Protein 3WX7 (pdb70)

Sequence (804 aa):
TKGTIYLTFDDGPINASIDVINVLNQEEVKATFYFNAWHLDGIGDENEDRALEALKLALDSGHIVANHSYDHMVHNCVEEFGPNSAAECNATGDHQINSYQDPAYDASMFAENLSVLEKYLPNITSYPNYKANEFARLPYTNGWRVTKDFKADGLCATSDDLKPWEPGYACDTANPSNSVKAAIAVQNILANNGYQTHGWDVDWAPENWGIAMPANSLTEAEPFLGYVDSALNTCAPTTINPINSKAQEFPCGTPLHADKVIVLTHEFLFEDGKRGMGATQNLPKLTKFIQLAKQAGYVFDTMDNYTPNWQVGNNYSAGDYVLHLGTVYQAVTSHTAQQDWAPSPTSSLWTNADPATNWTQNVSYKQGDVVTYQGLRYLVNVPHVSQADWSPSSQNTLFTALTKGTIYLTFDDGPINASIDVINVLNQEEVKATFYFNAWHLDGIGDENEDRALEALKLALDSGHIVANHSYDHMVHNCVEEFGPNSAAECNATGDHQINSYQDPAYDASMFAENLSVLEKYLPNITSYPNYKANEFARLPYTNGWRVTKDFKADGLCATSDDLKPWEPGYACDTANPSNSVKAAIAVQNILANNGYQTHGWDVDWAPENWGIAMPANSLTEAEPFLGYVDSALNTCAPTTINPINSKAQEFPCGTPLHADKVIVLTHEFLFEDGKRGMGATQNLPKLTKFIQLAKQAGYVFDTMDNYTPNWQVGNNYSAGDYVLHLGTVYQAVTSHTAQQDWAPSPTSSLWTNADPATNWTQNVSYKQGDVVTYQGLRYLVNVPHVSQADWSPSSQNTLFTAL

Structure (mmCIF, N/CA/C/O backbone):
data_3WX7
#
_entry.id   3WX7
#
_cell.length_a   61.819
_cell.length_b   104.106
_cell.length_c   140.378
_cell.angle_alpha   90.000
_cell.angle_beta   90.000
_cell.angle_gamma   90.000
#
_symmetry.space_group_name_H-M   'P 21 21 21'
#
loop_
_entity.id
_entity.type
_entity.pdbx_description
1 polymer 'Chitin oligosaccharide deacetylase'
2 non-polymer 'CALCIUM ION'
3 non-polymer 'ZINC ION'
4 non-polymer 'ACETATE ION'
5 non-polymer GLYCEROL
6 water water
#
loop_
_atom_site.group_PDB
_atom_site.id
_atom_site.type_symbol
_atom_site.label_atom_id
_atom_site.label_alt_id
_atom_site.label_comp_id
_atom_site.label_asym_id
_atom_site.label_entity_id
_atom_site.label_seq_id
_atom_site.pdbx_PDB_ins_code
_atom_site.Cartn_x
_atom_site.Cartn_y
_atom_site.Cartn_z
_atom_site.occupancy
_atom_site.B_iso_or_equiv
_atom_site.auth_seq_id
_atom_site.auth_comp_id
_atom_site.auth_asym_id
_atom_site.auth_atom_id
_atom_site.pdbx_PDB_model_num
ATOM 1 N N . THR A 1 1 ? 31.482 34.660 103.678 1.00 32.28 26 THR A N 1
ATOM 2 C CA . THR A 1 1 ? 31.518 36.105 103.870 1.00 27.52 26 THR A CA 1
ATOM 3 C C . THR A 1 1 ? 30.121 36.658 104.144 1.00 21.34 26 THR A C 1
ATOM 4 O O . THR A 1 1 ? 29.110 36.051 103.779 1.00 26.81 26 THR A O 1
ATOM 8 N N . LYS A 1 2 ? 30.076 37.821 104.781 1.00 18.35 27 LYS A N 1
ATOM 9 C CA . LYS A 1 2 ? 28.820 38.448 105.171 1.00 21.64 27 LYS A CA 1
ATOM 10 C C . LYS A 1 2 ? 28.096 39.029 103.964 1.00 18.39 27 LYS A C 1
ATOM 11 O O . LYS A 1 2 ? 26.873 38.999 103.875 1.00 19.28 27 LYS A O 1
ATOM 17 N N . GLY A 1 3 ? 28.870 39.556 103.028 1.00 15.88 28 GLY A N 1
ATOM 18 C CA . GLY A 1 3 ? 28.305 40.224 101.874 1.00 14.02 28 GLY A CA 1
ATOM 19 C C . GLY A 1 3 ? 29.417 40.924 101.139 1.00 11.47 28 GLY A C 1
ATOM 20 O O . GLY A 1 3 ? 30.585 40.862 101.542 1.00 12.12 28 GLY A O 1
ATOM 21 N N . THR A 1 4 ? 29.050 41.591 100.051 1.00 10.54 29 THR A N 1
ATOM 22 C CA . THR A 1 4 ? 29.996 42.311 99.218 1.00 9.35 29 THR A CA 1
ATOM 23 C C . THR A 1 4 ? 29.620 43.767 99.167 1.00 8.41 29 THR A C 1
ATOM 24 O O . THR A 1 4 ? 28.458 44.110 98.903 1.00 10.10 29 THR A O 1
ATOM 28 N N . ILE A 1 5 ? 30.603 44.623 99.435 1.00 8.76 30 ILE A N 1
ATOM 29 C CA . ILE A 1 5 ? 30.433 46.065 99.358 1.00 7.94 30 ILE A CA 1
ATOM 30 C C . ILE A 1 5 ? 31.100 46.587 98.088 1.00 8.42 30 ILE A C 1
ATOM 31 O O . ILE A 1 5 ? 32.240 46.213 97.788 1.00 9.33 30 ILE A O 1
ATOM 36 N N . TYR A 1 6 ? 30.380 47.427 97.351 1.00 8.21 31 TYR A N 1
ATOM 37 C CA . TYR A 1 6 ? 30.930 48.091 96.176 1.00 7.83 31 TYR A CA 1
ATOM 38 C C . TYR A 1 6 ? 31.061 49.566 96.492 1.00 7.37 31 TYR A C 1
ATOM 39 O O . TYR A 1 6 ? 30.076 50.305 96.510 1.00 9.00 31 TYR A O 1
ATOM 48 N N . LEU A 1 7 ? 32.284 49.982 96.804 1.00 8.16 32 LEU A N 1
ATOM 49 C CA . LEU A 1 7 ? 32.553 51.395 97.045 1.00 9.49 32 LEU A CA 1
ATOM 50 C C . LEU A 1 7 ? 32.577 52.122 95.728 1.00 8.78 32 LEU A C 1
ATOM 51 O O . LEU A 1 7 ? 33.383 51.788 94.862 1.00 9.97 32 LEU A O 1
ATOM 56 N N . THR A 1 8 ? 31.709 53.107 95.565 1.00 8.67 33 THR A N 1
ATOM 57 C CA . THR A 1 8 ? 31.661 53.849 94.315 1.00 9.05 33 THR A CA 1
ATOM 58 C C . THR A 1 8 ? 31.757 55.334 94.613 1.00 10.13 33 THR A C 1
ATOM 59 O O . THR A 1 8 ? 31.089 55.839 95.525 1.00 11.39 33 THR A O 1
ATOM 63 N N . PHE A 1 9 ? 32.633 56.014 93.879 1.00 8.60 34 PHE A N 1
ATOM 64 C CA . PHE A 1 9 ? 32.919 57.429 94.077 1.00 9.49 34 PHE A CA 1
ATOM 65 C C . PHE A 1 9 ? 32.463 58.180 92.844 1.00 9.27 34 PHE A C 1
ATOM 66 O O . PHE A 1 9 ? 32.887 57.840 91.730 1.00 9.75 34 PHE A O 1
ATOM 74 N N . ASP A 1 10 ? 31.628 59.196 93.024 1.00 10.44 35 ASP A N 1
ATOM 75 C CA . ASP A 1 10 ? 31.122 60.001 91.925 1.00 10.56 35 ASP A CA 1
ATOM 76 C C . ASP A 1 10 ? 31.766 61.388 91.859 1.00 11.77 35 ASP A C 1
ATOM 77 O O . ASP A 1 10 ? 32.095 61.978 92.889 1.00 11.72 35 ASP A O 1
ATOM 82 N N . ASP A 1 11 ? 31.909 61.876 90.628 1.00 11.82 36 ASP A N 1
ATOM 83 C CA . ASP A 1 11 ? 32.166 63.282 90.259 1.00 11.87 36 ASP A CA 1
ATOM 84 C C . ASP A 1 11 ? 33.637 63.661 90.140 1.00 13.27 36 ASP A C 1
ATOM 85 O O . ASP A 1 11 ? 33.938 64.829 89.904 1.00 13.09 36 ASP A O 1
ATOM 90 N N . GLY A 1 12 ? 34.549 62.710 90.303 1.00 11.17 37 GLY A N 1
ATOM 91 C CA . GLY A 1 12 ? 35.944 62.970 89.961 1.00 11.30 37 GLY A CA 1
ATOM 92 C C . GLY A 1 12 ? 36.136 63.030 88.449 1.00 10.47 37 GLY A C 1
ATOM 93 O O . GLY A 1 12 ? 35.171 62.966 87.695 1.00 10.99 37 GLY A O 1
ATOM 94 N N . PRO A 1 13 ? 37.392 63.112 87.981 1.00 10.02 38 PRO A N 1
ATOM 95 C CA . PRO A 1 13 ? 38.628 63.139 88.765 1.00 11.03 38 PRO A CA 1
ATOM 96 C C . PRO A 1 13 ? 38.972 64.544 89.234 1.00 11.72 38 PRO A C 1
ATOM 97 O O . PRO A 1 13 ? 38.924 65.490 88.445 1.00 12.68 38 PRO A O 1
ATOM 101 N N . ILE A 1 14 ? 39.280 64.668 90.515 1.00 11.69 39 ILE A N 1
ATOM 102 C CA . ILE A 1 14 ? 39.711 65.941 91.094 1.00 13.61 39 ILE A CA 1
ATOM 103 C C . ILE A 1 14 ? 40.934 65.706 91.961 1.00 11.98 39 ILE A C 1
ATOM 104 O O . ILE A 1 14 ? 41.326 64.563 92.176 1.00 12.59 39 ILE A O 1
ATOM 109 N N . ASN A 1 15 ? 41.545 66.778 92.464 1.00 14.41 40 ASN A N 1
ATOM 110 C CA . ASN A 1 15 ? 42.744 66.621 93.278 1.00 15.35 40 ASN A CA 1
ATOM 111 C C . ASN A 1 15 ? 42.497 65.679 94.452 1.00 12.82 40 ASN A C 1
ATOM 112 O O . ASN A 1 15 ? 43.336 64.843 94.772 1.00 14.61 40 ASN A O 1
ATOM 117 N N . ALA A 1 16 ? 41.328 65.821 95.077 1.00 13.94 41 ALA A N 1
ATOM 118 C CA . ALA A 1 16 ? 40.954 65.010 96.231 1.00 16.08 41 ALA A CA 1
ATOM 119 C C . ALA A 1 16 ? 40.874 63.514 95.928 1.00 14.18 41 ALA A C 1
ATOM 120 O O . ALA A 1 16 ? 41.002 62.698 96.829 1.00 14.64 41 ALA A O 1
ATOM 122 N N . SER A 1 17 ? 40.681 63.154 94.663 1.00 14.82 42 SER A N 1
ATOM 123 C CA . SER A 1 17 ? 40.662 61.746 94.274 1.00 14.36 42 SER A CA 1
ATOM 124 C C . SER A 1 17 ? 41.954 61.021 94.646 1.00 12.78 42 SER A C 1
ATOM 125 O O . SER A 1 17 ? 41.940 59.840 94.956 1.00 13.08 42 SER A O 1
ATOM 128 N N . ILE A 1 18 ? 43.079 61.731 94.599 1.00 13.54 43 ILE A N 1
ATOM 129 C CA . ILE A 1 18 ? 44.384 61.121 94.819 1.00 13.46 43 ILE A CA 1
ATOM 130 C C . ILE A 1 18 ? 44.539 60.566 96.238 1.00 13.35 43 ILE A C 1
ATOM 131 O O . ILE A 1 18 ? 44.954 59.419 96.421 1.00 13.18 43 ILE A O 1
ATOM 136 N N . ASP A 1 19 ? 44.186 61.369 97.241 1.00 15.89 44 ASP A N 1
ATOM 137 C CA . ASP A 1 19 ? 44.306 60.915 98.622 1.00 18.06 44 ASP A CA 1
ATOM 138 C C . ASP A 1 19 ? 43.296 59.810 98.915 1.00 14.24 44 ASP A C 1
ATOM 139 O O . ASP A 1 19 ? 43.589 58.884 99.670 1.00 15.45 44 ASP A O 1
ATOM 144 N N . VAL A 1 20 ? 42.129 59.880 98.280 1.00 15.05 45 VAL A N 1
ATOM 145 C CA . VAL A 1 20 ? 41.158 58.796 98.402 1.00 15.65 45 VAL A CA 1
ATOM 146 C C . VAL A 1 20 ? 41.743 57.500 97.845 1.00 12.04 45 VAL A C 1
ATOM 147 O O . VAL A 1 20 ? 41.732 56.464 98.505 1.00 12.71 45 VAL A O 1
ATOM 151 N N . ILE A 1 21 ? 42.305 57.581 96.643 1.00 13.66 46 ILE A N 1
ATOM 152 C CA . ILE A 1 21 ? 42.900 56.413 96.011 1.00 11.94 46 ILE A CA 1
ATOM 153 C C . ILE A 1 21 ? 44.070 55.863 96.831 1.00 11.92 46 ILE A C 1
ATOM 154 O O . ILE A 1 21 ? 44.240 54.651 96.948 1.00 11.39 46 ILE A O 1
ATOM 159 N N . ASN A 1 22 ? 44.874 56.757 97.410 1.00 13.34 47 ASN A N 1
ATOM 160 C CA . ASN A 1 22 ? 45.978 56.312 98.255 1.00 16.55 47 ASN A CA 1
ATOM 161 C C . ASN A 1 22 ? 45.493 55.521 99.480 1.00 11.60 47 ASN A C 1
ATOM 162 O O . ASN A 1 22 ? 46.104 54.518 99.851 1.00 14.91 47 ASN A O 1
ATOM 167 N N . VAL A 1 23 ? 44.388 55.952 100.083 1.00 13.39 48 VAL A N 1
ATOM 168 C CA . VAL A 1 23 ? 43.796 55.201 101.191 1.00 17.04 48 VAL A CA 1
ATOM 169 C C . VAL A 1 23 ? 43.297 53.836 100.710 1.00 13.19 48 VAL A C 1
ATOM 170 O O . VAL A 1 23 ? 43.539 52.811 101.346 1.00 14.80 48 VAL A O 1
ATOM 174 N N . LEU A 1 24 ? 42.620 53.817 99.566 1.00 13.75 49 LEU A N 1
ATOM 175 C CA . LEU A 1 24 ? 42.134 52.545 99.033 1.00 14.13 49 LEU A CA 1
ATOM 176 C C . LEU A 1 24 ? 43.298 51.581 98.811 1.00 11.22 49 LEU A C 1
ATOM 177 O O . LEU A 1 24 ? 43.229 50.404 99.182 1.00 12.02 49 LEU A O 1
ATOM 182 N N . ASN A 1 25 ? 44.379 52.092 98.221 1.00 12.88 50 ASN A N 1
ATOM 183 C CA . ASN A 1 25 ? 45.546 51.261 97.959 1.00 13.91 50 ASN A CA 1
ATOM 184 C C . ASN A 1 25 ? 46.214 50.805 99.253 1.00 13.54 50 ASN A C 1
ATOM 185 O O . ASN A 1 25 ? 46.677 49.671 99.339 1.00 16.04 50 ASN A O 1
ATOM 190 N N . GLN A 1 26 ? 46.242 51.690 100.249 1.00 14.64 51 GLN A N 1
ATOM 191 C CA . GLN A 1 26 ? 46.787 51.352 101.574 1.00 17.77 51 GLN A CA 1
ATOM 192 C C . GLN A 1 26 ? 46.036 50.158 102.146 1.00 16.31 51 GLN A C 1
ATOM 193 O O . GLN A 1 26 ? 46.626 49.238 102.702 1.00 16.89 51 GLN A O 1
ATOM 199 N N . GLU A 1 27 ? 44.718 50.165 101.968 1.00 13.09 52 GLU A N 1
ATOM 200 C CA . GLU A 1 27 ? 43.870 49.142 102.562 1.00 13.72 52 GLU A CA 1
ATOM 201 C C . GLU A 1 27 ? 43.617 47.967 101.618 1.00 14.16 52 GLU A C 1
ATOM 202 O O . GLU A 1 27 ? 42.846 47.059 101.944 1.00 15.41 52 GLU A O 1
ATOM 208 N N . GLU A 1 28 ? 44.295 47.991 100.470 1.00 14.30 53 GLU A N 1
ATOM 209 C CA . GLU A 1 28 ? 44.233 46.915 99.478 1.00 14.96 53 GLU A CA 1
ATOM 210 C C . GLU A 1 28 ? 42.812 46.567 99.035 1.00 14.43 53 GLU A C 1
ATOM 211 O O . GLU A 1 28 ? 42.439 45.398 98.977 1.00 18.88 53 GLU A O 1
ATOM 217 N N . VAL A 1 29 ? 42.032 47.597 98.726 1.00 12.94 54 VAL A N 1
ATOM 218 C CA . VAL A 1 29 ? 40.722 47.386 98.125 1.00 11.97 54 VAL A CA 1
ATOM 219 C C . VAL A 1 29 ? 40.657 48.145 96.816 1.00 11.71 54 VAL A C 1
ATOM 220 O O . VAL A 1 29 ? 41.373 49.121 96.610 1.00 12.04 54 VAL A O 1
ATOM 224 N N . LYS A 1 30 ? 39.788 47.688 95.927 1.00 11.53 55 LYS A N 1
ATOM 225 C CA . LYS A 1 30 ? 39.532 48.391 94.678 1.00 11.60 55 LYS A CA 1
ATOM 226 C C . LYS A 1 30 ? 38.151 49.025 94.735 1.00 10.24 55 LYS A C 1
ATOM 227 O O . LYS A 1 30 ? 37.236 48.476 95.354 1.00 10.70 55 LYS A O 1
ATOM 233 N N . ALA A 1 31 ? 38.005 50.178 94.093 1.00 8.47 56 ALA A N 1
ATOM 234 C CA . ALA A 1 31 ? 36.723 50.875 94.016 1.00 8.67 56 ALA A CA 1
ATOM 235 C C . ALA A 1 31 ? 36.389 51.235 92.572 1.00 8.57 56 ALA A C 1
ATOM 236 O O . ALA A 1 31 ? 37.201 51.034 91.664 1.00 8.57 56 ALA A O 1
ATOM 238 N N . THR A 1 32 ? 35.189 51.770 92.386 1.00 7.94 57 THR A N 1
ATOM 239 C CA . THR A 1 32 ? 34.675 52.194 91.090 1.00 7.23 57 THR A CA 1
ATOM 240 C C . THR A 1 32 ? 34.464 53.694 91.104 1.00 8.21 57 THR A C 1
ATOM 241 O O . THR A 1 32 ? 33.822 54.234 92.027 1.00 8.72 57 THR A O 1
ATOM 245 N N . PHE A 1 33 ? 35.025 54.367 90.106 1.00 8.96 58 PHE A N 1
ATOM 246 C CA . PHE A 1 33 ? 34.933 55.810 89.990 1.00 8.03 58 PHE A CA 1
ATOM 247 C C . PHE A 1 33 ? 34.069 56.199 88.818 1.00 7.87 58 PHE A C 1
ATOM 248 O O . PHE A 1 33 ? 34.389 55.875 87.664 1.00 9.09 58 PHE A O 1
ATOM 256 N N . TYR A 1 34 ? 32.974 56.895 89.103 1.00 8.29 59 TYR A N 1
ATOM 257 C CA . TYR A 1 34 ? 32.090 57.385 88.063 1.00 7.54 59 TYR A CA 1
ATOM 258 C C . TYR A 1 34 ? 32.487 58.820 87.769 1.00 9.99 59 TYR A C 1
ATOM 259 O O . TYR A 1 34 ? 32.136 59.745 88.506 1.00 10.51 59 TYR A O 1
ATOM 268 N N . PHE A 1 35 ? 33.260 58.989 86.697 1.00 9.40 60 PHE A N 1
ATOM 269 C CA . PHE A 1 35 ? 33.938 60.245 86.415 1.00 8.78 60 PHE A CA 1
ATOM 270 C C . PHE A 1 35 ? 33.182 61.181 85.459 1.00 10.02 60 PHE A C 1
ATOM 271 O O . PHE A 1 35 ? 32.436 60.754 84.568 1.00 9.60 60 PHE A O 1
ATOM 279 N N . ASN A 1 36 ? 33.406 62.477 85.672 1.00 11.52 61 ASN A N 1
ATOM 280 C CA . ASN A 1 36 ? 32.984 63.544 84.765 1.00 11.73 61 ASN A CA 1
ATOM 281 C C . ASN A 1 36 ? 34.232 64.208 84.198 1.00 11.29 61 ASN A C 1
ATOM 282 O O . ASN A 1 36 ? 34.954 64.886 84.940 1.00 11.79 61 ASN A O 1
ATOM 287 N N . ALA A 1 37 ? 34.491 64.027 82.905 1.00 10.92 62 ALA A N 1
ATOM 288 C CA . ALA A 1 37 ? 35.772 64.463 82.334 1.00 11.30 62 ALA A CA 1
ATOM 289 C C . ALA A 1 37 ? 35.935 65.980 82.251 1.00 13.38 62 ALA A C 1
ATOM 290 O O . ALA A 1 37 ? 37.030 66.446 81.955 1.00 12.45 62 ALA A O 1
ATOM 292 N N . TRP A 1 38 ? 34.884 66.752 82.534 1.00 11.39 63 TRP A N 1
ATOM 293 C CA . TRP A 1 38 ? 35.020 68.211 82.428 1.00 13.07 63 TRP A CA 1
ATOM 294 C C . TRP A 1 38 ? 36.027 68.748 83.452 1.00 14.09 63 TRP A C 1
ATOM 295 O O . TRP A 1 38 ? 36.580 69.829 83.265 1.00 15.05 63 TRP A O 1
ATOM 306 N N . HIS A 1 39 ? 36.314 67.986 84.503 1.00 12.49 64 HIS A N 1
ATOM 307 C CA . HIS A 1 39 ? 37.379 68.373 85.426 1.00 13.50 64 HIS A CA 1
ATOM 308 C C . HIS A 1 39 ? 38.762 68.357 84.752 1.00 14.98 64 HIS A C 1
ATOM 309 O O . HIS A 1 39 ? 39.662 69.113 85.142 1.00 15.83 64 HIS A O 1
ATOM 316 N N . LEU A 1 40 ? 38.943 67.497 83.753 1.00 13.76 65 LEU A N 1
ATOM 317 C CA . LEU A 1 40 ? 40.203 67.477 83.002 1.00 13.77 65 LEU A CA 1
ATOM 318 C C . LEU A 1 40 ? 40.376 68.773 82.208 1.00 16.21 65 LEU A C 1
ATOM 319 O O . LEU A 1 40 ? 41.502 69.222 81.972 1.00 17.27 65 LEU A O 1
ATOM 324 N N . ASP A 1 41 ? 39.255 69.368 81.809 1.00 16.80 66 ASP A N 1
ATOM 325 C CA . ASP A 1 41 ? 39.241 70.647 81.101 1.00 15.59 66 ASP A CA 1
ATOM 326 C C . ASP A 1 41 ? 39.365 71.849 82.045 1.00 17.04 66 ASP A C 1
ATOM 327 O O . ASP A 1 41 ? 39.463 72.989 81.590 1.00 19.53 66 ASP A O 1
ATOM 332 N N . GLY A 1 42 ? 39.346 71.603 83.350 1.00 14.60 67 GLY A N 1
ATOM 333 C CA . GLY A 1 42 ? 39.524 72.665 84.323 1.00 16.74 67 GLY A CA 1
ATOM 334 C C . GLY A 1 42 ? 38.299 73.544 84.517 1.00 16.53 67 GLY A C 1
ATOM 335 O O . GLY A 1 42 ? 38.410 74.649 85.053 1.00 19.57 67 GLY A O 1
ATOM 336 N N . ILE A 1 43 ? 37.127 73.062 84.106 1.00 16.82 68 ILE A N 1
ATOM 337 C CA . ILE A 1 43 ? 35.914 73.880 84.177 1.00 18.41 68 ILE A CA 1
ATOM 338 C C . ILE A 1 43 ? 34.840 73.334 85.126 1.00 15.54 68 ILE A C 1
ATOM 339 O O . ILE A 1 43 ? 33.673 73.731 85.033 1.00 19.01 68 ILE A O 1
ATOM 344 N N . GLY A 1 44 ? 35.229 72.452 86.042 1.00 17.21 69 GLY A N 1
ATOM 345 C CA . GLY A 1 44 ? 34.257 71.804 86.913 1.00 16.94 69 GLY A CA 1
ATOM 346 C C . GLY A 1 44 ? 34.123 72.400 88.304 1.00 18.45 69 GLY A C 1
ATOM 347 O O . GLY A 1 44 ? 33.450 71.820 89.162 1.00 17.88 69 GLY A O 1
ATOM 348 N N . ASP A 1 45 ? 34.761 73.551 88.520 1.00 19.51 70 ASP A N 1
ATOM 349 C CA . ASP A 1 45 ? 34.672 74.314 89.774 1.00 18.67 70 ASP A CA 1
ATOM 350 C C . ASP A 1 45 ? 35.064 73.504 91.010 1.00 19.81 70 ASP A C 1
ATOM 351 O O . ASP A 1 45 ? 34.425 73.600 92.057 1.00 19.84 70 ASP A O 1
ATOM 356 N N . GLU A 1 46 ? 36.128 72.717 90.888 1.00 16.76 71 GLU A N 1
ATOM 357 C CA . GLU A 1 46 ? 36.748 72.069 92.036 1.00 17.53 71 GLU A CA 1
ATOM 358 C C . GLU A 1 46 ? 38.250 72.314 91.951 1.00 14.92 71 GLU A C 1
ATOM 359 O O . GLU A 1 46 ? 38.736 72.837 90.952 1.00 15.87 71 GLU A O 1
ATOM 365 N N . ASN A 1 47 ? 38.985 71.933 92.982 1.00 16.19 72 ASN A N 1
ATOM 366 C CA . ASN A 1 47 ? 40.433 71.892 92.853 1.00 16.15 72 ASN A CA 1
ATOM 367 C C . ASN A 1 47 ? 40.778 70.713 91.953 1.00 16.61 72 ASN A C 1
ATOM 368 O O . ASN A 1 47 ? 40.628 69.558 92.356 1.00 17.52 72 ASN A O 1
ATOM 373 N N . GLU A 1 48 ? 41.213 71.003 90.729 1.00 17.15 73 GLU A N 1
ATOM 374 C CA . GLU A 1 48 ? 41.332 69.957 89.719 1.00 17.45 73 GLU A CA 1
ATOM 375 C C . GLU A 1 48 ? 42.551 70.113 88.801 1.00 17.51 73 GLU A C 1
ATOM 376 O O . GLU A 1 48 ? 42.595 69.533 87.710 1.00 17.53 73 GLU A O 1
ATOM 382 N N . ASP A 1 49 ? 43.553 70.865 89.247 1.00 19.60 74 ASP A N 1
ATOM 383 C CA . ASP A 1 49 ? 44.792 71.001 88.475 1.00 20.67 74 ASP A CA 1
ATOM 384 C C . ASP A 1 49 ? 45.534 69.670 88.351 1.00 19.97 74 ASP A C 1
ATOM 385 O O . ASP A 1 49 ? 46.358 69.492 87.451 1.00 22.87 74 ASP A O 1
ATOM 390 N N . ARG A 1 50 ? 45.236 68.736 89.250 1.00 17.47 75 ARG A N 1
ATOM 391 C CA . ARG A 1 50 ? 45.869 67.423 89.234 1.00 16.67 75 ARG A CA 1
ATOM 392 C C . ARG A 1 50 ? 44.894 66.334 88.774 1.00 13.77 75 ARG A C 1
ATOM 393 O O . ARG A 1 50 ? 45.097 65.157 89.067 1.00 14.98 75 ARG A O 1
ATOM 401 N N . ALA A 1 51 ? 43.850 66.734 88.056 1.00 13.76 76 ALA A N 1
ATOM 402 C CA . ALA A 1 51 ? 42.818 65.788 87.621 1.00 13.78 76 ALA A CA 1
ATOM 403 C C . ALA A 1 51 ? 43.381 64.668 86.749 1.00 13.67 76 ALA A C 1
ATOM 404 O O . ALA A 1 51 ? 42.986 63.507 86.903 1.00 14.33 76 ALA A O 1
ATOM 406 N N . LEU A 1 52 ? 44.287 65.005 85.831 1.00 13.21 77 LEU A N 1
ATOM 407 C CA . LEU A 1 52 ? 44.858 63.990 84.945 1.00 13.85 77 LEU A CA 1
ATOM 408 C C . LEU A 1 52 ? 45.725 63.031 85.750 1.00 12.73 77 LEU A C 1
ATOM 409 O O . LEU A 1 52 ? 45.657 61.817 85.554 1.00 13.70 77 LEU A O 1
ATOM 414 N N . GLU A 1 53 ? 46.533 63.570 86.659 1.00 13.01 78 GLU A N 1
ATOM 415 C CA . GLU A 1 53 ? 47.290 62.747 87.593 1.00 14.13 78 GLU A CA 1
ATOM 416 C C . GLU A 1 53 ? 46.373 61.775 88.338 1.00 13.71 78 GLU A C 1
ATOM 417 O O . GLU A 1 53 ? 46.724 60.612 88.524 1.00 13.11 78 GLU A O 1
ATOM 423 N N . ALA A 1 54 ? 45.206 62.266 88.760 1.00 13.57 79 ALA A N 1
ATOM 424 C CA . ALA A 1 54 ? 44.243 61.451 89.495 1.00 13.67 79 ALA A CA 1
ATOM 425 C C . ALA A 1 54 ? 43.667 60.329 88.634 1.00 12.16 79 ALA A C 1
ATOM 426 O O . ALA A 1 54 ? 43.575 59.180 89.072 1.00 11.92 79 ALA A O 1
ATOM 428 N N . LEU A 1 55 ? 43.287 60.672 87.409 1.00 11.17 80 LEU A N 1
ATOM 429 C CA . LEU A 1 55 ? 42.790 59.687 86.460 1.00 13.16 80 LEU A CA 1
ATOM 430 C C . LEU A 1 55 ? 43.822 58.581 86.234 1.00 12.20 80 LEU A C 1
ATOM 431 O O . LEU A 1 55 ? 43.501 57.392 86.296 1.00 11.91 80 LEU A O 1
ATOM 436 N N . LYS A 1 56 ? 45.070 58.977 86.001 1.00 11.87 81 LYS A N 1
ATOM 437 C CA . LYS A 1 56 ? 46.130 58.010 85.791 1.00 12.82 81 LYS A CA 1
ATOM 438 C C . LYS A 1 56 ? 46.353 57.146 87.026 1.00 11.43 81 LYS A C 1
ATOM 439 O O . LYS A 1 56 ? 46.570 55.941 86.924 1.00 11.21 81 LYS A O 1
ATOM 445 N N . LEU A 1 57 ? 46.302 57.764 88.200 1.00 11.36 82 LEU A N 1
ATOM 446 C CA . LEU A 1 57 ? 46.519 57.013 89.426 1.00 12.87 82 LEU A CA 1
ATOM 447 C C . LEU A 1 57 ? 45.411 55.981 89.626 1.00 11.38 82 LEU A C 1
ATOM 448 O O . LEU A 1 57 ? 45.675 54.856 90.013 1.00 11.65 82 LEU A O 1
ATOM 453 N N . ALA A 1 58 ? 44.172 56.372 89.342 1.00 10.98 83 ALA A N 1
ATOM 454 C CA . ALA A 1 58 ? 43.046 55.441 89.438 1.00 11.75 83 ALA A CA 1
ATOM 455 C C . ALA A 1 58 ? 43.279 54.223 88.546 1.00 9.24 83 ALA A C 1
ATOM 456 O O . ALA A 1 58 ? 43.133 53.076 88.977 1.00 10.24 83 ALA A O 1
ATOM 458 N N . LEU A 1 59 ? 43.664 54.479 87.299 1.00 10.64 84 LEU A N 1
ATOM 459 C CA . LEU A 1 59 ? 43.845 53.395 86.342 1.00 12.26 84 LEU A CA 1
ATOM 460 C C . LEU A 1 59 ? 45.076 52.542 86.653 1.00 10.81 84 LEU A C 1
ATOM 461 O O . LEU A 1 59 ? 45.010 51.312 86.597 1.00 10.72 84 LEU A O 1
ATOM 466 N N . ASP A 1 60 ? 46.187 53.182 87.017 1.00 10.54 85 ASP A N 1
ATOM 467 C CA . ASP A 1 60 ? 47.410 52.446 87.326 1.00 11.42 85 ASP A CA 1
ATOM 468 C C . ASP A 1 60 ? 47.287 51.627 88.603 1.00 11.73 85 ASP A C 1
ATOM 469 O O . ASP A 1 60 ? 48.029 50.667 88.797 1.00 13.76 85 ASP A O 1
ATOM 474 N N . SER A 1 61 ? 46.338 52.006 89.461 1.00 11.14 86 SER A N 1
ATOM 475 C CA . SER A 1 61 ? 46.110 51.330 90.733 1.00 13.43 86 SER A CA 1
ATOM 476 C C . SER A 1 61 ? 45.069 50.225 90.636 1.00 12.01 86 SER A C 1
ATOM 477 O O . SER A 1 61 ? 44.802 49.553 91.620 1.00 12.74 86 SER A O 1
ATOM 480 N N . GLY A 1 62 ? 44.462 50.056 89.461 1.00 12.43 87 GLY A N 1
ATOM 481 C CA . GLY A 1 62 ? 43.508 48.976 89.262 1.00 12.04 87 GLY A CA 1
ATOM 482 C C . GLY A 1 62 ? 42.054 49.285 89.588 1.00 10.24 87 GLY A C 1
ATOM 483 O O . GLY A 1 62 ? 41.206 48.390 89.575 1.00 13.57 87 GLY A O 1
ATOM 484 N N . HIS A 1 63 ? 41.746 50.544 89.870 1.00 9.82 88 HIS A N 1
ATOM 485 C CA . HIS A 1 63 ? 40.356 50.913 90.140 1.00 9.36 88 HIS A CA 1
ATOM 486 C C . HIS A 1 63 ? 39.588 51.003 88.835 1.00 8.12 88 HIS A C 1
ATOM 487 O O . HIS A 1 63 ? 40.171 51.241 87.767 1.00 8.92 88 HIS A O 1
ATOM 494 N N . ILE A 1 64 ? 38.281 50.791 88.910 1.00 8.72 89 ILE A N 1
ATOM 495 C CA . ILE A 1 64 ? 37.453 50.835 87.708 1.00 7.56 89 ILE A CA 1
ATOM 496 C C . ILE A 1 64 ? 37.038 52.254 87.396 1.00 7.71 89 ILE A C 1
ATOM 497 O O . ILE A 1 64 ? 36.577 52.982 88.282 1.00 9.70 89 ILE A O 1
ATOM 502 N N . VAL A 1 65 ? 37.197 52.647 86.137 1.00 7.81 90 VAL A N 1
ATOM 503 C CA . VAL A 1 65 ? 36.733 53.942 85.678 1.00 8.62 90 VAL A CA 1
ATOM 504 C C . VAL A 1 65 ? 35.469 53.752 84.861 1.00 7.43 90 VAL A C 1
ATOM 505 O O . VAL A 1 65 ? 35.447 52.997 83.879 1.00 8.49 90 VAL A O 1
ATOM 509 N N . ALA A 1 66 ? 34.401 54.427 85.279 1.00 8.73 91 ALA A N 1
ATOM 510 C CA . ALA A 1 66 ? 33.086 54.293 84.657 1.00 7.45 91 ALA A CA 1
ATOM 511 C C . ALA A 1 66 ? 32.503 55.662 84.292 1.00 8.55 91 ALA A C 1
ATOM 512 O O . ALA A 1 66 ? 33.081 56.696 84.617 1.00 8.43 91 ALA A O 1
ATOM 514 N N . ASN A 1 67 ? 31.355 55.671 83.628 1.00 7.74 92 ASN A N 1
ATOM 515 C CA . ASN A 1 67 ? 30.864 56.868 82.945 1.00 8.56 92 ASN A CA 1
ATOM 516 C C . ASN A 1 67 ? 29.779 57.618 83.721 1.00 9.04 92 ASN A C 1
ATOM 517 O O . ASN A 1 67 ? 28.681 57.090 83.927 1.00 9.07 92 ASN A O 1
ATOM 522 N N . HIS A 1 68 ? 30.074 58.851 84.122 1.00 9.42 93 HIS A N 1
ATOM 523 C CA . HIS A 1 68 ? 29.080 59.661 84.839 1.00 9.72 93 HIS A CA 1
ATOM 524 C C . HIS A 1 68 ? 28.632 60.871 84.001 1.00 9.62 93 HIS A C 1
ATOM 525 O O . HIS A 1 68 ? 27.941 61.758 84.528 1.00 10.12 93 HIS A O 1
ATOM 532 N N . SER A 1 69 ? 29.042 60.890 82.717 1.00 10.21 94 SER A N 1
ATOM 533 C CA . SER A 1 69 ? 28.789 61.948 81.700 1.00 10.41 94 SER A CA 1
ATOM 534 C C . SER A 1 69 ? 29.845 63.051 81.768 1.00 8.72 94 SER A C 1
ATOM 535 O O . SER A 1 69 ? 30.472 63.269 82.795 1.00 10.95 94 SER A O 1
ATOM 538 N N . TYR A 1 70 ? 30.041 63.738 80.642 1.00 11.30 95 TYR A N 1
ATOM 539 C CA . TYR A 1 70 ? 31.078 64.759 80.556 1.00 10.38 95 TYR A CA 1
ATOM 540 C C . TYR A 1 70 ? 30.933 65.866 81.611 1.00 10.60 95 TYR A C 1
ATOM 541 O O . TYR A 1 70 ? 31.893 66.196 82.311 1.00 12.38 95 TYR A O 1
ATOM 550 N N . ASP A 1 71 ? 29.725 66.413 81.721 1.00 12.54 96 ASP A N 1
ATOM 551 C CA . ASP A 1 71 ? 29.526 67.650 82.469 1.00 12.22 96 ASP A CA 1
ATOM 552 C C . ASP A 1 71 ? 28.536 67.555 83.618 1.00 14.13 96 ASP A C 1
ATOM 553 O O . ASP A 1 71 ? 28.082 68.583 84.120 1.00 13.46 96 ASP A O 1
ATOM 558 N N . HIS A 1 72 ? 28.177 66.337 84.014 1.00 12.67 97 HIS A N 1
ATOM 559 C CA . HIS A 1 72 ? 27.232 66.142 85.121 1.00 12.35 97 HIS A CA 1
ATOM 560 C C . HIS A 1 72 ? 25.873 66.776 84.812 1.00 14.77 97 HIS A C 1
ATOM 561 O O . HIS A 1 72 ? 25.153 67.167 85.728 1.00 13.68 97 HIS A O 1
ATOM 568 N N . MET A 1 73 ? 25.543 66.879 83.526 1.00 12.96 98 MET A N 1
ATOM 569 C CA . MET A 1 73 ? 24.320 67.503 83.016 1.00 12.78 98 MET A CA 1
ATOM 570 C C . MET A 1 73 ? 24.197 68.987 83.347 1.00 14.89 98 MET A C 1
ATOM 571 O O . MET A 1 73 ? 23.101 69.541 83.264 1.00 15.52 98 MET A O 1
ATOM 576 N N . VAL A 1 74 ? 25.304 69.636 83.689 1.00 13.64 99 VAL A N 1
ATOM 577 C CA . VAL A 1 74 ? 25.215 71.025 84.147 1.00 16.11 99 VAL A CA 1
ATOM 578 C C . VAL A 1 74 ? 24.874 71.972 82.981 1.00 15.77 99 VAL A C 1
ATOM 579 O O . VAL A 1 74 ? 24.402 73.087 83.208 1.00 16.56 99 VAL A O 1
ATOM 583 N N . HIS A 1 75 ? 25.022 71.518 81.737 1.00 14.52 100 HIS A N 1
ATOM 584 C CA . HIS A 1 75 ? 24.512 72.310 80.612 1.00 16.33 100 HIS A CA 1
ATOM 585 C C . HIS A 1 75 ? 23.003 72.571 80.753 1.00 18.92 100 HIS A C 1
ATOM 586 O O . HIS A 1 75 ? 22.476 73.536 80.192 1.00 21.04 100 HIS A O 1
ATOM 593 N N . ASN A 1 76 ? 22.307 71.721 81.507 1.00 16.37 101 ASN A N 1
ATOM 594 C CA . ASN A 1 76 ? 20.875 71.909 81.746 1.00 14.43 101 ASN A CA 1
ATOM 595 C C . ASN A 1 76 ? 20.573 72.804 82.943 1.00 18.64 101 ASN A C 1
ATOM 596 O O . ASN A 1 76 ? 19.406 73.026 83.274 1.00 19.81 101 ASN A O 1
ATOM 601 N N . CYS A 1 77 ? 21.619 73.306 83.588 1.00 17.66 102 CYS A N 1
ATOM 602 C CA . CYS A 1 77 ? 21.467 74.133 84.782 1.00 18.93 102 CYS A CA 1
ATOM 603 C C . CYS A 1 77 ? 21.597 75.617 84.443 1.00 22.41 102 CYS A C 1
ATOM 604 O O . CYS A 1 77 ? 21.302 76.482 85.270 1.00 23.07 102 CYS A O 1
ATOM 607 N N . VAL A 1 78 ? 22.060 75.900 83.231 1.00 23.17 103 VAL A N 1
ATOM 608 C CA . VAL A 1 78 ? 22.350 77.272 82.818 1.00 25.32 103 VAL A CA 1
ATOM 609 C C . VAL A 1 78 ? 21.806 77.563 81.426 1.00 26.57 103 VAL A C 1
ATOM 610 O O . VAL A 1 78 ? 21.458 76.650 80.680 1.00 24.79 103 VAL A O 1
ATOM 614 N N . GLU A 1 79 ? 21.737 78.845 81.079 1.00 28.13 104 GLU A N 1
ATOM 615 C CA . GLU A 1 79 ? 21.242 79.252 79.770 1.00 30.34 104 GLU A CA 1
ATOM 616 C C . GLU A 1 79 ? 22.181 78.818 78.651 1.00 29.72 104 GLU A C 1
ATOM 617 O O . GLU A 1 79 ? 21.746 78.252 77.654 1.00 31.73 104 GLU A O 1
ATOM 623 N N . GLU A 1 80 ? 23.471 79.083 78.819 1.00 28.93 105 GLU A N 1
ATOM 624 C CA . GLU A 1 80 ? 24.455 78.731 77.799 1.00 27.53 105 GLU A CA 1
ATOM 625 C C . GLU A 1 80 ? 25.704 78.135 78.439 1.00 25.59 105 GLU A C 1
ATOM 626 O O . GLU A 1 80 ? 26.371 78.789 79.237 1.00 27.69 105 GLU A O 1
ATOM 632 N N . PHE A 1 81 ? 26.019 76.890 78.089 1.00 24.82 106 PHE A N 1
ATOM 633 C CA . PHE A 1 81 ? 27.129 76.193 78.731 1.00 25.41 106 PHE A CA 1
ATOM 634 C C . PHE A 1 81 ? 28.475 76.797 78.359 1.00 23.55 106 PHE A C 1
ATOM 635 O O . PHE A 1 81 ? 28.709 77.157 77.203 1.00 24.98 106 PHE A O 1
ATOM 643 N N . GLY A 1 82 ? 29.359 76.897 79.346 1.00 23.39 107 GLY A N 1
ATOM 644 C CA . GLY A 1 82 ? 30.707 77.386 79.128 1.00 22.23 107 GLY A CA 1
ATOM 645 C C . GLY A 1 82 ? 31.599 77.101 80.315 1.00 24.98 107 GLY A C 1
ATOM 646 O O . GLY A 1 82 ? 31.227 76.350 81.217 1.00 21.06 107 GLY A O 1
ATOM 647 N N . PRO A 1 83 ? 32.789 77.711 80.335 1.00 22.26 108 PRO A N 1
ATOM 648 C CA . PRO A 1 83 ? 33.757 77.450 81.406 1.00 23.68 108 PRO A CA 1
ATOM 649 C C . PRO A 1 83 ? 33.267 77.877 82.791 1.00 21.80 108 PRO A C 1
ATOM 650 O O . PRO A 1 83 ? 33.848 77.463 83.789 1.00 23.99 108 PRO A O 1
ATOM 654 N N . ASN A 1 84 ? 32.216 78.690 82.851 1.00 25.01 109 ASN A N 1
ATOM 655 C CA . ASN A 1 84 ? 31.739 79.212 84.128 1.00 23.51 109 ASN A CA 1
ATOM 656 C C . ASN A 1 84 ? 30.468 78.552 84.648 1.00 24.59 109 ASN A C 1
ATOM 657 O O . ASN A 1 84 ? 29.980 78.909 85.720 1.00 22.17 109 ASN A O 1
ATOM 662 N N . SER A 1 85 ? 29.938 77.591 83.898 1.00 20.80 110 SER A N 1
ATOM 663 C CA . SER A 1 85 ? 28.644 76.996 84.232 1.00 21.03 110 SER A CA 1
ATOM 664 C C . SER A 1 85 ? 28.656 76.245 85.558 1.00 20.44 110 SER A C 1
ATOM 665 O O . SER A 1 85 ? 27.687 76.304 86.315 1.00 18.39 110 SER A O 1
ATOM 668 N N . ALA A 1 86 ? 29.752 75.547 85.839 1.00 19.23 111 ALA A N 1
ATOM 669 C CA . ALA A 1 86 ? 29.870 74.811 87.092 1.00 18.59 111 ALA A CA 1
ATOM 670 C C . ALA A 1 86 ? 29.705 75.763 88.272 1.00 20.80 111 ALA A C 1
ATOM 671 O O . ALA A 1 86 ? 28.939 75.486 89.192 1.00 20.04 111 ALA A O 1
ATOM 673 N N . ALA A 1 87 ? 30.422 76.886 88.239 1.00 18.38 112 ALA A N 1
ATOM 674 C CA . ALA A 1 87 ? 30.324 77.902 89.290 1.00 19.70 112 ALA A CA 1
ATOM 675 C C . ALA A 1 87 ? 28.921 78.500 89.401 1.00 19.16 112 ALA A C 1
ATOM 676 O O . ALA A 1 87 ? 28.409 78.712 90.501 1.00 18.87 112 ALA A O 1
ATOM 678 N N . GLU A 1 88 ? 28.318 78.780 88.254 1.00 19.27 113 GLU A N 1
ATOM 679 C CA . GLU A 1 88 ? 26.982 79.354 88.202 1.00 20.42 113 GLU A CA 1
ATOM 680 C C . GLU A 1 88 ? 25.952 78.415 88.815 1.00 21.69 113 GLU A C 1
ATOM 681 O O . GLU A 1 88 ? 25.114 78.840 89.607 1.00 21.19 113 GLU A O 1
ATOM 687 N N . CYS A 1 89 ? 26.024 77.135 88.465 1.00 19.37 114 CYS A N 1
ATOM 688 C CA . CYS A 1 89 ? 25.078 76.163 88.997 1.00 18.61 114 CYS A CA 1
ATOM 689 C C . CYS A 1 89 ? 25.294 75.962 90.489 1.00 19.23 114 CYS A C 1
ATOM 690 O O . CYS A 1 89 ? 24.342 75.759 91.244 1.00 18.12 114 CYS A O 1
ATOM 693 N N . ASN A 1 90 ? 26.550 76.029 90.916 1.00 18.43 115 ASN A N 1
ATOM 694 C CA . ASN A 1 90 ? 26.864 75.936 92.335 1.00 19.42 115 ASN A CA 1
ATOM 695 C C . ASN A 1 90 ? 26.311 77.127 93.121 1.00 21.24 115 ASN A C 1
ATOM 696 O O . ASN A 1 90 ? 25.966 76.994 94.294 1.00 22.17 115 ASN A O 1
ATOM 701 N N . ALA A 1 91 ? 26.217 78.282 92.468 1.00 19.72 116 ALA A N 1
ATOM 702 C CA . ALA A 1 91 ? 25.715 79.487 93.122 1.00 21.74 116 ALA A CA 1
ATOM 703 C C . ALA A 1 91 ? 24.207 79.403 93.349 1.00 22.10 116 ALA A C 1
ATOM 704 O O . ALA A 1 91 ? 23.708 79.793 94.409 1.00 21.58 116 ALA A O 1
ATOM 706 N N . THR A 1 92 ? 23.482 78.887 92.363 1.00 18.61 117 THR A N 1
ATOM 707 C CA . THR A 1 92 ? 22.036 78.723 92.500 1.00 21.11 117 THR A CA 1
ATOM 708 C C . THR A 1 92 ? 21.649 77.437 93.225 1.00 18.99 117 THR A C 1
ATOM 709 O O . THR A 1 92 ? 20.566 77.347 93.799 1.00 20.50 117 THR A O 1
ATOM 713 N N . GLY A 1 93 ? 22.533 76.442 93.187 1.00 17.55 118 GLY A N 1
ATOM 714 C CA . GLY A 1 93 ? 22.234 75.126 93.724 1.00 16.84 118 GLY A CA 1
ATOM 715 C C . GLY A 1 93 ? 21.136 74.402 92.962 1.00 17.58 118 GLY A C 1
ATOM 716 O O . GLY A 1 93 ? 20.448 73.548 93.521 1.00 17.49 118 GLY A O 1
ATOM 717 N N . ASP A 1 94 ? 20.982 74.723 91.680 1.00 16.24 119 ASP A N 1
ATOM 718 C CA . ASP A 1 94 ? 19.857 74.214 90.899 1.00 17.34 119 ASP A CA 1
ATOM 719 C C . ASP A 1 94 ? 20.164 72.952 90.094 1.00 17.40 119 ASP A C 1
ATOM 720 O O . ASP A 1 94 ? 19.484 72.664 89.108 1.00 19.18 119 ASP A O 1
ATOM 725 N N . HIS A 1 95 ? 21.165 72.200 90.541 1.00 16.15 120 HIS A N 1
ATOM 726 C CA . HIS A 1 95 ? 21.553 70.958 89.883 1.00 17.26 120 HIS A CA 1
ATOM 727 C C . HIS A 1 95 ? 20.393 70.008 89.625 1.00 16.53 120 HIS A C 1
ATOM 728 O O . HIS A 1 95 ? 20.318 69.409 88.553 1.00 17.10 120 HIS A O 1
ATOM 735 N N . GLN A 1 96 ? 19.493 69.873 90.597 1.00 16.83 121 GLN A N 1
ATOM 736 C CA . GLN A 1 96 ? 18.404 68.904 90.505 1.00 16.72 121 GLN A CA 1
ATOM 737 C C . GLN A 1 96 ? 17.146 69.463 89.845 1.00 17.50 121 GLN A C 1
ATOM 738 O O . GLN A 1 96 ? 16.109 68.801 89.813 1.00 17.26 121 GLN A O 1
ATOM 744 N N . ILE A 1 97 ? 17.241 70.673 89.307 1.00 14.83 122 ILE A N 1
ATOM 745 C CA . ILE A 1 97 ? 16.102 71.295 88.646 1.00 18.00 122 ILE A CA 1
ATOM 746 C C . ILE A 1 97 ? 16.325 71.344 87.136 1.00 17.52 122 ILE A C 1
ATOM 747 O O . ILE A 1 97 ? 17.340 71.867 86.681 1.00 17.96 122 ILE A O 1
ATOM 752 N N . ASN A 1 98 ? 15.379 70.799 86.372 1.00 19.02 123 ASN A N 1
ATOM 753 C CA . ASN A 1 98 ? 15.492 70.718 84.912 1.00 16.96 123 ASN A CA 1
ATOM 754 C C . ASN A 1 98 ? 16.762 70.000 84.478 1.00 17.02 123 ASN A C 1
ATOM 755 O O . ASN A 1 98 ? 17.339 70.319 83.439 1.00 17.12 123 ASN A O 1
ATOM 760 N N . SER A 1 99 ? 17.178 69.028 85.285 1.00 14.94 124 SER A N 1
ATOM 761 C CA . SER A 1 99 ? 18.460 68.342 85.120 1.00 14.76 124 SER A CA 1
ATOM 762 C C . SER A 1 99 ? 18.578 67.598 83.808 1.00 13.50 124 SER A C 1
ATOM 763 O O . SER A 1 99 ? 19.676 67.479 83.253 1.00 14.99 124 SER A O 1
ATOM 766 N N . TYR A 1 100 ? 17.452 67.064 83.351 1.00 13.63 125 TYR A N 1
ATOM 767 C CA . TYR A 1 100 ? 17.365 66.376 82.070 1.00 13.95 125 TYR A CA 1
ATOM 768 C C . TYR A 1 100 ? 16.300 67.048 81.228 1.00 14.99 125 TYR A C 1
ATOM 769 O O . TYR A 1 100 ? 15.196 67.311 81.711 1.00 16.26 125 TYR A O 1
ATOM 778 N N . GLN A 1 101 ? 16.639 67.345 79.979 1.00 15.29 126 GLN A N 1
ATOM 779 C CA . GLN A 1 101 ? 15.717 68.047 79.090 1.00 17.29 126 GLN A CA 1
ATOM 780 C C . GLN A 1 101 ? 15.600 67.340 77.740 1.00 15.20 126 GLN A C 1
ATOM 781 O O . GLN A 1 101 ? 14.612 66.656 77.491 1.00 17.50 126 GLN A O 1
ATOM 787 N N . ASP A 1 102 ? 16.606 67.485 76.878 1.00 16.19 127 ASP A N 1
ATOM 788 C CA . ASP A 1 102 ? 16.637 66.760 75.611 1.00 16.95 127 ASP A CA 1
ATOM 789 C C . ASP A 1 102 ? 17.414 65.451 75.793 1.00 13.77 127 ASP A C 1
ATOM 790 O O . ASP A 1 102 ? 18.632 65.473 75.965 1.00 15.23 127 ASP A O 1
ATOM 795 N N . PRO A 1 103 ? 16.705 64.313 75.755 1.00 14.96 128 PRO A N 1
ATOM 796 C CA . PRO A 1 103 ? 17.369 63.038 76.069 1.00 15.56 128 PRO A CA 1
ATOM 797 C C . PRO A 1 103 ? 18.495 62.684 75.096 1.00 16.53 128 PRO A C 1
ATOM 798 O O . PRO A 1 103 ? 19.476 62.077 75.513 1.00 14.38 128 PRO A O 1
ATOM 802 N N . ALA A 1 104 ? 18.381 63.064 73.828 1.00 16.01 129 ALA A N 1
ATOM 803 C CA . ALA A 1 104 ? 19.460 62.785 72.889 1.00 16.09 129 ALA A CA 1
ATOM 804 C C . ALA A 1 104 ? 20.720 63.530 73.290 1.00 16.39 129 ALA A C 1
ATOM 805 O O . ALA A 1 104 ? 21.795 62.940 73.425 1.00 16.27 129 ALA A O 1
ATOM 807 N N . TYR A 1 105 ? 20.592 64.838 73.481 1.00 16.17 130 TYR A N 1
ATOM 808 C CA . TYR A 1 105 ? 21.737 65.653 73.828 1.00 16.88 130 TYR A CA 1
ATOM 809 C C . TYR A 1 105 ? 22.315 65.229 75.177 1.00 15.48 130 TYR A C 1
ATOM 810 O O . TYR A 1 105 ? 23.537 65.190 75.368 1.00 16.71 130 TYR A O 1
ATOM 819 N N . ASP A 1 106 ? 21.437 64.889 76.113 1.00 15.53 131 ASP A N 1
ATOM 820 C CA . ASP A 1 106 ? 21.882 64.481 77.433 1.00 14.81 131 ASP A CA 1
ATOM 821 C C . ASP A 1 106 ? 22.618 63.147 77.357 1.00 13.49 131 ASP A C 1
ATOM 822 O O . ASP A 1 106 ? 23.693 62.999 77.942 1.00 12.43 131 ASP A O 1
ATOM 827 N N . ALA A 1 107 ? 22.072 62.197 76.600 1.00 13.13 132 ALA A N 1
ATOM 828 C CA . ALA A 1 107 ? 22.746 60.914 76.423 1.00 13.05 132 ALA A CA 1
ATOM 829 C C . ALA A 1 107 ? 24.097 61.087 75.720 1.00 12.94 132 ALA A C 1
ATOM 830 O O . ALA A 1 107 ? 25.045 60.356 76.018 1.00 12.59 132 ALA A O 1
ATOM 832 N N . SER A 1 108 ? 24.205 62.057 74.806 1.00 13.76 133 SER A N 1
ATOM 833 C CA . SER A 1 108 ? 25.469 62.281 74.102 1.00 15.20 133 SER A CA 1
ATOM 834 C C . SER A 1 108 ? 26.588 62.726 75.049 1.00 13.64 133 SER A C 1
ATOM 835 O O . SER A 1 108 ? 27.765 62.638 74.699 1.00 12.50 133 SER A O 1
ATOM 838 N N . MET A 1 109 ? 26.247 63.209 76.242 1.00 11.84 134 MET A N 1
ATOM 839 C CA . MET A 1 109 ? 27.284 63.591 77.199 1.00 12.96 134 MET A CA 1
ATOM 840 C C . MET A 1 109 ? 28.060 62.385 77.713 1.00 9.42 134 MET A C 1
ATOM 841 O O . MET A 1 109 ? 29.184 62.533 78.185 1.00 10.95 134 MET A O 1
ATOM 846 N N . PHE A 1 110 ? 27.479 61.196 77.606 1.00 11.10 135 PHE A N 1
ATOM 847 C CA . PHE A 1 110 ? 28.208 59.994 77.986 1.00 10.63 135 PHE A CA 1
ATOM 848 C C . PHE A 1 110 ? 29.242 59.644 76.903 1.00 9.64 135 PHE A C 1
ATOM 849 O O . PHE A 1 110 ? 30.371 59.272 77.218 1.00 11.57 135 PHE A O 1
ATOM 857 N N . ALA A 1 111 ? 28.885 59.845 75.638 1.00 13.34 136 ALA A N 1
ATOM 858 C CA . ALA A 1 111 ? 29.835 59.667 74.535 1.00 12.93 136 ALA A CA 1
ATOM 859 C C . ALA A 1 111 ? 30.942 60.719 74.576 1.00 11.78 136 ALA A C 1
ATOM 860 O O . ALA A 1 111 ? 32.124 60.408 74.372 1.00 11.00 136 ALA A O 1
ATOM 862 N N . GLU A 1 112 ? 30.554 61.966 74.828 1.00 11.62 137 GLU A N 1
ATOM 863 C CA . GLU A 1 112 ? 31.519 63.049 74.963 1.00 12.55 137 GLU A CA 1
ATOM 864 C C . GLU A 1 112 ? 32.534 62.735 76.051 1.00 12.17 137 GLU A C 1
ATOM 865 O O . GLU A 1 112 ? 33.720 63.013 75.909 1.00 11.82 137 GLU A O 1
ATOM 871 N N . ASN A 1 113 ? 32.055 62.140 77.140 1.00 10.62 138 ASN A N 1
ATOM 872 C CA . ASN A 1 113 ? 32.922 61.768 78.242 1.00 10.32 138 ASN A CA 1
ATOM 873 C C . ASN A 1 113 ? 34.055 60.857 77.748 1.00 9.14 138 ASN A C 1
ATOM 874 O O . ASN A 1 113 ? 35.221 61.059 78.099 1.00 9.78 138 ASN A O 1
ATOM 879 N N . LEU A 1 114 ? 33.697 59.857 76.946 1.00 10.22 139 LEU A N 1
ATOM 880 C CA . LEU A 1 114 ? 34.686 58.932 76.396 1.00 10.51 139 LEU A CA 1
ATOM 881 C C . LEU A 1 114 ? 35.716 59.654 75.516 1.00 10.20 139 LEU A C 1
ATOM 882 O O . LEU A 1 114 ? 36.927 59.417 75.609 1.00 10.12 139 LEU A O 1
ATOM 887 N N . SER A 1 115 ? 35.232 60.561 74.679 1.00 10.08 140 SER A N 1
ATOM 888 C CA . SER A 1 115 ? 36.136 61.309 73.807 1.00 11.12 140 SER A CA 1
ATOM 889 C C . SER A 1 115 ? 37.124 62.154 74.612 1.00 11.73 140 SER A C 1
ATOM 890 O O . SER A 1 115 ? 38.307 62.184 74.304 1.00 12.05 140 SER A O 1
ATOM 893 N N . VAL A 1 116 ? 36.657 62.827 75.660 1.00 10.34 141 VAL A N 1
ATOM 894 C CA . VAL A 1 116 ? 37.544 63.690 76.413 1.00 11.73 141 VAL A CA 1
ATOM 895 C C . VAL A 1 116 ? 38.530 62.868 77.246 1.00 11.62 141 VAL A C 1
ATOM 896 O O . VAL A 1 116 ? 39.721 63.209 77.309 1.00 11.80 141 VAL A O 1
ATOM 900 N N . LEU A 1 117 ? 38.063 61.772 77.845 1.00 10.89 142 LEU A N 1
ATOM 901 C CA . LEU A 1 117 ? 38.963 60.907 78.604 1.00 10.65 142 LEU A CA 1
ATOM 902 C C . LEU A 1 117 ? 40.094 60.394 77.706 1.00 10.82 142 LEU A C 1
ATOM 903 O O . LEU A 1 117 ? 41.263 60.383 78.105 1.00 11.01 142 LEU A O 1
ATOM 908 N N . GLU A 1 118 ? 39.745 60.001 76.483 1.00 11.33 143 GLU A N 1
ATOM 909 C CA . GLU A 1 118 ? 40.740 59.454 75.562 1.00 11.32 143 GLU A CA 1
ATOM 910 C C . GLU A 1 118 ? 41.641 60.544 74.974 1.00 11.72 143 GLU A C 1
ATOM 911 O O . GLU A 1 118 ? 42.796 60.279 74.629 1.00 15.84 143 GLU A O 1
ATOM 917 N N . LYS A 1 119 ? 41.130 61.764 74.872 1.00 11.81 144 LYS A N 1
ATOM 918 C CA . LYS A 1 119 ? 41.957 62.904 74.485 1.00 12.91 144 LYS A CA 1
ATOM 919 C C . LYS A 1 119 ? 43.096 63.125 75.475 1.00 14.46 144 LYS A C 1
ATOM 920 O O . LYS A 1 119 ? 44.266 63.252 75.094 1.00 14.32 144 LYS A O 1
ATOM 926 N N . TYR A 1 120 ? 42.758 63.154 76.756 1.00 10.38 145 TYR A N 1
ATOM 927 C CA . TYR A 1 120 ? 43.767 63.422 77.772 1.00 13.48 145 TYR A CA 1
ATOM 928 C C . TYR A 1 120 ? 44.659 62.231 78.073 1.00 12.40 145 TYR A C 1
ATOM 929 O O . TYR A 1 120 ? 45.811 62.409 78.465 1.00 13.69 145 TYR A O 1
ATOM 938 N N . LEU A 1 121 ? 44.144 61.021 77.878 1.00 11.13 146 LEU A N 1
ATOM 939 C CA . LEU A 1 121 ? 44.915 59.809 78.122 1.00 13.38 146 LEU A CA 1
ATOM 940 C C . LEU A 1 121 ? 44.784 58.884 76.910 1.00 12.78 146 LEU A C 1
ATOM 941 O O . LEU A 1 121 ? 43.917 58.015 76.880 1.00 12.47 146 LEU A O 1
ATOM 946 N N . PRO A 1 122 ? 45.625 59.096 75.884 1.00 12.83 147 PRO A N 1
ATOM 947 C CA . PRO A 1 122 ? 45.434 58.405 74.603 1.00 12.17 147 PRO A CA 1
ATOM 948 C C . PRO A 1 122 ? 45.470 56.877 74.661 1.00 12.65 147 PRO A C 1
ATOM 949 O O . PRO A 1 122 ? 44.872 56.239 73.789 1.00 13.41 147 PRO A O 1
ATOM 953 N N . ASN A 1 123 ? 46.135 56.294 75.650 1.00 11.84 148 ASN A N 1
ATOM 954 C CA . ASN A 1 123 ? 46.155 54.839 75.742 1.00 12.11 148 ASN A CA 1
ATOM 955 C C . ASN A 1 123 ? 45.193 54.301 76.792 1.00 11.43 148 ASN A C 1
ATOM 956 O O . ASN A 1 123 ? 45.350 53.182 77.277 1.00 10.99 148 ASN A O 1
ATOM 961 N N . ILE A 1 124 ? 44.184 55.091 77.135 1.00 9.63 149 ILE A N 1
ATOM 962 C CA . ILE A 1 124 ? 43.251 54.671 78.179 1.00 10.11 149 ILE A CA 1
ATOM 963 C C . ILE A 1 124 ? 42.531 53.347 77.839 1.00 9.53 149 ILE A C 1
ATOM 964 O O . ILE A 1 124 ? 42.260 52.555 78.745 1.00 9.17 149 ILE A O 1
ATOM 969 N N . THR A 1 125 ? 42.263 53.082 76.558 1.00 8.49 150 THR A N 1
ATOM 970 C CA . THR A 1 125 ? 41.583 51.840 76.190 1.00 8.68 150 THR A CA 1
ATOM 971 C C . THR A 1 125 ? 42.444 50.589 76.389 1.00 9.03 150 THR A C 1
ATOM 972 O O . THR A 1 125 ? 41.938 49.465 76.336 1.00 9.23 150 THR A O 1
ATOM 976 N N . SER A 1 126 ? 43.734 50.781 76.653 1.00 8.17 151 SER A N 1
ATOM 977 C CA . SER A 1 126 ? 44.614 49.647 76.930 1.00 8.04 151 SER A CA 1
ATOM 978 C C . SER A 1 126 ? 44.533 49.174 78.386 1.00 7.99 151 SER A C 1
ATOM 979 O O . SER A 1 126 ? 45.183 48.205 78.746 1.00 8.01 151 SER A O 1
ATOM 982 N N . TYR A 1 127 ? 43.745 49.851 79.223 1.00 7.89 152 TYR A N 1
ATOM 983 C CA . TYR A 1 127 ? 43.525 49.389 80.591 1.00 9.07 152 TYR A CA 1
ATOM 984 C C . TYR A 1 127 ? 42.265 48.546 80.669 1.00 8.34 152 TYR A C 1
ATOM 985 O O . TYR A 1 127 ? 41.193 49.022 80.299 1.00 9.03 152 TYR A O 1
ATOM 994 N N . PRO A 1 128 ? 42.367 47.308 81.170 1.00 9.34 153 PRO A N 1
ATOM 995 C CA . PRO A 1 128 ? 41.161 46.476 81.285 1.00 10.58 153 PRO A CA 1
ATOM 996 C C . PRO A 1 128 ? 40.147 47.099 82.235 1.00 10.21 153 PRO A C 1
ATOM 997 O O . PRO A 1 128 ? 38.944 46.882 82.079 1.00 11.30 153 PRO A O 1
ATOM 1001 N N . ASN A 1 129 ? 40.637 47.897 83.179 1.00 8.21 154 ASN A N 1
ATOM 1002 C CA . ASN A 1 129 ? 39.773 48.521 84.176 1.00 10.34 154 ASN A CA 1
ATOM 1003 C C . ASN A 1 129 ? 39.140 49.832 83.703 1.00 9.00 154 ASN A C 1
ATOM 1004 O O . ASN A 1 129 ? 38.386 50.476 84.457 1.00 8.80 154 ASN A O 1
ATOM 1009 N N . TYR A 1 130 ? 39.423 50.223 82.460 1.00 7.80 155 TYR A N 1
ATOM 1010 C CA . TYR A 1 130 ? 38.670 51.303 81.825 1.00 8.09 155 TYR A CA 1
ATOM 1011 C C . TYR A 1 130 ? 37.376 50.736 81.284 1.00 9.72 155 TYR A C 1
ATOM 1012 O O . TYR A 1 130 ? 37.373 50.017 80.277 1.00 10.82 155 TYR A O 1
ATOM 1021 N N . LYS A 1 131 ? 36.272 51.066 81.942 1.00 8.18 156 LYS A N 1
ATOM 1022 C CA . LYS A 1 131 ? 34.993 50.442 81.641 1.00 8.83 156 LYS A CA 1
ATOM 1023 C C . LYS A 1 131 ? 33.919 51.453 81.293 1.00 7.34 156 LYS A C 1
ATOM 1024 O O . LYS A 1 131 ? 32.726 51.130 81.348 1.00 8.48 156 LYS A O 1
ATOM 1030 N N . ALA A 1 132 ? 34.324 52.670 80.958 1.00 8.48 157 ALA A N 1
ATOM 1031 C CA . ALA A 1 132 ? 33.374 53.770 80.828 1.00 9.15 157 ALA A CA 1
ATOM 1032 C C . ALA A 1 132 ? 32.477 53.660 79.605 1.00 8.55 157 ALA A C 1
ATOM 1033 O O . ALA A 1 132 ? 31.479 54.365 79.511 1.00 7.93 157 ALA A O 1
ATOM 1035 N N . ASN A 1 133 ? 32.793 52.755 78.683 1.00 8.36 158 ASN A N 1
ATOM 1036 C CA . ASN A 1 133 ? 31.903 52.522 77.548 1.00 8.99 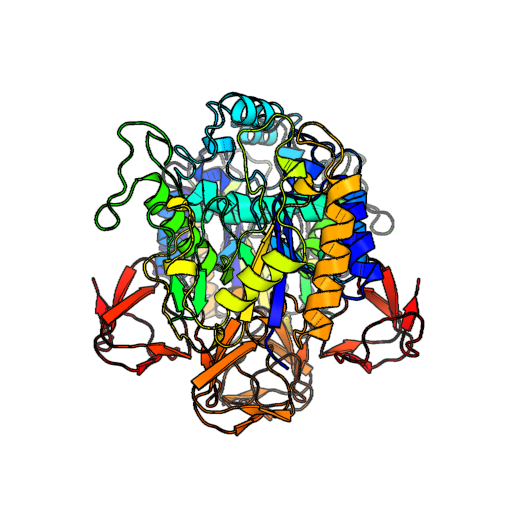158 ASN A CA 1
ATOM 1037 C C . ASN A 1 133 ? 30.846 51.445 77.825 1.00 10.01 158 ASN A C 1
ATOM 1038 O O . ASN A 1 133 ? 29.983 51.171 76.974 1.00 11.96 158 ASN A O 1
ATOM 1043 N N . GLU A 1 134 ? 30.916 50.834 79.007 1.00 8.21 159 GLU A N 1
ATOM 1044 C CA . GLU A 1 134 ? 30.029 49.711 79.352 1.00 9.51 159 GLU A CA 1
ATOM 1045 C C . GLU A 1 134 ? 29.177 49.957 80.608 1.00 7.56 159 GLU A C 1
ATOM 1046 O O . GLU A 1 134 ? 28.102 49.365 80.745 1.00 7.63 159 GLU A O 1
ATOM 1052 N N . PHE A 1 135 ? 29.669 50.807 81.512 1.00 7.41 160 PHE A N 1
ATOM 1053 C CA . PHE A 1 135 ? 29.026 51.097 82.798 1.00 6.37 160 PHE A CA 1
ATOM 1054 C C . PHE A 1 135 ? 28.809 52.580 82.969 1.00 7.21 160 PHE A C 1
ATOM 1055 O O . PHE A 1 135 ? 29.744 53.371 82.810 1.00 8.53 160 PHE A O 1
ATOM 1063 N N . ALA A 1 136 ? 27.591 52.955 83.347 1.00 7.21 161 ALA A N 1
ATOM 1064 C CA . ALA A 1 136 ? 27.252 54.350 83.593 1.00 7.49 161 ALA A CA 1
ATOM 1065 C C . ALA A 1 136 ? 26.440 54.503 84.872 1.00 8.14 161 ALA A C 1
ATOM 1066 O O . ALA A 1 136 ? 25.879 53.535 85.409 1.00 8.39 161 ALA A O 1
ATOM 1068 N N . ARG A 1 137 ? 26.384 55.740 85.340 1.00 7.71 162 ARG A N 1
ATOM 1069 C CA . ARG A 1 137 ? 25.464 56.137 86.396 1.00 8.39 162 ARG A CA 1
ATOM 1070 C C . ARG A 1 137 ? 24.994 57.541 86.041 1.00 7.45 162 ARG A C 1
ATOM 1071 O O . ARG A 1 137 ? 25.818 58.401 85.721 1.00 9.28 162 ARG A O 1
ATOM 1079 N N . LEU A 1 138 ? 23.685 57.763 86.054 1.00 9.21 163 LEU A N 1
ATOM 1080 C CA . LEU A 1 138 ? 23.154 59.090 85.743 1.00 8.50 163 LEU A CA 1
ATOM 1081 C C . LEU A 1 138 ? 23.326 60.069 86.894 1.00 10.11 163 LEU A C 1
ATOM 1082 O O . LEU A 1 138 ? 23.001 59.749 88.036 1.00 10.30 163 LEU A O 1
ATOM 1087 N N . PRO A 1 139 ? 23.816 61.280 86.597 1.00 10.08 164 PRO A N 1
ATOM 1088 C CA . PRO A 1 139 ? 23.761 62.360 87.591 1.00 11.31 164 PRO A CA 1
ATOM 1089 C C . PRO A 1 139 ? 22.388 62.456 88.278 1.00 11.10 164 PRO A C 1
ATOM 1090 O O . PRO A 1 139 ? 21.353 62.364 87.618 1.00 10.27 164 PRO A O 1
ATOM 1094 N N . TYR A 1 140 ? 22.434 62.573 89.609 1.00 11.98 165 TYR A N 1
ATOM 1095 C CA . TYR A 1 140 ? 21.279 62.822 90.495 1.00 11.36 165 TYR A CA 1
ATOM 1096 C C . TYR A 1 140 ? 20.303 61.660 90.686 1.00 12.90 165 TYR A C 1
ATOM 1097 O O . TYR A 1 140 ? 19.359 61.763 91.466 1.00 13.30 165 TYR A O 1
ATOM 1106 N N . THR A 1 141 ? 20.525 60.553 89.998 1.00 10.97 166 THR A N 1
ATOM 1107 C CA . THR A 1 141 ? 19.443 59.617 89.756 1.00 10.66 166 THR A CA 1
ATOM 1108 C C . THR A 1 141 ? 19.775 58.185 90.137 1.00 10.35 166 THR A C 1
ATOM 1109 O O . THR A 1 141 ? 20.715 57.595 89.596 1.00 10.51 166 THR A O 1
ATOM 1113 N N . ASN A 1 142 ? 19.008 57.619 91.065 1.00 9.94 167 ASN A N 1
ATOM 1114 C CA . ASN A 1 142 ? 19.198 56.227 91.465 1.00 9.37 167 ASN A CA 1
ATOM 1115 C C . ASN A 1 142 ? 18.505 55.312 90.452 1.00 10.65 167 ASN A C 1
ATOM 1116 O O . ASN A 1 142 ? 17.535 54.621 90.753 1.00 11.13 167 ASN A O 1
ATOM 1121 N N . GLY A 1 143 ? 19.025 55.320 89.227 1.00 10.43 168 GLY A N 1
ATOM 1122 C CA . GLY A 1 143 ? 18.460 54.567 88.122 1.00 10.00 168 GLY A CA 1
ATOM 1123 C C . GLY A 1 143 ? 19.305 53.357 87.780 1.00 8.02 168 GLY A C 1
ATOM 1124 O O . GLY A 1 143 ? 20.520 53.383 87.916 1.00 10.74 168 GLY A O 1
ATOM 1125 N N . TRP A 1 144 ? 18.632 52.302 87.327 1.00 8.13 169 TRP A N 1
ATOM 1126 C CA . TRP A 1 144 ? 19.234 50.985 87.138 1.00 7.83 169 TRP A CA 1
ATOM 1127 C C . TRP A 1 144 ? 18.805 50.397 85.799 1.00 8.56 169 TRP A C 1
ATOM 1128 O O . TRP A 1 144 ? 17.622 50.366 85.462 1.00 9.18 169 TRP A O 1
ATOM 1139 N N . ARG A 1 145 ? 19.778 49.911 85.041 1.00 7.92 170 ARG A N 1
ATOM 1140 C CA . ARG A 1 145 ? 19.526 49.110 83.847 1.00 8.22 170 ARG A CA 1
ATOM 1141 C C . ARG A 1 145 ? 20.541 47.990 83.921 1.00 6.48 170 ARG A C 1
ATOM 1142 O O . ARG A 1 145 ? 21.677 48.173 83.480 1.00 7.80 170 ARG A O 1
ATOM 1150 N N . VAL A 1 146 ? 20.158 46.853 84.501 1.00 6.92 171 VAL A N 1
ATOM 1151 C CA . VAL A 1 146 ? 21.117 45.785 84.768 1.00 7.18 171 VAL A CA 1
ATOM 1152 C C . VAL A 1 146 ? 20.824 44.559 83.914 1.00 6.95 171 VAL A C 1
ATOM 1153 O O . VAL A 1 146 ? 21.707 44.064 83.220 1.00 7.12 171 VAL A O 1
ATOM 1157 N N . THR A 1 147 ? 19.589 44.074 83.955 1.00 6.46 172 THR A N 1
ATOM 1158 C CA . THR A 1 147 ? 19.175 42.983 83.076 1.00 7.03 172 THR A CA 1
ATOM 1159 C C . THR A 1 147 ? 17.804 43.299 82.529 1.00 7.06 172 THR A C 1
ATOM 1160 O O . THR A 1 147 ? 17.148 44.248 82.969 1.00 7.78 172 THR A O 1
ATOM 1164 N N . LYS A 1 148 ? 17.366 42.468 81.593 1.00 8.15 173 LYS A N 1
ATOM 1165 C CA . LYS A 1 148 ? 16.007 42.515 81.069 1.00 7.76 173 LYS A CA 1
ATOM 1166 C C . LYS A 1 148 ? 14.944 42.589 82.181 1.00 8.67 173 LYS A C 1
ATOM 1167 O O . LYS A 1 148 ? 13.888 43.186 81.990 1.00 10.16 173 LYS A O 1
ATOM 1173 N N . ASP A 1 149 ? 15.224 41.977 83.327 1.00 8.22 174 ASP A N 1
ATOM 1174 C CA . ASP A 1 149 ? 14.267 41.955 84.435 1.00 8.10 174 ASP A CA 1
ATOM 1175 C C . ASP A 1 149 ? 14.770 42.655 85.679 1.00 9.72 174 ASP A C 1
ATOM 1176 O O . ASP A 1 149 ? 14.246 42.457 86.779 1.00 11.71 174 ASP A O 1
ATOM 1181 N N . PHE A 1 150 ? 15.760 43.515 85.518 1.00 8.29 175 PHE A N 1
ATOM 1182 C CA . PHE A 1 150 ? 16.318 44.261 86.646 1.00 8.00 175 PHE A CA 1
ATOM 1183 C C . PHE A 1 150 ? 16.592 45.667 86.148 1.00 7.83 175 PHE A C 1
ATOM 1184 O O . PHE A 1 150 ? 17.680 45.980 85.640 1.00 8.06 175 PHE A O 1
ATOM 1192 N N . LYS A 1 151 ? 15.557 46.497 86.287 1.00 10.04 176 LYS A N 1
ATOM 1193 C CA . LYS A 1 151 ? 15.540 47.881 85.836 1.00 10.92 176 LYS A CA 1
ATOM 1194 C C . LYS A 1 151 ? 14.767 48.677 86.869 1.00 10.74 176 LYS A C 1
ATOM 1195 O O . LYS A 1 151 ? 13.839 48.147 87.485 1.00 12.62 176 LYS A O 1
ATOM 1201 N N . ALA A 1 152 ? 15.146 49.932 87.071 1.00 9.50 177 ALA A N 1
ATOM 1202 C CA . ALA A 1 152 ? 14.411 50.807 87.982 1.00 11.76 177 ALA A CA 1
ATOM 1203 C C . ALA A 1 152 ? 14.708 52.252 87.673 1.00 11.44 177 ALA A C 1
ATOM 1204 O O . ALA A 1 152 ? 15.766 52.578 87.140 1.00 10.89 177 ALA A O 1
ATOM 1206 N N . ASP A 1 153 ? 13.763 53.122 88.003 1.00 12.28 178 ASP A N 1
ATOM 1207 C CA . ASP A 1 153 ? 13.891 54.544 87.723 1.00 11.32 178 ASP A CA 1
ATOM 1208 C C . ASP A 1 153 ? 13.818 55.354 89.010 1.00 11.31 178 ASP A C 1
ATOM 1209 O O . ASP A 1 153 ? 13.131 54.982 89.962 1.00 12.84 178 ASP A O 1
ATOM 1214 N N . GLY A 1 154 ? 14.500 56.481 89.030 1.00 11.09 179 GLY A N 1
ATOM 1215 C CA . GLY A 1 154 ? 14.352 57.400 90.144 1.00 12.83 179 GLY A CA 1
ATOM 1216 C C . GLY A 1 154 ? 13.205 58.330 89.816 1.00 11.51 179 GLY A C 1
ATOM 1217 O O . GLY A 1 154 ? 13.380 59.292 89.067 1.00 13.68 179 GLY A O 1
ATOM 1218 N N . LEU A 1 155 ? 12.027 58.051 90.375 1.00 13.56 180 LEU A N 1
ATOM 1219 C CA . LEU A 1 155 ? 10.813 58.730 89.928 1.00 14.16 180 LEU A CA 1
ATOM 1220 C C . LEU A 1 155 ? 10.633 60.129 90.523 1.00 14.55 180 LEU A C 1
ATOM 1221 O O . LEU A 1 155 ? 9.791 60.898 90.034 1.00 14.97 180 LEU A O 1
ATOM 1226 N N . CYS A 1 156 ? 11.447 60.464 91.523 1.00 11.92 181 CYS A N 1
ATOM 1227 C CA . CYS A 1 156 ? 11.475 61.808 92.127 1.00 15.60 181 CYS A CA 1
ATOM 1228 C C . CYS A 1 156 ? 12.879 62.397 92.131 1.00 13.87 181 CYS A C 1
ATOM 1229 O O . CYS A 1 156 ? 13.180 63.306 92.899 1.00 15.09 181 CYS A O 1
ATOM 1232 N N . ALA A 1 157 ? 13.749 61.876 91.273 1.00 12.54 182 ALA A N 1
ATOM 1233 C CA . ALA A 1 157 ? 15.161 62.233 91.344 1.00 12.91 182 ALA A CA 1
ATOM 1234 C C . ALA A 1 157 ? 15.425 63.705 91.035 1.00 10.80 182 ALA A C 1
ATOM 1235 O O . ALA A 1 157 ? 16.240 64.351 91.688 1.00 13.96 182 ALA A O 1
ATOM 1237 N N . THR A 1 158 ? 14.739 64.212 90.021 1.00 12.87 183 THR A N 1
ATOM 1238 C CA . THR A 1 158 ? 14.940 65.583 89.584 1.00 12.82 183 THR A CA 1
ATOM 1239 C C . THR A 1 158 ? 13.577 66.237 89.342 1.00 12.93 183 THR A C 1
ATOM 1240 O O . THR A 1 158 ? 12.563 65.558 89.149 1.00 14.59 183 THR A O 1
ATOM 1244 N N . SER A 1 159 ? 13.566 67.563 89.358 1.00 16.08 184 SER A N 1
ATOM 1245 C CA . SER A 1 159 ? 12.320 68.311 89.422 1.00 17.36 184 SER A CA 1
ATOM 1246 C C . SER A 1 159 ? 12.207 69.356 88.327 1.00 20.00 184 SER A C 1
ATOM 1247 O O . SER A 1 159 ? 13.213 69.810 87.778 1.00 19.19 184 SER A O 1
ATOM 1250 N N . ASP A 1 160 ? 10.969 69.736 88.021 1.00 21.06 185 ASP A N 1
ATOM 1251 C CA . ASP A 1 160 ? 10.696 70.781 87.037 1.00 20.17 185 ASP A CA 1
ATOM 1252 C C . ASP A 1 160 ? 10.622 72.164 87.683 1.00 23.70 185 ASP A C 1
ATOM 1253 O O . ASP A 1 160 ? 10.519 73.174 86.985 1.00 24.18 185 ASP A O 1
ATOM 1258 N N . ASP A 1 161 ? 10.667 72.213 89.010 1.00 22.63 186 ASP A N 1
ATOM 1259 C CA . ASP A 1 161 ? 10.404 73.468 89.710 1.00 23.67 186 ASP A CA 1
ATOM 1260 C C . ASP A 1 161 ? 11.084 73.574 91.072 1.00 22.34 186 ASP A C 1
ATOM 1261 O O . ASP A 1 161 ? 12.031 74.341 91.250 1.00 22.84 186 ASP A O 1
ATOM 1266 N N . LEU A 1 162 ? 10.595 72.797 92.029 1.00 20.56 187 LEU A N 1
ATOM 1267 C CA . LEU A 1 162 ? 11.009 72.931 93.416 1.00 23.27 187 LEU A CA 1
ATOM 1268 C C . LEU A 1 162 ? 11.947 71.815 93.860 1.00 23.56 187 LEU A C 1
ATOM 1269 O O . LEU A 1 162 ? 11.891 70.706 93.334 1.00 22.10 187 LEU A O 1
ATOM 1274 N N . LYS A 1 163 ? 12.812 72.122 94.821 1.00 22.09 188 LYS A N 1
ATOM 1275 C CA . LYS A 1 163 ? 13.692 71.124 95.425 1.00 21.42 188 LYS A CA 1
ATOM 1276 C C . LYS A 1 163 ? 12.932 70.400 96.538 1.00 25.41 188 LYS A C 1
ATOM 1277 O O . LYS A 1 163 ? 11.991 70.956 97.103 1.00 24.57 188 LYS A O 1
ATOM 1283 N N . PRO A 1 164 ? 13.316 69.147 96.843 1.00 24.13 189 PRO A N 1
ATOM 1284 C CA . PRO A 1 164 ? 12.589 68.342 97.835 1.00 26.00 189 PRO A CA 1
ATOM 1285 C C . PRO A 1 164 ? 12.390 69.013 99.194 1.00 28.78 189 PRO A C 1
ATOM 1286 O O . PRO A 1 164 ? 11.424 68.693 99.884 1.00 29.56 189 PRO A O 1
ATOM 1290 N N . TRP A 1 165 ? 13.276 69.928 99.569 1.00 26.49 190 TRP A N 1
ATOM 1291 C CA . TRP A 1 165 ? 13.192 70.557 100.885 1.00 29.97 190 TRP A CA 1
ATOM 1292 C C . TRP A 1 165 ? 12.446 71.890 100.864 1.00 31.90 190 TRP A C 1
ATOM 1293 O O . TRP A 1 165 ? 12.208 72.488 101.913 1.00 36.71 190 TRP A O 1
ATOM 1304 N N . GLU A 1 166 ? 12.069 72.349 99.677 1.00 29.03 191 GLU A N 1
ATOM 1305 C CA . GLU A 1 166 ? 11.393 73.636 99.541 1.00 31.91 191 GLU A CA 1
ATOM 1306 C C . GLU A 1 166 ? 9.884 73.530 99.763 1.00 31.81 191 GLU A C 1
ATOM 1307 O O . GLU A 1 166 ? 9.277 72.500 99.472 1.00 32.67 191 GLU A O 1
ATOM 1313 N N . PRO A 1 167 ? 9.271 74.601 100.293 1.00 33.45 192 PRO A N 1
ATOM 1314 C CA . PRO A 1 167 ? 7.817 74.631 100.483 1.00 30.40 192 PRO A CA 1
ATOM 1315 C C . PRO A 1 167 ? 7.053 74.452 99.175 1.00 29.80 192 PRO A C 1
ATOM 1316 O O . PRO A 1 167 ? 7.402 75.061 98.161 1.00 32.58 192 PRO A O 1
ATOM 1320 N N . GLY A 1 168 ? 6.025 73.613 99.199 1.00 27.84 193 GLY A N 1
ATOM 1321 C CA . GLY A 1 168 ? 5.211 73.385 98.024 1.00 27.20 193 GLY A CA 1
ATOM 1322 C C . GLY A 1 168 ? 5.706 72.233 97.172 1.00 29.18 193 GLY A C 1
ATOM 1323 O O . GLY A 1 168 ? 5.061 71.869 96.188 1.00 27.23 193 GLY A O 1
ATOM 1324 N N . TYR A 1 169 ? 6.850 71.660 97.541 1.00 28.82 194 TYR A N 1
ATOM 1325 C CA . TYR A 1 169 ? 7.387 70.524 96.799 1.00 26.82 194 TYR A CA 1
ATOM 1326 C C . TYR A 1 169 ? 6.436 69.344 96.887 1.00 27.89 194 TYR A C 1
ATOM 1327 O O . TYR A 1 169 ? 5.937 69.013 97.964 1.00 30.08 194 TYR A O 1
ATOM 1336 N N . ALA A 1 170 ? 6.184 68.720 95.744 1.00 26.72 195 ALA A N 1
ATOM 1337 C CA . ALA A 1 170 ? 5.404 67.494 95.691 1.00 27.04 195 ALA A CA 1
ATOM 1338 C C . ALA A 1 170 ? 5.961 66.587 94.607 1.00 30.09 195 ALA A C 1
ATOM 1339 O O . ALA A 1 170 ? 6.372 67.060 93.548 1.00 30.58 195 ALA A O 1
ATOM 1341 N N . CYS A 1 171 ? 5.994 65.288 94.877 1.00 25.68 196 CYS A N 1
ATOM 1342 C CA . CYS A 1 171 ? 6.345 64.332 93.840 1.00 27.07 196 CYS A CA 1
ATOM 1343 C C . CYS A 1 171 ? 5.206 63.353 93.608 1.00 25.03 196 CYS A C 1
ATOM 1344 O O . CYS A 1 171 ? 4.723 62.711 94.538 1.00 27.46 196 CYS A O 1
ATOM 1347 N N . ASP A 1 172 ? 4.791 63.250 92.354 1.00 24.11 197 ASP A N 1
ATOM 1348 C CA . ASP A 1 172 ? 3.789 62.281 91.943 1.00 27.42 197 ASP A CA 1
ATOM 1349 C C . ASP A 1 172 ? 4.460 61.180 91.131 1.00 21.34 197 ASP A C 1
ATOM 1350 O O . ASP A 1 172 ? 4.761 61.368 89.956 1.00 26.08 197 ASP A O 1
ATOM 1355 N N . THR A 1 173 ? 4.696 60.032 91.757 1.00 25.78 198 THR A N 1
ATOM 1356 C CA . THR A 1 173 ? 5.401 58.948 91.081 1.00 26.32 198 THR A CA 1
ATOM 1357 C C . THR A 1 173 ? 4.587 58.355 89.932 1.00 26.75 198 THR A C 1
ATOM 1358 O O . THR A 1 173 ? 5.140 57.714 89.044 1.00 24.96 198 THR A O 1
ATOM 1362 N N . ALA A 1 174 ? 3.275 58.570 89.950 1.00 28.15 199 ALA A N 1
ATOM 1363 C CA . ALA A 1 174 ? 2.419 58.088 88.875 1.00 27.79 199 ALA A CA 1
ATOM 1364 C C . ALA A 1 174 ? 2.458 59.053 87.692 1.00 27.98 199 ALA A C 1
ATOM 1365 O O . ALA A 1 174 ? 2.261 58.653 86.542 1.00 33.87 199 ALA A O 1
ATOM 1367 N N . ASN A 1 175 ? 2.722 60.322 87.991 1.00 27.08 200 ASN A N 1
ATOM 1368 C CA . ASN A 1 175 ? 2.845 61.369 86.979 1.00 29.16 200 ASN A CA 1
ATOM 1369 C C . ASN A 1 175 ? 4.119 62.181 87.186 1.00 25.77 200 ASN A C 1
ATOM 1370 O O . ASN A 1 175 ? 4.059 63.330 87.613 1.00 24.55 200 ASN A O 1
ATOM 1375 N N . PRO A 1 176 ? 5.280 61.585 86.883 1.00 25.46 201 PRO A N 1
ATOM 1376 C CA . PRO A 1 176 ? 6.555 62.207 87.263 1.00 22.94 201 PRO A CA 1
ATOM 1377 C C . PRO A 1 176 ? 6.916 63.463 86.468 1.00 19.35 201 PRO A C 1
ATOM 1378 O O . PRO A 1 176 ? 6.315 63.750 85.433 1.00 20.21 201 PRO A O 1
ATOM 1382 N N . SER A 1 177 ? 7.896 64.206 86.974 1.00 17.91 202 SER A N 1
ATOM 1383 C CA . SER A 1 177 ? 8.358 65.438 86.333 1.00 18.55 202 SER A CA 1
ATOM 1384 C C . SER A 1 177 ? 8.897 65.208 84.923 1.00 19.10 202 SER A 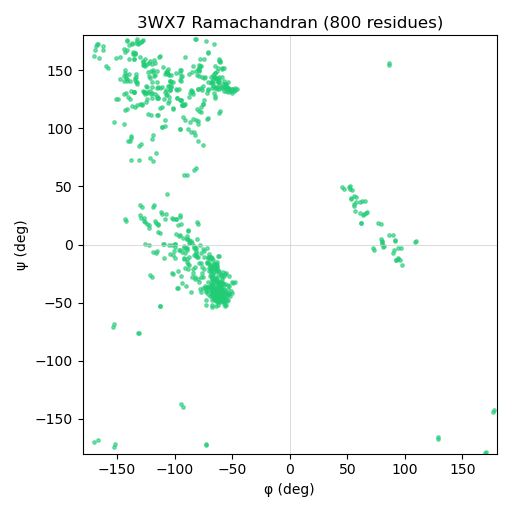C 1
ATOM 1385 O O . SER A 1 177 ? 9.307 64.093 84.577 1.00 18.18 202 SER A O 1
ATOM 1388 N N . ASN A 1 178 ? 8.921 66.262 84.111 1.00 16.40 203 ASN A N 1
ATOM 1389 C CA . ASN A 1 178 ? 9.492 66.139 82.775 1.00 17.79 203 ASN A CA 1
ATOM 1390 C C . ASN A 1 178 ? 10.963 65.764 82.838 1.00 15.65 203 ASN A C 1
ATOM 1391 O O . ASN A 1 178 ? 11.447 65.015 81.982 1.00 15.34 203 ASN A O 1
ATOM 1396 N N . SER A 1 179 ? 11.665 66.293 83.836 1.00 14.53 204 SER A N 1
ATOM 1397 C CA . SER A 1 179 ? 13.078 65.972 84.029 1.00 13.99 204 SER A CA 1
ATOM 1398 C C . SER A 1 179 ? 13.246 64.472 84.305 1.00 14.75 204 SER A C 1
ATOM 1399 O O . SER A 1 179 ? 14.091 63.820 83.696 1.00 14.16 204 SER A O 1
ATOM 1402 N N . VAL A 1 180 ? 12.427 63.916 85.191 1.00 13.45 205 VAL A N 1
ATOM 1403 C CA . VAL A 1 180 ? 12.479 62.484 85.464 1.00 14.49 205 VAL A CA 1
ATOM 1404 C C . VAL A 1 180 ? 12.199 61.647 84.208 1.00 15.51 205 VAL A C 1
ATOM 1405 O O . VAL A 1 180 ? 12.877 60.644 83.963 1.00 14.48 205 VAL A O 1
ATOM 1409 N N . LYS A 1 181 ? 11.240 62.058 83.385 1.00 13.84 206 LYS A N 1
ATOM 1410 C CA . LYS A 1 181 ? 10.936 61.303 82.182 1.00 13.45 206 LYS A CA 1
ATOM 1411 C C . LYS A 1 181 ? 12.070 61.383 81.162 1.00 13.99 206 LYS A C 1
ATOM 1412 O O . LYS A 1 181 ? 12.342 60.411 80.453 1.00 14.09 206 LYS A O 1
ATOM 1418 N N . ALA A 1 182 ? 12.730 62.533 81.084 1.00 14.23 207 ALA A N 1
ATOM 1419 C CA . ALA A 1 182 ? 13.870 62.681 80.186 1.00 15.61 207 ALA A CA 1
ATOM 1420 C C . ALA A 1 182 ? 15.034 61.795 80.642 1.00 12.76 207 ALA A C 1
ATOM 1421 O O . ALA A 1 182 ? 15.724 61.202 79.810 1.00 13.25 207 ALA A O 1
ATOM 1423 N N . ALA A 1 183 ? 15.239 61.697 81.951 1.00 12.81 208 ALA A N 1
ATOM 1424 C CA . ALA A 1 183 ? 16.269 60.804 82.493 1.00 12.11 208 ALA A CA 1
ATOM 1425 C C . ALA A 1 183 ? 15.962 59.336 82.158 1.00 12.09 208 ALA A C 1
ATOM 1426 O O . ALA A 1 183 ? 16.865 58.570 81.808 1.00 10.22 208 ALA A O 1
ATOM 1428 N N . ILE A 1 184 ? 14.700 58.936 82.253 1.00 10.83 209 ILE A N 1
ATOM 1429 C CA . ILE A 1 184 ? 14.308 57.583 81.880 1.00 11.77 209 ILE A CA 1
ATOM 1430 C C . ILE A 1 184 ? 14.641 57.323 80.408 1.00 12.59 209 ILE A C 1
ATOM 1431 O O . ILE A 1 184 ? 15.204 56.281 80.068 1.00 12.19 209 ILE A O 1
ATOM 1436 N N . ALA A 1 185 ? 14.331 58.287 79.547 1.00 11.85 210 ALA A N 1
ATOM 1437 C CA . ALA A 1 185 ? 14.674 58.177 78.135 1.00 11.23 210 ALA A CA 1
ATOM 1438 C C . ALA A 1 185 ? 16.189 58.058 77.941 1.00 11.51 210 ALA A C 1
ATOM 1439 O O . ALA A 1 185 ? 16.635 57.275 77.107 1.00 11.91 210 ALA A O 1
ATOM 1441 N N . VAL A 1 186 ? 16.974 58.804 78.718 1.00 9.95 211 VAL A N 1
ATOM 1442 C CA . VAL A 1 186 ? 18.435 58.688 78.626 1.00 11.45 211 VAL A CA 1
ATOM 1443 C C . VAL A 1 186 ? 18.891 57.277 79.009 1.00 10.54 211 VAL A C 1
ATOM 1444 O O . VAL A 1 186 ? 19.693 56.669 78.304 1.00 9.22 211 VAL A O 1
ATOM 1448 N N . GLN A 1 187 ? 18.361 56.751 80.111 1.00 10.74 212 GLN A N 1
ATOM 1449 C CA . GLN A 1 187 ? 18.652 55.375 80.524 1.00 9.70 212 GLN A CA 1
ATOM 1450 C C . GLN A 1 187 ? 18.375 54.381 79.403 1.00 10.41 212 GLN A C 1
ATOM 1451 O O . GLN A 1 187 ? 19.159 53.463 79.174 1.00 9.45 212 GLN A O 1
ATOM 1457 N N . ASN A 1 188 ? 17.261 54.569 78.703 1.00 9.03 213 ASN A N 1
ATOM 1458 C CA . ASN A 1 188 ? 16.884 53.633 77.658 1.00 10.29 213 ASN A CA 1
ATOM 1459 C C . ASN A 1 188 ? 17.789 53.744 76.434 1.00 9.47 213 ASN A C 1
ATOM 1460 O O . ASN A 1 188 ? 18.126 52.732 75.814 1.00 10.75 213 ASN A O 1
ATOM 1465 N N . ILE A 1 189 ? 18.211 54.960 76.103 1.00 10.04 214 ILE A N 1
ATOM 1466 C CA . ILE A 1 189 ? 19.191 55.161 75.042 1.00 10.65 214 ILE A CA 1
ATOM 1467 C C . ILE A 1 189 ? 20.506 54.466 75.377 1.00 9.64 214 ILE A C 1
ATOM 1468 O O . ILE A 1 189 ? 21.072 53.734 74.551 1.00 9.91 214 ILE A O 1
ATOM 1473 N N . LEU A 1 190 ? 20.996 54.692 76.590 1.00 9.25 215 LEU A N 1
ATOM 1474 C CA . LEU A 1 190 ? 22.250 54.079 76.991 1.00 8.20 215 LEU A CA 1
ATOM 1475 C C . LEU A 1 190 ? 22.132 52.550 76.974 1.00 8.95 215 LEU A C 1
ATOM 1476 O O . LEU A 1 190 ? 23.044 51.873 76.497 1.00 8.26 215 LEU A O 1
ATOM 1481 N N . ALA A 1 191 ? 21.010 52.009 77.456 1.00 7.93 216 ALA A N 1
ATOM 1482 C CA . ALA A 1 191 ? 20.842 50.557 77.474 1.00 7.66 216 ALA A CA 1
ATOM 1483 C C . ALA A 1 191 ? 20.856 49.980 76.065 1.00 8.45 216 ALA A C 1
ATOM 1484 O O . ALA A 1 191 ? 21.471 48.942 75.818 1.00 9.11 216 ALA A O 1
ATOM 1486 N N . ASN A 1 192 ? 20.194 50.660 75.133 1.00 7.92 217 ASN A N 1
ATOM 1487 C CA . ASN A 1 192 ? 20.175 50.171 73.769 1.00 9.13 217 ASN A CA 1
ATOM 1488 C C . ASN A 1 192 ? 21.557 50.275 73.107 1.00 11.09 217 ASN A C 1
ATOM 1489 O O . ASN A 1 192 ? 21.829 49.591 72.113 1.00 12.45 217 ASN A O 1
ATOM 1494 N N . ASN A 1 193 ? 22.425 51.126 73.651 1.00 9.20 218 ASN A N 1
ATOM 1495 C CA . ASN A 1 193 ? 23.796 51.244 73.159 1.00 10.16 218 ASN A CA 1
ATOM 1496 C C . ASN A 1 193 ? 24.776 50.421 73.999 1.00 9.96 218 ASN A C 1
ATOM 1497 O O . ASN A 1 193 ? 25.992 50.628 73.928 1.00 12.05 218 ASN A O 1
ATOM 1502 N N . GLY A 1 194 ? 24.252 49.480 74.780 1.00 8.43 219 GLY A N 1
ATOM 1503 C CA . GLY A 1 194 ? 25.071 48.483 75.449 1.00 8.09 219 GLY A CA 1
ATOM 1504 C C . GLY A 1 194 ? 25.450 48.783 76.891 1.00 7.85 219 GLY A C 1
ATOM 1505 O O . GLY A 1 194 ? 26.102 47.978 77.528 1.00 8.05 219 GLY A O 1
ATOM 1506 N N . TYR A 1 195 ? 25.068 49.943 77.413 1.00 6.62 220 TYR A N 1
ATOM 1507 C CA . TYR A 1 195 ? 25.405 50.268 78.798 1.00 7.13 220 TYR A CA 1
ATOM 1508 C C . TYR A 1 195 ? 24.579 49.512 79.807 1.00 7.63 220 TYR A C 1
ATOM 1509 O O . TYR A 1 195 ? 23.380 49.300 79.605 1.00 8.03 220 TYR A O 1
ATOM 1518 N N . GLN A 1 196 ? 25.216 49.136 80.906 1.00 6.50 221 GLN A N 1
ATOM 1519 C CA . GLN A 1 196 ? 24.500 48.920 82.151 1.00 8.15 221 GLN A CA 1
ATOM 1520 C C . GLN A 1 196 ? 24.584 50.209 82.945 1.00 7.01 221 GLN A C 1
ATOM 1521 O O . GLN A 1 196 ? 25.596 50.911 82.891 1.00 8.16 221 GLN A O 1
ATOM 1527 N N . THR A 1 197 ? 23.508 50.527 83.661 1.00 6.92 222 THR A N 1
ATOM 1528 C CA . THR A 1 197 ? 23.542 51.608 84.639 1.00 8.70 222 THR A CA 1
ATOM 1529 C C . THR A 1 197 ? 23.184 51.065 86.010 1.00 7.28 222 THR A C 1
ATOM 1530 O O . THR A 1 197 ? 22.347 50.161 86.143 1.00 7.31 222 THR A O 1
ATOM 1534 N N . HIS A 1 198 ? 23.848 51.607 87.024 1.00 7.08 223 HIS A N 1
ATOM 1535 C CA . HIS A 1 198 ? 23.615 51.168 88.393 1.00 7.51 223 HIS A CA 1
ATOM 1536 C C . HIS A 1 198 ? 23.448 52.364 89.298 1.00 7.24 223 HIS A C 1
ATOM 1537 O O . HIS A 1 198 ? 24.170 53.358 89.166 1.00 8.32 223 HIS A O 1
ATOM 1544 N N . GLY A 1 199 ? 22.504 52.251 90.228 1.00 8.01 224 GLY A N 1
ATOM 1545 C CA . GLY A 1 199 ? 22.348 53.251 91.266 1.00 8.24 224 GLY A CA 1
ATOM 1546 C C . GLY A 1 199 ? 23.107 52.857 92.518 1.00 8.19 224 GLY A C 1
ATOM 1547 O O . GLY A 1 199 ? 24.250 52.380 92.450 1.00 8.07 224 GLY A O 1
ATOM 1548 N N . TRP A 1 200 ? 22.477 53.052 93.680 1.00 7.91 225 TRP A N 1
ATOM 1549 C CA . TRP A 1 200 ? 23.165 52.787 94.949 1.00 7.74 225 TRP A CA 1
ATOM 1550 C C . TRP A 1 200 ? 22.176 52.384 96.041 1.00 8.02 225 TRP A C 1
ATOM 1551 O O . TRP A 1 200 ? 20.981 52.629 95.930 1.00 8.49 225 TRP A O 1
ATOM 1562 N N . ASP A 1 201 ? 22.708 51.743 97.077 1.00 9.31 226 ASP A N 1
ATOM 1563 C CA . ASP A 1 201 ? 21.928 51.316 98.244 1.00 8.63 226 ASP A CA 1
ATOM 1564 C C . ASP A 1 201 ? 22.021 52.293 99.406 1.00 10.67 226 ASP A C 1
ATOM 1565 O O . ASP A 1 201 ? 21.040 52.493 100.127 1.00 12.35 226 ASP A O 1
ATOM 1570 N N . VAL A 1 202 ? 23.198 52.876 99.600 1.00 10.28 227 VAL A N 1
ATOM 1571 C CA . VAL A 1 202 ? 23.448 53.810 100.693 1.00 11.25 227 VAL A CA 1
ATOM 1572 C C . VAL A 1 202 ? 24.383 54.889 100.180 1.00 11.82 227 VAL A C 1
ATOM 1573 O O . VAL A 1 202 ? 25.213 54.639 99.307 1.00 11.95 227 VAL A O 1
ATOM 1577 N N . ASP A 1 203 ? 24.257 56.084 100.737 1.00 11.74 228 ASP A N 1
ATOM 1578 C CA . ASP A 1 203 ? 24.987 57.259 100.280 1.00 10.92 228 ASP A CA 1
ATOM 1579 C C . ASP A 1 203 ? 25.769 57.816 101.473 1.00 13.49 228 ASP A C 1
ATOM 1580 O O . ASP A 1 203 ? 25.160 58.275 102.452 1.00 14.91 228 ASP A O 1
ATOM 1585 N N . TRP A 1 204 ? 27.095 57.729 101.434 1.00 11.81 229 TRP A N 1
ATOM 1586 C CA . TRP A 1 204 ? 27.939 58.220 102.528 1.00 13.09 229 TRP A CA 1
ATOM 1587 C C . TRP A 1 204 ? 28.067 59.728 102.387 1.00 16.06 229 TRP A C 1
ATOM 1588 O O . TRP A 1 204 ? 28.809 60.226 101.535 1.00 13.65 229 TRP A O 1
ATOM 1599 N N . ALA A 1 205 ? 27.335 60.456 103.227 1.00 17.57 230 ALA A N 1
ATOM 1600 C CA . ALA A 1 205 ? 27.197 61.893 103.067 1.00 16.74 230 ALA A CA 1
ATOM 1601 C C . ALA A 1 205 ? 27.262 62.584 104.433 1.00 21.14 230 ALA A C 1
ATOM 1602 O O . ALA A 1 205 ? 27.295 61.909 105.470 1.00 19.47 230 ALA A O 1
ATOM 1604 N N . PRO A 1 206 ? 27.328 63.928 104.436 1.00 20.43 231 PRO A N 1
ATOM 1605 C CA . PRO A 1 206 ? 27.235 64.635 105.716 1.00 19.75 231 PRO A CA 1
ATOM 1606 C C . PRO A 1 206 ? 25.949 64.294 106.453 1.00 24.40 231 PRO A C 1
ATOM 1607 O O . PRO A 1 206 ? 24.904 64.156 105.827 1.00 21.28 231 PRO A O 1
ATOM 1611 N N . GLU A 1 207 ? 26.039 64.151 107.770 1.00 20.79 232 GLU A N 1
ATOM 1612 C CA . GLU A 1 207 ? 24.855 63.937 108.595 1.00 28.63 232 GLU A CA 1
ATOM 1613 C C . GLU A 1 207 ? 24.075 65.238 108.737 1.00 30.03 232 GLU A C 1
ATOM 1614 O O . GLU A 1 207 ? 22.882 65.231 109.037 1.00 30.07 232 GLU A O 1
ATOM 1620 N N . ASN A 1 208 ? 24.762 66.353 108.505 1.00 29.50 233 ASN A N 1
ATOM 1621 C CA . ASN A 1 208 ? 24.162 67.677 108.621 1.00 33.47 233 ASN A CA 1
ATOM 1622 C C . ASN A 1 208 ? 24.714 68.633 107.563 1.00 35.44 233 ASN A C 1
ATOM 1623 O O . ASN A 1 208 ? 25.837 69.125 107.685 1.00 37.29 233 ASN A O 1
ATOM 1628 N N . TRP A 1 209 ? 23.925 68.896 106.526 1.00 35.52 234 TRP A N 1
ATOM 1629 C CA . TRP A 1 209 ? 24.342 69.807 105.461 1.00 38.20 234 TRP A CA 1
ATOM 1630 C C . TRP A 1 209 ? 24.143 71.268 105.856 1.00 39.60 234 TRP A C 1
ATOM 1631 O O . TRP A 1 209 ? 24.368 72.171 105.052 1.00 39.43 234 TRP A O 1
ATOM 1642 N N . GLY A 1 210 ? 23.723 71.494 107.097 1.00 40.14 235 GLY A N 1
ATOM 1643 C CA . GLY A 1 210 ? 23.358 72.824 107.544 1.00 40.85 235 GLY A CA 1
ATOM 1644 C C . GLY A 1 210 ? 24.443 73.574 108.288 1.00 40.39 235 GLY A C 1
ATOM 1645 O O . GLY A 1 210 ? 24.412 74.802 108.355 1.00 45.70 235 GLY A O 1
ATOM 1646 N N . ILE A 1 211 ? 25.401 72.847 108.854 1.00 39.59 236 ILE A N 1
ATOM 1647 C CA . ILE A 1 211 ? 26.479 73.479 109.607 1.00 40.88 236 ILE A CA 1
ATOM 1648 C C . ILE A 1 211 ? 27.465 74.190 108.683 1.00 38.45 236 ILE A C 1
ATOM 1649 O O . ILE A 1 211 ? 27.352 74.115 107.459 1.00 40.38 236 ILE A O 1
ATOM 1654 N N . ALA A 1 212 ? 28.429 74.883 109.282 1.00 41.43 237 ALA A N 1
ATOM 1655 C CA . ALA A 1 212 ? 29.382 75.695 108.531 1.00 42.05 237 ALA A CA 1
ATOM 1656 C C . ALA A 1 212 ? 30.281 74.840 107.643 1.00 39.01 237 ALA A C 1
ATOM 1657 O O . ALA A 1 212 ? 30.488 75.151 106.469 1.00 40.55 237 ALA A O 1
ATOM 1659 N N . MET A 1 213 ? 30.814 73.766 108.217 1.00 37.44 238 MET A N 1
ATOM 1660 C CA . MET A 1 213 ? 31.692 72.850 107.497 1.00 36.48 238 MET A CA 1
ATOM 1661 C C . MET A 1 213 ? 31.045 71.465 107.412 1.00 26.83 238 MET A C 1
ATOM 1662 O O . MET A 1 213 ? 31.399 70.564 108.174 1.00 29.45 238 MET A O 1
ATOM 1667 N N . PRO A 1 214 ? 30.093 71.300 106.480 1.00 30.46 239 PRO A N 1
ATOM 1668 C CA . PRO A 1 214 ? 29.258 70.097 106.354 1.00 31.30 239 PRO A CA 1
ATOM 1669 C C . PRO A 1 214 ? 30.048 68.791 106.255 1.00 28.02 239 PRO A C 1
ATOM 1670 O O . PRO A 1 214 ? 29.625 67.785 106.827 1.00 23.39 239 PRO A O 1
ATOM 1674 N N . ALA A 1 215 ? 31.175 68.812 105.549 1.00 23.29 240 ALA A N 1
ATOM 1675 C CA . ALA A 1 215 ? 31.960 67.602 105.321 1.00 24.32 240 ALA A CA 1
ATOM 1676 C C . ALA A 1 215 ? 32.418 66.967 106.624 1.00 23.62 240 ALA A C 1
ATOM 1677 O O . ALA A 1 215 ? 32.540 65.741 106.721 1.00 21.51 240 ALA A O 1
ATOM 1679 N N . ASN A 1 216 ? 32.673 67.806 107.628 1.00 23.05 241 ASN A N 1
ATOM 1680 C CA . ASN A 1 216 ? 33.090 67.330 108.942 1.00 24.32 241 ASN A CA 1
ATOM 1681 C C . ASN A 1 216 ? 32.078 66.362 109.553 1.00 20.02 241 ASN A C 1
ATOM 1682 O O . ASN A 1 216 ? 32.440 65.500 110.354 1.00 22.81 241 ASN A O 1
ATOM 1687 N N . SER A 1 217 ? 30.815 66.502 109.163 1.00 22.24 242 SER A N 1
ATOM 1688 C CA . SER A 1 217 ? 29.750 65.681 109.731 1.00 23.39 242 SER A CA 1
ATOM 1689 C C . SER A 1 217 ? 29.527 64.366 108.986 1.00 18.42 242 SER A C 1
ATOM 1690 O O . SER A 1 217 ? 28.520 63.699 109.209 1.00 20.70 242 SER A O 1
ATOM 1693 N N . LEU A 1 218 ? 30.449 64.001 108.096 1.00 20.26 243 LEU A N 1
ATOM 1694 C CA . LEU A 1 218 ? 30.375 62.700 107.436 1.00 19.98 243 LEU A CA 1
ATOM 1695 C C . LEU A 1 218 ? 30.282 61.595 108.489 1.00 18.71 243 LEU A C 1
ATOM 1696 O O . LEU A 1 218 ? 31.021 61.610 109.475 1.00 18.07 243 LEU A O 1
ATOM 1701 N N . THR A 1 219 ? 29.376 60.643 108.274 1.00 17.50 244 THR A N 1
ATOM 1702 C CA . THR A 1 219 ? 29.164 59.538 109.214 1.00 15.42 244 THR A CA 1
ATOM 1703 C C . THR A 1 219 ? 30.455 58.824 109.611 1.00 16.95 244 THR A C 1
ATOM 1704 O O . THR A 1 219 ? 31.260 58.462 108.755 1.00 16.11 244 THR A O 1
ATOM 1708 N N . GLU A 1 220 ? 30.665 58.637 110.914 1.00 14.39 245 GLU A N 1
ATOM 1709 C CA . GLU A 1 220 ? 31.818 57.890 111.402 1.00 18.07 245 GLU A CA 1
ATOM 1710 C C . GLU A 1 220 ? 31.795 56.457 110.870 1.00 12.76 245 GLU A C 1
ATOM 1711 O O . GLU A 1 220 ? 30.727 55.935 110.511 1.00 15.22 245 GLU A O 1
ATOM 1717 N N . ALA A 1 221 ? 32.960 55.824 110.828 1.00 19.22 246 ALA A N 1
ATOM 1718 C CA . ALA A 1 221 ? 33.102 54.494 110.249 1.00 18.26 246 ALA A CA 1
ATOM 1719 C C . ALA A 1 221 ? 32.183 53.473 110.906 1.00 19.25 246 ALA A C 1
ATOM 1720 O O . ALA A 1 221 ? 31.551 52.660 110.229 1.00 18.42 246 ALA A O 1
ATOM 1722 N N . GLU A 1 222 ? 32.092 53.523 112.228 1.00 17.91 247 GLU A N 1
ATOM 1723 C CA . GLU A 1 222 ? 31.337 52.521 112.957 1.00 18.87 247 GLU A CA 1
ATOM 1724 C C . GLU A 1 222 ? 29.825 52.627 112.653 1.00 14.93 247 GLU A C 1
ATOM 1725 O O . GLU A 1 222 ? 29.207 51.627 112.241 1.00 16.34 247 GLU A O 1
ATOM 1731 N N . PRO A 1 223 ? 29.215 53.824 112.794 1.00 15.49 248 PRO A N 1
ATOM 1732 C CA . PRO A 1 223 ? 27.792 53.876 112.443 1.00 18.02 248 PRO A CA 1
ATOM 1733 C C . PRO A 1 223 ? 27.519 53.719 110.945 1.00 15.87 248 PRO A C 1
ATOM 1734 O O . PRO A 1 223 ? 26.434 53.249 110.593 1.00 15.45 248 PRO A O 1
ATOM 1738 N N . PHE A 1 224 ? 28.465 54.093 110.084 1.00 15.33 249 PHE A N 1
ATOM 1739 C CA . PHE A 1 224 ? 28.211 53.925 108.655 1.00 14.67 249 PHE A CA 1
ATOM 1740 C C . PHE A 1 224 ? 28.190 52.447 108.293 1.00 14.25 249 PHE A C 1
ATOM 1741 O O . PHE A 1 224 ? 27.388 52.022 107.453 1.00 14.07 249 PHE A O 1
ATOM 1749 N N . LEU A 1 225 ? 29.043 51.656 108.927 1.00 14.60 250 LEU A N 1
ATOM 1750 C CA . LEU A 1 225 ? 28.974 50.218 108.745 1.00 16.11 250 LEU A CA 1
ATOM 1751 C C . LEU A 1 225 ? 27.599 49.703 109.191 1.00 15.33 250 LEU A C 1
ATOM 1752 O O . LEU A 1 225 ? 27.053 48.777 108.595 1.00 14.98 250 LEU A O 1
ATOM 1757 N N . GLY A 1 226 ? 27.027 50.313 110.229 1.00 15.45 251 GLY A N 1
ATOM 1758 C CA . GLY A 1 226 ? 25.670 49.990 110.628 1.00 14.74 251 GLY A CA 1
ATOM 1759 C C . GLY A 1 226 ? 24.658 50.258 109.523 1.00 13.93 251 GLY A C 1
ATOM 1760 O O . GLY A 1 226 ? 23.726 49.481 109.323 1.00 13.91 251 GLY A O 1
ATOM 1761 N N . TYR A 1 227 ? 24.832 51.363 108.804 1.00 14.93 252 TYR A N 1
ATOM 1762 C CA . TYR A 1 227 ? 23.958 51.686 107.681 1.00 13.96 252 TYR A CA 1
ATOM 1763 C C . TYR A 1 227 ? 24.068 50.628 106.596 1.00 13.12 252 TYR A C 1
ATOM 1764 O O . TYR A 1 227 ? 23.076 50.250 105.972 1.00 12.34 252 TYR A O 1
ATOM 1773 N N . VAL A 1 228 ? 25.293 50.182 106.362 1.00 11.83 253 VAL A N 1
ATOM 1774 C CA . VAL A 1 228 ? 25.548 49.139 105.378 1.00 12.63 253 VAL A CA 1
ATOM 1775 C C . VAL A 1 228 ? 24.884 47.842 105.831 1.00 12.98 253 VAL A C 1
ATOM 1776 O O . VAL A 1 228 ? 24.166 47.214 105.050 1.00 12.06 253 VAL A O 1
ATOM 1780 N N . ASP A 1 229 ? 25.077 47.468 107.100 1.00 13.38 254 ASP A N 1
ATOM 1781 C CA . ASP A 1 229 ? 24.404 46.301 107.667 1.00 15.61 254 ASP A CA 1
ATOM 1782 C C . ASP A 1 229 ? 22.897 46.356 107.437 1.00 14.02 254 ASP A C 1
ATOM 1783 O O . ASP A 1 229 ? 22.275 45.353 107.076 1.00 15.17 254 ASP A O 1
ATOM 1788 N N . SER A 1 230 ? 22.311 47.528 107.665 1.00 13.05 255 SER A N 1
ATOM 1789 C CA . SER A 1 230 ? 20.863 47.701 107.550 1.00 15.66 255 SER A CA 1
ATOM 1790 C C . SER A 1 230 ? 20.369 47.580 106.114 1.00 14.60 255 SER A C 1
ATOM 1791 O O . SER A 1 230 ? 19.197 47.291 105.883 1.00 15.71 255 SER A O 1
ATOM 1794 N N . ALA A 1 231 ? 21.268 47.800 105.158 1.00 13.41 256 ALA A N 1
ATOM 1795 C CA . ALA A 1 231 ? 20.913 47.810 103.745 1.00 12.86 256 ALA A CA 1
ATOM 1796 C C . ALA A 1 231 ? 21.048 46.434 103.110 1.00 11.65 256 ALA A C 1
ATOM 1797 O O . ALA A 1 231 ? 20.474 46.180 102.053 1.00 12.91 256 ALA A O 1
ATOM 1799 N N . LEU A 1 232 ? 21.818 45.555 103.736 1.00 12.36 257 LEU A N 1
ATOM 1800 C CA . LEU A 1 232 ? 22.048 44.219 103.192 1.00 14.42 257 LEU A CA 1
ATOM 1801 C C . LEU A 1 232 ? 20.725 43.450 103.099 1.00 13.95 257 LEU A C 1
ATOM 1802 O O . LEU A 1 232 ? 20.093 43.163 104.122 1.00 14.34 257 LEU A O 1
ATOM 1807 N N . ASN A 1 233 ? 20.290 43.175 101.872 1.00 14.45 2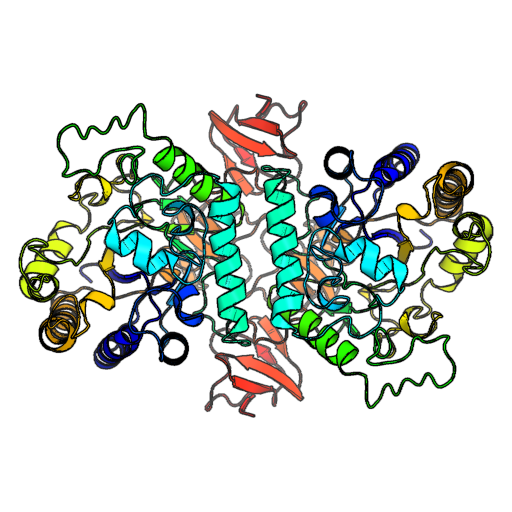58 ASN A N 1
ATOM 1808 C CA . ASN A 1 233 ? 19.065 42.429 101.573 1.00 14.24 258 ASN A CA 1
ATOM 1809 C C . ASN A 1 233 ? 17.764 43.053 102.082 1.00 17.65 258 ASN A C 1
ATOM 1810 O O . ASN A 1 233 ? 16.846 42.322 102.468 1.00 19.74 258 ASN A O 1
ATOM 1815 N N . THR A 1 234 ? 17.641 44.382 102.049 1.00 13.16 259 THR A N 1
ATOM 1816 C CA . THR A 1 234 ? 16.419 45.037 102.548 1.00 14.83 259 THR A CA 1
ATOM 1817 C C . THR A 1 234 ? 15.810 46.032 101.563 1.00 17.84 259 THR A C 1
ATOM 1818 O O . THR A 1 234 ? 15.061 46.931 101.958 1.00 17.72 259 THR A O 1
ATOM 1822 N N . CYS A 1 235 ? 16.131 45.849 100.284 1.00 13.85 260 CYS A N 1
ATOM 1823 C CA . CYS A 1 235 ? 15.595 46.653 99.190 1.00 13.68 260 CYS A CA 1
ATOM 1824 C C . CYS A 1 235 ? 15.787 48.140 99.451 1.00 13.22 260 CYS A C 1
ATOM 1825 O O . CYS A 1 235 ? 14.874 48.945 99.267 1.00 12.34 260 CYS A O 1
ATOM 1828 N N . ALA A 1 236 ? 17.007 48.489 99.850 1.00 12.48 261 ALA A N 1
ATOM 1829 C CA . ALA A 1 236 ? 17.348 49.854 100.226 1.00 12.25 261 ALA A CA 1
ATOM 1830 C C . ALA A 1 236 ? 16.987 50.932 99.196 1.00 11.90 261 ALA A C 1
ATOM 1831 O O . ALA A 1 236 ? 16.608 52.028 99.592 1.00 10.99 261 ALA A O 1
ATOM 1833 N N . PRO A 1 237 ? 17.101 50.652 97.877 1.00 10.72 262 PRO A N 1
ATOM 1834 C CA . PRO A 1 237 ? 16.755 51.762 96.980 1.00 10.78 262 PRO A CA 1
ATOM 1835 C C . PRO A 1 237 ? 15.285 52.202 97.082 1.00 10.39 262 PRO A C 1
ATOM 1836 O O . PRO A 1 237 ? 14.981 53.326 96.685 1.00 11.06 262 PRO A O 1
ATOM 1840 N N . THR A 1 238 ? 14.396 51.366 97.619 1.00 10.75 263 THR A N 1
ATOM 1841 C CA . THR A 1 238 ? 13.001 51.804 97.780 1.00 10.88 263 THR A CA 1
ATOM 1842 C C . THR A 1 238 ? 12.774 52.537 99.105 1.00 11.17 263 THR A C 1
ATOM 1843 O O . THR A 1 238 ? 11.779 53.253 99.247 1.00 14.34 263 THR A O 1
ATOM 1847 N N . THR A 1 239 ? 13.684 52.381 100.056 1.00 11.16 264 THR A N 1
ATOM 1848 C CA . THR A 1 239 ? 13.447 52.910 101.401 1.00 14.12 264 THR A CA 1
ATOM 1849 C C . THR A 1 239 ? 14.415 54.017 101.795 1.00 14.26 264 THR A C 1
ATOM 1850 O O . THR A 1 239 ? 14.276 54.616 102.859 1.00 15.52 264 THR A O 1
ATOM 1854 N N . ILE A 1 240 ? 15.402 54.288 100.947 1.00 14.57 265 ILE A N 1
ATOM 1855 C CA . ILE A 1 240 ? 16.409 55.311 101.210 1.00 12.58 265 ILE A CA 1
ATOM 1856 C C . ILE A 1 240 ? 15.802 56.721 101.306 1.00 11.45 265 ILE A C 1
ATOM 1857 O O . ILE A 1 240 ? 14.846 57.043 100.598 1.00 15.40 265 ILE A O 1
ATOM 1862 N N . ASN A 1 241 ? 16.352 57.531 102.216 1.00 12.81 266 ASN A N 1
ATOM 1863 C CA . ASN A 1 241 ? 16.100 58.971 102.277 1.00 14.04 266 ASN A CA 1
ATOM 1864 C C . ASN A 1 241 ? 17.314 59.691 101.689 1.00 13.78 266 ASN A C 1
ATOM 1865 O O . ASN A 1 241 ? 18.443 59.257 101.900 1.00 14.61 266 ASN A O 1
ATOM 1870 N N . PRO A 1 242 ? 17.105 60.825 101.012 1.00 12.37 267 PRO A N 1
ATOM 1871 C CA . PRO A 1 242 ? 15.853 61.541 100.758 1.00 13.17 267 PRO A CA 1
ATOM 1872 C C . PRO A 1 242 ? 15.072 60.984 99.582 1.00 13.93 267 PRO A C 1
ATOM 1873 O O . PRO A 1 242 ? 15.521 60.062 98.873 1.00 13.50 267 PRO A O 1
ATOM 1877 N N . ILE A 1 243 ? 13.899 61.562 99.359 1.00 13.06 268 ILE A N 1
ATOM 1878 C CA . ILE A 1 243 ? 12.960 61.059 98.374 1.00 12.62 268 ILE A CA 1
ATOM 1879 C C . ILE A 1 243 ? 13.553 61.034 96.949 1.00 12.31 268 ILE A C 1
ATOM 1880 O O . ILE A 1 243 ? 13.244 60.140 96.164 1.00 11.68 268 ILE A O 1
ATOM 1885 N N . ASN A 1 244 ? 14.418 61.996 96.640 1.00 13.13 269 ASN A N 1
ATOM 1886 C CA . ASN A 1 244 ? 15.012 62.081 95.308 1.00 13.31 269 ASN A CA 1
ATOM 1887 C C . ASN A 1 244 ? 16.105 61.038 95.085 1.00 13.25 269 ASN A C 1
ATOM 1888 O O . ASN A 1 244 ? 16.643 60.925 93.981 1.00 12.91 269 ASN A O 1
ATOM 1893 N N . SER A 1 245 ? 16.425 60.274 96.118 1.00 11.71 270 SER A N 1
ATOM 1894 C CA . SER A 1 245 ? 17.398 59.185 95.990 1.00 12.37 270 SER A CA 1
ATOM 1895 C C . SER A 1 245 ? 16.729 57.823 95.842 1.00 12.59 270 SER A C 1
ATOM 1896 O O . SER A 1 245 ? 17.414 56.807 95.727 1.00 11.22 270 SER A O 1
ATOM 1899 N N . LYS A 1 246 ? 15.400 57.792 95.830 1.00 11.08 271 LYS A N 1
ATOM 1900 C CA . LYS A 1 246 ? 14.672 56.533 95.716 1.00 11.79 271 LYS A CA 1
ATOM 1901 C C . LYS A 1 246 ? 14.609 55.995 94.290 1.00 10.67 271 LYS A C 1
ATOM 1902 O O . LYS A 1 246 ? 14.583 56.750 93.318 1.00 11.21 271 LYS A O 1
ATOM 1908 N N . ALA A 1 247 ? 14.572 54.670 94.195 1.00 10.73 272 ALA A N 1
ATOM 1909 C CA . ALA A 1 247 ? 14.164 53.978 92.986 1.00 11.12 272 ALA A CA 1
ATOM 1910 C C . ALA A 1 247 ? 12.949 53.163 93.355 1.00 12.20 272 ALA A C 1
ATOM 1911 O O . ALA A 1 247 ? 13.059 52.044 93.850 1.00 11.98 272 ALA A O 1
ATOM 1913 N N . GLN A 1 248 ? 11.780 53.745 93.124 1.00 12.29 273 GLN A N 1
ATOM 1914 C CA . GLN A 1 248 ? 10.565 53.253 93.757 1.00 13.35 273 GLN A CA 1
ATOM 1915 C C . GLN A 1 248 ? 10.159 51.867 93.271 1.00 13.58 273 GLN A C 1
ATOM 1916 O O . GLN A 1 248 ? 9.632 51.064 94.053 1.00 15.11 273 GLN A O 1
ATOM 1922 N N . GLU A 1 249 ? 10.413 51.575 92.000 1.00 14.07 274 GLU A N 1
ATOM 1923 C CA . GLU A 1 249 ? 10.046 50.275 91.443 1.00 12.47 274 GLU A CA 1
ATOM 1924 C C . GLU A 1 249 ? 11.220 49.303 91.388 1.00 13.14 274 GLU A C 1
ATOM 1925 O O . GLU A 1 249 ? 11.211 48.363 90.606 1.00 14.69 274 GLU A O 1
ATOM 1931 N N . PHE A 1 250 ? 12.238 49.533 92.203 1.00 12.07 275 PHE A N 1
ATOM 1932 C CA . PHE A 1 250 ? 13.355 48.595 92.299 1.00 12.22 275 PHE A CA 1
ATOM 1933 C C . PHE A 1 250 ? 12.823 47.193 92.578 1.00 13.77 275 PHE A C 1
ATOM 1934 O O . PHE A 1 250 ? 11.953 47.022 93.434 1.00 13.56 275 PHE A O 1
ATOM 1942 N N . PRO A 1 251 ? 13.323 46.176 91.854 1.00 12.32 276 PRO A N 1
ATOM 1943 C CA . PRO A 1 251 ? 12.799 44.818 92.049 1.00 12.53 276 PRO A CA 1
ATOM 1944 C C . PRO A 1 251 ? 13.383 44.146 93.282 1.00 15.62 276 PRO A C 1
ATOM 1945 O O . PRO A 1 251 ? 14.398 43.461 93.196 1.00 13.51 276 PRO A O 1
ATOM 1949 N N . CYS A 1 252 ? 12.731 44.337 94.428 1.00 13.35 277 CYS A N 1
ATOM 1950 C CA . CYS A 1 252 ? 13.227 43.789 95.684 1.00 12.90 277 CYS A CA 1
ATOM 1951 C C . CYS A 1 252 ? 13.470 42.298 95.569 1.00 13.22 277 CYS A C 1
ATOM 1952 O O . CYS A 1 252 ? 12.635 41.579 95.021 1.00 14.80 277 CYS A O 1
ATOM 1955 N N . GLY A 1 253 ? 14.615 41.852 96.076 1.00 13.50 278 GLY A N 1
ATOM 1956 C CA . GLY A 1 253 ? 14.964 40.443 96.059 1.00 15.43 278 GLY A CA 1
ATOM 1957 C C . GLY A 1 253 ? 15.489 39.927 94.724 1.00 14.62 278 GLY A C 1
ATOM 1958 O O . GLY A 1 253 ? 15.705 38.727 94.575 1.00 18.41 278 GLY A O 1
ATOM 1959 N N . THR A 1 254 ? 15.675 40.813 93.744 1.00 12.59 279 THR A N 1
ATOM 1960 C CA . THR A 1 254 ? 16.217 40.392 92.443 1.00 11.87 279 THR A CA 1
ATOM 1961 C C . THR A 1 254 ? 17.568 39.706 92.676 1.00 12.70 279 THR A C 1
ATOM 1962 O O . THR A 1 254 ? 18.354 40.144 93.522 1.00 11.39 279 THR A O 1
ATOM 1966 N N . PRO A 1 255 ? 17.830 38.595 91.961 1.00 12.25 280 PRO A N 1
ATOM 1967 C CA . PRO A 1 255 ? 18.940 37.730 92.392 1.00 12.37 280 PRO A CA 1
ATOM 1968 C C . PRO A 1 255 ? 20.320 38.396 92.389 1.00 9.64 280 PRO A C 1
ATOM 1969 O O . PRO A 1 255 ? 21.136 38.120 93.272 1.00 10.09 280 PRO A O 1
ATOM 1973 N N . LEU A 1 256 ? 20.588 39.265 91.424 1.00 9.49 281 LEU A N 1
ATOM 1974 C CA . LEU A 1 256 ? 21.907 39.885 91.330 1.00 9.21 281 LEU A CA 1
ATOM 1975 C C . LEU A 1 256 ? 22.174 40.894 92.451 1.00 9.56 281 LEU A C 1
ATOM 1976 O O . LEU A 1 256 ? 23.304 41.305 92.662 1.00 10.65 281 LEU A O 1
ATOM 1981 N N . HIS A 1 257 ? 21.125 41.322 93.142 1.00 8.77 282 HIS A N 1
ATOM 1982 C CA . HIS A 1 257 ? 21.269 42.300 94.212 1.00 9.28 282 HIS A CA 1
ATOM 1983 C C . HIS A 1 257 ? 21.467 41.634 95.569 1.00 10.51 282 HIS A C 1
ATOM 1984 O O . HIS A 1 257 ? 21.851 42.302 96.516 1.00 10.24 282 HIS A O 1
ATOM 1991 N N . ALA A 1 258 ? 21.237 40.324 95.656 1.00 9.37 283 ALA A N 1
ATOM 1992 C CA . ALA A 1 258 ? 21.322 39.636 96.939 1.00 10.40 283 ALA A CA 1
ATOM 1993 C C . ALA A 1 258 ? 22.734 39.741 97.523 1.00 10.30 283 ALA A C 1
ATOM 1994 O O . ALA A 1 258 ? 23.725 39.591 96.801 1.00 11.60 283 ALA A O 1
ATOM 1996 N N . ASP A 1 259 ? 22.817 40.000 98.829 1.00 10.05 284 ASP A N 1
ATOM 1997 C CA . ASP A 1 259 ? 24.083 39.946 99.579 1.00 10.44 284 ASP A CA 1
ATOM 1998 C C . ASP A 1 259 ? 25.091 40.993 99.125 1.00 8.81 284 ASP A C 1
ATOM 1999 O O . ASP A 1 259 ? 26.310 40.839 99.313 1.00 10.33 284 ASP A O 1
ATOM 2004 N N . LYS A 1 260 ? 24.574 42.084 98.579 1.00 8.74 285 LYS A N 1
ATOM 2005 C CA . LYS A 1 260 ? 25.405 43.166 98.063 1.00 8.89 285 LYS A CA 1
ATOM 2006 C C . LYS A 1 260 ? 24.920 44.539 98.492 1.00 8.00 285 LYS A C 1
ATOM 2007 O O . LYS A 1 260 ? 23.712 44.791 98.526 1.00 9.07 285 LYS A O 1
ATOM 2013 N N . VAL A 1 261 ? 25.861 45.433 98.792 1.00 8.51 286 VAL A N 1
ATOM 2014 C CA . VAL A 1 261 ? 25.532 46.820 99.083 1.00 8.25 286 VAL A CA 1
ATOM 2015 C C . VAL A 1 261 ? 26.421 47.741 98.261 1.00 8.14 286 VAL A C 1
ATOM 2016 O O . VAL A 1 261 ? 27.647 47.682 98.357 1.00 8.67 286 VAL A O 1
ATOM 2020 N N . ILE A 1 262 ? 25.795 48.579 97.448 1.00 8.55 287 ILE A N 1
ATOM 2021 C CA . ILE A 1 262 ? 26.521 49.600 96.705 1.00 8.91 287 ILE A CA 1
ATOM 2022 C C . ILE A 1 262 ? 26.511 50.886 97.516 1.00 8.06 287 ILE A C 1
ATOM 2023 O O . ILE A 1 262 ? 25.452 51.426 97.833 1.00 8.90 287 ILE A O 1
ATOM 2028 N N . VAL A 1 263 ? 27.707 51.358 97.853 1.00 8.08 288 VAL A N 1
ATOM 2029 C CA . VAL A 1 263 ? 27.892 52.622 98.553 1.00 10.44 288 VAL A CA 1
ATOM 2030 C C . VAL A 1 263 ? 28.226 53.703 97.550 1.00 8.89 288 VAL A C 1
ATOM 2031 O O . VAL A 1 263 ? 29.150 53.529 96.740 1.00 9.52 288 VAL A O 1
ATOM 2035 N N . LEU A 1 264 ? 27.462 54.791 97.571 1.00 10.30 289 LEU A N 1
ATOM 2036 C CA . LEU A 1 264 ? 27.775 56.010 96.838 1.00 9.67 289 LEU A CA 1
ATOM 2037 C C . LEU A 1 264 ? 28.447 56.998 97.770 1.00 11.35 289 LEU A C 1
ATOM 2038 O O . LEU A 1 264 ? 27.980 57.200 98.898 1.00 12.41 289 LEU A O 1
ATOM 2043 N N . THR A 1 265 ? 29.544 57.604 97.332 1.00 10.14 290 THR A N 1
ATOM 2044 C CA . THR A 1 265 ? 30.040 58.808 97.984 1.00 12.77 290 THR A CA 1
ATOM 2045 C C . THR A 1 265 ? 30.802 59.641 96.945 1.00 11.51 290 THR A C 1
ATOM 2046 O O . THR A 1 265 ? 30.741 59.358 95.744 1.00 10.91 290 THR A O 1
ATOM 2050 N N . HIS A 1 266 ? 31.471 60.695 97.394 1.00 12.21 291 HIS A N 1
ATOM 2051 C CA . HIS A 1 266 ? 32.124 61.649 96.502 1.00 11.28 291 HIS A CA 1
ATOM 2052 C C . HIS A 1 266 ? 33.482 62.002 97.073 1.00 12.72 291 HIS A C 1
ATOM 2053 O O . HIS A 1 266 ? 33.579 62.334 98.255 1.00 14.61 291 HIS A O 1
ATOM 2060 N N . GLU A 1 267 ? 34.540 61.969 96.266 1.00 13.03 292 GLU A N 1
ATOM 2061 C CA . GLU A 1 267 ? 35.839 62.297 96.823 1.00 12.67 292 GLU A CA 1
ATOM 2062 C C . GLU A 1 267 ? 35.929 63.751 97.287 1.00 14.75 292 GLU A C 1
ATOM 2063 O O . GLU A 1 267 ? 36.777 64.061 98.121 1.00 14.85 292 GLU A O 1
ATOM 2069 N N . PHE A 1 268 ? 35.061 64.636 96.805 1.00 15.03 293 PHE A N 1
ATOM 2070 C CA . PHE A 1 268 ? 35.138 66.015 97.298 1.00 16.60 293 PHE A CA 1
ATOM 2071 C C . PHE A 1 268 ? 34.761 66.111 98.789 1.00 17.99 293 PHE A C 1
ATOM 2072 O O . PHE A 1 268 ? 35.033 67.126 99.428 1.00 17.69 293 PHE A O 1
ATOM 2080 N N . LEU A 1 269 ? 34.175 65.056 99.351 1.00 14.79 294 LEU A N 1
ATOM 2081 C CA . LEU A 1 269 ? 33.863 65.038 100.782 1.00 15.03 294 LEU A CA 1
ATOM 2082 C C . LEU A 1 269 ? 35.080 64.661 101.615 1.00 18.78 294 LEU A C 1
ATOM 2083 O O . LEU A 1 269 ? 35.020 64.665 102.849 1.00 17.68 294 LEU A O 1
ATOM 2088 N N . PHE A 1 270 ? 36.186 64.351 100.944 1.00 16.52 295 PHE A N 1
ATOM 2089 C CA . PHE A 1 270 ? 37.413 63.921 101.605 1.00 16.60 295 PHE A CA 1
ATOM 2090 C C . PHE A 1 270 ? 38.537 64.918 101.323 1.00 14.64 295 PHE A C 1
ATOM 2091 O O . PHE A 1 270 ? 39.697 64.552 101.215 1.00 17.31 295 PHE A O 1
ATOM 2099 N N . GLU A 1 271 ? 38.150 66.185 101.219 1.00 18.49 296 GLU A N 1
ATOM 2100 C CA . GLU A 1 271 ? 39.074 67.273 100.912 1.00 17.70 296 GLU A CA 1
ATOM 2101 C C . GLU A 1 271 ? 39.024 68.369 101.975 1.00 20.15 296 GLU A C 1
ATOM 2102 O O . GLU A 1 271 ? 37.946 68.766 102.405 1.00 20.92 296 GLU A O 1
ATOM 2108 N N . ASP A 1 272 ? 40.189 68.853 102.392 1.00 20.97 297 ASP A N 1
ATOM 2109 C CA . ASP A 1 272 ? 40.243 70.060 103.210 1.00 23.93 297 ASP A CA 1
ATOM 2110 C C . ASP A 1 272 ? 40.029 71.244 102.293 1.00 22.77 297 ASP A C 1
ATOM 2111 O O . ASP A 1 272 ? 40.845 71.508 101.410 1.00 24.50 297 ASP A O 1
ATOM 2116 N N . GLY A 1 273 ? 38.923 71.947 102.477 1.00 23.44 298 GLY A N 1
ATOM 2117 C CA . GLY A 1 273 ? 38.607 73.060 101.606 1.00 25.40 298 GLY A CA 1
ATOM 2118 C C . GLY A 1 273 ? 37.275 73.700 101.917 1.00 25.92 298 GLY A C 1
ATOM 2119 O O . GLY A 1 273 ? 36.888 73.802 103.082 1.00 27.06 298 GLY A O 1
ATOM 2120 N N . LYS A 1 274 ? 36.567 74.108 100.867 1.00 23.43 299 LYS A N 1
ATOM 2121 C CA . LYS A 1 274 ? 35.348 74.906 100.998 1.00 28.99 299 LYS A CA 1
ATOM 2122 C C . LYS A 1 274 ? 34.191 74.179 101.675 1.00 29.60 299 LYS A C 1
ATOM 2123 O O . LYS A 1 274 ? 33.234 74.816 102.115 1.00 30.96 299 LYS A O 1
ATOM 2129 N N . ARG A 1 275 ? 34.270 72.854 101.754 1.00 24.12 300 ARG A N 1
ATOM 2130 C CA . ARG A 1 275 ? 33.203 72.083 102.384 1.00 23.51 300 ARG A CA 1
ATOM 2131 C C . ARG A 1 275 ? 33.564 71.671 103.809 1.00 24.34 300 ARG A C 1
ATOM 2132 O O . ARG A 1 275 ? 32.737 71.101 104.526 1.00 23.88 300 ARG A O 1
ATOM 2140 N N . GLY A 1 276 ? 34.795 71.957 104.220 1.00 24.65 301 GLY A N 1
ATOM 2141 C CA . GLY A 1 276 ? 35.256 71.589 105.546 1.00 24.23 301 GLY A CA 1
ATOM 2142 C C . GLY A 1 276 ? 36.578 70.848 105.535 1.00 23.53 301 GLY A C 1
ATOM 2143 O O . GLY A 1 276 ? 37.267 70.807 104.515 1.00 22.63 301 GLY A O 1
ATOM 2144 N N . MET A 1 277 ? 36.931 70.259 106.673 1.00 21.56 302 MET A N 1
ATOM 2145 C CA . MET A 1 277 ? 38.190 69.536 106.819 1.00 24.64 302 MET A CA 1
ATOM 2146 C C . MET A 1 277 ? 38.039 68.065 106.447 1.00 23.06 302 MET A C 1
ATOM 2147 O O . MET A 1 277 ? 38.307 67.173 107.255 1.00 20.54 302 MET A O 1
ATOM 2152 N N . GLY A 1 278 ? 37.644 67.826 105.200 1.00 20.98 303 GLY A N 1
ATOM 2153 C CA . GLY A 1 278 ? 37.351 66.488 104.709 1.00 19.23 303 GLY A CA 1
ATOM 2154 C C . GLY A 1 278 ? 38.525 65.533 104.668 1.00 18.84 303 GLY A C 1
ATOM 2155 O O . GLY A 1 278 ? 38.372 64.347 104.927 1.00 18.74 303 GLY A O 1
ATOM 2156 N N . ALA A 1 279 ? 39.709 66.032 104.343 1.00 16.39 304 ALA A N 1
ATOM 2157 C CA . ALA A 1 279 ? 40.869 65.162 104.275 1.00 20.03 304 ALA A CA 1
ATOM 2158 C C . ALA A 1 279 ? 41.319 64.756 105.673 1.00 21.00 304 ALA A C 1
ATOM 2159 O O . ALA A 1 279 ? 41.570 63.579 105.945 1.00 20.08 304 ALA A O 1
ATOM 2161 N N . THR A 1 280 ? 41.434 65.738 106.560 1.00 22.55 305 THR A N 1
ATOM 2162 C CA . THR A 1 280 ? 41.943 65.479 107.900 1.00 22.53 305 THR A CA 1
ATOM 2163 C C . THR A 1 280 ? 40.976 64.638 108.727 1.00 21.05 305 THR A C 1
ATOM 2164 O O . THR A 1 280 ? 41.385 63.729 109.454 1.00 19.15 305 THR A O 1
ATOM 2168 N N . GLN A 1 281 ? 39.690 64.927 108.594 1.00 19.53 306 GLN A N 1
ATOM 2169 C CA . GLN A 1 281 ? 38.678 64.229 109.378 1.00 22.65 306 GLN A CA 1
ATOM 2170 C C . GLN A 1 281 ? 38.118 62.961 108.719 1.00 21.17 306 GLN A C 1
ATOM 2171 O O . GLN A 1 281 ? 37.834 61.982 109.414 1.00 19.53 306 GLN A O 1
ATOM 2177 N N . ASN A 1 282 ? 37.968 62.953 107.395 1.00 18.89 307 ASN A N 1
ATOM 2178 C CA . ASN A 1 282 ? 37.215 61.861 106.772 1.00 18.03 307 ASN A CA 1
ATOM 2179 C C . ASN A 1 282 ? 38.042 60.755 106.120 1.00 16.57 307 ASN A C 1
ATOM 2180 O O . ASN A 1 282 ? 37.574 59.624 106.031 1.00 16.24 307 ASN A O 1
ATOM 2185 N N . LEU A 1 283 ? 39.271 61.036 105.697 1.00 16.11 308 LEU A N 1
ATOM 2186 C CA . LEU A 1 283 ? 40.122 59.943 105.229 1.00 18.57 308 LEU A CA 1
ATOM 2187 C C . LEU A 1 283 ? 40.327 58.874 106.325 1.00 16.96 308 LEU A C 1
ATOM 2188 O O . LEU A 1 283 ? 40.304 57.682 106.027 1.00 16.70 308 LEU A O 1
ATOM 2193 N N . PRO A 1 284 ? 40.520 59.285 107.601 1.00 17.77 309 PRO A N 1
ATOM 2194 C CA . PRO A 1 284 ? 40.580 58.254 108.647 1.00 17.87 309 PRO A CA 1
ATOM 2195 C C . PRO A 1 284 ? 39.297 57.427 108.786 1.00 14.32 309 PRO A C 1
ATOM 2196 O O . PRO A 1 284 ? 39.366 56.239 109.103 1.00 16.95 309 PRO A O 1
ATOM 2200 N N . LYS A 1 285 ? 38.155 58.055 108.561 1.00 15.14 310 LYS A N 1
ATOM 2201 C CA . LYS A 1 285 ? 36.882 57.334 108.546 1.00 16.50 310 LYS A CA 1
ATOM 2202 C C . LYS A 1 285 ? 36.832 56.303 107.415 1.00 14.96 310 LYS A C 1
ATOM 2203 O O . LYS A 1 285 ? 36.380 55.178 107.613 1.00 15.50 310 LYS A O 1
ATOM 2209 N N . LEU A 1 286 ? 37.320 56.685 106.242 1.00 15.01 311 LEU A N 1
ATOM 2210 C CA . LEU A 1 286 ? 37.373 55.767 105.118 1.00 15.58 311 LEU A CA 1
ATOM 2211 C C . LEU A 1 286 ? 38.266 54.583 105.452 1.00 14.71 311 LEU A C 1
ATOM 2212 O O . LEU A 1 286 ? 37.872 53.435 105.280 1.00 14.82 311 LEU A O 1
ATOM 2217 N N . THR A 1 287 ? 39.462 54.860 105.974 1.00 12.99 312 THR A N 1
ATOM 2218 C CA . THR A 1 287 ? 40.362 53.798 106.395 1.00 14.23 312 THR A CA 1
ATOM 2219 C C . THR A 1 287 ? 39.710 52.837 107.403 1.00 14.19 312 THR A C 1
ATOM 2220 O O . THR A 1 287 ? 39.750 51.622 107.233 1.00 14.18 312 THR A O 1
ATOM 2224 N N . LYS A 1 288 ? 39.145 53.385 108.472 1.00 18.49 313 LYS A N 1
ATOM 2225 C CA . LYS A 1 288 ? 38.617 52.536 109.535 1.00 16.12 313 LYS A CA 1
ATOM 2226 C C . LYS A 1 288 ? 37.355 51.801 109.086 1.00 15.77 313 LYS A C 1
ATOM 2227 O O . LYS A 1 288 ? 37.137 50.653 109.482 1.00 15.70 313 LYS A O 1
ATOM 2233 N N . PHE A 1 289 ? 36.561 52.429 108.222 1.00 16.36 314 PHE A N 1
ATOM 2234 C CA . PHE A 1 289 ? 35.382 51.751 107.678 1.00 15.85 314 PHE A CA 1
ATOM 2235 C C . PHE A 1 289 ? 35.784 50.508 106.887 1.00 14.20 314 PHE A C 1
ATOM 2236 O O . PHE A 1 289 ? 35.200 49.445 107.060 1.00 14.51 314 PHE A O 1
ATOM 2244 N N . ILE A 1 290 ? 36.790 50.636 106.029 1.00 13.69 315 ILE A N 1
ATOM 2245 C CA . ILE A 1 290 ? 37.236 49.498 105.236 1.00 16.78 315 ILE A CA 1
ATOM 2246 C C . ILE A 1 290 ? 37.715 48.358 106.144 1.00 13.71 315 ILE A C 1
ATOM 2247 O O . ILE A 1 290 ? 37.376 47.187 105.937 1.00 13.31 315 ILE A O 1
ATOM 2252 N N . GLN A 1 291 ? 38.514 48.709 107.153 1.00 15.01 316 GLN A N 1
ATOM 2253 C CA . GLN A 1 291 ? 39.049 47.727 108.097 1.00 14.76 316 GLN A CA 1
ATOM 2254 C C . GLN A 1 291 ? 37.950 47.040 108.917 1.00 12.20 316 GLN A C 1
ATOM 2255 O O . GLN A 1 291 ? 37.931 45.811 109.038 1.00 16.47 316 GLN A O 1
ATOM 2261 N N . LEU A 1 292 ? 37.036 47.836 109.449 1.00 14.03 317 LEU A N 1
ATOM 2262 C CA . LEU A 1 292 ? 35.908 47.300 110.209 1.00 14.54 317 LEU A CA 1
ATOM 2263 C C . LEU A 1 292 ? 35.030 46.395 109.350 1.00 16.31 317 LEU A C 1
ATOM 2264 O O . LEU A 1 292 ? 34.608 45.323 109.787 1.00 17.00 317 LEU A O 1
ATOM 2269 N N . ALA A 1 293 ? 34.764 46.825 108.118 1.00 14.37 318 ALA A N 1
ATOM 2270 C CA . ALA A 1 293 ? 33.931 46.033 107.223 1.00 13.56 318 ALA A CA 1
ATOM 2271 C C . ALA A 1 293 ? 34.571 44.682 106.931 1.00 14.15 318 ALA A C 1
ATOM 2272 O O . ALA A 1 293 ? 33.897 43.654 106.992 1.00 13.47 318 ALA A O 1
ATOM 2274 N N . LYS A 1 294 ? 35.872 44.663 106.636 1.00 13.52 319 LYS A N 1
ATOM 2275 C CA . LYS A 1 294 ? 36.550 43.402 106.372 1.00 16.08 319 LYS A CA 1
ATOM 2276 C C . LYS A 1 294 ? 36.499 42.489 107.594 1.00 16.09 319 LYS A C 1
ATOM 2277 O O . LYS A 1 294 ? 36.269 41.282 107.483 1.00 17.59 319 LYS A O 1
ATOM 2283 N N . GLN A 1 295 ? 36.734 43.077 108.757 1.00 20.62 320 GLN A N 1
ATOM 2284 C CA . GLN A 1 295 ? 36.734 42.312 109.996 1.00 19.31 320 GLN A CA 1
ATOM 2285 C C . GLN A 1 295 ? 35.345 41.803 110.358 1.00 19.18 320 GLN A C 1
ATOM 2286 O O . GLN A 1 295 ? 35.211 40.788 111.039 1.00 21.36 320 GLN A O 1
ATOM 2292 N N . ALA A 1 296 ? 34.314 42.492 109.880 1.00 16.76 321 ALA A N 1
ATOM 2293 C CA . ALA A 1 296 ? 32.937 42.050 110.079 1.00 17.28 321 ALA A CA 1
ATOM 2294 C C . ALA A 1 296 ? 32.546 40.973 109.067 1.00 17.90 321 ALA A C 1
ATOM 2295 O O . ALA A 1 296 ? 31.491 40.353 109.189 1.00 19.75 321 ALA A O 1
ATOM 2297 N N . GLY A 1 297 ? 33.399 40.744 108.074 1.00 16.65 322 GLY A N 1
ATOM 2298 C CA . GLY A 1 297 ? 33.178 39.652 107.147 1.00 16.68 322 GLY A CA 1
ATOM 2299 C C . GLY A 1 297 ? 32.795 40.066 105.741 1.00 15.98 322 GLY A C 1
ATOM 2300 O O . GLY A 1 297 ? 32.537 39.210 104.900 1.00 18.18 322 GLY A O 1
ATOM 2301 N N . TYR A 1 298 ? 32.754 41.369 105.487 1.00 13.04 323 TYR A N 1
ATOM 2302 C CA . TYR A 1 298 ? 32.482 41.851 104.137 1.00 11.69 323 TYR A CA 1
ATOM 2303 C C . TYR A 1 298 ? 33.726 41.748 103.272 1.00 15.08 323 TYR A C 1
ATOM 2304 O O . TYR A 1 298 ? 34.860 41.790 103.762 1.00 15.73 323 TYR A O 1
ATOM 2313 N N . VAL A 1 299 ? 33.512 41.634 101.970 1.00 11.60 324 VAL A N 1
ATOM 2314 C CA . VAL A 1 299 ? 34.599 41.837 101.029 1.00 12.60 324 VAL A CA 1
ATOM 2315 C C . VAL A 1 299 ? 34.228 42.997 100.116 1.00 10.93 324 VAL A C 1
ATOM 2316 O O . VAL A 1 299 ? 33.050 43.317 99.944 1.00 12.57 324 VAL A O 1
ATOM 2320 N N . PHE A 1 300 ? 35.244 43.641 99.563 1.00 11.25 325 PHE A N 1
ATOM 2321 C CA . PHE A 1 300 ? 35.065 44.768 98.659 1.00 9.88 325 PHE A CA 1
ATOM 2322 C C . PHE A 1 300 ? 35.279 44.347 97.215 1.00 10.76 325 PHE A C 1
ATOM 2323 O O . PHE A 1 300 ? 36.229 43.631 96.900 1.00 11.53 325 PHE A O 1
ATOM 2331 N N . ASP A 1 301 ? 34.391 44.793 96.336 1.00 9.22 326 ASP A N 1
ATOM 2332 C CA . ASP A 1 301 ? 34.548 44.480 94.920 1.00 9.60 326 ASP A CA 1
ATOM 2333 C C . ASP A 1 301 ? 34.161 45.689 94.078 1.00 7.91 326 ASP A C 1
ATOM 2334 O O . ASP A 1 301 ? 33.693 46.703 94.585 1.00 8.33 326 ASP A O 1
ATOM 2339 N N . THR A 1 302 ? 34.353 45.556 92.769 1.00 8.21 327 THR A N 1
ATOM 2340 C CA . THR A 1 302 ? 34.125 46.649 91.829 1.00 7.95 327 THR A CA 1
ATOM 2341 C C . THR A 1 302 ? 32.951 46.349 90.899 1.00 7.19 327 THR A C 1
ATOM 2342 O O . THR A 1 302 ? 32.530 45.191 90.742 1.00 7.13 327 THR A O 1
ATOM 2346 N N . MET A 1 303 ? 32.425 47.404 90.297 1.00 6.83 328 MET A N 1
ATOM 2347 C CA . MET A 1 303 ? 31.149 47.289 89.600 1.00 6.88 328 MET A CA 1
ATOM 2348 C C . MET A 1 303 ? 31.244 46.446 88.333 1.00 7.90 328 MET A C 1
ATOM 2349 O O . MET A 1 303 ? 30.222 45.950 87.859 1.00 8.12 328 MET A O 1
ATOM 2354 N N . ASP A 1 304 ? 32.451 46.240 87.809 1.00 8.21 329 ASP A N 1
ATOM 2355 C CA . ASP A 1 304 ? 32.604 45.354 86.660 1.00 9.18 329 ASP A CA 1
ATOM 2356 C C . ASP A 1 304 ? 32.258 43.915 87.024 1.00 8.37 329 ASP A C 1
ATOM 2357 O O . ASP A 1 304 ? 32.021 43.100 86.127 1.00 9.85 329 ASP A O 1
ATOM 2362 N N . ASN A 1 305 ? 32.218 43.605 88.324 1.00 7.75 330 ASN A N 1
ATOM 2363 C CA . ASN A 1 305 ? 31.914 42.259 88.788 1.00 9.08 330 ASN A CA 1
ATOM 2364 C C . ASN A 1 305 ? 30.541 42.125 89.450 1.00 8.06 330 ASN A C 1
ATOM 2365 O O . ASN A 1 305 ? 30.176 41.030 89.886 1.00 9.50 330 ASN A O 1
ATOM 2370 N N . TYR A 1 306 ? 29.790 43.222 89.527 1.00 7.06 331 TYR A N 1
ATOM 2371 C CA . TYR A 1 306 ? 28.453 43.195 90.137 1.00 7.16 331 TYR A CA 1
ATOM 2372 C C . TYR A 1 306 ? 27.578 42.114 89.496 1.00 9.05 331 TYR A C 1
ATOM 2373 O O . TYR A 1 306 ? 26.913 41.341 90.179 1.00 8.53 331 TYR A O 1
ATOM 2382 N N . THR A 1 307 ? 27.568 42.092 88.175 1.00 7.95 332 THR A N 1
ATOM 2383 C CA . THR A 1 307 ? 27.150 40.910 87.437 1.00 6.95 332 THR A CA 1
ATOM 2384 C C . THR A 1 307 ? 28.426 40.112 87.167 1.00 7.90 332 THR A C 1
ATOM 2385 O O . THR A 1 307 ? 29.334 40.646 86.543 1.00 9.20 332 THR A O 1
ATOM 2389 N N . PRO A 1 308 ? 28.506 38.861 87.645 1.00 8.37 333 PRO A N 1
ATOM 2390 C CA . PRO A 1 308 ? 29.785 38.135 87.542 1.00 9.74 333 PRO A CA 1
ATOM 2391 C C . PRO A 1 308 ? 30.143 37.812 86.101 1.00 9.16 333 PRO A C 1
ATOM 2392 O O . PRO A 1 308 ? 29.273 37.470 85.280 1.00 8.72 333 PRO A O 1
ATOM 2396 N N . ASN A 1 309 ? 31.420 37.948 85.770 1.00 9.54 334 ASN A N 1
ATOM 2397 C CA . ASN A 1 309 ? 31.861 37.603 84.435 1.00 10.50 334 ASN A CA 1
ATOM 2398 C C . ASN A 1 309 ? 31.823 36.091 84.247 1.00 9.38 334 ASN A C 1
ATOM 2399 O O . ASN A 1 309 ? 32.169 35.337 85.147 1.00 10.60 334 ASN A O 1
ATOM 2404 N N . TRP A 1 310 ? 31.382 35.658 83.069 1.00 8.53 335 TRP A N 1
ATOM 2405 C CA . TRP A 1 310 ? 31.386 34.243 82.725 1.00 7.59 335 TRP A CA 1
ATOM 2406 C C . TRP A 1 310 ? 32.788 33.667 82.887 1.00 8.49 335 TRP A C 1
ATOM 2407 O O . TRP A 1 310 ? 33.767 34.263 82.447 1.00 9.34 335 TRP A O 1
ATOM 2418 N N . GLN A 1 311 ? 32.867 32.500 83.513 1.00 9.27 336 GLN A N 1
ATOM 2419 C CA . GLN A 1 311 ? 34.161 31.905 83.814 1.00 12.56 336 GLN A CA 1
ATOM 2420 C C . GLN A 1 311 ? 34.160 30.413 83.557 1.00 9.99 336 GLN A C 1
ATOM 2421 O O . GLN A 1 311 ? 33.299 29.678 84.065 1.00 11.08 336 GLN A O 1
ATOM 2427 N N . VAL A 1 312 ? 35.117 29.984 82.743 1.00 10.98 337 VAL A N 1
ATOM 2428 C CA . VAL A 1 312 ? 35.330 28.573 82.456 1.00 10.58 337 VAL A CA 1
ATOM 2429 C C . VAL A 1 312 ? 35.520 27.793 83.753 1.00 11.27 337 VAL A C 1
ATOM 2430 O O . VAL A 1 312 ? 36.250 28.232 84.646 1.00 13.07 337 VAL A O 1
ATOM 2434 N N . GLY A 1 313 ? 34.812 26.676 83.873 1.00 11.85 338 GLY A N 1
ATOM 2435 C CA . GLY A 1 313 ? 34.927 25.832 85.046 1.00 14.52 338 GLY A CA 1
ATOM 2436 C C . GLY A 1 313 ? 33.933 26.133 86.142 1.00 17.00 338 GLY A C 1
ATOM 2437 O O . GLY A 1 313 ? 33.773 25.343 87.075 1.00 17.09 338 GLY A O 1
ATOM 2438 N N . ASN A 1 314 ? 33.264 27.278 86.056 1.00 12.63 339 ASN A N 1
ATOM 2439 C CA . ASN A 1 314 ? 32.244 27.592 87.049 1.00 14.73 339 ASN A CA 1
ATOM 2440 C C . ASN A 1 314 ? 30.982 26.763 86.851 1.00 14.44 339 ASN A C 1
ATOM 2441 O O . ASN A 1 314 ? 30.589 26.453 85.726 1.00 14.40 339 ASN A O 1
ATOM 2446 N N . ASN A 1 315 ? 30.351 26.397 87.957 1.00 15.77 340 ASN A N 1
ATOM 2447 C CA . ASN A 1 315 ? 29.050 25.759 87.924 1.00 14.39 340 ASN A CA 1
ATOM 2448 C C . ASN A 1 315 ? 27.966 26.824 87.915 1.00 17.37 340 ASN A C 1
ATOM 2449 O O . ASN A 1 315 ? 27.965 27.729 88.755 1.00 20.31 340 ASN A O 1
ATOM 2454 N N . TYR A 1 316 ? 27.064 26.728 86.950 1.00 12.06 341 TYR A N 1
ATOM 2455 C CA . TYR A 1 316 ? 25.951 27.659 86.835 1.00 13.70 341 TYR A CA 1
ATOM 2456 C C . TYR A 1 316 ? 24.644 26.929 87.040 1.00 12.49 341 TYR A C 1
ATOM 2457 O O . TYR A 1 316 ? 24.464 25.802 86.572 1.00 13.49 341 TYR A O 1
ATOM 2466 N N . SER A 1 317 ? 23.740 27.579 87.758 1.00 11.20 342 SER A N 1
ATOM 2467 C CA . SER A 1 317 ? 22.380 27.092 87.910 1.00 12.60 342 SER A CA 1
ATOM 2468 C C . SER A 1 317 ? 21.505 27.770 86.880 1.00 10.68 342 SER A C 1
ATOM 2469 O O . SER A 1 317 ? 21.742 28.930 86.538 1.00 10.76 342 SER A O 1
ATOM 2472 N N . ALA A 1 318 ? 20.484 27.071 86.393 1.00 10.74 343 ALA A N 1
ATOM 2473 C CA . ALA A 1 318 ? 19.517 27.688 85.501 1.00 10.40 343 ALA A CA 1
ATOM 2474 C C . ALA A 1 318 ? 19.026 28.995 86.118 1.00 10.44 343 ALA A C 1
ATOM 2475 O O . ALA A 1 318 ? 18.718 29.052 87.316 1.00 11.24 343 ALA A O 1
ATOM 2477 N N . GLY A 1 319 ? 18.987 30.050 85.319 1.00 8.98 344 GLY A N 1
ATOM 2478 C CA . GLY A 1 319 ? 18.544 31.338 85.804 1.00 9.07 344 GLY A CA 1
ATOM 2479 C C . GLY A 1 319 ? 19.662 32.265 86.234 1.00 8.77 344 GLY A C 1
ATOM 2480 O O . GLY A 1 319 ? 19.424 33.463 86.398 1.00 9.71 344 GLY A O 1
ATOM 2481 N N . ASP A 1 320 ? 20.882 31.737 86.382 1.00 8.27 345 ASP A N 1
ATOM 2482 C CA . ASP A 1 320 ? 22.022 32.568 86.778 1.00 9.98 345 ASP A CA 1
ATOM 2483 C C . ASP A 1 320 ? 22.354 33.585 85.694 1.00 7.83 345 ASP A C 1
ATOM 2484 O O . ASP A 1 320 ? 22.266 33.279 84.499 1.00 8.65 345 ASP A O 1
ATOM 2489 N N . TYR A 1 321 ? 22.771 34.774 86.108 1.00 6.95 346 TYR A N 1
ATOM 2490 C CA . TYR A 1 321 ? 23.209 35.804 85.170 1.00 7.40 346 TYR A CA 1
ATOM 2491 C C . TYR A 1 321 ? 24.720 35.943 85.147 1.00 7.73 346 TYR A C 1
ATOM 2492 O O . TYR A 1 321 ? 25.387 35.885 86.196 1.00 8.82 346 TYR A O 1
ATOM 2501 N N . VAL A 1 322 ? 25.257 36.147 83.950 1.00 6.90 347 VAL A N 1
ATOM 2502 C CA . VAL A 1 322 ? 26.669 36.474 83.780 1.00 7.96 347 VAL A CA 1
ATOM 2503 C C . VAL A 1 322 ? 26.849 37.621 82.793 1.00 6.42 347 VAL A C 1
ATOM 2504 O O . VAL A 1 322 ? 25.933 37.952 82.016 1.00 7.61 347 VAL A O 1
ATOM 2508 N N . LEU A 1 323 ? 28.040 38.220 82.812 1.00 7.47 348 LEU A N 1
ATOM 2509 C CA . LEU A 1 323 ? 28.485 39.108 81.747 1.00 7.61 348 LEU A CA 1
ATOM 2510 C C . LEU A 1 323 ? 29.440 38.384 80.823 1.00 7.30 348 LEU A C 1
ATOM 2511 O O . LEU A 1 323 ? 30.291 37.620 81.288 1.00 8.43 348 LEU A O 1
ATOM 2516 N N . HIS A 1 324 ? 29.314 38.620 79.528 1.00 7.19 349 HIS A N 1
ATOM 2517 C CA . HIS A 1 324 ? 30.277 38.096 78.576 1.00 7.70 349 HIS A CA 1
ATOM 2518 C C . HIS A 1 324 ? 30.485 39.174 77.534 1.00 8.45 349 HIS A C 1
ATOM 2519 O O . HIS A 1 324 ? 29.536 39.563 76.853 1.00 7.29 349 HIS A O 1
ATOM 2526 N N . LEU A 1 325 ? 31.704 39.691 77.436 1.00 8.41 350 LEU A N 1
ATOM 2527 C CA . LEU A 1 325 ? 31.999 40.791 76.525 1.00 8.81 350 LEU A CA 1
ATOM 2528 C C . LEU A 1 325 ? 30.949 41.909 76.587 1.00 7.58 350 LEU A C 1
ATOM 2529 O O . LEU A 1 325 ? 30.443 42.356 75.562 1.00 8.71 350 LEU A O 1
ATOM 2534 N N . GLY A 1 326 ? 30.635 42.351 77.796 1.00 8.42 351 GLY A N 1
ATOM 2535 C CA . GLY A 1 326 ? 29.760 43.495 77.984 1.00 9.79 351 GLY A CA 1
ATOM 2536 C C . GLY A 1 326 ? 28.274 43.214 77.872 1.00 7.49 351 GLY A C 1
ATOM 2537 O O . GLY A 1 326 ? 27.468 44.115 78.057 1.00 9.13 351 GLY A O 1
ATOM 2538 N N . THR A 1 327 ? 27.915 41.977 77.574 1.00 7.54 352 THR A N 1
ATOM 2539 C CA . THR A 1 327 ? 26.522 41.611 77.380 1.00 6.94 352 THR A CA 1
ATOM 2540 C C . THR A 1 327 ? 26.072 40.681 78.492 1.00 6.09 352 THR A C 1
ATOM 2541 O O . THR A 1 327 ? 26.801 39.748 78.850 1.00 7.15 352 THR A O 1
ATOM 2545 N N . VAL A 1 328 ? 24.887 40.931 79.052 1.00 6.85 353 VAL A N 1
ATOM 2546 C CA . VAL A 1 328 ? 24.303 40.062 80.067 1.00 6.89 353 VAL A CA 1
ATOM 2547 C C . VAL A 1 328 ? 23.665 38.844 79.433 1.00 6.28 353 VAL A C 1
ATOM 2548 O O . VAL A 1 328 ? 22.924 38.976 78.454 1.00 6.93 353 VAL A O 1
ATOM 2552 N N . TYR A 1 329 ? 23.938 37.679 80.007 1.00 6.19 354 TYR A N 1
ATOM 2553 C CA . TYR A 1 329 ? 23.282 36.449 79.604 1.00 6.66 354 TYR A CA 1
ATOM 2554 C C . TYR A 1 329 ? 22.681 35.736 80.816 1.00 6.57 354 TYR A C 1
ATOM 2555 O O . TYR A 1 329 ? 23.163 35.892 81.947 1.00 7.60 354 TYR A O 1
ATOM 2564 N N . GLN A 1 330 ? 21.643 34.936 80.574 1.00 7.76 355 GLN A N 1
ATOM 2565 C CA . GLN A 1 330 ? 21.010 34.136 81.609 1.00 6.93 355 GLN A CA 1
ATOM 2566 C C . GLN A 1 330 ? 21.100 32.650 81.264 1.00 6.82 355 GLN A C 1
ATOM 2567 O O . GLN A 1 330 ? 20.840 32.250 80.115 1.00 7.27 355 GLN A O 1
ATOM 2573 N N . ALA A 1 331 ? 21.456 31.829 82.250 1.00 7.37 356 ALA A N 1
ATOM 2574 C CA . ALA A 1 331 ? 21.664 30.408 81.991 1.00 7.65 356 ALA A CA 1
ATOM 2575 C C . ALA A 1 331 ? 20.345 29.695 81.730 1.00 7.64 356 ALA A C 1
ATOM 2576 O O . ALA A 1 331 ? 19.396 29.817 82.512 1.00 8.90 356 ALA A O 1
ATOM 2578 N N . VAL A 1 332 ? 20.297 28.930 80.648 1.00 9.34 357 VAL A N 1
ATOM 2579 C CA . VAL A 1 332 ? 19.098 28.192 80.271 1.00 10.31 357 VAL A CA 1
ATOM 2580 C C . VAL A 1 332 ? 18.945 26.936 81.117 1.00 11.91 357 VAL A C 1
ATOM 2581 O O . VAL A 1 332 ? 17.834 26.565 81.511 1.00 11.51 357 VAL A O 1
ATOM 2585 N N . THR A 1 333 ? 20.061 26.286 81.408 1.00 11.31 358 THR A N 1
ATOM 2586 C CA . THR A 1 333 ? 20.060 25.063 82.205 1.00 13.51 358 THR A CA 1
ATOM 2587 C C . THR A 1 333 ? 21.237 25.079 83.162 1.00 13.76 358 THR A C 1
ATOM 2588 O O . THR A 1 333 ? 22.199 25.822 82.961 1.00 14.37 358 THR A O 1
ATOM 2592 N N . SER A 1 334 ? 21.159 24.275 84.217 1.00 13.43 359 SER A N 1
ATOM 2593 C CA . SER A 1 334 ? 22.292 24.109 85.107 1.00 13.85 359 SER A CA 1
ATOM 2594 C C . SER A 1 334 ? 23.377 23.304 84.403 1.00 13.66 359 SER A C 1
ATOM 2595 O O . SER A 1 334 ? 23.093 22.281 83.776 1.00 15.46 359 SER A O 1
ATOM 2598 N N . HIS A 1 335 ? 24.615 23.779 84.494 1.00 12.76 360 HIS A N 1
ATOM 2599 C CA . HIS A 1 335 ? 25.712 23.165 83.759 1.00 12.51 360 HIS A CA 1
ATOM 2600 C C . HIS A 1 335 ? 27.028 23.704 84.264 1.00 12.54 360 HIS A C 1
ATOM 2601 O O . HIS A 1 335 ? 27.062 24.667 85.018 1.00 12.86 360 HIS A O 1
ATOM 2608 N N . THR A 1 336 ? 28.120 23.099 83.810 1.00 13.25 361 THR A N 1
ATOM 2609 C CA . THR A 1 336 ? 29.452 23.588 84.126 1.00 12.88 361 THR A CA 1
ATOM 2610 C C . THR A 1 336 ? 30.045 24.222 82.865 1.00 12.18 361 THR A C 1
ATOM 2611 O O . THR A 1 336 ? 30.038 23.611 81.800 1.00 13.96 361 THR A O 1
ATOM 2615 N N . ALA A 1 337 ? 30.541 25.448 82.985 1.00 10.81 362 ALA A N 1
ATOM 2616 C CA . ALA A 1 337 ? 31.063 26.171 81.821 1.00 11.00 362 ALA A CA 1
ATOM 2617 C C . ALA A 1 337 ? 32.317 25.531 81.246 1.00 10.92 362 ALA A C 1
ATOM 2618 O O . ALA A 1 337 ? 33.223 25.142 81.991 1.00 12.11 362 ALA A O 1
ATOM 2620 N N . GLN A 1 338 ? 32.353 25.437 79.919 1.00 9.29 363 GLN A N 1
ATOM 2621 C CA . GLN A 1 338 ? 33.498 24.899 79.184 1.00 11.34 363 GLN A CA 1
ATOM 2622 C C . GLN A 1 338 ? 33.981 25.940 78.191 1.00 9.97 363 GLN A C 1
ATOM 2623 O O . GLN A 1 338 ? 33.171 26.712 77.658 1.00 9.98 363 GLN A O 1
ATOM 2629 N N . GLN A 1 339 ? 35.284 25.958 77.917 1.00 9.27 364 GLN A N 1
ATOM 2630 C CA . GLN A 1 339 ? 35.873 27.054 77.148 1.00 8.38 364 GLN A CA 1
ATOM 2631 C C . GLN A 1 339 ? 35.268 27.227 75.748 1.00 9.15 364 GLN A C 1
ATOM 2632 O O . GLN A 1 339 ? 35.161 28.356 75.268 1.00 9.04 364 GLN A O 1
ATOM 2638 N N . ASP A 1 340 ? 34.860 26.133 75.103 1.00 8.62 365 ASP A N 1
ATOM 2639 C CA . ASP A 1 340 ? 34.416 26.238 73.714 1.00 9.16 365 ASP A CA 1
ATOM 2640 C C . ASP A 1 340 ? 32.927 26.503 73.572 1.00 10.39 365 ASP A C 1
ATOM 2641 O O . ASP A 1 340 ? 32.462 26.690 72.454 1.00 9.98 365 ASP A O 1
ATOM 2646 N N . TRP A 1 341 ? 32.205 26.550 74.688 1.00 8.88 366 TRP A N 1
ATOM 2647 C CA . TRP A 1 341 ? 30.764 26.793 74.685 1.00 8.55 366 TRP A CA 1
ATOM 2648 C C . TRP A 1 341 ? 30.441 28.033 75.517 1.00 8.03 366 TRP A C 1
ATOM 2649 O O . TRP A 1 341 ? 29.922 27.943 76.620 1.00 9.39 366 TRP A O 1
ATOM 2660 N N . ALA A 1 342 ? 30.733 29.200 74.963 1.00 9.02 367 ALA A N 1
ATOM 2661 C CA . ALA A 1 342 ? 30.530 30.459 75.662 1.00 7.54 367 ALA A CA 1
ATOM 2662 C C . ALA A 1 342 ? 29.140 31.035 75.372 1.00 7.30 367 ALA A C 1
ATOM 2663 O O . ALA A 1 342 ? 28.504 30.682 74.381 1.00 7.85 367 ALA A O 1
ATOM 2665 N N . PRO A 1 343 ? 28.674 31.960 76.215 1.00 6.56 368 PRO A N 1
ATOM 2666 C CA . PRO A 1 343 ? 27.423 32.652 75.878 1.00 5.96 368 PRO A CA 1
ATOM 2667 C C . PRO A 1 343 ? 27.555 33.369 74.547 1.00 7.01 368 PRO A C 1
ATOM 2668 O O . PRO A 1 343 ? 28.624 33.884 74.257 1.00 6.82 368 PRO A O 1
ATOM 2672 N N . SER A 1 344 ? 26.493 33.412 73.751 1.00 6.52 369 SER A N 1
ATOM 2673 C CA . SER A 1 344 ? 26.571 34.014 72.427 1.00 6.37 369 SER A CA 1
ATOM 2674 C C . SER A 1 344 ? 25.175 34.198 71.879 1.00 6.68 369 SER A C 1
ATOM 2675 O O . SER A 1 344 ? 24.206 33.715 72.474 1.00 7.50 369 SER A O 1
ATOM 2678 N N . PRO A 1 345 ? 25.058 34.881 70.738 1.00 6.28 370 PRO A N 1
ATOM 2679 C CA . PRO A 1 345 ? 23.766 34.975 70.046 1.00 7.49 370 PRO A CA 1
ATOM 2680 C C . PRO A 1 345 ? 23.181 33.643 69.574 1.00 8.17 370 PRO A C 1
ATOM 2681 O O . PRO A 1 345 ? 22.022 33.665 69.134 1.00 7.91 370 PRO A O 1
ATOM 2685 N N . THR A 1 346 ? 23.926 32.537 69.620 1.00 6.61 371 THR A N 1
ATOM 2686 C CA . THR A 1 346 ? 23.374 31.249 69.209 1.00 7.60 371 THR A CA 1
ATOM 2687 C C . THR A 1 346 ? 23.510 30.148 70.264 1.00 6.99 371 THR A C 1
ATOM 2688 O O . THR A 1 346 ? 23.097 29.015 70.020 1.00 10.37 371 THR A O 1
ATOM 2692 N N . SER A 1 347 ? 24.092 30.460 71.419 1.00 7.54 372 SER A N 1
ATOM 2693 C CA . SER A 1 347 ? 24.319 29.446 72.445 1.00 7.90 372 SER A CA 1
ATOM 2694 C C . SER A 1 347 ? 23.019 28.823 72.943 1.00 8.71 372 SER A C 1
ATOM 2695 O O . SER A 1 347 ? 22.060 29.539 73.250 1.00 9.71 372 SER A O 1
ATOM 2698 N N . SER A 1 348 ? 22.993 27.499 73.046 1.00 9.27 373 SER A N 1
ATOM 2699 C CA . SER A 1 348 ? 21.841 26.809 73.632 1.00 9.40 373 SER A CA 1
ATOM 2700 C C . SER A 1 348 ? 21.821 26.913 75.161 1.00 9.55 373 SER A C 1
ATOM 2701 O O . SER A 1 348 ? 20.782 26.699 75.778 1.00 10.56 373 SER A O 1
ATOM 2704 N N . LEU A 1 349 ? 22.958 27.225 75.775 1.00 8.98 374 LEU A N 1
ATOM 2705 C CA . LEU A 1 349 ? 23.073 27.261 77.227 1.00 9.67 374 LEU A CA 1
ATOM 2706 C C . LEU A 1 349 ? 22.749 28.615 77.859 1.00 7.98 374 LEU A C 1
ATOM 2707 O O . LEU A 1 349 ? 22.606 28.699 79.084 1.00 8.48 374 LEU A O 1
ATOM 2712 N N . TRP A 1 350 ? 22.649 29.656 77.030 1.00 7.09 375 TRP A N 1
ATOM 2713 C CA . TRP A 1 350 ? 22.487 31.035 77.486 1.00 7.63 375 TRP A CA 1
ATOM 2714 C C . TRP A 1 350 ? 21.545 31.780 76.574 1.00 7.98 375 TRP A C 1
ATOM 2715 O O . TRP A 1 350 ? 21.564 31.579 75.354 1.00 9.11 375 TRP A O 1
ATOM 2726 N N . THR A 1 351 ? 20.735 32.653 77.156 1.00 7.51 376 THR A N 1
ATOM 2727 C CA . THR A 1 351 ? 20.012 33.648 76.362 1.00 6.93 376 THR A CA 1
ATOM 2728 C C . THR A 1 351 ? 20.497 35.039 76.744 1.00 7.08 376 THR A C 1
ATOM 2729 O O . THR A 1 351 ? 20.930 35.267 77.874 1.00 7.40 376 THR A O 1
ATOM 2733 N N . ASN A 1 352 ? 20.462 35.958 75.791 1.00 6.89 377 ASN A N 1
ATOM 2734 C CA . ASN A 1 352 ? 20.766 37.353 76.049 1.00 7.30 377 ASN A CA 1
ATOM 2735 C C . ASN A 1 352 ? 19.726 37.964 76.989 1.00 6.32 377 ASN A C 1
ATOM 2736 O O . ASN A 1 352 ? 18.513 37.848 76.736 1.00 7.49 377 ASN A O 1
ATOM 2741 N N . ALA A 1 353 ? 20.193 38.599 78.063 1.00 6.63 378 ALA A N 1
ATOM 2742 C CA . ALA A 1 353 ? 19.300 39.271 79.000 1.00 6.82 378 ALA A CA 1
ATOM 2743 C C . ALA A 1 353 ? 19.762 40.694 79.275 1.00 6.41 378 ALA A C 1
ATOM 2744 O O . ALA A 1 353 ? 19.584 41.206 80.386 1.00 7.48 378 ALA A O 1
ATOM 2746 N N . ASP A 1 354 ? 20.333 41.343 78.262 1.00 6.04 379 ASP A N 1
ATOM 2747 C CA . ASP A 1 354 ? 20.653 42.766 78.357 1.00 7.40 379 ASP A CA 1
ATOM 2748 C C . ASP A 1 354 ? 19.384 43.562 78.639 1.00 7.71 379 ASP A C 1
ATOM 2749 O O . ASP A 1 354 ? 18.288 43.165 78.227 1.00 7.29 379 ASP A O 1
ATOM 2754 N N . PRO A 1 355 ? 19.520 44.708 79.308 1.00 6.77 380 PRO A N 1
ATOM 2755 C CA . PRO A 1 355 ? 18.364 45.560 79.619 1.00 7.81 380 PRO A CA 1
ATOM 2756 C C . PRO A 1 355 ? 17.912 46.432 78.441 1.00 10.39 380 PRO A C 1
ATOM 2757 O O . PRO A 1 355 ? 17.176 47.396 78.647 1.00 15.17 380 PRO A O 1
ATOM 2761 N N . ALA A 1 356 ? 18.333 46.098 77.231 1.00 11.85 381 ALA A N 1
ATOM 2762 C CA . ALA A 1 356 ? 17.927 46.831 76.030 1.00 10.15 381 ALA A CA 1
ATOM 2763 C C . ALA A 1 356 ? 16.486 46.522 75.642 1.00 9.91 381 ALA A C 1
ATOM 2764 O O . ALA A 1 356 ? 15.930 45.500 76.043 1.00 12.42 381 ALA A O 1
ATOM 2766 N N . THR A 1 357 ? 15.891 47.409 74.852 1.00 9.37 382 THR A N 1
ATOM 2767 C CA . THR A 1 357 ? 14.516 47.226 74.399 1.00 9.53 382 THR A CA 1
ATOM 2768 C C . THR A 1 357 ? 14.410 47.118 72.871 1.00 10.31 382 THR A C 1
ATOM 2769 O O . THR A 1 357 ? 13.322 46.841 72.353 1.00 9.90 382 THR A O 1
ATOM 2773 N N . ASN A 1 358 ? 15.509 47.327 72.142 1.00 7.37 383 ASN A N 1
ATOM 2774 C CA . ASN A 1 358 ? 15.549 46.947 70.733 1.00 7.96 383 ASN A CA 1
ATOM 2775 C C . ASN A 1 358 ? 15.456 45.438 70.592 1.00 8.40 383 ASN A C 1
ATOM 2776 O O . ASN A 1 358 ? 16.012 44.703 71.422 1.00 8.44 383 ASN A O 1
ATOM 2781 N N . TRP A 1 359 ? 14.773 44.956 69.553 1.00 7.53 384 TRP A N 1
ATOM 2782 C CA . TRP A 1 359 ? 14.731 43.517 69.316 1.00 7.89 384 TRP A CA 1
ATOM 2783 C C . TRP A 1 359 ? 16.148 42.998 69.166 1.00 8.93 384 TRP A C 1
ATOM 2784 O O . TRP A 1 359 ? 16.977 43.596 68.493 1.00 8.95 384 TRP A O 1
ATOM 2795 N N . THR A 1 360 ? 16.403 41.882 69.826 1.00 9.32 385 THR A N 1
ATOM 2796 C CA . THR A 1 360 ? 17.725 41.292 69.883 1.00 11.98 385 THR A CA 1
ATOM 2797 C C . THR A 1 360 ? 17.591 39.789 69.743 1.00 10.81 385 THR A C 1
ATOM 2798 O O . THR A 1 360 ? 16.658 39.194 70.267 1.00 9.18 385 THR A O 1
ATOM 2802 N N . GLN A 1 361 ? 18.513 39.190 69.005 1.00 11.31 386 GLN A N 1
ATOM 2803 C CA . GLN A 1 361 ? 18.590 37.754 68.836 1.00 10.95 386 GLN A CA 1
ATOM 2804 C C . GLN A 1 361 ? 18.900 36.991 70.141 1.00 8.14 386 GLN A C 1
ATOM 2805 O O . GLN A 1 361 ? 19.683 37.458 70.966 1.00 9.79 386 GLN A O 1
ATOM 2811 N N . ASN A 1 362 ? 18.289 35.815 70.306 1.00 8.48 387 ASN A N 1
ATOM 2812 C CA . ASN A 1 362 ? 18.539 34.894 71.435 1.00 7.40 387 ASN A CA 1
ATOM 2813 C C . ASN A 1 362 ? 18.122 35.461 72.784 1.00 7.74 387 ASN A C 1
ATOM 2814 O O . ASN A 1 362 ? 18.775 35.213 73.791 1.00 7.76 387 ASN A O 1
ATOM 2819 N N . VAL A 1 363 ? 17.017 36.197 72.806 1.00 6.77 388 VAL A N 1
ATOM 2820 C CA . VAL A 1 363 ? 16.426 36.714 74.027 1.00 7.63 388 VAL A CA 1
ATOM 2821 C C . VAL A 1 363 ? 15.186 35.891 74.348 1.00 7.38 388 VAL A C 1
ATOM 2822 O O . VAL A 1 363 ? 14.406 35.572 73.442 1.00 7.95 388 VAL A O 1
ATOM 2826 N N . SER A 1 364 ? 15.013 35.517 75.607 1.00 7.86 389 SER A N 1
ATOM 2827 C CA . SER A 1 364 ? 13.776 34.863 76.025 1.00 8.15 389 SER A CA 1
ATOM 2828 C C . SER A 1 364 ? 12.702 35.923 76.281 1.00 7.51 389 SER A C 1
ATOM 2829 O O . SER A 1 364 ? 12.633 36.524 77.350 1.00 8.75 389 SER A O 1
ATOM 2832 N N . TYR A 1 365 ? 11.891 36.177 75.262 1.00 8.45 390 TYR A N 1
ATOM 2833 C CA . TYR A 1 365 ? 10.843 37.195 75.353 1.00 7.39 390 TYR A CA 1
ATOM 2834 C C . TYR A 1 365 ? 9.594 36.672 76.054 1.00 8.24 390 TYR A C 1
ATOM 2835 O O . TYR A 1 365 ? 9.285 35.488 75.968 1.00 9.67 390 TYR A O 1
ATOM 2844 N N . LYS A 1 366 ? 8.894 37.571 76.730 1.00 8.69 391 LYS A N 1
ATOM 2845 C CA . LYS A 1 366 ? 7.650 37.256 77.422 1.00 9.94 391 LYS A CA 1
ATOM 2846 C C . LYS A 1 366 ? 6.494 37.904 76.697 1.00 10.15 391 LYS A C 1
ATOM 2847 O O . LYS A 1 366 ? 6.645 38.950 76.089 1.00 9.73 391 LYS A O 1
ATOM 2853 N N . GLN A 1 367 ? 5.320 37.295 76.829 1.00 11.91 392 GLN A N 1
ATOM 2854 C CA . GLN A 1 367 ? 4.086 37.909 76.378 1.00 13.17 392 GLN A CA 1
ATOM 2855 C C . GLN A 1 367 ? 3.976 39.322 76.938 1.00 9.98 392 GLN A C 1
ATOM 2856 O O . GLN A 1 367 ? 4.198 39.543 78.133 1.00 11.36 392 GLN A O 1
ATOM 2862 N N . GLY A 1 368 ? 3.656 40.288 76.080 1.00 10.35 393 GLY A N 1
ATOM 2863 C CA . GLY A 1 368 ? 3.532 41.662 76.512 1.00 10.38 393 GLY A CA 1
ATOM 2864 C C . GLY A 1 368 ? 4.784 42.513 76.388 1.00 10.52 393 GLY A C 1
ATOM 2865 O O . GLY A 1 368 ? 4.726 43.733 76.526 1.00 12.76 393 GLY A O 1
ATOM 2866 N N . ASP A 1 369 ? 5.933 41.873 76.163 1.00 10.61 394 ASP A N 1
ATOM 2867 C CA . ASP A 1 369 ? 7.172 42.623 75.957 1.00 10.69 394 ASP A CA 1
ATOM 2868 C C . ASP A 1 369 ? 7.038 43.506 74.722 1.00 10.12 394 ASP A C 1
ATOM 2869 O O . ASP A 1 369 ? 6.464 43.082 73.726 1.00 11.06 394 ASP A O 1
ATOM 2874 N N . VAL A 1 370 ? 7.548 44.727 74.792 1.00 10.75 395 VAL A N 1
ATOM 2875 C CA . VAL A 1 370 ? 7.579 45.604 73.622 1.00 10.72 395 VAL A CA 1
ATOM 2876 C C . VAL A 1 370 ? 9.011 45.696 73.101 1.00 9.58 395 VAL A C 1
ATOM 2877 O O . VAL A 1 370 ? 9.947 45.946 73.875 1.00 11.93 395 VAL A O 1
ATOM 2881 N N . VAL A 1 371 ? 9.176 45.477 71.801 1.00 8.68 396 VAL A N 1
ATOM 2882 C CA . VAL A 1 371 ? 10.483 45.636 71.162 1.00 9.06 396 VAL A CA 1
ATOM 2883 C C . VAL A 1 371 ? 10.408 46.658 70.046 1.00 8.90 396 VAL A C 1
ATOM 2884 O O . VAL A 1 371 ? 9.345 46.901 69.470 1.00 10.06 396 VAL A O 1
ATOM 2888 N N . THR A 1 372 ? 11.557 47.222 69.705 1.00 8.65 397 THR A N 1
ATOM 2889 C CA . THR A 1 372 ? 11.653 48.109 68.554 1.00 8.52 397 THR A CA 1
ATOM 2890 C C . THR A 1 372 ? 12.567 47.469 67.515 1.00 9.38 397 THR A C 1
ATOM 2891 O O . THR A 1 372 ? 13.640 46.944 67.850 1.00 8.61 397 THR A O 1
ATOM 2895 N N . TYR A 1 373 ? 12.142 47.502 66.258 1.00 9.76 398 TYR A N 1
ATOM 2896 C CA . TYR A 1 373 ? 12.897 46.874 65.185 1.00 9.23 398 TYR A CA 1
ATOM 2897 C C . TYR A 1 373 ? 12.660 47.648 63.901 1.00 10.25 398 TYR A C 1
ATOM 2898 O O . TYR A 1 373 ? 11.508 47.834 63.510 1.00 10.69 398 TYR A O 1
ATOM 2907 N N . GLN A 1 374 ? 13.738 48.098 63.257 1.00 11.29 399 GLN A N 1
ATOM 2908 C CA . GLN A 1 374 ? 13.652 48.898 62.023 1.00 10.01 399 GLN A CA 1
ATOM 2909 C C . GLN A 1 374 ? 12.729 50.104 62.231 1.00 11.21 399 GLN A C 1
ATOM 2910 O O . GLN A 1 374 ? 11.933 50.448 61.343 1.00 12.89 399 GLN A O 1
ATOM 2916 N N . GLY A 1 375 ? 12.816 50.721 63.404 1.00 11.05 400 GLY A N 1
ATOM 2917 C CA . GLY A 1 375 ? 12.066 51.927 63.703 1.00 13.29 400 GLY A CA 1
ATOM 2918 C C . GLY A 1 375 ? 10.612 51.720 64.093 1.00 15.24 400 GLY A C 1
ATOM 2919 O O . GLY A 1 375 ? 9.903 52.697 64.320 1.00 18.82 400 GLY A O 1
ATOM 2920 N N . LEU A 1 376 ? 10.172 50.466 64.171 1.00 12.40 401 LEU A N 1
ATOM 2921 C CA . LEU A 1 376 ? 8.770 50.159 64.470 1.00 12.56 401 LEU A CA 1
ATOM 2922 C C . LEU A 1 376 ? 8.646 49.393 65.780 1.00 13.91 401 LEU A C 1
ATOM 292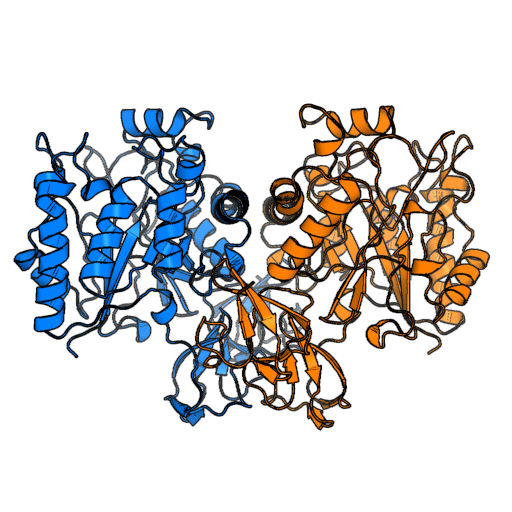3 O O . LEU A 1 376 ? 9.519 48.591 66.128 1.00 12.26 401 LEU A O 1
ATOM 2928 N N . ARG A 1 377 ? 7.567 49.638 66.515 1.00 12.67 402 ARG A N 1
ATOM 2929 C CA . ARG A 1 377 ? 7.345 48.939 67.771 1.00 13.25 402 ARG A CA 1
ATOM 2930 C C . ARG A 1 377 ? 6.450 47.732 67.575 1.00 12.02 402 ARG A C 1
ATOM 2931 O O . ARG A 1 377 ? 5.501 47.763 66.785 1.00 12.50 402 ARG A O 1
ATOM 2939 N N . TYR A 1 378 ? 6.773 46.660 68.287 1.00 10.39 403 TYR A N 1
ATOM 2940 C CA . TYR A 1 378 ? 6.028 45.416 68.233 1.00 9.92 403 TYR A CA 1
ATOM 2941 C C . TYR A 1 378 ? 5.782 44.910 69.642 1.00 10.62 403 TYR A C 1
ATOM 2942 O O . TYR A 1 378 ? 6.624 45.071 70.525 1.00 11.39 403 TYR A O 1
ATOM 2951 N N . LEU A 1 379 ? 4.641 44.265 69.851 1.00 10.62 404 LEU A N 1
ATOM 2952 C CA . LEU A 1 379 ? 4.338 43.633 71.113 1.00 10.76 404 LEU A CA 1
ATOM 2953 C C . LEU A 1 379 ? 4.419 42.117 70.961 1.00 9.99 404 LEU A C 1
ATOM 2954 O O . LEU A 1 379 ? 3.894 41.543 70.017 1.00 11.44 404 LEU A O 1
ATOM 2959 N N . VAL A 1 380 ? 5.089 41.451 71.894 1.00 9.18 405 VAL A N 1
ATOM 2960 C CA . VAL A 1 380 ? 5.209 40.002 71.846 1.00 9.25 405 VAL A CA 1
ATOM 2961 C C . VAL A 1 380 ? 3.897 39.296 72.239 1.00 9.68 405 VAL A C 1
ATOM 2962 O O . VAL A 1 380 ? 3.367 39.520 73.331 1.00 10.09 405 VAL A O 1
ATOM 2966 N N . ASN A 1 381 ? 3.387 38.434 71.361 1.00 8.87 406 ASN A N 1
ATOM 2967 C CA . ASN A 1 381 ? 2.122 37.744 71.646 1.00 10.37 406 ASN A CA 1
ATOM 2968 C C . ASN A 1 381 ? 2.289 36.527 72.535 1.00 14.48 406 ASN A C 1
ATOM 2969 O O . ASN A 1 381 ? 1.378 36.166 73.289 1.00 15.15 406 ASN A O 1
ATOM 2974 N N . VAL A 1 382 ? 3.446 35.884 72.441 1.00 13.47 407 VAL A N 1
ATOM 2975 C CA . VAL A 1 382 ? 3.660 34.630 73.149 1.00 13.49 407 VAL A CA 1
ATOM 2976 C C . VAL A 1 382 ? 5.124 34.533 73.540 1.00 12.98 407 VAL A C 1
ATOM 2977 O O . VAL A 1 382 ? 5.997 34.972 72.776 1.00 12.52 407 VAL A O 1
ATOM 2981 N N . PRO A 1 383 ? 5.405 33.985 74.731 1.00 11.63 408 PRO A N 1
ATOM 2982 C CA . PRO A 1 383 ? 6.817 33.785 75.079 1.00 11.29 408 PRO A CA 1
ATOM 2983 C C . PRO A 1 383 ? 7.571 32.915 74.068 1.00 12.34 408 PRO A C 1
ATOM 2984 O O . PRO A 1 383 ? 7.064 31.895 73.583 1.00 12.29 408 PRO A O 1
ATOM 2988 N N . HIS A 1 384 ? 8.799 33.321 73.753 1.00 9.31 409 HIS A N 1
ATOM 2989 C CA . HIS A 1 384 ? 9.626 32.571 72.819 1.00 8.90 409 HIS A CA 1
ATOM 2990 C C . HIS A 1 384 ? 11.057 33.063 72.948 1.00 9.20 409 HIS A C 1
ATOM 2991 O O . HIS A 1 384 ? 11.285 34.160 73.447 1.00 9.45 409 HIS A O 1
ATOM 2998 N N . VAL A 1 385 ? 12.004 32.256 72.488 1.00 9.75 410 VAL A N 1
ATOM 2999 C CA . VAL A 1 385 ? 13.391 32.703 72.351 1.00 9.28 410 VAL A CA 1
ATOM 3000 C C . VAL A 1 385 ? 13.591 33.222 70.931 1.00 8.32 410 VAL A C 1
ATOM 3001 O O . VAL A 1 385 ? 13.358 32.500 69.960 1.00 10.73 410 VAL A O 1
ATOM 3005 N N . SER A 1 386 ? 13.967 34.486 70.801 1.00 8.69 411 SER A N 1
ATOM 3006 C CA . SER A 1 386 ? 14.144 35.065 69.477 1.00 8.77 411 SER A CA 1
ATOM 3007 C C . SER A 1 386 ? 15.296 34.389 68.723 1.00 10.17 411 SER A C 1
ATOM 3008 O O . SER A 1 386 ? 16.266 33.906 69.326 1.00 11.14 411 SER A O 1
ATOM 3011 N N . GLN A 1 387 ? 15.155 34.304 67.408 1.00 10.24 412 GLN A N 1
ATOM 3012 C CA . GLN A 1 387 ? 16.223 33.817 66.559 1.00 12.25 412 GLN A CA 1
ATOM 3013 C C . GLN A 1 387 ? 16.180 34.630 65.286 1.00 10.80 412 GLN A C 1
ATOM 3014 O O . GLN A 1 387 ? 15.204 35.339 65.038 1.00 11.22 412 GLN A O 1
ATOM 3020 N N . ALA A 1 388 ? 17.251 34.541 64.501 1.00 12.69 413 ALA A N 1
ATOM 3021 C CA . ALA A 1 388 ? 17.444 35.413 63.354 1.00 15.35 413 ALA A CA 1
ATOM 3022 C C . ALA A 1 388 ? 16.258 35.411 62.398 1.00 14.50 413 ALA A C 1
ATOM 3023 O O . ALA A 1 388 ? 15.841 36.471 61.922 1.00 17.31 413 ALA A O 1
ATOM 3025 N N . ASP A 1 389 ? 15.682 34.241 62.143 1.00 13.93 414 ASP A N 1
ATOM 3026 C CA . ASP A 1 389 ? 14.606 34.177 61.161 1.00 15.77 414 ASP A CA 1
ATOM 3027 C C . ASP A 1 389 ? 13.225 34.450 61.768 1.00 14.51 414 ASP A C 1
ATOM 3028 O O . ASP A 1 389 ? 12.208 34.385 61.067 1.00 17.42 414 ASP A O 1
ATOM 3033 N N . TRP A 1 390 ? 13.193 34.779 63.059 1.00 13.59 415 TRP A N 1
ATOM 3034 C CA . TRP A 1 390 ? 11.955 35.165 63.731 1.00 12.53 415 TRP A CA 1
ATOM 3035 C C . TRP A 1 390 ? 11.965 36.643 64.113 1.00 10.75 415 TRP A C 1
ATOM 3036 O O . TRP A 1 390 ? 11.300 37.045 65.061 1.00 10.69 415 TRP A O 1
ATOM 3047 N N . SER A 1 391 ? 12.720 37.452 63.374 1.00 12.09 416 SER A N 1
ATOM 3048 C CA . SER A 1 391 ? 12.727 38.895 63.599 1.00 12.08 416 SER A CA 1
ATOM 3049 C C . SER A 1 391 ? 11.329 39.446 63.341 1.00 12.21 416 SER A C 1
ATOM 3050 O O . SER A 1 391 ? 10.571 38.865 62.551 1.00 14.12 416 SER A O 1
ATOM 3053 N N . PRO A 1 392 ? 10.960 40.557 64.004 1.00 10.23 417 PRO A N 1
ATOM 3054 C CA . PRO A 1 392 ? 9.621 41.128 63.819 1.00 13.47 417 PRO A CA 1
ATOM 3055 C C . PRO A 1 392 ? 9.359 41.563 62.384 1.00 12.60 417 PRO A C 1
ATOM 3056 O O . PRO A 1 392 ? 10.255 42.043 61.700 1.00 14.16 417 PRO A O 1
ATOM 3060 N N . SER A 1 393 ? 8.121 41.384 61.956 1.00 13.38 418 SER A N 1
ATOM 3061 C CA . SER A 1 393 ? 7.663 41.849 60.658 1.00 18.04 418 SER A CA 1
ATOM 3062 C C . SER A 1 393 ? 6.160 41.843 60.756 1.00 16.67 418 SER A C 1
ATOM 3063 O O . SER A 1 393 ? 5.604 41.320 61.715 1.00 16.07 418 SER A O 1
ATOM 3066 N N . SER A 1 394 ? 5.491 42.402 59.759 1.00 20.67 419 SER A N 1
ATOM 3067 C CA . SER A 1 394 ? 4.034 42.409 59.766 1.00 19.81 419 SER A CA 1
ATOM 3068 C C . SER A 1 394 ? 3.444 41.020 59.514 1.00 21.16 419 SER A C 1
ATOM 3069 O O . SER A 1 394 ? 2.244 40.813 59.698 1.00 24.66 419 SER A O 1
ATOM 3072 N N . GLN A 1 395 ? 4.285 40.073 59.106 1.00 16.84 420 GLN A N 1
ATOM 3073 C CA . GLN A 1 395 ? 3.839 38.709 58.813 1.00 21.26 420 GLN A CA 1
ATOM 3074 C C . GLN A 1 395 ? 4.219 37.722 59.912 1.00 21.59 420 GLN A C 1
ATOM 3075 O O . GLN A 1 395 ? 3.807 36.561 59.890 1.00 22.83 420 GLN A O 1
ATOM 3081 N N . ASN A 1 396 ? 5.017 38.188 60.867 1.00 15.63 421 ASN A N 1
ATOM 3082 C CA . ASN A 1 396 ? 5.458 37.349 61.973 1.00 14.95 421 ASN A CA 1
ATOM 3083 C C . ASN A 1 396 ? 4.439 37.378 63.108 1.00 14.68 421 ASN A C 1
ATOM 3084 O O . ASN A 1 396 ? 4.361 38.352 63.840 1.00 16.27 421 ASN A O 1
ATOM 3089 N N . THR A 1 397 ? 3.681 36.300 63.270 1.00 15.00 422 THR A N 1
ATOM 3090 C CA . THR A 1 397 ? 2.596 36.312 64.252 1.00 13.92 422 THR A CA 1
ATOM 3091 C C . THR A 1 397 ? 3.061 36.131 65.699 1.00 13.35 422 THR A C 1
ATOM 3092 O O . THR A 1 397 ? 2.246 36.169 66.618 1.00 14.52 422 THR A O 1
ATOM 3096 N N . LEU A 1 398 ? 4.366 35.968 65.914 1.00 14.24 423 LEU A N 1
ATOM 3097 C CA . LEU A 1 398 ? 4.904 36.034 67.278 1.00 11.23 423 LEU A CA 1
ATOM 3098 C C . LEU A 1 398 ? 4.711 37.422 67.877 1.00 10.82 423 LEU A C 1
ATOM 3099 O O . LEU A 1 398 ? 4.746 37.596 69.092 1.00 10.87 423 LEU A O 1
ATOM 3104 N N . PHE A 1 399 ? 4.516 38.406 67.002 1.00 10.38 424 PHE A N 1
ATOM 3105 C CA . PHE A 1 399 ? 4.390 39.808 67.357 1.00 10.78 424 PHE A CA 1
ATOM 3106 C C . PHE A 1 399 ? 3.123 40.407 66.789 1.00 11.36 424 PHE A C 1
ATOM 3107 O O . PHE A 1 399 ? 2.615 39.940 65.767 1.00 13.30 424 PHE A O 1
ATOM 3115 N N . THR A 1 400 ? 2.660 41.465 67.434 1.00 11.85 425 THR A N 1
ATOM 3116 C CA . THR A 1 400 ? 1.699 42.381 66.837 1.00 12.62 425 THR A CA 1
ATOM 3117 C C . THR A 1 400 ? 2.354 43.751 66.675 1.00 11.41 425 THR A C 1
ATOM 3118 O O . THR A 1 400 ? 2.865 44.323 67.639 1.00 12.24 425 THR A O 1
ATOM 3122 N N . ALA A 1 401 ? 2.329 44.288 65.457 1.00 11.71 426 ALA A N 1
ATOM 3123 C CA . ALA A 1 401 ? 2.818 45.644 65.253 1.00 13.04 426 ALA A CA 1
ATOM 3124 C C . ALA A 1 401 ? 1.942 46.668 65.975 1.00 14.39 426 ALA A C 1
ATOM 3125 O O . ALA A 1 401 ? 0.709 46.657 65.845 1.00 16.32 426 ALA A O 1
ATOM 3127 N N . LEU A 1 402 ? 2.562 47.556 66.734 1.00 14.55 427 LEU A N 1
ATOM 3128 C CA . LEU A 1 402 ? 1.832 48.593 67.442 1.00 16.23 427 LEU A CA 1
ATOM 3129 C C . LEU A 1 402 ? 1.602 49.815 66.566 1.00 18.15 427 LEU A C 1
ATOM 3130 O O . LEU A 1 402 ? 2.179 49.953 65.487 1.00 19.28 427 LEU A O 1
ATOM 3136 N N . THR B 1 1 ? 30.176 32.457 40.407 1.00 31.58 26 THR B N 1
ATOM 3137 C CA . THR B 1 1 ? 30.118 33.872 40.055 1.00 24.10 26 THR B CA 1
ATOM 3138 C C . THR B 1 1 ? 31.513 34.431 39.775 1.00 20.49 26 THR B C 1
ATOM 3139 O O . THR B 1 1 ? 32.516 33.895 40.243 1.00 22.40 26 THR B O 1
ATOM 3143 N N . LYS B 1 2 ? 31.564 35.517 39.014 1.00 16.90 27 LYS B N 1
ATOM 3144 C CA . LYS B 1 2 ? 32.829 36.111 38.588 1.00 20.42 27 LYS B CA 1
ATOM 3145 C C . LYS B 1 2 ? 33.542 36.797 39.750 1.00 17.94 27 LYS B C 1
ATOM 3146 O O . LYS B 1 2 ? 34.772 36.773 39.856 1.00 20.72 27 LYS B O 1
ATOM 3152 N N . GLY B 1 3 ? 32.754 37.412 40.620 1.00 15.83 28 GLY B N 1
ATOM 3153 C CA . GLY B 1 3 ? 33.297 38.119 41.759 1.00 14.30 28 GLY B CA 1
ATOM 3154 C C . GLY B 1 3 ? 32.191 38.902 42.416 1.00 11.87 28 GLY B C 1
ATOM 3155 O O . GLY B 1 3 ? 31.034 38.852 41.981 1.00 12.45 28 GLY B O 1
ATOM 3156 N N . THR B 1 4 ? 32.549 39.634 43.465 1.00 10.44 29 THR B N 1
ATOM 3157 C CA . THR B 1 4 ? 31.600 40.424 44.228 1.00 11.71 29 THR B CA 1
ATOM 3158 C C . THR B 1 4 ? 31.991 41.880 44.181 1.00 10.00 29 THR B C 1
ATOM 3159 O O . THR B 1 4 ? 33.142 42.224 44.439 1.00 10.90 29 THR B O 1
ATOM 3163 N N . ILE B 1 5 ? 31.028 42.727 43.853 1.00 9.26 30 ILE B N 1
ATOM 3164 C CA . ILE B 1 5 ? 31.202 44.165 43.851 1.00 8.87 30 ILE B CA 1
ATOM 3165 C C . ILE B 1 5 ? 30.524 44.766 45.065 1.00 9.42 30 ILE B C 1
ATOM 3166 O O . ILE B 1 5 ? 29.377 44.437 45.356 1.00 9.68 30 ILE B O 1
ATOM 3171 N N . TYR B 1 6 ? 31.229 45.659 45.754 1.00 8.69 31 TYR B N 1
ATOM 3172 C CA . TYR B 1 6 ? 30.672 46.395 46.886 1.00 8.62 31 TYR B CA 1
ATOM 3173 C C . TYR B 1 6 ? 30.529 47.835 46.453 1.00 9.56 31 TYR B C 1
ATOM 3174 O O . TYR B 1 6 ? 31.513 48.560 46.370 1.00 9.50 31 TYR B O 1
ATOM 3183 N N . LEU B 1 7 ? 29.306 48.233 46.109 1.00 9.21 32 LEU B N 1
ATOM 3184 C CA . LEU B 1 7 ? 29.055 49.635 45.765 1.00 10.40 32 LEU B CA 1
ATOM 3185 C C . LEU B 1 7 ? 29.033 50.437 47.033 1.00 8.51 32 LEU B C 1
ATOM 3186 O O . LEU B 1 7 ? 28.216 50.165 47.918 1.00 10.11 32 LEU B O 1
ATOM 3191 N N . THR B 1 8 ? 29.915 51.421 47.141 1.00 8.71 33 THR B N 1
ATOM 3192 C CA . THR B 1 8 ? 29.968 52.245 48.337 1.00 8.52 33 THR B CA 1
ATOM 3193 C C . THR B 1 8 ? 29.868 53.712 47.933 1.00 9.49 33 THR B C 1
ATOM 3194 O O . THR B 1 8 ? 30.561 54.166 47.009 1.00 11.31 33 THR B O 1
ATOM 3198 N N . PHE B 1 9 ? 28.980 54.435 48.608 1.00 9.76 34 PHE B N 1
ATOM 3199 C CA . PHE B 1 9 ? 28.690 55.831 48.317 1.00 8.77 34 PHE B CA 1
ATOM 3200 C C . PHE B 1 9 ? 29.122 56.672 49.496 1.00 9.46 34 PHE B C 1
ATOM 3201 O O . PHE B 1 9 ? 28.684 56.423 50.625 1.00 9.61 34 PHE B O 1
ATOM 3209 N N . ASP B 1 10 ? 29.952 57.674 49.255 1.00 10.04 35 ASP B N 1
ATOM 3210 C CA . ASP B 1 10 ? 30.454 58.535 50.309 1.00 8.49 35 ASP B CA 1
ATOM 3211 C C . ASP B 1 10 ? 29.820 59.918 50.274 1.00 10.36 35 ASP B C 1
ATOM 3212 O O . ASP B 1 10 ? 29.484 60.425 49.200 1.00 11.32 35 ASP B O 1
ATOM 3217 N N . ASP B 1 11 ? 29.667 60.497 51.467 1.00 10.35 36 ASP B N 1
ATOM 3218 C CA . ASP B 1 11 ? 29.424 61.934 51.753 1.00 10.24 36 ASP B CA 1
ATOM 3219 C C . ASP B 1 11 ? 27.958 62.329 51.838 1.00 11.64 36 ASP B C 1
ATOM 3220 O O . ASP B 1 11 ? 27.653 63.510 51.992 1.00 12.31 36 ASP B O 1
ATOM 3225 N N . GLY B 1 12 ? 27.050 61.368 51.738 1.00 10.85 37 GLY B N 1
ATOM 3226 C CA . GLY B 1 12 ? 25.652 61.660 52.024 1.00 11.59 37 GLY B CA 1
ATOM 3227 C C . GLY B 1 12 ? 25.447 61.833 53.523 1.00 10.93 37 GLY B C 1
ATOM 3228 O O . GLY B 1 12 ? 26.407 61.844 54.289 1.00 10.43 37 GLY B O 1
ATOM 3229 N N . PRO B 1 13 ? 24.192 61.940 53.969 1.00 10.42 38 PRO B N 1
ATOM 3230 C CA . PRO B 1 13 ? 22.955 61.910 53.187 1.00 11.01 38 PRO B CA 1
ATOM 3231 C C . PRO B 1 13 ? 22.629 63.278 52.611 1.00 9.06 38 PRO B C 1
ATOM 3232 O O . PRO B 1 13 ? 22.663 64.269 53.339 1.00 11.13 38 PRO B O 1
ATOM 3236 N N . ILE B 1 14 ? 22.353 63.326 51.313 1.00 10.97 39 ILE B N 1
ATOM 3237 C CA . ILE B 1 14 ? 21.910 64.565 50.687 1.00 12.52 39 ILE B CA 1
ATOM 3238 C C . ILE B 1 14 ? 20.696 64.255 49.832 1.00 12.89 39 ILE B C 1
ATOM 3239 O O . ILE B 1 14 ? 20.290 63.100 49.718 1.00 12.25 39 ILE B O 1
ATOM 3244 N N . ASN B 1 15 ? 20.104 65.285 49.232 1.00 12.96 40 ASN B N 1
ATOM 3245 C CA . ASN B 1 15 ? 18.919 65.068 48.421 1.00 13.03 40 ASN B CA 1
ATOM 3246 C C . ASN B 1 15 ? 19.160 64.051 47.315 1.00 12.24 40 ASN B C 1
ATOM 3247 O O . ASN B 1 15 ? 18.321 63.186 47.065 1.00 13.89 40 ASN B O 1
ATOM 3252 N N . ALA B 1 16 ? 20.331 64.134 46.687 1.00 12.33 41 ALA B N 1
ATOM 3253 C CA . ALA B 1 16 ? 20.697 63.262 45.581 1.00 13.38 41 ALA B CA 1
ATOM 3254 C C . ALA B 1 16 ? 20.769 61.789 45.986 1.00 11.99 41 ALA B C 1
ATOM 3255 O O . ALA B 1 16 ? 20.648 60.901 45.154 1.00 13.69 41 ALA B O 1
ATOM 3257 N N . SER B 1 17 ? 20.970 61.535 47.278 1.00 12.23 42 SER B N 1
ATOM 3258 C CA . SER B 1 17 ? 20.977 60.162 47.786 1.00 13.68 42 SER B CA 1
ATOM 3259 C C . SER B 1 17 ? 19.683 59.414 47.472 1.00 11.55 42 SER B C 1
ATOM 3260 O O . SER B 1 17 ? 19.706 58.210 47.212 1.00 11.67 42 SER B O 1
ATOM 3263 N N . ILE B 1 18 ? 18.562 60.135 47.482 1.00 12.94 43 ILE B N 1
ATOM 3264 C CA . ILE B 1 18 ? 17.265 59.516 47.261 1.00 11.46 43 ILE B CA 1
ATOM 3265 C C . ILE B 1 18 ? 17.155 58.899 45.868 1.00 13.49 43 ILE B C 1
ATOM 3266 O O . ILE B 1 18 ? 16.738 57.747 45.730 1.00 13.34 43 ILE B O 1
ATOM 3271 N N . ASP B 1 19 ? 17.552 59.647 44.841 1.00 15.25 44 ASP B N 1
ATOM 3272 C CA . ASP B 1 19 ? 17.465 59.118 43.481 1.00 15.73 44 ASP B CA 1
ATOM 3273 C C . ASP B 1 19 ? 18.440 57.963 43.263 1.00 13.55 44 ASP B C 1
ATOM 3274 O O . ASP B 1 19 ? 18.139 57.025 42.527 1.00 14.29 44 ASP B O 1
ATOM 3279 N N . VAL B 1 20 ? 19.606 58.024 43.898 1.00 12.56 45 VAL B N 1
ATOM 3280 C CA . VAL B 1 20 ? 20.540 56.905 43.852 1.00 11.97 45 VAL B CA 1
ATOM 3281 C C . VAL B 1 20 ? 19.935 55.657 44.513 1.00 10.92 45 VAL B C 1
ATOM 3282 O O . VAL B 1 20 ? 19.936 54.570 43.926 1.00 10.53 45 VAL B O 1
ATOM 3286 N N . ILE B 1 21 ? 19.381 55.828 45.714 1.00 11.18 46 ILE B N 1
ATOM 3287 C CA . ILE B 1 21 ? 18.751 54.707 46.412 1.00 11.28 46 ILE B CA 1
ATOM 3288 C C . ILE B 1 21 ? 17.597 54.122 45.589 1.00 11.51 46 ILE B C 1
ATOM 3289 O O . ILE B 1 21 ? 17.428 52.901 45.512 1.00 11.80 46 ILE B O 1
ATOM 3294 N N . ASN B 1 22 ? 16.822 54.987 44.934 1.00 11.88 47 ASN B N 1
ATOM 3295 C CA . ASN B 1 22 ? 15.731 54.487 44.106 1.00 12.16 47 ASN B CA 1
ATOM 3296 C C . ASN B 1 22 ? 16.234 53.631 42.947 1.00 13.92 47 ASN B C 1
ATOM 3297 O O . ASN B 1 22 ? 15.644 52.595 42.636 1.00 13.52 47 ASN B O 1
ATOM 3302 N N . VAL B 1 23 ? 17.344 54.028 42.330 1.00 12.73 48 VAL B N 1
ATOM 3303 C CA . VAL B 1 23 ? 17.954 53.199 41.297 1.00 13.78 48 VAL B CA 1
ATOM 3304 C C . VAL B 1 23 ? 18.427 51.845 41.853 1.00 13.64 48 VAL B C 1
ATOM 3305 O O . VAL B 1 23 ? 18.167 50.790 41.265 1.00 13.36 48 VAL B O 1
ATOM 3309 N N . LEU B 1 24 ? 19.108 51.864 42.995 1.00 12.85 49 LEU B N 1
ATOM 3310 C CA . LEU B 1 24 ? 19.569 50.622 43.624 1.00 13.59 49 LEU B CA 1
ATOM 3311 C C . LEU B 1 24 ? 18.398 49.695 43.909 1.00 10.75 49 LEU B C 1
ATOM 3312 O O . LEU B 1 24 ? 18.467 48.488 43.630 1.00 11.04 49 LEU B O 1
ATOM 3317 N N . ASN B 1 25 ? 17.320 50.254 44.455 1.00 11.06 50 ASN B N 1
ATOM 3318 C CA . ASN B 1 25 ? 16.132 49.452 44.735 1.00 12.48 50 ASN B CA 1
ATOM 3319 C C . ASN B 1 25 ? 15.500 48.885 43.468 1.00 13.91 50 ASN B C 1
ATOM 3320 O O . ASN B 1 25 ? 15.093 47.719 43.446 1.00 14.42 50 ASN B O 1
ATOM 3325 N N . GLN B 1 26 ? 15.452 49.692 42.411 1.00 11.95 51 GLN B N 1
ATOM 3326 C CA . GLN B 1 26 ? 14.892 49.256 41.139 1.00 15.11 51 GLN B CA 1
ATOM 3327 C C . GLN B 1 26 ? 15.655 48.066 40.583 1.00 14.55 51 GLN B C 1
ATOM 3328 O O . GLN B 1 26 ? 15.067 47.149 40.006 1.00 15.53 51 GLN B O 1
ATOM 3334 N N . GLU B 1 27 ? 16.970 48.060 40.781 1.00 11.91 52 GLU B N 1
ATOM 3335 C CA . GLU B 1 27 ? 17.783 46.969 40.271 1.00 12.87 52 GLU B CA 1
ATOM 3336 C C . GLU B 1 27 ? 18.029 45.876 41.319 1.00 14.44 52 GLU B C 1
ATOM 3337 O O . GLU B 1 27 ? 18.817 44.954 41.085 1.00 16.37 52 GLU B O 1
ATOM 3343 N N . GLU B 1 28 ? 17.343 45.993 42.455 1.00 14.85 53 GLU B N 1
ATOM 3344 C CA . GLU B 1 28 ? 17.391 45.015 43.550 1.00 16.03 53 GLU B CA 1
ATOM 3345 C C . GLU B 1 28 ? 18.818 44.693 44.006 1.00 17.84 53 GLU B C 1
ATOM 3346 O O . GLU B 1 28 ? 19.211 43.528 44.115 1.00 19.95 53 GLU B O 1
ATOM 3352 N N . VAL B 1 29 ? 19.592 45.740 44.265 1.00 12.97 54 VAL B N 1
ATOM 3353 C CA . VAL B 1 29 ? 20.898 45.563 44.885 1.00 12.72 54 VAL B CA 1
ATOM 3354 C C . VAL B 1 29 ? 20.966 46.426 46.131 1.00 12.19 54 VAL B C 1
ATOM 3355 O O . VAL B 1 29 ? 20.266 47.434 46.247 1.00 12.06 54 VAL B O 1
ATOM 3359 N N . LYS B 1 30 ? 21.801 46.012 47.080 1.00 10.89 55 LYS B N 1
ATOM 3360 C CA . LYS B 1 30 ? 22.056 46.790 48.272 1.00 10.50 55 LYS B CA 1
ATOM 3361 C C . LYS B 1 30 ? 23.442 47.402 48.202 1.00 9.60 55 LYS B C 1
ATOM 3362 O O . LYS B 1 30 ? 24.347 46.823 47.609 1.00 10.85 55 LYS B O 1
ATOM 3368 N N . ALA B 1 31 ? 23.594 48.570 48.810 1.00 8.70 56 ALA B N 1
ATOM 3369 C CA . ALA B 1 31 ? 24.875 49.273 48.811 1.00 9.30 56 ALA B CA 1
ATOM 3370 C C . ALA B 1 31 ? 25.201 49.749 50.213 1.00 8.95 56 ALA B C 1
ATOM 3371 O O . ALA B 1 31 ? 24.384 49.598 51.135 1.00 8.86 56 ALA B O 1
ATOM 3373 N N . THR B 1 32 ? 26.393 50.324 50.363 1.00 9.56 57 THR B N 1
ATOM 3374 C CA . THR B 1 32 ? 26.887 50.829 51.636 1.00 7.87 57 THR B CA 1
ATOM 3375 C C . THR B 1 32 ? 27.094 52.316 51.524 1.00 8.05 57 THR B C 1
ATOM 3376 O O . THR B 1 32 ? 27.732 52.780 50.572 1.00 9.07 57 THR B O 1
ATOM 3380 N N . PHE B 1 33 ? 26.553 53.062 52.478 1.00 8.25 58 PHE B N 1
ATOM 3381 C CA . PHE B 1 33 ? 26.628 54.515 52.485 1.00 8.42 58 PHE B CA 1
ATOM 3382 C C . PHE B 1 33 ? 27.493 54.962 53.647 1.00 8.91 58 PHE B C 1
ATOM 3383 O O . PHE B 1 33 ? 27.166 54.690 54.806 1.00 9.37 58 PHE B O 1
ATOM 3391 N N . TYR B 1 34 ? 28.602 55.623 53.341 1.00 9.00 59 TYR B N 1
ATOM 3392 C CA . TYR B 1 34 ? 29.475 56.189 54.354 1.00 8.01 59 TYR B CA 1
ATOM 3393 C C . TYR B 1 34 ? 29.079 57.642 54.534 1.00 9.58 59 TYR B C 1
ATOM 3394 O O . TYR B 1 34 ? 29.441 58.512 53.723 1.00 10.77 59 TYR B O 1
ATOM 3403 N N . PHE B 1 35 ? 28.294 57.888 55.581 1.00 8.73 60 PHE B N 1
ATOM 3404 C CA . PHE B 1 35 ? 27.612 59.165 55.757 1.00 8.86 60 PHE B CA 1
ATOM 3405 C C . PHE B 1 35 ? 28.375 60.155 56.626 1.00 9.27 60 PHE B C 1
ATOM 3406 O O . PHE B 1 35 ? 29.115 59.768 57.546 1.00 9.05 60 PHE B O 1
ATOM 3414 N N . ASN B 1 36 ? 28.161 61.441 56.341 1.00 9.27 61 ASN B N 1
ATOM 3415 C CA . ASN B 1 36 ? 28.589 62.559 57.184 1.00 9.95 61 ASN B CA 1
ATOM 3416 C C . ASN B 1 36 ? 27.334 63.265 57.698 1.00 10.92 61 ASN B C 1
ATOM 3417 O O . ASN B 1 36 ? 26.619 63.896 56.910 1.00 11.04 61 ASN B O 1
ATOM 3422 N N . ALA B 1 37 ? 27.056 63.177 58.998 1.00 9.90 62 ALA B N 1
ATOM 3423 C CA . ALA B 1 37 ? 25.790 63.694 59.522 1.00 10.57 62 ALA B CA 1
ATOM 3424 C C . ALA B 1 37 ? 25.646 65.213 59.510 1.00 11.80 62 ALA B C 1
ATOM 3425 O O . ALA B 1 37 ? 24.549 65.711 59.764 1.00 13.19 62 ALA B O 1
ATOM 3427 N N . TRP B 1 38 ? 26.695 65.964 59.279 1.00 10.64 63 TRP B N 1
ATOM 3428 C CA . TRP B 1 38 ? 26.553 67.430 59.156 1.00 10.24 63 TRP B CA 1
ATOM 3429 C C . TRP B 1 38 ? 25.549 67.873 58.117 1.00 14.23 63 TRP B C 1
ATOM 3430 O O . TRP B 1 38 ? 25.005 68.929 58.238 1.00 13.94 63 TRP B O 1
ATOM 3441 N N . HIS B 1 39 ? 25.286 67.033 57.136 1.00 10.42 64 HIS B N 1
ATOM 3442 C CA . HIS B 1 39 ? 24.230 67.352 56.171 1.00 11.71 64 HIS B CA 1
ATOM 3443 C C . HIS B 1 39 ? 22.845 67.387 56.819 1.00 13.54 64 HIS B C 1
ATOM 3444 O O . HIS B 1 39 ? 21.958 68.122 56.363 1.00 14.99 64 HIS B O 1
ATOM 3451 N N . LEU B 1 40 ? 22.651 66.613 57.888 1.00 13.25 65 LEU B N 1
ATOM 3452 C CA . LEU B 1 40 ? 21.387 66.651 58.625 1.00 13.64 65 LEU B CA 1
ATOM 3453 C C . LEU B 1 40 ? 21.201 67.989 59.327 1.00 15.75 65 LEU B C 1
ATOM 3454 O O . LEU B 1 40 ? 20.066 68.435 59.528 1.00 15.81 65 LEU B O 1
ATOM 3459 N N . ASP B 1 41 ? 22.316 68.614 59.709 1.00 13.78 66 ASP B N 1
ATOM 3460 C CA . ASP B 1 41 ? 22.311 69.929 60.342 1.00 15.50 66 ASP B CA 1
ATOM 3461 C C . ASP B 1 41 ? 22.199 71.062 59.325 1.00 16.28 66 ASP B C 1
ATOM 3462 O O . ASP B 1 41 ? 22.074 72.224 59.708 1.00 17.37 66 ASP B O 1
ATOM 3467 N N . GLY B 1 42 ? 22.278 70.732 58.041 1.00 15.78 67 GLY B N 1
ATOM 3468 C CA . GLY B 1 42 ? 22.098 71.725 56.991 1.00 18.18 67 GLY B CA 1
ATOM 3469 C C . GLY B 1 42 ? 23.312 72.602 56.729 1.00 15.82 67 GLY B C 1
ATOM 3470 O O . GLY B 1 42 ? 23.196 73.652 56.088 1.00 18.26 67 GLY B O 1
ATOM 3471 N N . ILE B 1 43 ? 24.485 72.170 57.185 1.00 15.37 68 ILE B N 1
ATOM 3472 C CA . ILE B 1 43 ? 25.686 72.985 57.031 1.00 15.35 68 ILE B CA 1
ATOM 3473 C C . ILE B 1 43 ? 26.735 72.362 56.101 1.00 16.31 68 ILE B C 1
ATOM 3474 O O . ILE B 1 43 ? 27.886 72.772 56.119 1.00 16.88 68 ILE B O 1
ATOM 3479 N N . GLY B 1 44 ? 26.348 71.390 55.280 1.00 15.67 69 GLY B N 1
ATOM 3480 C CA . GLY B 1 44 ? 27.318 70.684 54.455 1.00 17.03 69 GLY B CA 1
ATOM 3481 C C . GLY B 1 44 ? 27.489 71.180 53.033 1.00 15.07 69 GLY B C 1
ATOM 3482 O O . GLY B 1 44 ? 28.176 70.542 52.234 1.00 16.51 69 GLY B O 1
ATOM 3483 N N . ASP B 1 45 ? 26.843 72.301 52.720 1.00 16.09 70 ASP B N 1
ATOM 3484 C CA . ASP B 1 45 ? 26.946 72.971 51.415 1.00 18.52 70 ASP B CA 1
ATOM 3485 C C . ASP B 1 45 ? 26.547 72.075 50.235 1.00 16.48 70 ASP B C 1
ATOM 3486 O O . ASP B 1 45 ? 27.188 72.081 49.177 1.00 17.88 70 ASP B O 1
ATOM 3491 N N . GLU B 1 46 ? 25.488 71.299 50.421 1.00 14.92 71 GLU B N 1
ATOM 3492 C CA . GLU B 1 46 ? 24.863 70.588 49.311 1.00 16.18 71 GLU B CA 1
ATOM 3493 C C . GLU B 1 46 ? 23.378 70.851 49.385 1.00 16.84 71 GLU B C 1
ATOM 3494 O O . GLU B 1 46 ? 22.900 71.456 50.342 1.00 15.56 71 GLU B O 1
ATOM 3500 N N . ASN B 1 47 ? 22.644 70.404 48.378 1.00 14.72 72 ASN B N 1
ATOM 3501 C CA . ASN B 1 47 ? 21.196 70.365 48.499 1.00 14.49 72 ASN B CA 1
ATOM 3502 C C . ASN B 1 47 ? 20.850 69.257 49.469 1.00 14.13 72 ASN B C 1
ATOM 3503 O O . ASN B 1 47 ? 21.019 68.080 49.148 1.00 14.65 72 ASN B O 1
ATOM 3508 N N . GLU B 1 48 ? 20.392 69.625 50.657 1.00 15.32 73 GLU B N 1
ATOM 3509 C CA . GLU B 1 48 ? 20.283 68.641 51.721 1.00 16.02 73 GLU B CA 1
ATOM 3510 C C . GLU B 1 48 ? 19.061 68.842 52.611 1.00 16.63 73 GLU B C 1
ATOM 3511 O O . GLU B 1 48 ? 19.018 68.341 53.735 1.00 16.21 73 GLU B O 1
ATOM 3517 N N . ASP B 1 49 ? 18.049 69.538 52.100 1.00 17.96 74 ASP B N 1
ATOM 3518 C CA . ASP B 1 49 ? 16.834 69.745 52.883 1.00 18.48 74 ASP B CA 1
ATOM 3519 C C . ASP B 1 49 ? 16.065 68.436 53.066 1.00 20.26 74 ASP B C 1
ATOM 3520 O O . ASP B 1 49 ? 15.238 68.322 53.972 1.00 24.13 74 ASP B O 1
ATOM 3525 N N . ARG B 1 50 ? 16.352 67.444 52.228 1.00 15.18 75 ARG B N 1
ATOM 3526 C CA . ARG B 1 50 ? 15.726 66.131 52.365 1.00 16.06 75 ARG B CA 1
ATOM 3527 C C . ARG B 1 50 ? 16.719 65.092 52.899 1.00 16.25 75 ARG B C 1
ATOM 3528 O O . ARG B 1 50 ? 16.553 63.899 52.642 1.00 15.24 75 ARG B O 1
ATOM 3536 N N . ALA B 1 51 ? 17.733 65.548 53.638 1.00 15.75 76 ALA B N 1
ATOM 3537 C CA . ALA B 1 51 ? 18.772 64.654 54.163 1.00 15.33 76 ALA B CA 1
ATOM 3538 C C . ALA B 1 51 ? 18.198 63.586 55.096 1.00 15.16 76 ALA B C 1
ATOM 3539 O O . ALA B 1 51 ? 18.554 62.414 55.003 1.00 12.52 76 ALA B O 1
ATOM 3541 N N . LEU B 1 52 ? 17.309 63.984 55.998 1.00 13.59 77 LEU B N 1
ATOM 3542 C CA . LEU B 1 52 ? 16.715 63.033 56.931 1.00 14.60 77 LEU B CA 1
ATOM 3543 C C . LEU B 1 52 ? 15.861 62.011 56.182 1.00 14.24 77 LEU B C 1
ATOM 3544 O O . LEU B 1 52 ? 15.914 60.811 56.469 1.00 14.37 77 LEU B O 1
ATOM 3549 N N . GLU B 1 53 ? 15.079 62.482 55.214 1.00 13.94 78 GLU B N 1
ATOM 3550 C CA . GLU B 1 53 ? 14.315 61.586 54.357 1.00 14.98 78 GLU B CA 1
ATOM 3551 C C . GLU B 1 53 ? 15.226 60.559 53.662 1.00 12.52 78 GLU B C 1
ATOM 3552 O O . GLU B 1 53 ? 14.883 59.373 53.565 1.00 13.40 78 GLU B O 1
ATOM 3558 N N . ALA B 1 54 ? 16.377 61.021 53.185 1.00 12.80 79 ALA B N 1
ATOM 3559 C CA . ALA B 1 54 ? 17.349 60.148 52.528 1.00 12.38 79 ALA B CA 1
ATOM 3560 C C . ALA B 1 54 ? 17.921 59.100 53.488 1.00 10.82 79 ALA B C 1
ATOM 3561 O O . ALA B 1 54 ? 18.005 57.925 53.132 1.00 12.01 79 ALA B O 1
ATOM 3563 N N . LEU B 1 55 ? 18.323 59.527 54.683 1.00 11.51 80 LEU B N 1
ATOM 3564 C CA . LEU B 1 55 ? 18.790 58.596 55.711 1.00 10.74 80 LEU B CA 1
ATOM 3565 C C . LEU B 1 55 ? 17.733 57.530 56.015 1.00 11.17 80 LEU B C 1
ATOM 3566 O O . LEU B 1 55 ? 18.036 56.333 56.032 1.00 11.49 80 LEU B O 1
ATOM 3571 N N . LYS B 1 56 ? 16.485 57.951 56.214 1.00 11.12 81 LYS B N 1
ATOM 3572 C CA . LYS B 1 56 ? 15.414 56.998 56.482 1.00 11.61 81 LYS B CA 1
ATOM 3573 C C . LYS B 1 56 ? 15.213 56.044 55.316 1.00 11.40 81 LYS B C 1
ATOM 3574 O O . LYS B 1 56 ? 14.987 54.846 55.515 1.00 12.33 81 LYS B O 1
ATOM 3580 N N . LEU B 1 57 ? 15.296 56.573 54.096 1.00 11.02 82 LEU B N 1
ATOM 3581 C CA . LEU B 1 57 ? 15.073 55.746 52.927 1.00 11.63 82 LEU B CA 1
ATOM 3582 C C . LEU B 1 57 ? 16.183 54.703 52.783 1.00 10.74 82 LEU B C 1
ATOM 3583 O O . LEU B 1 57 ? 15.912 53.552 52.464 1.00 11.71 82 LEU B O 1
ATOM 3588 N N . ALA B 1 58 ? 17.422 55.104 53.059 1.00 11.32 83 ALA B N 1
ATOM 3589 C CA . ALA B 1 58 ? 18.537 54.170 53.016 1.00 10.80 83 ALA B CA 1
ATOM 3590 C C . ALA B 1 58 ? 18.295 53.015 53.995 1.00 9.69 83 ALA B C 1
ATOM 3591 O O . ALA B 1 58 ? 18.423 51.837 53.640 1.00 9.82 83 ALA B O 1
ATOM 3593 N N . LEU B 1 59 ? 17.915 53.358 55.217 1.00 10.73 84 LEU B N 1
ATOM 3594 C CA . LEU B 1 59 ? 17.697 52.340 56.241 1.00 10.65 84 LEU B CA 1
ATOM 3595 C C . LEU B 1 59 ? 16.474 51.468 55.969 1.00 12.04 84 LEU B C 1
ATOM 3596 O O . LEU B 1 59 ? 16.540 50.249 56.102 1.00 10.29 84 LEU B O 1
ATOM 3601 N N . ASP B 1 60 ? 15.366 52.092 55.580 1.00 10.80 85 ASP B N 1
ATOM 3602 C CA . ASP B 1 60 ? 14.144 51.351 55.287 1.00 11.89 85 ASP B CA 1
ATOM 3603 C C . ASP B 1 60 ? 14.270 50.441 54.072 1.00 12.24 85 ASP B C 1
ATOM 3604 O O . ASP B 1 60 ? 13.531 49.468 53.951 1.00 15.84 85 ASP B O 1
ATOM 3609 N N . SER B 1 61 ? 15.219 50.752 53.184 1.00 10.93 86 SER B N 1
ATOM 3610 C CA . SER B 1 61 ? 15.464 49.989 51.959 1.00 13.84 86 SER B CA 1
ATOM 3611 C C . SER B 1 61 ? 16.500 48.882 52.125 1.00 10.69 86 SER B C 1
ATOM 3612 O O . SER B 1 61 ? 16.796 48.165 51.165 1.00 13.14 86 SER B O 1
ATOM 3615 N N . GLY B 1 62 ? 17.066 48.755 53.326 1.00 10.02 87 GLY B N 1
ATOM 3616 C CA . GLY B 1 62 ? 18.043 47.705 53.592 1.00 11.76 87 GLY B CA 1
ATOM 3617 C C . GLY B 1 62 ? 19.501 47.995 53.260 1.00 12.56 87 GLY B C 1
ATOM 3618 O O . GLY B 1 62 ? 20.342 47.088 53.331 1.00 14.12 87 GLY B O 1
ATOM 3619 N N . HIS B 1 63 ? 19.820 49.237 52.915 1.00 10.56 88 HIS B N 1
ATOM 3620 C CA . HIS B 1 63 ? 21.210 49.591 52.652 1.00 10.38 88 HIS B CA 1
ATOM 3621 C C . HIS B 1 63 ? 21.963 49.773 53.952 1.00 9.69 88 HIS B C 1
ATOM 3622 O O . HIS B 1 63 ? 21.375 50.063 54.998 1.00 9.67 88 HIS B O 1
ATOM 3629 N N . ILE B 1 64 ? 23.269 49.560 53.896 1.00 9.83 89 ILE B N 1
ATOM 3630 C CA . ILE B 1 64 ? 24.089 49.674 55.092 1.00 9.51 89 ILE B CA 1
ATOM 3631 C C . ILE B 1 64 ? 24.504 51.112 55.308 1.00 8.70 89 ILE B C 1
ATOM 3632 O O . ILE B 1 64 ? 24.961 51.779 54.368 1.00 9.84 89 ILE B O 1
ATOM 3637 N N . VAL B 1 65 ? 24.350 51.593 56.536 1.00 8.84 90 VAL B N 1
ATOM 3638 C CA . VAL B 1 65 ? 24.809 52.917 56.910 1.00 8.91 90 VAL B CA 1
ATOM 3639 C C . VAL B 1 65 ? 26.068 52.793 57.757 1.00 10.29 90 VAL B C 1
ATOM 3640 O O . VAL B 1 65 ? 26.084 52.124 58.806 1.00 9.77 90 VAL B O 1
ATOM 3644 N N . ALA B 1 66 ? 27.140 53.422 57.280 1.00 9.19 91 ALA B N 1
ATOM 3645 C CA . ALA B 1 66 ? 28.443 53.333 57.933 1.00 8.27 91 ALA B CA 1
ATOM 3646 C C . ALA B 1 66 ? 29.010 54.725 58.200 1.00 7.77 91 ALA B C 1
ATOM 3647 O O . ALA B 1 66 ? 28.417 55.735 57.811 1.00 9.49 91 ALA B O 1
ATOM 3649 N N . ASN B 1 67 ? 30.160 54.781 58.864 1.00 7.77 92 ASN B N 1
ATOM 3650 C CA . ASN B 1 67 ? 30.661 56.023 59.440 1.00 9.62 92 ASN B CA 1
ATOM 3651 C C . ASN B 1 67 ? 31.756 56.716 58.628 1.00 9.20 92 ASN B C 1
ATOM 3652 O O . ASN B 1 67 ? 32.845 56.169 58.470 1.00 10.25 92 ASN B O 1
ATOM 3657 N N . HIS B 1 68 ? 31.492 57.933 58.150 1.00 8.51 93 HIS B N 1
ATOM 3658 C CA . HIS B 1 68 ? 32.497 58.691 57.406 1.00 10.27 93 HIS B CA 1
ATOM 3659 C C . HIS B 1 68 ? 32.930 59.950 58.150 1.00 9.32 93 HIS B C 1
ATOM 3660 O O . HIS B 1 68 ? 33.616 60.791 57.579 1.00 9.87 93 HIS B O 1
ATOM 3667 N N . SER B 1 69 ? 32.515 60.045 59.418 1.00 10.04 94 SER B N 1
ATOM 3668 C CA . SER B 1 69 ? 32.759 61.159 60.364 1.00 9.91 94 SER B CA 1
ATOM 3669 C C . SER B 1 69 ? 31.714 62.264 60.221 1.00 9.09 94 SER B C 1
ATOM 3670 O O . SER B 1 69 ? 31.083 62.413 59.177 1.00 9.78 94 SER B O 1
ATOM 3673 N N . TYR B 1 70 ? 31.527 63.031 61.288 1.00 10.86 95 TYR B N 1
ATOM 3674 C CA . TYR B 1 70 ? 30.493 64.064 61.321 1.00 10.80 95 TYR B CA 1
ATOM 3675 C C . TYR B 1 70 ? 30.640 65.111 60.213 1.00 11.15 95 TYR B C 1
ATOM 3676 O O . TYR B 1 70 ? 29.679 65.406 59.500 1.00 11.39 95 TYR B O 1
ATOM 3685 N N . ASP B 1 71 ? 31.847 65.651 60.054 1.00 12.07 96 ASP B N 1
ATOM 3686 C CA . ASP B 1 71 ? 32.053 66.826 59.209 1.00 14.08 96 ASP B CA 1
ATOM 3687 C C . ASP B 1 71 ? 33.047 66.632 58.073 1.00 13.04 96 ASP B C 1
ATOM 3688 O O . ASP B 1 71 ? 33.537 67.614 57.511 1.00 13.11 96 ASP B O 1
ATOM 3693 N N . HIS B 1 72 ? 33.363 65.385 57.738 1.00 11.80 97 HIS B N 1
ATOM 3694 C CA . HIS B 1 72 ? 34.345 65.113 56.687 1.00 10.81 97 HIS B CA 1
ATOM 3695 C C . HIS B 1 72 ? 35.701 65.782 56.968 1.00 13.16 97 HIS B C 1
ATOM 3696 O O . HIS B 1 72 ? 36.440 66.116 56.036 1.00 11.86 97 HIS B O 1
ATOM 3703 N N . MET B 1 73 ? 36.021 65.960 58.251 1.00 11.83 98 MET B N 1
ATOM 3704 C CA . MET B 1 73 ? 37.253 66.612 58.717 1.00 12.49 98 MET B CA 1
ATOM 3705 C C . MET B 1 73 ? 37.379 68.075 58.272 1.00 13.25 98 MET B C 1
ATOM 3706 O O . MET B 1 73 ? 38.475 68.640 58.319 1.00 15.07 98 MET B O 1
ATOM 3711 N N . VAL B 1 74 ? 36.275 68.704 57.883 1.00 13.33 99 VAL B N 1
ATOM 3712 C CA . VAL B 1 74 ? 36.369 70.066 57.343 1.00 14.94 99 VAL B CA 1
ATOM 3713 C C . VAL B 1 74 ? 36.686 71.092 58.446 1.00 14.65 99 VAL B C 1
ATOM 3714 O O . VAL B 1 74 ? 37.152 72.195 58.147 1.00 15.09 99 VAL B O 1
ATOM 3718 N N . HIS B 1 75 ? 36.532 70.724 59.721 1.00 14.26 100 HIS B N 1
ATOM 3719 C CA . HIS B 1 75 ? 37.075 71.575 60.797 1.00 16.12 100 HIS B CA 1
ATOM 3720 C C . HIS B 1 75 ? 38.578 71.822 60.623 1.00 17.97 100 HIS B C 1
ATOM 3721 O O . HIS B 1 75 ? 39.097 72.848 61.077 1.00 17.17 100 HIS B O 1
ATOM 3728 N N . ASN B 1 76 ? 39.273 70.912 59.940 1.00 14.48 101 ASN B N 1
ATOM 3729 C CA . ASN B 1 76 ? 40.703 71.079 59.694 1.00 15.34 101 ASN B CA 1
ATOM 3730 C C . ASN B 1 76 ? 41.005 71.892 58.430 1.00 15.48 101 ASN B C 1
ATOM 3731 O O . ASN B 1 76 ? 42.171 72.079 58.078 1.00 18.22 101 ASN B O 1
ATOM 3736 N N . CYS B 1 77 ? 39.964 72.367 57.754 1.00 15.91 102 CYS B N 1
ATOM 3737 C CA . CYS B 1 77 ? 40.126 73.121 56.515 1.00 16.15 102 CYS B CA 1
ATOM 3738 C C . CYS B 1 77 ? 39.974 74.622 56.771 1.00 17.65 102 CYS B C 1
ATOM 3739 O O . CYS B 1 77 ? 40.236 75.441 55.889 1.00 18.32 102 CYS B O 1
ATOM 3742 N N . VAL B 1 78 ? 39.544 74.969 57.981 1.00 16.38 103 VAL B N 1
ATOM 3743 C CA . VAL B 1 78 ? 39.249 76.356 58.352 1.00 19.00 103 VAL B CA 1
ATOM 3744 C C . VAL B 1 78 ? 39.811 76.674 59.742 1.00 21.91 103 VAL B C 1
ATOM 3745 O O . VAL B 1 78 ? 40.171 75.769 60.483 1.00 22.03 103 VAL B O 1
ATOM 3749 N N . GLU B 1 79 ? 39.885 77.951 60.107 1.00 25.62 104 GLU B N 1
ATOM 3750 C CA . GLU B 1 79 ? 40.425 78.297 61.426 1.00 27.94 104 GLU B CA 1
ATOM 3751 C C . GLU B 1 79 ? 39.415 78.035 62.540 1.00 28.82 104 GLU B C 1
ATOM 3752 O O . GLU B 1 79 ? 39.776 77.545 63.614 1.00 28.34 104 GLU B O 1
ATOM 3758 N N . GLU B 1 80 ? 38.152 78.365 62.291 1.00 26.12 105 GLU B N 1
ATOM 3759 C CA . GLU B 1 80 ? 37.104 78.095 63.269 1.00 26.82 105 GLU B CA 1
ATOM 3760 C C . GLU B 1 80 ? 35.875 77.486 62.602 1.00 26.74 105 GLU B C 1
ATOM 3761 O O . GLU B 1 80 ? 35.239 78.114 61.751 1.00 24.41 105 GLU B O 1
ATOM 3767 N N . PHE B 1 81 ? 35.541 76.263 63.004 1.00 24.16 106 PHE B N 1
ATOM 3768 C CA . PHE B 1 81 ? 34.437 75.535 62.391 1.00 23.00 106 PHE B CA 1
ATOM 3769 C C . PHE B 1 81 ? 33.087 76.166 62.721 1.00 22.66 106 PHE B C 1
ATOM 3770 O O . PHE B 1 81 ? 32.844 76.593 63.850 1.00 22.87 106 PHE B O 1
ATOM 3778 N N . GLY B 1 82 ? 32.210 76.209 61.724 1.00 19.52 107 GLY B N 1
ATOM 3779 C CA . GLY B 1 82 ? 30.868 76.732 61.891 1.00 19.04 107 GLY B CA 1
ATOM 3780 C C . GLY B 1 82 ? 30.022 76.425 60.671 1.00 19.59 107 GLY B C 1
ATOM 3781 O O . GLY B 1 82 ? 30.445 75.662 59.798 1.00 19.01 107 GLY B O 1
ATOM 3782 N N . PRO B 1 83 ? 28.828 77.026 60.586 1.00 17.92 108 PRO B N 1
ATOM 3783 C CA . PRO B 1 83 ? 27.873 76.713 59.513 1.00 23.31 108 PRO B CA 1
ATOM 3784 C C . PRO B 1 83 ? 28.367 77.046 58.105 1.00 19.81 108 PRO B C 1
ATOM 3785 O O . PRO B 1 83 ? 27.806 76.524 57.145 1.00 21.31 108 PRO B O 1
ATOM 3789 N N . ASN B 1 84 ? 29.393 77.887 57.986 1.00 19.69 109 ASN B N 1
ATOM 3790 C CA . ASN B 1 84 ? 29.906 78.291 56.679 1.00 22.02 109 ASN B CA 1
ATOM 3791 C C . ASN B 1 84 ? 31.189 77.586 56.247 1.00 19.41 109 ASN B C 1
ATOM 3792 O O . ASN B 1 84 ? 31.695 77.843 55.155 1.00 20.54 109 ASN B O 1
ATOM 3797 N N . SER B 1 85 ? 31.710 76.700 57.092 1.00 18.40 110 SER B N 1
ATOM 3798 C CA . SER B 1 85 ? 32.993 76.052 56.813 1.00 18.21 110 SER B CA 1
ATOM 3799 C C . SER B 1 85 ? 32.961 75.201 55.541 1.00 15.41 110 SER B C 1
ATOM 3800 O O . SER B 1 85 ? 33.928 75.170 54.783 1.00 16.17 110 SER B O 1
ATOM 3803 N N . ALA B 1 86 ? 31.845 74.520 55.304 1.00 17.04 111 ALA B N 1
ATOM 3804 C CA . ALA B 1 86 ? 31.693 73.714 54.096 1.00 16.08 111 ALA B CA 1
ATOM 3805 C C . ALA B 1 86 ? 31.911 74.549 52.844 1.00 17.70 111 ALA B C 1
ATOM 3806 O O . ALA B 1 86 ? 32.697 74.188 51.966 1.00 15.59 111 ALA B O 1
ATOM 3808 N N . ALA B 1 87 ? 31.188 75.660 52.765 1.00 17.88 112 ALA B N 1
ATOM 3809 C CA . ALA B 1 87 ? 31.282 76.549 51.615 1.00 17.95 112 ALA B CA 1
ATOM 3810 C C . ALA B 1 87 ? 32.676 77.166 51.497 1.00 18.60 112 ALA B C 1
ATOM 3811 O O . ALA B 1 87 ? 33.203 77.311 50.394 1.00 21.56 112 ALA B O 1
ATOM 3813 N N . GLU B 1 88 ? 33.273 77.523 52.632 1.00 18.02 113 GLU B N 1
ATOM 3814 C CA . GLU B 1 88 ? 34.620 78.090 52.634 1.00 17.57 113 GLU B CA 1
ATOM 3815 C C . GLU B 1 88 ? 35.643 77.099 52.085 1.00 19.43 113 GLU B C 1
ATOM 3816 O O . GLU B 1 88 ? 36.480 77.453 51.254 1.00 19.13 113 GLU B O 1
ATOM 3822 N N . CYS B 1 89 ? 35.565 75.850 52.538 1.00 18.25 114 CYS B N 1
ATOM 3823 C CA . CYS B 1 89 ? 36.499 74.828 52.072 1.00 16.12 114 CYS B CA 1
ATOM 3824 C C . CYS B 1 89 ? 36.268 74.522 50.594 1.00 16.96 114 CYS B C 1
ATOM 3825 O O . CYS B 1 89 ? 37.214 74.257 49.844 1.00 17.54 114 CYS B O 1
ATOM 3828 N N . ASN B 1 90 ? 35.012 74.569 50.166 1.00 17.77 115 ASN B N 1
ATOM 3829 C CA . ASN B 1 90 ? 34.711 74.350 48.761 1.00 17.29 115 ASN B CA 1
ATOM 3830 C C . ASN B 1 90 ? 35.250 75.476 47.888 1.00 20.60 115 ASN B C 1
ATOM 3831 O O . ASN B 1 90 ? 35.625 75.246 46.743 1.00 19.46 115 ASN B O 1
ATOM 3836 N N . ALA B 1 91 ? 35.310 76.682 48.441 1.00 20.01 116 ALA B N 1
ATOM 3837 C CA . ALA B 1 91 ? 35.840 77.829 47.708 1.00 22.62 116 ALA B CA 1
ATOM 3838 C C . ALA B 1 91 ? 37.335 77.678 47.434 1.00 21.30 116 ALA B C 1
ATOM 3839 O O . ALA B 1 91 ? 37.803 77.985 46.338 1.00 22.54 116 ALA B O 1
ATOM 3841 N N . THR B 1 92 ? 38.083 77.211 48.429 1.00 20.26 117 THR B N 1
ATOM 3842 C CA . THR B 1 92 ? 39.523 77.014 48.274 1.00 23.54 117 THR B CA 1
ATOM 3843 C C . THR B 1 92 ? 39.864 75.658 47.656 1.00 22.32 117 THR B C 1
ATOM 3844 O O . THR B 1 92 ? 40.901 75.503 47.009 1.00 21.68 117 THR B O 1
ATOM 3848 N N . GLY B 1 93 ? 38.992 74.676 47.866 1.00 19.86 118 GLY B N 1
ATOM 3849 C CA . GLY B 1 93 ? 39.260 73.316 47.435 1.00 18.84 118 GLY B CA 1
ATOM 3850 C C . GLY B 1 93 ? 40.413 72.698 48.207 1.00 17.01 118 GLY B C 1
ATOM 3851 O O . GLY B 1 93 ? 41.106 71.825 47.689 1.00 18.26 118 GLY B O 1
ATOM 3852 N N . ASP B 1 94 ? 40.623 73.149 49.440 1.00 17.22 119 ASP B N 1
ATOM 3853 C CA . ASP B 1 94 ? 41.773 72.717 50.232 1.00 18.46 119 ASP B CA 1
ATOM 3854 C C . ASP B 1 94 ? 41.456 71.558 51.173 1.00 16.13 119 ASP B C 1
ATOM 3855 O O . ASP B 1 94 ? 42.131 71.376 52.175 1.00 15.67 119 ASP B O 1
ATOM 3860 N N . HIS B 1 95 ? 40.448 70.768 50.826 1.00 15.88 120 HIS B N 1
ATOM 3861 C CA . HIS B 1 95 ? 40.060 69.616 51.648 1.00 15.17 120 HIS B CA 1
ATOM 3862 C C . HIS B 1 95 ? 41.236 68.706 52.006 1.00 15.42 120 HIS B C 1
ATOM 3863 O O . HIS B 1 95 ? 41.346 68.248 53.150 1.00 15.74 120 HIS B O 1
ATOM 3870 N N . GLN B 1 96 ? 42.133 68.479 51.047 1.00 15.47 121 GLN B N 1
ATOM 3871 C CA . GLN B 1 96 ? 43.202 67.501 51.221 1.00 14.67 121 GLN B CA 1
ATOM 3872 C C . GLN B 1 96 ? 44.462 68.089 51.837 1.00 13.35 121 GLN B C 1
ATOM 3873 O O . GLN B 1 96 ? 45.465 67.400 51.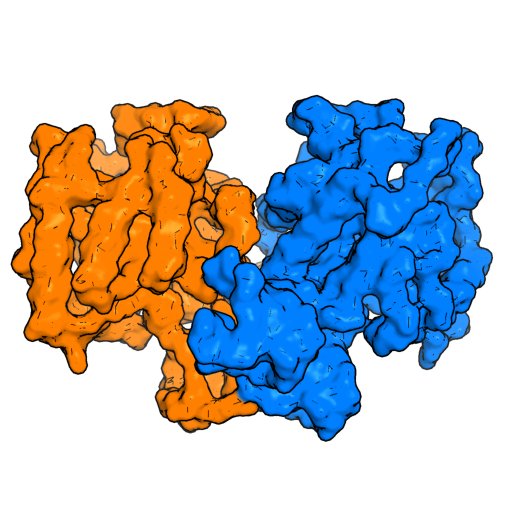956 1.00 14.69 121 GLN B O 1
ATOM 3879 N N . ILE B 1 97 ? 44.408 69.356 52.232 1.00 13.94 122 ILE B N 1
ATOM 3880 C CA . ILE B 1 97 ? 45.550 70.004 52.871 1.00 13.32 122 ILE B CA 1
ATOM 3881 C C . ILE B 1 97 ? 45.301 70.152 54.369 1.00 15.96 122 ILE B C 1
ATOM 3882 O O . ILE B 1 97 ? 44.288 70.722 54.777 1.00 15.41 122 ILE B O 1
ATOM 3887 N N . ASN B 1 98 ? 46.242 69.664 55.173 1.00 14.60 123 ASN B N 1
ATOM 3888 C CA . ASN B 1 98 ? 46.122 69.670 56.633 1.00 16.00 123 ASN B CA 1
ATOM 3889 C C . ASN B 1 98 ? 44.847 68.979 57.115 1.00 14.78 123 ASN B C 1
ATOM 3890 O O . ASN B 1 98 ? 44.266 69.378 58.120 1.00 14.67 123 ASN B O 1
ATOM 3895 N N . SER B 1 99 ? 44.435 67.933 56.406 1.00 15.06 124 SER B N 1
ATOM 3896 C CA . SER B 1 99 ? 43.149 67.275 56.643 1.00 12.50 124 SER B CA 1
ATOM 3897 C C . SER B 1 99 ? 43.020 66.627 58.005 1.00 12.68 124 SER B C 1
ATOM 3898 O O . SER B 1 99 ? 41.910 66.521 58.537 1.00 12.93 124 SER B O 1
ATOM 3901 N N . TYR B 1 100 ? 44.148 66.158 58.529 1.00 12.49 125 TYR B N 1
ATOM 3902 C CA . TYR B 1 100 ? 44.216 65.516 59.835 1.00 11.89 125 TYR B CA 1
ATOM 3903 C C . TYR B 1 100 ? 45.281 66.243 60.616 1.00 12.59 125 TYR B C 1
ATOM 3904 O O . TYR B 1 100 ? 46.369 66.499 60.091 1.00 12.71 125 TYR B O 1
ATOM 3913 N N . GLN B 1 101 ? 44.956 66.619 61.849 1.00 13.79 126 GLN B N 1
ATOM 3914 C CA . GLN B 1 101 ? 45.880 67.395 62.670 1.00 15.28 126 GLN B CA 1
ATOM 3915 C C . GLN B 1 101 ? 46.000 66.785 64.069 1.00 12.74 126 GLN B C 1
ATOM 3916 O O . GLN B 1 101 ? 46.978 66.105 64.367 1.00 15.10 126 GLN B O 1
ATOM 3922 N N . ASP B 1 102 ? 44.992 67.002 64.907 1.00 13.75 127 ASP B N 1
ATOM 3923 C CA . ASP B 1 102 ? 44.932 66.387 66.238 1.00 14.90 127 ASP B CA 1
ATOM 3924 C C . ASP B 1 102 ? 44.173 65.064 66.127 1.00 12.84 127 ASP B C 1
ATOM 3925 O O . ASP B 1 102 ? 42.961 65.077 65.950 1.00 13.28 127 ASP B O 1
ATOM 3930 N N . PRO B 1 103 ? 44.878 63.928 66.227 1.00 12.69 128 PRO B N 1
ATOM 3931 C CA . PRO B 1 103 ? 44.183 62.658 65.961 1.00 13.27 128 PRO B CA 1
ATOM 3932 C C . PRO B 1 103 ? 43.047 62.364 66.945 1.00 14.45 128 PRO B C 1
ATOM 3933 O O . PRO B 1 103 ? 42.060 61.754 66.556 1.00 13.15 128 PRO B O 1
ATOM 3937 N N . ALA B 1 104 ? 43.167 62.806 68.192 1.00 14.68 129 ALA B N 1
ATOM 3938 C CA . ALA B 1 104 ? 42.082 62.602 69.156 1.00 14.70 129 ALA B CA 1
ATOM 3939 C C . ALA B 1 104 ? 40.813 63.316 68.721 1.00 15.75 129 ALA B C 1
ATOM 3940 O O . ALA B 1 104 ? 39.725 62.717 68.651 1.00 15.40 129 ALA B O 1
ATOM 3942 N N . TYR B 1 105 ? 40.942 64.604 68.426 1.00 14.12 130 TYR B N 1
ATOM 3943 C CA . TYR B 1 105 ? 39.794 65.393 68.022 1.00 14.57 130 TYR B CA 1
ATOM 3944 C C . TYR B 1 105 ? 39.215 64.869 66.718 1.00 14.71 130 TYR B C 1
ATOM 3945 O O . TYR B 1 105 ? 37.991 64.799 66.539 1.00 15.68 130 TYR B O 1
ATOM 3954 N N . ASP B 1 106 ? 40.095 64.502 65.796 1.00 13.67 131 ASP B N 1
ATOM 3955 C CA . ASP B 1 106 ? 39.640 64.010 64.507 1.00 12.50 131 ASP B CA 1
ATOM 3956 C C . ASP B 1 106 ? 38.914 62.679 64.685 1.00 11.22 131 ASP B C 1
ATOM 3957 O O . ASP B 1 106 ? 37.839 62.481 64.114 1.00 11.32 131 ASP B O 1
ATOM 3962 N N . ALA B 1 107 ? 39.467 61.781 65.493 1.00 11.11 132 ALA B N 1
ATOM 3963 C CA . ALA B 1 107 ? 38.777 60.514 65.752 1.00 10.93 132 ALA B CA 1
ATOM 3964 C C . ALA B 1 107 ? 37.416 60.742 66.427 1.00 11.69 132 ALA B C 1
ATOM 3965 O O . ALA B 1 107 ? 36.459 59.999 66.167 1.00 12.28 132 ALA B O 1
ATOM 3967 N N . SER B 1 108 ? 37.311 61.784 67.253 1.00 11.24 133 SER B N 1
ATOM 3968 C CA . SER B 1 108 ? 36.067 62.078 67.954 1.00 11.75 133 SER B CA 1
ATOM 3969 C C . SER B 1 108 ? 34.948 62.442 66.982 1.00 11.63 133 SER B C 1
ATOM 3970 O O . SER B 1 108 ? 33.772 62.366 67.332 1.00 11.88 133 SER B O 1
ATOM 3973 N N . MET B 1 109 ? 35.289 62.794 65.744 1.00 10.69 134 MET B N 1
ATOM 3974 C CA . MET B 1 109 ? 34.258 63.110 64.765 1.00 11.83 134 MET B CA 1
ATOM 3975 C C . MET B 1 109 ? 33.464 61.879 64.331 1.00 10.27 134 MET B C 1
ATOM 3976 O O . MET B 1 109 ? 32.334 62.002 63.852 1.00 11.21 134 MET B O 1
ATOM 3981 N N . PHE B 1 110 ? 34.049 60.697 64.486 1.00 10.12 135 PHE B N 1
ATOM 3982 C CA . PHE B 1 110 ? 33.322 59.465 64.214 1.00 10.37 135 PHE B CA 1
ATOM 3983 C C . PHE B 1 110 ? 32.298 59.204 65.328 1.00 9.99 135 PHE B C 1
ATOM 3984 O O . PHE B 1 110 ? 31.174 58.779 65.057 1.00 10.09 135 PHE B O 1
ATOM 3992 N N . ALA B 1 111 ? 32.667 59.512 66.567 1.00 11.62 136 ALA B N 1
ATOM 3993 C CA . ALA B 1 111 ? 31.724 59.430 67.688 1.00 10.17 136 ALA B CA 1
ATOM 3994 C C . ALA B 1 111 ? 30.609 60.474 67.561 1.00 10.65 136 ALA B C 1
ATOM 3995 O O . ALA B 1 111 ? 29.428 60.176 67.777 1.00 11.53 136 ALA B O 1
ATOM 3997 N N . GLU B 1 112 ? 30.983 61.697 67.204 1.00 10.67 137 GLU B N 1
ATOM 3998 C CA . GLU B 1 112 ? 30.011 62.766 67.018 1.00 10.88 137 GLU B CA 1
ATOM 3999 C C . GLU B 1 112 ? 29.007 62.390 65.946 1.00 10.87 137 GLU B C 1
ATOM 4000 O O . GLU B 1 112 ? 27.825 62.712 66.052 1.00 11.43 137 GLU B O 1
ATOM 4006 N N . ASN B 1 113 ? 29.488 61.708 64.910 1.00 9.61 138 ASN B N 1
ATOM 4007 C CA . ASN B 1 113 ? 28.624 61.266 63.831 1.00 10.23 138 ASN B CA 1
ATOM 4008 C C . ASN B 1 113 ? 27.502 60.387 64.388 1.00 11.22 138 ASN B C 1
ATOM 4009 O O . ASN B 1 113 ? 26.341 60.572 64.041 1.00 10.75 138 ASN B O 1
ATOM 4014 N N . LEU B 1 114 ? 27.853 59.436 65.255 1.00 10.07 139 LEU B N 1
ATOM 4015 C CA . LEU B 1 114 ? 26.854 58.558 65.858 1.00 11.11 139 LEU B CA 1
ATOM 4016 C C . LEU B 1 114 ? 25.839 59.361 66.650 1.00 10.46 139 LEU B C 1
ATOM 4017 O O . LEU B 1 114 ? 24.633 59.110 66.562 1.00 11.30 139 LEU B O 1
ATOM 4022 N N . SER B 1 115 ? 26.321 60.328 67.426 1.00 10.32 140 SER B N 1
ATOM 4023 C CA . SER B 1 115 ? 25.431 61.122 68.259 1.00 12.13 140 SER B CA 1
ATOM 4024 C C . SER B 1 115 ? 24.435 61.891 67.397 1.00 11.46 140 SER B C 1
ATOM 4025 O O . SER B 1 115 ? 23.243 61.958 67.723 1.00 11.61 140 SER B O 1
ATOM 4028 N N . VAL B 1 116 ? 24.903 62.470 66.299 1.00 10.29 141 VAL B N 1
ATOM 4029 C CA . VAL B 1 116 ? 24.021 63.293 65.488 1.00 11.72 141 VAL B CA 1
ATOM 4030 C C . VAL B 1 116 ? 23.029 62.414 64.722 1.00 11.22 141 VAL B C 1
ATOM 4031 O O . VAL B 1 116 ? 21.855 62.768 64.618 1.00 12.02 141 VAL B O 1
ATOM 4035 N N . LEU B 1 117 ? 23.469 61.264 64.212 1.00 10.85 142 LEU B N 1
ATOM 4036 C CA . LEU B 1 117 ? 22.544 60.359 63.530 1.00 9.92 142 LEU B CA 1
ATOM 4037 C C . LEU B 1 117 ? 21.419 59.928 64.473 1.00 10.27 142 LEU B C 1
ATOM 4038 O O . LEU B 1 117 ? 20.251 59.878 64.081 1.00 11.56 142 LEU B O 1
ATOM 4043 N N . GLU B 1 118 ? 21.780 59.641 65.717 1.00 10.52 143 GLU B N 1
ATOM 4044 C CA . GLU B 1 118 ? 20.821 59.152 66.689 1.00 13.19 143 GLU B CA 1
ATOM 4045 C C . GLU B 1 118 ? 19.929 60.276 67.214 1.00 14.18 143 GLU B C 1
ATOM 4046 O O . GLU B 1 118 ? 18.802 60.021 67.640 1.00 16.83 143 GLU B O 1
ATOM 4052 N N . LYS B 1 119 ? 20.411 61.515 67.159 1.00 11.08 144 LYS B N 1
ATOM 4053 C CA . LYS B 1 119 ? 19.589 62.679 67.499 1.00 14.35 144 LYS B CA 1
ATOM 4054 C C . LYS B 1 119 ? 18.460 62.862 66.495 1.00 13.16 144 LYS B C 1
ATOM 4055 O O . LYS B 1 119 ? 17.308 63.088 66.862 1.00 14.67 144 LYS B O 1
ATOM 4061 N N . TYR B 1 120 ? 18.791 62.750 65.215 1.00 11.30 145 TYR B N 1
ATOM 4062 C CA . TYR B 1 120 ? 17.800 62.966 64.159 1.00 13.05 145 TYR B CA 1
ATOM 4063 C C . TYR B 1 120 ? 16.897 61.757 63.933 1.00 14.16 145 TYR B C 1
ATOM 4064 O O . TYR B 1 120 ? 15.737 61.903 63.525 1.00 14.07 145 TYR B O 1
ATOM 4073 N N . LEU B 1 121 ? 17.418 60.562 64.194 1.00 11.96 146 LEU B N 1
ATOM 4074 C CA . LEU B 1 121 ? 16.636 59.339 64.065 1.00 13.24 146 LEU B CA 1
ATOM 4075 C C . LEU B 1 121 ? 16.770 58.520 65.350 1.00 13.62 146 LEU B C 1
ATOM 4076 O O . LEU B 1 121 ? 17.630 57.651 65.449 1.00 12.29 146 LEU B O 1
ATOM 4081 N N . PRO B 1 122 ? 15.924 58.807 66.353 1.00 13.26 147 PRO B N 1
ATOM 4082 C CA . PRO B 1 122 ? 16.110 58.221 67.689 1.00 13.46 147 PRO B CA 1
ATOM 4083 C C . PRO B 1 122 ? 16.079 56.696 67.745 1.00 13.89 147 PRO B C 1
ATOM 4084 O O . PRO B 1 122 ? 16.675 56.134 68.661 1.00 14.93 147 PRO B O 1
ATOM 4088 N N . ASN B 1 123 ? 15.408 56.039 66.808 1.00 13.00 148 ASN B N 1
ATOM 4089 C CA . ASN B 1 123 ? 15.386 54.578 66.812 1.00 12.88 148 ASN B CA 1
ATOM 4090 C C . ASN B 1 123 ? 16.338 53.949 65.782 1.00 12.20 148 ASN B C 1
ATOM 4091 O O . ASN B 1 123 ? 16.174 52.803 65.372 1.00 10.67 148 ASN B O 1
ATOM 4096 N N . ILE B 1 124 ? 17.350 54.701 65.373 1.00 11.75 149 ILE B N 1
ATOM 4097 C CA . ILE B 1 124 ? 18.271 54.201 64.361 1.00 10.88 149 ILE B CA 1
ATOM 4098 C C . ILE B 1 124 ? 19.002 52.919 64.797 1.00 9.83 149 ILE B C 1
ATOM 4099 O O . ILE B 1 124 ? 19.246 52.047 63.959 1.00 9.75 149 ILE B O 1
ATOM 4104 N N . THR B 1 125 ? 19.286 52.771 66.090 1.00 10.38 150 THR B N 1
ATOM 4105 C CA . THR B 1 125 ? 19.954 51.559 66.566 1.00 9.42 150 THR B CA 1
ATOM 4106 C C . THR B 1 125 ? 19.080 50.307 66.471 1.00 9.95 150 THR B C 1
ATOM 4107 O O . THR B 1 125 ? 19.590 49.197 66.613 1.00 9.88 150 THR B O 1
ATOM 4111 N N . SER B 1 126 ? 17.786 50.483 66.201 1.00 8.22 151 SER B N 1
ATOM 4112 C CA . SER B 1 126 ? 16.908 49.330 66.008 1.00 9.13 151 SER B CA 1
ATOM 4113 C C . SER B 1 126 ? 16.955 48.745 64.594 1.00 8.39 151 SER B C 1
ATOM 4114 O O . SER B 1 126 ? 16.291 47.757 64.303 1.00 8.77 151 SER B O 1
ATOM 4117 N N . TYR B 1 127 ? 17.759 49.355 63.714 1.00 8.58 152 TYR B N 1
ATOM 4118 C CA . TYR B 1 127 ? 17.978 48.826 62.362 1.00 9.23 152 TYR B CA 1
ATOM 4119 C C . TYR B 1 127 ? 19.231 47.959 62.349 1.00 9.61 152 TYR B C 1
ATOM 4120 O O . TYR B 1 127 ? 20.315 48.437 62.690 1.00 10.62 152 TYR B O 1
ATOM 4129 N N . PRO B 1 128 ? 19.106 46.701 61.918 1.00 9.67 153 PRO B N 1
ATOM 4130 C CA . PRO B 1 128 ? 20.317 45.872 61.879 1.00 11.36 153 PRO B CA 1
ATOM 4131 C C . PRO B 1 128 ? 21.324 46.381 60.852 1.00 11.52 153 PRO B C 1
ATOM 4132 O O . PRO B 1 128 ? 22.530 46.139 61.012 1.00 12.27 153 PRO B O 1
ATOM 4136 N N . ASN B 1 129 ? 20.848 47.112 59.847 1.00 9.30 154 ASN B N 1
ATOM 4137 C CA . ASN B 1 129 ? 21.731 47.632 58.801 1.00 10.67 154 ASN B CA 1
ATOM 4138 C C . ASN B 1 129 ? 22.359 48.964 59.188 1.00 8.42 154 ASN B C 1
ATOM 4139 O O . ASN B 1 129 ? 23.104 49.563 58.386 1.00 9.50 154 ASN B O 1
ATOM 4144 N N . TYR B 1 130 ? 22.098 49.437 60.407 1.00 9.12 155 TYR B N 1
ATOM 4145 C CA . TYR B 1 130 ? 22.832 50.573 60.943 1.00 9.75 155 TYR B CA 1
ATOM 4146 C C . TYR B 1 130 ? 24.131 50.057 61.540 1.00 10.03 155 TYR B C 1
ATOM 4147 O O . TYR B 1 130 ? 24.127 49.420 62.598 1.00 10.55 155 TYR B O 1
ATOM 4156 N N . LYS B 1 131 ? 25.244 50.335 60.866 1.00 9.21 156 LYS B N 1
ATOM 4157 C CA . LYS B 1 131 ? 26.519 49.719 61.222 1.00 9.53 156 LYS B CA 1
ATOM 4158 C C . LYS B 1 131 ? 27.609 50.750 61.479 1.00 9.03 156 LYS B C 1
ATOM 4159 O O . LYS B 1 131 ? 28.807 50.429 61.460 1.00 9.47 156 LYS B O 1
ATOM 4165 N N . ALA B 1 132 ? 27.216 51.986 61.751 1.00 8.58 157 ALA B N 1
ATOM 4166 C CA . ALA B 1 132 ? 28.177 53.079 61.776 1.00 8.83 157 ALA B CA 1
ATOM 4167 C C . ALA B 1 132 ? 29.064 53.070 63.024 1.00 8.83 157 ALA B C 1
ATOM 4168 O O . ALA B 1 132 ? 30.044 53.804 63.089 1.00 9.56 157 ALA B O 1
ATOM 4170 N N . ASN B 1 133 ? 28.735 52.237 64.012 1.00 9.08 158 ASN B N 1
ATOM 4171 C CA . ASN B 1 133 ? 29.622 52.085 65.163 1.00 10.29 158 ASN B CA 1
ATOM 4172 C C . ASN B 1 133 ? 30.678 50.985 64.975 1.00 10.70 158 ASN B C 1
ATOM 4173 O O . ASN B 1 133 ? 31.552 50.808 65.835 1.00 12.03 158 ASN B O 1
ATOM 4178 N N . GLU B 1 134 ? 30.597 50.256 63.863 1.00 8.89 159 GLU B N 1
ATOM 4179 C CA . GLU B 1 134 ? 31.472 49.117 63.592 1.00 10.32 159 GLU B CA 1
ATOM 4180 C C . GLU B 1 134 ? 32.318 49.298 62.325 1.00 9.52 159 GLU B C 1
ATOM 4181 O O . GLU B 1 134 ? 33.412 48.729 62.228 1.00 9.60 159 GLU B O 1
ATOM 4187 N N . PHE B 1 135 ? 31.810 50.083 61.367 1.00 8.89 160 PHE B N 1
ATOM 4188 C CA . PHE B 1 135 ? 32.456 50.278 60.058 1.00 8.33 160 PHE B CA 1
ATOM 4189 C C . PHE B 1 135 ? 32.706 51.743 59.775 1.00 10.10 160 PHE B C 1
ATOM 4190 O O . PHE B 1 135 ? 31.799 52.560 59.908 1.00 9.54 160 PHE B O 1
ATOM 4198 N N . ALA B 1 136 ? 33.936 52.071 59.383 1.00 9.37 161 ALA B N 1
ATOM 4199 C CA . ALA B 1 136 ? 34.283 53.449 59.060 1.00 9.67 161 ALA B CA 1
ATOM 4200 C C . ALA B 1 136 ? 35.111 53.523 57.784 1.00 8.51 161 ALA B C 1
ATOM 4201 O O . ALA B 1 136 ? 35.648 52.518 57.304 1.00 8.86 161 ALA B O 1
ATOM 4203 N N . ARG B 1 137 ? 35.199 54.728 57.233 1.00 8.97 162 ARG B N 1
ATOM 4204 C CA . ARG B 1 137 ? 36.124 55.040 56.147 1.00 9.34 162 ARG B CA 1
ATOM 4205 C C . ARG B 1 137 ? 36.596 56.456 56.401 1.00 8.58 162 ARG B C 1
ATOM 4206 O O . ARG B 1 137 ? 35.781 57.346 56.633 1.00 8.66 162 ARG B O 1
ATOM 4214 N N . LEU B 1 138 ? 37.905 56.679 56.382 1.00 8.87 163 LEU B N 1
ATOM 4215 C CA . LEU B 1 138 ? 38.412 58.029 56.620 1.00 9.06 163 LEU B CA 1
ATOM 4216 C C . LEU B 1 138 ? 38.249 58.913 55.395 1.00 9.60 163 LEU B C 1
ATOM 4217 O O . LEU B 1 138 ? 38.575 58.501 54.282 1.00 10.60 163 LEU B O 1
ATOM 4222 N N . PRO B 1 139 ? 37.764 60.145 55.595 1.00 9.09 164 PRO B N 1
ATOM 4223 C CA . PRO B 1 139 ? 37.816 61.149 54.524 1.00 9.43 164 PRO B CA 1
ATOM 4224 C C . PRO B 1 139 ? 39.198 61.211 53.871 1.00 10.72 164 PRO B C 1
ATOM 4225 O O . PRO B 1 139 ? 40.230 61.179 54.557 1.00 9.54 164 PRO B O 1
ATOM 4229 N N . TYR B 1 140 ? 39.177 61.253 52.540 1.00 10.50 165 TYR B N 1
ATOM 4230 C CA . TYR B 1 140 ? 40.347 61.440 51.653 1.00 11.29 165 TYR B CA 1
ATOM 4231 C C . TYR B 1 140 ? 41.285 60.258 51.530 1.00 11.77 165 TYR B C 1
ATOM 4232 O O . TYR B 1 140 ? 42.228 60.313 50.749 1.00 11.42 165 TYR B O 1
ATOM 4241 N N . THR B 1 141 ? 41.044 59.193 52.285 1.00 10.03 166 THR B N 1
ATOM 4242 C CA . THR B 1 141 ? 42.121 58.267 52.603 1.00 8.83 166 THR B CA 1
ATOM 4243 C C . THR B 1 141 ? 41.780 56.815 52.309 1.00 10.65 166 THR B C 1
ATOM 4244 O O . THR B 1 141 ? 40.822 56.267 52.846 1.00 10.37 166 THR B O 1
ATOM 4248 N N . ASN B 1 142 ? 42.573 56.188 51.445 1.00 8.93 167 ASN B N 1
ATOM 4249 C CA . ASN B 1 142 ? 42.401 54.779 51.127 1.00 7.68 167 ASN B CA 1
ATOM 4250 C C . ASN B 1 142 ? 43.097 53.924 52.186 1.00 9.80 167 ASN B C 1
ATOM 4251 O O . ASN B 1 142 ? 44.065 53.209 51.913 1.00 10.96 167 ASN B O 1
ATOM 4256 N N . GLY B 1 143 ? 42.585 54.033 53.412 1.00 8.57 168 GLY B N 1
ATOM 4257 C CA . GLY B 1 143 ? 43.136 53.366 54.587 1.00 10.54 168 GLY B CA 1
ATOM 4258 C C . GLY B 1 143 ? 42.305 52.169 55.023 1.00 8.45 168 GLY B C 1
ATOM 4259 O O . GLY B 1 143 ? 41.080 52.166 54.882 1.00 10.41 168 GLY B O 1
ATOM 4260 N N . TRP B 1 144 ? 42.983 51.149 55.540 1.00 8.43 169 TRP B N 1
ATOM 4261 C CA . TRP B 1 144 ? 42.374 49.854 55.811 1.00 8.03 169 TRP B CA 1
ATOM 4262 C C . TRP B 1 144 ? 42.791 49.348 57.170 1.00 7.60 169 TRP B C 1
ATOM 4263 O O . TRP B 1 144 ? 43.974 49.336 57.504 1.00 8.32 169 TRP B O 1
ATOM 4274 N N . ARG B 1 145 ? 41.803 48.911 57.944 1.00 8.14 170 ARG B N 1
ATOM 4275 C CA . ARG B 1 145 ? 42.031 48.208 59.194 1.00 6.97 170 ARG B CA 1
ATOM 4276 C C . ARG B 1 145 ? 41.028 47.082 59.207 1.00 7.83 170 ARG B C 1
ATOM 4277 O O . ARG B 1 145 ? 39.882 47.277 59.614 1.00 7.88 170 ARG B O 1
ATOM 4285 N N . VAL B 1 146 ? 41.426 45.922 58.701 1.00 6.78 171 VAL B N 1
ATOM 4286 C CA . VAL B 1 146 ? 40.465 44.842 58.509 1.00 6.17 171 VAL B CA 1
ATOM 4287 C C . VAL B 1 146 ? 40.755 43.675 59.444 1.00 7.22 171 VAL B C 1
ATOM 4288 O O . VAL B 1 146 ? 39.864 43.242 60.182 1.00 7.47 171 VAL B O 1
ATOM 4292 N N . THR B 1 147 ? 41.983 43.177 59.430 1.00 7.14 172 THR B N 1
ATOM 4293 C CA . THR B 1 147 ? 42.383 42.152 60.380 1.00 7.12 172 THR B CA 1
ATOM 4294 C C . THR B 1 147 ? 43.757 42.492 60.903 1.00 7.52 172 THR B C 1
ATOM 4295 O O . THR B 1 147 ? 44.412 43.422 60.406 1.00 7.11 172 THR B O 1
ATOM 4299 N N . LYS B 1 148 ? 44.204 41.722 61.893 1.00 7.39 173 LYS B N 1
ATOM 4300 C CA . LYS B 1 148 ? 45.553 41.830 62.437 1.00 7.68 173 LYS B CA 1
ATOM 4301 C C . LYS B 1 148 ? 46.619 41.840 61.338 1.00 8.95 173 LYS B C 1
ATOM 4302 O O . LYS B 1 148 ? 47.656 42.505 61.481 1.00 10.78 173 LYS B O 1
ATOM 4308 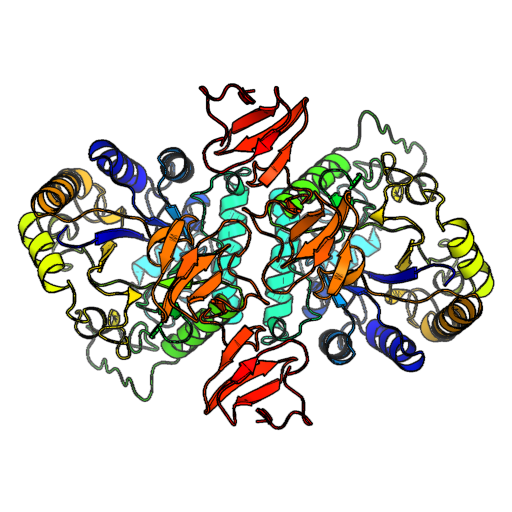N N . ASP B 1 149 ? 46.353 41.114 60.253 1.00 8.16 174 ASP B N 1
ATOM 4309 C CA . ASP B 1 149 ? 47.293 40.995 59.137 1.00 9.85 174 ASP B CA 1
ATOM 4310 C C . ASP B 1 149 ? 46.798 41.611 57.840 1.00 10.78 174 ASP B C 1
ATOM 4311 O O . ASP B 1 149 ? 47.344 41.329 56.774 1.00 12.09 174 ASP B O 1
ATOM 4316 N N . PHE B 1 150 ? 45.791 42.464 57.919 1.00 8.38 175 PHE B N 1
ATOM 4317 C CA . PHE B 1 150 ? 45.255 43.139 56.735 1.00 7.69 175 PHE B CA 1
ATOM 4318 C C . PHE B 1 150 ? 44.982 44.587 57.142 1.00 7.34 175 PHE B C 1
ATOM 4319 O O . PHE B 1 150 ? 43.901 44.945 57.626 1.00 7.66 175 PHE B O 1
ATOM 4327 N N . LYS B 1 151 ? 46.022 45.399 56.972 1.00 8.48 176 LYS B N 1
ATOM 4328 C CA . LYS B 1 151 ? 46.036 46.810 57.323 1.00 10.16 176 LYS B CA 1
ATOM 4329 C C . LYS B 1 151 ? 46.830 47.532 56.261 1.00 10.00 176 LYS B C 1
ATOM 4330 O O . LYS B 1 151 ? 47.806 46.986 55.749 1.00 13.91 176 LYS B O 1
ATOM 4336 N N . ALA B 1 152 ? 46.437 48.757 55.946 1.00 9.09 177 ALA B N 1
ATOM 4337 C CA . ALA B 1 152 ? 47.201 49.553 54.990 1.00 10.35 177 ALA B CA 1
ATOM 4338 C C . ALA B 1 152 ? 46.899 51.020 55.194 1.00 10.25 177 ALA B C 1
ATOM 4339 O O . ALA B 1 152 ? 45.811 51.386 55.626 1.00 10.03 177 ALA B O 1
ATOM 4341 N N . ASP B 1 153 ? 47.861 51.865 54.853 1.00 11.59 178 ASP B N 1
ATOM 4342 C CA . ASP B 1 153 ? 47.734 53.305 55.015 1.00 11.68 178 ASP B CA 1
ATOM 4343 C C . ASP B 1 153 ? 47.820 54.045 53.678 1.00 10.91 178 ASP B C 1
ATOM 4344 O O . ASP B 1 153 ? 48.518 53.604 52.747 1.00 10.92 178 ASP B O 1
ATOM 4349 N N . GLY B 1 154 ? 47.111 55.162 53.577 1.00 10.17 179 GLY B N 1
ATOM 4350 C CA . GLY B 1 154 ? 47.239 56.020 52.400 1.00 11.09 179 GLY B CA 1
ATOM 4351 C C . GLY B 1 154 ? 48.415 56.954 52.656 1.00 10.10 179 GLY B C 1
ATOM 4352 O O . GLY B 1 154 ? 48.243 57.990 53.318 1.00 10.97 179 GLY B O 1
ATOM 4353 N N . LEU B 1 155 ? 49.600 56.607 52.150 1.00 10.16 180 LEU B N 1
ATOM 4354 C CA . LEU B 1 155 ? 50.810 57.311 52.570 1.00 10.60 180 LEU B CA 1
ATOM 4355 C C . LEU B 1 155 ? 51.005 58.660 51.879 1.00 13.14 180 LEU B C 1
ATOM 4356 O O . LEU B 1 155 ? 51.871 59.428 52.297 1.00 12.46 180 LEU B O 1
ATOM 4361 N N . CYS B 1 156 ? 50.207 58.941 50.850 1.00 10.62 181 CYS B N 1
ATOM 4362 C CA . CYS B 1 156 ? 50.204 60.253 50.202 1.00 11.53 181 CYS B CA 1
ATOM 4363 C C . CYS B 1 156 ? 48.798 60.844 50.144 1.00 12.11 181 CYS B C 1
ATOM 4364 O O . CYS B 1 156 ? 48.511 61.691 49.305 1.00 12.93 181 CYS B O 1
ATOM 4367 N N . ALA B 1 157 ? 47.909 60.405 51.036 1.00 10.20 182 ALA B N 1
ATOM 4368 C CA . ALA B 1 157 ? 46.506 60.736 50.882 1.00 9.73 182 ALA B CA 1
ATOM 4369 C C . ALA B 1 157 ? 46.247 62.223 51.081 1.00 10.69 182 ALA B C 1
ATOM 4370 O O . ALA B 1 157 ? 45.419 62.818 50.392 1.00 11.33 182 ALA B O 1
ATOM 4372 N N . THR B 1 158 ? 46.925 62.805 52.065 1.00 10.99 183 THR B N 1
ATOM 4373 C CA . THR B 1 158 ? 46.700 64.198 52.403 1.00 10.09 183 THR B CA 1
ATOM 4374 C C . THR B 1 158 ? 48.047 64.878 52.608 1.00 10.98 183 THR B C 1
ATOM 4375 O O . THR B 1 158 ? 49.066 64.230 52.833 1.00 11.90 183 THR B O 1
ATOM 4379 N N . SER B 1 159 ? 48.039 66.197 52.511 1.00 12.40 184 SER B N 1
ATOM 4380 C CA . SER B 1 159 ? 49.274 66.944 52.373 1.00 14.76 184 SER B CA 1
ATOM 4381 C C . SER B 1 159 ? 49.397 68.045 53.406 1.00 15.01 184 SER B C 1
ATOM 4382 O O . SER B 1 159 ? 48.399 68.501 53.953 1.00 15.80 184 SER B O 1
ATOM 4385 N N . ASP B 1 160 ? 50.629 68.476 53.662 1.00 15.18 185 ASP B N 1
ATOM 4386 C CA . ASP B 1 160 ? 50.881 69.608 54.548 1.00 17.32 185 ASP B CA 1
ATOM 4387 C C . ASP B 1 160 ? 50.984 70.927 53.781 1.00 19.73 185 ASP B C 1
ATOM 4388 O O . ASP B 1 160 ? 51.095 71.996 54.394 1.00 19.63 185 ASP B O 1
ATOM 4393 N N . ASP B 1 161 ? 50.964 70.861 52.450 1.00 16.83 186 ASP B N 1
ATOM 4394 C CA . ASP B 1 161 ? 51.220 72.063 51.651 1.00 20.44 186 ASP B CA 1
ATOM 4395 C C . ASP B 1 161 ? 50.564 72.074 50.273 1.00 18.84 186 ASP B C 1
ATOM 4396 O O . ASP B 1 161 ? 49.648 72.856 50.024 1.00 21.53 186 ASP B O 1
ATOM 4401 N N . LEU B 1 162 ? 51.034 71.205 49.384 1.00 19.64 187 LEU B N 1
ATOM 4402 C CA . LEU B 1 162 ? 50.607 71.214 47.989 1.00 19.49 187 LEU B CA 1
ATOM 4403 C C . LEU B 1 162 ? 49.665 70.064 47.641 1.00 19.88 187 LEU B C 1
ATOM 4404 O O . LEU B 1 162 ? 49.753 68.980 48.220 1.00 18.27 187 LEU B O 1
ATOM 4409 N N . LYS B 1 163 ? 48.766 70.310 46.695 1.00 21.69 188 LYS B N 1
ATOM 4410 C CA . LYS B 1 163 ? 47.933 69.258 46.130 1.00 21.59 188 LYS B CA 1
ATOM 4411 C C . LYS B 1 163 ? 48.729 68.473 45.100 1.00 22.86 188 LYS B C 1
ATOM 4412 O O . LYS B 1 163 ? 49.652 69.014 44.488 1.00 21.54 188 LYS B O 1
ATOM 4418 N N . PRO B 1 164 ? 48.394 67.185 44.917 1.00 21.93 189 PRO B N 1
ATOM 4419 C CA . PRO B 1 164 ? 49.134 66.307 44.001 1.00 20.66 189 PRO B CA 1
ATOM 4420 C C . PRO B 1 164 ? 49.343 66.873 42.596 1.00 22.54 189 PRO B C 1
ATOM 4421 O O . PRO B 1 164 ? 50.378 66.589 41.989 1.00 24.21 189 PRO B O 1
ATOM 4425 N N . TRP B 1 165 ? 48.396 67.664 42.103 1.00 21.42 190 TRP B N 1
ATOM 4426 C CA . TRP B 1 165 ? 48.476 68.182 40.738 1.00 26.65 190 TRP B CA 1
ATOM 4427 C C . TRP B 1 165 ? 49.251 69.496 40.627 1.00 29.61 190 TRP B C 1
ATOM 4428 O O . TRP B 1 165 ? 49.580 69.937 39.524 1.00 28.33 190 TRP B O 1
ATOM 4439 N N . GLU B 1 166 ? 49.554 70.112 41.765 1.00 25.60 191 GLU B N 1
ATOM 4440 C CA . GLU B 1 166 ? 50.245 71.401 41.769 1.00 25.50 191 GLU B CA 1
ATOM 4441 C C . GLU B 1 166 ? 51.754 71.263 41.571 1.00 26.82 191 GLU B C 1
ATOM 4442 O O . GLU B 1 166 ? 52.366 70.292 42.022 1.00 25.41 191 GLU B O 1
ATOM 4448 N N . PRO B 1 167 ? 52.363 72.247 40.887 1.00 25.07 192 PRO B N 1
ATOM 4449 C CA . PRO B 1 167 ? 53.813 72.252 40.669 1.00 26.42 192 PRO B CA 1
ATOM 4450 C C . PRO B 1 167 ? 54.591 72.180 41.974 1.00 23.57 192 PRO B C 1
ATOM 4451 O O . PRO B 1 167 ? 54.250 72.868 42.940 1.00 27.19 192 PRO B O 1
ATOM 4455 N N . GLY B 1 168 ? 55.617 71.340 42.001 1.00 20.31 193 GLY B N 1
ATOM 4456 C CA . GLY B 1 168 ? 56.460 71.192 43.166 1.00 22.96 193 GLY B CA 1
ATOM 4457 C C . GLY B 1 168 ? 55.977 70.127 44.131 1.00 22.01 193 GLY B C 1
ATOM 4458 O O . GLY B 1 168 ? 56.673 69.819 45.094 1.00 24.67 193 GLY B O 1
ATOM 4459 N N . TYR B 1 169 ? 54.797 69.568 43.882 1.00 20.47 194 TYR B N 1
ATOM 4460 C CA . TYR B 1 169 ? 54.267 68.537 44.776 1.00 20.61 194 TYR B CA 1
ATOM 4461 C C . TYR B 1 169 ? 55.215 67.356 44.853 1.00 21.85 194 TYR B C 1
ATOM 4462 O O . TYR B 1 169 ? 55.715 66.874 43.833 1.00 20.08 194 TYR B O 1
ATOM 4471 N N . ALA B 1 170 ? 55.450 66.882 46.068 1.00 19.28 195 ALA B N 1
ATOM 4472 C CA . ALA B 1 170 ? 56.237 65.681 46.274 1.00 18.40 195 ALA B CA 1
ATOM 4473 C C . ALA B 1 170 ? 55.642 64.863 47.408 1.00 19.98 195 ALA B C 1
ATOM 4474 O O . ALA B 1 170 ? 55.174 65.414 48.407 1.00 23.37 195 ALA B O 1
ATOM 4476 N N . CYS B 1 171 ? 55.637 63.546 47.238 1.00 16.17 196 CYS B N 1
ATOM 4477 C CA . CYS B 1 171 ? 55.310 62.647 48.336 1.00 17.48 196 CYS B CA 1
ATOM 4478 C C . CYS B 1 171 ? 56.434 61.648 48.549 1.00 17.32 196 CYS B C 1
ATOM 4479 O O . CYS B 1 171 ? 56.838 60.951 47.616 1.00 19.60 196 CYS B O 1
ATOM 4482 N N . ASP B 1 172 ? 56.934 61.589 49.777 1.00 17.43 197 ASP B N 1
ATOM 4483 C CA . ASP B 1 172 ? 57.929 60.610 50.173 1.00 19.60 197 ASP B CA 1
ATOM 4484 C C . ASP B 1 172 ? 57.244 59.598 51.078 1.00 18.06 197 ASP B C 1
ATOM 4485 O O . ASP B 1 172 ? 56.930 59.909 52.222 1.00 19.01 197 ASP B O 1
ATOM 4490 N N . THR B 1 173 ? 57.006 58.393 50.570 1.00 16.06 198 THR B N 1
ATOM 4491 C CA . THR B 1 173 ? 56.287 57.392 51.359 1.00 16.76 198 THR B CA 1
ATOM 4492 C C . THR B 1 173 ? 57.094 56.914 52.565 1.00 19.28 198 THR B C 1
ATOM 4493 O O . THR B 1 173 ? 56.526 56.373 53.512 1.00 19.79 198 THR B O 1
ATOM 4497 N N . ALA B 1 174 ? 58.409 57.114 52.526 1.00 20.18 199 ALA B N 1
ATOM 4498 C CA . ALA B 1 174 ? 59.275 56.755 53.648 1.00 21.46 199 ALA B CA 1
ATOM 4499 C C . ALA B 1 174 ? 59.278 57.841 54.720 1.00 22.02 199 ALA B C 1
ATOM 4500 O O . ALA B 1 174 ? 59.656 57.592 55.866 1.00 25.98 199 ALA B O 1
ATOM 4502 N N . ASN B 1 175 ? 58.868 59.047 54.341 1.00 20.17 200 ASN B N 1
ATOM 4503 C CA . ASN B 1 175 ? 58.744 60.159 55.277 1.00 19.78 200 ASN B CA 1
ATOM 4504 C C . ASN B 1 175 ? 57.467 60.941 55.020 1.00 21.11 200 ASN B C 1
ATOM 4505 O O . ASN B 1 175 ? 57.502 62.051 54.497 1.00 21.09 200 ASN B O 1
ATOM 4510 N N . PRO B 1 176 ? 56.322 60.356 55.387 1.00 17.00 201 PRO B N 1
ATOM 4511 C CA . PRO B 1 176 ? 55.044 60.956 54.997 1.00 16.49 201 PRO B CA 1
ATOM 4512 C C . PRO B 1 176 ? 54.713 62.260 55.721 1.00 14.34 201 PRO B C 1
ATOM 4513 O O . PRO B 1 176 ? 55.321 62.599 56.751 1.00 15.75 201 PRO B O 1
ATOM 4517 N N . SER B 1 177 ? 53.736 62.973 55.174 1.00 13.30 202 SER B N 1
ATOM 4518 C CA . SER B 1 177 ? 53.272 64.242 55.715 1.00 13.79 202 SER B CA 1
ATOM 4519 C C . SER B 1 177 ? 52.717 64.113 57.131 1.00 13.85 202 SER B C 1
ATOM 4520 O O . SER B 1 177 ? 52.317 63.025 57.564 1.00 13.88 202 SER B O 1
ATOM 4523 N N . ASN B 1 178 ? 52.670 65.237 57.834 1.00 12.16 203 ASN B N 1
ATOM 4524 C CA . ASN B 1 178 ? 52.079 65.268 59.159 1.00 13.58 203 ASN B CA 1
ATOM 4525 C C . ASN B 1 178 ? 50.614 64.869 59.084 1.00 14.10 203 ASN B C 1
ATOM 4526 O O . ASN B 1 178 ? 50.118 64.167 59.963 1.00 13.89 203 ASN B O 1
ATOM 4531 N N . SER B 1 179 ? 49.922 65.297 58.032 1.00 11.14 204 SER B N 1
ATOM 4532 C CA . SER B 1 179 ? 48.504 64.975 57.895 1.00 13.28 204 SER B CA 1
ATOM 4533 C C . SER B 1 179 ? 48.313 63.468 57.706 1.00 13.22 204 SER B C 1
ATOM 4534 O O . SER B 1 179 ? 47.439 62.877 58.335 1.00 12.35 204 SER B O 1
ATOM 4537 N N . VAL B 1 180 ? 49.147 62.839 56.884 1.00 10.61 205 VAL B N 1
ATOM 4538 C CA . VAL B 1 180 ? 49.088 61.392 56.704 1.00 10.71 205 VAL B CA 1
ATOM 4539 C C . VAL B 1 180 ? 49.368 60.656 58.023 1.00 12.47 205 VAL B C 1
ATOM 4540 O O . VAL B 1 180 ? 48.692 59.674 58.350 1.00 11.29 205 VAL B O 1
ATOM 4544 N N . LYS B 1 181 ? 50.342 61.127 58.795 1.00 11.58 206 LYS B N 1
ATOM 4545 C CA . LYS B 1 181 ? 50.659 60.469 60.055 1.00 13.08 206 LYS B CA 1
ATOM 4546 C C . LYS B 1 181 ? 49.520 60.605 61.064 1.00 12.42 206 LYS B C 1
ATOM 4547 O O . LYS B 1 181 ? 49.234 59.663 61.813 1.00 12.67 206 LYS B O 1
ATOM 4553 N N . ALA B 1 182 ? 48.866 61.760 61.083 1.00 10.50 207 ALA B N 1
ATOM 4554 C CA . ALA B 1 182 ? 47.706 61.956 61.954 1.00 11.03 207 ALA B CA 1
ATOM 4555 C C . ALA B 1 182 ? 46.558 61.041 61.554 1.00 11.92 207 ALA B C 1
ATOM 4556 O O . ALA B 1 182 ? 45.878 60.497 62.426 1.00 12.62 207 ALA B O 1
ATOM 4558 N N . ALA B 1 183 ? 46.340 60.862 60.252 1.00 10.41 208 ALA B N 1
ATOM 4559 C CA . ALA B 1 183 ? 45.300 59.945 59.779 1.00 10.21 208 ALA B CA 1
ATOM 4560 C C . ALA B 1 183 ? 45.598 58.513 60.218 1.00 11.13 208 ALA B C 1
ATOM 4561 O O . ALA B 1 183 ? 44.695 57.783 60.618 1.00 10.26 208 ALA B O 1
ATOM 4563 N N . ILE B 1 184 ? 46.861 58.103 60.142 1.00 9.12 209 ILE B N 1
ATOM 4564 C CA . ILE B 1 184 ? 47.252 56.773 60.588 1.00 11.02 209 ILE B CA 1
ATOM 4565 C C . ILE B 1 184 ? 46.911 56.612 62.067 1.00 10.38 209 ILE B C 1
ATOM 4566 O O . ILE B 1 184 ? 46.356 55.582 62.474 1.00 10.74 209 ILE B O 1
ATOM 4571 N N . ALA B 1 185 ? 47.211 57.639 62.858 1.00 9.99 210 ALA B N 1
ATOM 4572 C CA . ALA B 1 185 ? 46.862 57.616 64.279 1.00 10.15 210 ALA B CA 1
ATOM 4573 C C . ALA B 1 185 ? 45.349 57.509 64.491 1.00 11.32 210 ALA B C 1
ATOM 4574 O O . ALA B 1 185 ? 44.882 56.788 65.388 1.00 10.45 210 ALA B O 1
ATOM 4576 N N . VAL B 1 186 ? 44.572 58.232 63.692 1.00 9.32 211 VAL B N 1
ATOM 4577 C CA . VAL B 1 186 ? 43.113 58.112 63.750 1.00 9.78 211 VAL B CA 1
ATOM 4578 C C . VAL B 1 186 ? 42.667 56.676 63.454 1.00 9.37 211 VAL B C 1
ATOM 4579 O O . VAL B 1 186 ? 41.835 56.117 64.180 1.00 9.15 211 VAL B O 1
ATOM 4583 N N . GLN B 1 187 ? 43.224 56.069 62.413 1.00 9.50 212 GLN B N 1
ATOM 4584 C CA . GLN B 1 187 ? 42.899 54.684 62.104 1.00 9.08 212 GLN B CA 1
ATOM 4585 C C . GLN B 1 187 ? 43.176 53.756 63.274 1.00 9.58 212 GLN B C 1
ATOM 4586 O O . GLN B 1 187 ? 42.378 52.861 63.556 1.00 8.23 212 GLN B O 1
ATOM 4592 N N . ASN B 1 188 ? 44.296 53.968 63.960 1.00 9.03 213 ASN B N 1
ATOM 4593 C CA . ASN B 1 188 ? 44.673 53.108 65.069 1.00 9.91 213 ASN B CA 1
ATOM 4594 C C . ASN B 1 188 ? 43.747 53.315 66.273 1.00 9.27 213 ASN B C 1
ATOM 4595 O O . ASN B 1 188 ? 43.402 52.352 66.964 1.00 10.19 213 ASN B O 1
ATOM 4600 N N . ILE B 1 189 ? 43.320 54.552 66.500 1.00 8.84 214 ILE B N 1
ATOM 4601 C CA . ILE B 1 189 ? 42.339 54.838 67.550 1.00 9.27 214 ILE B CA 1
ATOM 4602 C C . ILE B 1 189 ? 41.037 54.122 67.258 1.00 10.41 214 ILE B C 1
ATOM 4603 O O . ILE B 1 189 ? 40.471 53.444 68.124 1.00 9.71 214 ILE B O 1
ATOM 4608 N N . LEU B 1 190 ? 40.550 54.261 66.036 1.00 7.94 215 LEU B N 1
ATOM 4609 C CA . LEU B 1 190 ? 39.289 53.627 65.698 1.00 8.13 215 LEU B CA 1
ATOM 4610 C C . LEU B 1 190 ? 39.402 52.110 65.821 1.00 9.13 215 LEU B C 1
ATOM 4611 O O . LEU B 1 190 ? 38.478 51.478 66.332 1.00 8.79 215 LEU B O 1
ATOM 4616 N N . ALA B 1 191 ? 40.518 51.523 65.380 1.00 7.79 216 ALA B N 1
ATOM 4617 C CA . ALA B 1 191 ? 40.679 50.072 65.450 1.00 8.25 216 ALA B CA 1
ATOM 4618 C C . ALA B 1 191 ? 40.677 49.590 66.910 1.00 8.81 216 ALA B C 1
ATOM 4619 O O . ALA B 1 191 ? 40.066 48.564 67.232 1.00 8.91 216 ALA B O 1
ATOM 4621 N N . ASN B 1 192 ? 41.337 50.332 67.797 1.00 7.36 217 ASN B N 1
ATOM 4622 C CA . ASN B 1 192 ? 41.354 49.936 69.207 1.00 8.02 217 ASN B CA 1
ATOM 4623 C C . ASN B 1 192 ? 39.977 50.091 69.845 1.00 11.20 217 ASN B C 1
ATOM 4624 O O . ASN B 1 192 ? 39.674 49.431 70.846 1.00 12.16 217 ASN B O 1
ATOM 4629 N N . ASN B 1 193 ? 39.135 50.940 69.262 1.00 8.47 218 ASN B N 1
ATOM 4630 C CA . ASN B 1 193 ? 37.751 51.097 69.716 1.00 10.20 218 ASN B CA 1
ATOM 4631 C C . ASN B 1 193 ? 36.774 50.225 68.931 1.00 9.19 218 ASN B C 1
ATOM 4632 O O . ASN B 1 193 ? 35.568 50.474 68.954 1.00 12.86 218 ASN B O 1
ATOM 4637 N N . GLY B 1 194 ? 37.280 49.209 68.240 1.00 8.52 219 GLY B N 1
ATOM 4638 C CA . GLY B 1 194 ? 36.450 48.200 67.608 1.00 9.19 219 GLY B CA 1
ATOM 4639 C C . GLY B 1 194 ? 36.072 48.389 66.146 1.00 8.29 219 GLY B C 1
ATOM 4640 O O . GLY B 1 194 ? 35.420 47.539 65.569 1.00 8.93 219 GLY B O 1
ATOM 4641 N N . TYR B 1 195 ? 36.458 49.496 65.527 1.00 8.01 220 TYR B N 1
ATOM 4642 C CA . TYR B 1 195 ? 36.109 49.691 64.126 1.00 9.30 220 TYR B CA 1
ATOM 4643 C C . TYR B 1 195 ? 36.956 48.868 63.181 1.00 8.40 220 TYR B C 1
ATOM 4644 O O . TYR B 1 195 ? 38.146 48.687 63.410 1.00 8.57 220 TYR B O 1
ATOM 4653 N N . GLN B 1 196 ? 36.331 48.400 62.111 1.00 7.40 221 GLN B N 1
ATOM 4654 C CA . GLN B 1 196 ? 37.055 48.113 60.886 1.00 7.78 221 GLN B CA 1
ATOM 4655 C C . GLN B 1 196 ? 36.974 49.349 60.013 1.00 9.01 221 GLN B C 1
ATOM 4656 O O . GLN B 1 196 ? 35.968 50.062 60.031 1.00 9.21 221 GLN B O 1
ATOM 4662 N N . THR B 1 197 ? 38.041 49.617 59.270 1.00 8.05 222 THR B N 1
ATOM 4663 C CA . THR B 1 197 ? 37.992 50.640 58.225 1.00 7.68 222 THR B CA 1
ATOM 4664 C C . THR B 1 197 ? 38.361 50.003 56.903 1.00 6.61 222 THR B C 1
ATOM 4665 O O . THR B 1 197 ? 39.211 49.105 56.853 1.00 8.13 222 THR B O 1
ATOM 4669 N N . HIS B 1 198 ? 37.727 50.471 55.830 1.00 7.46 223 HIS B N 1
ATOM 4670 C CA . HIS B 1 198 ? 37.958 49.943 54.490 1.00 8.89 223 HIS B CA 1
ATOM 4671 C C . HIS B 1 198 ? 38.130 51.069 53.519 1.00 8.82 223 HIS B C 1
ATOM 4672 O O . HIS B 1 198 ? 37.391 52.059 53.575 1.00 8.76 223 HIS B O 1
ATOM 4679 N N . GLY B 1 199 ? 39.081 50.895 52.606 1.00 8.17 224 GLY B N 1
ATOM 4680 C CA . GLY B 1 199 ? 39.276 51.821 51.502 1.00 8.10 224 GLY B CA 1
ATOM 4681 C C . GLY B 1 199 ? 38.510 51.372 50.274 1.00 8.70 224 GLY B C 1
ATOM 4682 O O . GLY B 1 199 ? 37.374 50.890 50.353 1.00 8.22 224 GLY B O 1
ATOM 4683 N N . TRP B 1 200 ? 39.130 51.526 49.110 1.00 8.63 225 TRP B N 1
ATOM 4684 C CA . TRP B 1 200 ? 38.463 51.173 47.857 1.00 8.21 225 TRP B CA 1
ATOM 4685 C C . TRP B 1 200 ? 39.446 50.669 46.808 1.00 7.92 225 TRP B C 1
ATOM 4686 O O . TRP B 1 200 ? 40.659 50.874 46.913 1.00 8.87 225 TRP B O 1
ATOM 4697 N N . ASP B 1 201 ? 38.904 49.976 45.817 1.00 8.43 226 ASP B N 1
ATOM 4698 C CA . ASP B 1 201 ? 39.684 49.465 44.698 1.00 9.12 226 ASP B CA 1
ATOM 4699 C C . ASP B 1 201 ? 39.595 50.375 43.476 1.00 10.39 226 ASP B C 1
ATOM 4700 O O . ASP B 1 201 ? 40.579 50.531 42.756 1.00 11.69 226 ASP B O 1
ATOM 4705 N N . VAL B 1 202 ? 38.419 50.946 43.237 1.00 9.91 227 VAL B N 1
ATOM 4706 C CA . VAL B 1 202 ? 38.139 51.767 42.053 1.00 10.48 227 VAL B CA 1
ATOM 4707 C C . VAL B 1 202 ? 37.218 52.894 42.472 1.00 11.99 227 VAL B C 1
ATOM 4708 O O . VAL B 1 202 ? 36.348 52.718 43.339 1.00 11.80 227 VAL B O 1
ATOM 4712 N N . ASP B 1 203 ? 37.407 54.053 41.868 1.00 12.46 228 ASP B N 1
ATOM 4713 C CA . ASP B 1 203 ? 36.677 55.253 42.215 1.00 10.90 228 ASP B CA 1
ATOM 4714 C C . ASP B 1 203 ? 35.920 55.732 40.990 1.00 12.32 228 ASP B C 1
ATOM 4715 O O . ASP B 1 203 ? 36.540 56.156 40.024 1.00 14.55 228 ASP B O 1
ATOM 4720 N N . TRP B 1 204 ? 34.597 55.647 41.015 1.00 10.88 229 TRP B N 1
ATOM 4721 C CA . TRP B 1 204 ? 33.769 56.079 39.887 1.00 11.53 229 TRP B CA 1
ATOM 4722 C C . TRP B 1 204 ? 33.644 57.589 39.953 1.00 12.41 229 TRP B C 1
ATOM 4723 O O . TRP B 1 204 ? 32.925 58.129 40.804 1.00 12.35 229 TRP B O 1
ATOM 4734 N N . ALA B 1 205 ? 34.356 58.266 39.051 1.00 12.90 230 ALA B N 1
ATOM 4735 C CA . ALA B 1 205 ? 34.547 59.701 39.139 1.00 12.94 230 ALA B CA 1
ATOM 4736 C C . ALA B 1 205 ? 34.557 60.329 37.742 1.00 14.35 230 ALA B C 1
ATOM 4737 O O . ALA B 1 205 ? 34.604 59.614 36.737 1.00 15.12 230 ALA B O 1
ATOM 4739 N N . PRO B 1 206 ? 34.483 61.669 37.673 1.00 14.74 231 PRO B N 1
ATOM 4740 C CA . PRO B 1 206 ? 34.644 62.329 36.370 1.00 14.35 231 PRO B CA 1
ATOM 4741 C C . PRO B 1 206 ? 35.925 61.914 35.662 1.00 16.46 231 PRO B C 1
ATOM 4742 O O . PRO B 1 206 ? 36.959 61.762 36.319 1.00 17.54 231 PRO B O 1
ATOM 4746 N N . GLU B 1 207 ? 35.848 61.718 34.348 1.00 16.25 232 GLU B N 1
ATOM 4747 C CA . GLU B 1 207 ? 37.032 61.421 33.550 1.00 18.30 232 GLU B CA 1
ATOM 4748 C C . GLU B 1 207 ? 37.829 62.701 33.325 1.00 24.96 232 GLU B C 1
ATOM 4749 O O . GLU B 1 207 ? 38.998 62.658 32.945 1.00 25.00 232 GLU B O 1
ATOM 4755 N N . ASN B 1 208 ? 37.189 63.839 33.575 1.00 23.05 233 ASN B N 1
ATOM 4756 C CA . ASN B 1 208 ? 37.842 65.139 33.434 1.00 27.59 233 ASN B CA 1
ATOM 4757 C C . ASN B 1 208 ? 37.229 66.186 34.361 1.00 25.91 233 ASN B C 1
ATOM 4758 O O . ASN B 1 208 ? 36.136 66.690 34.102 1.00 29.69 233 ASN B O 1
ATOM 4763 N N . TRP B 1 209 ? 37.940 66.515 35.436 1.00 25.95 234 TRP B N 1
ATOM 4764 C CA . TRP B 1 209 ? 37.453 67.487 36.415 1.00 32.02 234 TRP B CA 1
ATOM 4765 C C . TRP B 1 209 ? 37.593 68.933 35.941 1.00 34.70 234 TRP B C 1
ATOM 4766 O O . TRP B 1 209 ? 37.111 69.856 36.598 1.00 36.93 234 TRP B O 1
ATOM 4777 N N . GLY B 1 210 ? 38.258 69.122 34.805 1.00 36.14 235 GLY B N 1
ATOM 4778 C CA . GLY B 1 210 ? 38.562 70.452 34.306 1.00 34.71 235 GLY B CA 1
ATOM 4779 C C . GLY B 1 210 ? 37.425 71.177 33.608 1.00 36.74 235 GLY B C 1
ATOM 4780 O O . GLY B 1 210 ? 37.337 72.402 33.678 1.00 39.11 235 GLY B O 1
ATOM 4781 N N . ILE B 1 211 ? 36.556 70.428 32.934 1.00 36.24 236 ILE B N 1
ATOM 4782 C CA . ILE B 1 211 ? 35.463 71.025 32.166 1.00 33.70 236 ILE B CA 1
ATOM 4783 C C . ILE B 1 211 ? 34.438 71.738 33.049 1.00 34.97 236 ILE B C 1
ATOM 4784 O O . ILE B 1 211 ? 34.497 71.664 34.278 1.00 37.64 236 ILE B O 1
ATOM 4789 N N . ALA B 1 212 ? 33.500 72.427 32.404 1.00 37.29 237 ALA B N 1
ATOM 4790 C CA .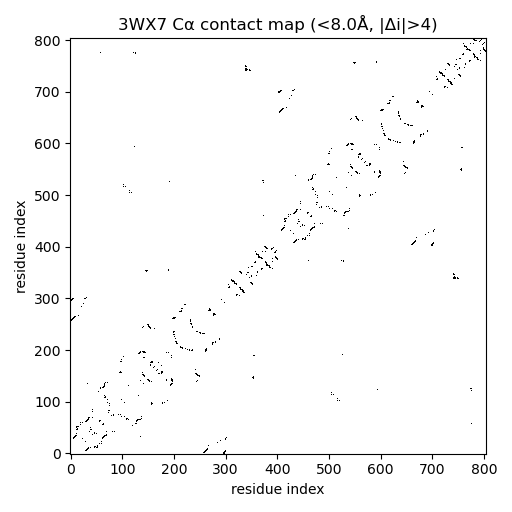 ALA B 1 212 ? 32.520 73.257 33.098 1.00 36.81 237 ALA B CA 1
ATOM 4791 C C . ALA B 1 212 ? 31.538 72.429 33.922 1.00 34.91 237 ALA B C 1
ATOM 4792 O O . ALA B 1 212 ? 31.177 72.806 35.038 1.00 36.41 237 ALA B O 1
ATOM 4794 N N . MET B 1 213 ? 31.106 71.306 33.356 1.00 35.45 238 MET B N 1
ATOM 4795 C CA . MET B 1 213 ? 30.176 70.399 34.022 1.00 29.81 238 MET B CA 1
ATOM 4796 C C . MET B 1 213 ? 30.826 69.036 34.221 1.00 23.75 238 MET B C 1
ATOM 4797 O O . MET B 1 213 ? 30.453 68.071 33.555 1.00 22.45 238 MET B O 1
ATOM 4802 N N . PRO B 1 214 ? 31.797 68.952 35.145 1.00 24.02 239 PRO B N 1
ATOM 4803 C CA . PRO B 1 214 ? 32.632 67.756 35.314 1.00 23.03 239 PRO B CA 1
ATOM 4804 C C . PRO B 1 214 ? 31.853 66.463 35.570 1.00 19.55 239 PRO B C 1
ATOM 4805 O O . PRO B 1 214 ? 32.292 65.409 35.114 1.00 17.40 239 PRO B O 1
ATOM 4809 N N . ALA B 1 215 ? 30.722 66.532 36.267 1.00 17.73 240 ALA B N 1
ATOM 4810 C CA . ALA B 1 215 ? 29.953 65.317 36.538 1.00 15.94 240 ALA B CA 1
ATOM 4811 C C . ALA B 1 215 ? 29.526 64.618 35.250 1.00 17.53 240 ALA B C 1
ATOM 4812 O O . ALA B 1 215 ? 29.387 63.397 35.220 1.00 15.96 240 ALA B O 1
ATOM 4814 N N . ASN B 1 216 ? 29.322 65.391 34.181 1.00 17.98 241 ASN B N 1
ATOM 4815 C CA . ASN B 1 216 ? 28.902 64.827 32.904 1.00 19.89 241 ASN B CA 1
ATOM 4816 C C . ASN B 1 216 ? 29.890 63.792 32.375 1.00 17.64 241 ASN B C 1
ATOM 4817 O O . ASN B 1 216 ? 29.511 62.870 31.646 1.00 18.80 241 ASN B O 1
ATOM 4822 N N . SER B 1 217 ? 31.158 63.946 32.747 1.00 16.85 242 SER B N 1
ATOM 4823 C CA . SER B 1 217 ? 32.213 63.063 32.254 1.00 16.59 242 SER B CA 1
ATOM 4824 C C . SER B 1 217 ? 32.416 61.801 33.104 1.00 14.56 242 SER B C 1
ATOM 4825 O O . SER B 1 217 ? 33.402 61.091 32.929 1.00 16.25 242 SER B O 1
ATOM 4828 N N . LEU B 1 218 ? 31.485 61.523 34.011 1.00 15.14 243 LEU B N 1
ATOM 4829 C CA . LEU B 1 218 ? 31.532 60.271 34.755 1.00 16.89 243 LEU B CA 1
ATOM 4830 C C . LEU B 1 218 ? 31.649 59.111 33.781 1.00 14.83 243 LEU B C 1
ATOM 4831 O O . LEU B 1 218 ? 30.925 59.057 32.786 1.00 14.57 243 LEU B O 1
ATOM 4836 N N . THR B 1 219 ? 32.580 58.206 34.047 1.00 13.39 244 THR B N 1
ATOM 4837 C CA . THR B 1 219 ? 32.841 57.069 33.171 1.00 13.88 244 THR B CA 1
ATOM 4838 C C . THR B 1 219 ? 31.553 56.352 32.783 1.00 12.66 244 THR B C 1
ATOM 4839 O O . THR B 1 219 ? 30.710 56.069 33.638 1.00 13.54 244 THR B O 1
ATOM 4843 N N . GLU B 1 220 ? 31.386 56.075 31.491 1.00 15.08 245 GLU B N 1
ATOM 4844 C CA . GLU B 1 220 ? 30.232 55.312 31.036 1.00 14.16 245 GLU B CA 1
ATOM 4845 C C . GLU B 1 220 ? 30.239 53.923 31.663 1.00 14.00 245 GLU B C 1
ATOM 4846 O O . GLU B 1 220 ? 31.287 53.420 32.083 1.00 13.55 245 GLU B O 1
ATOM 4852 N N . ALA B 1 221 ? 29.069 53.298 31.707 1.00 14.13 246 ALA B N 1
ATOM 4853 C CA . ALA B 1 221 ? 28.903 52.022 32.399 1.00 15.74 246 ALA B CA 1
ATOM 4854 C C . ALA B 1 221 ? 29.802 50.939 31.822 1.00 15.59 246 ALA B C 1
ATOM 4855 O O . ALA B 1 221 ? 30.393 50.134 32.549 1.00 16.10 246 ALA B O 1
ATOM 4857 N N . GLU B 1 222 ? 29.918 50.926 30.502 1.00 16.35 247 GLU B N 1
ATOM 4858 C CA . GLU B 1 222 ? 30.647 49.876 29.828 1.00 15.83 247 GLU B CA 1
ATOM 4859 C C . GLU B 1 222 ? 32.165 49.951 30.139 1.00 17.47 247 GLU B C 1
ATOM 4860 O O . GLU B 1 222 ? 32.744 48.963 30.615 1.00 16.10 247 GLU B O 1
ATOM 4866 N N . PRO B 1 223 ? 32.812 51.117 29.918 1.00 15.75 248 PRO B N 1
ATOM 4867 C CA . PRO B 1 223 ? 34.223 51.181 30.336 1.00 15.51 248 PRO B CA 1
ATOM 4868 C C . PRO B 1 223 ? 34.433 51.105 31.856 1.00 14.33 248 PRO B C 1
ATOM 4869 O O . PRO B 1 223 ? 35.498 50.665 32.295 1.00 14.33 248 PRO B O 1
ATOM 4873 N N . PHE B 1 224 ? 33.448 51.524 32.645 1.00 12.23 249 PHE B N 1
ATOM 4874 C CA . PHE B 1 224 ? 33.633 51.416 34.089 1.00 14.68 249 PHE B CA 1
ATOM 4875 C C . PHE B 1 224 ? 33.646 49.949 34.531 1.00 12.69 249 PHE B C 1
ATOM 4876 O O . PHE B 1 224 ? 34.438 49.570 35.390 1.00 12.38 249 PHE B O 1
ATOM 4884 N N . LEU B 1 225 ? 32.796 49.119 33.942 1.00 12.92 250 LEU B N 1
ATOM 4885 C CA . LEU B 1 225 ? 32.871 47.692 34.210 1.00 13.01 250 LEU B CA 1
ATOM 4886 C C . LEU B 1 225 ? 34.241 47.157 33.800 1.00 15.73 250 LEU B C 1
ATOM 4887 O O . LEU B 1 225 ? 34.789 46.275 34.457 1.00 14.39 250 LEU B O 1
ATOM 4892 N N . GLY B 1 226 ? 34.800 47.706 32.721 1.00 13.53 251 GLY B N 1
ATOM 4893 C CA . GLY B 1 226 ? 36.172 47.408 32.355 1.00 14.65 251 GLY B CA 1
ATOM 4894 C C . GLY B 1 226 ? 37.162 47.688 33.478 1.00 14.10 251 GLY B C 1
ATOM 4895 O O . GLY B 1 226 ? 38.046 46.872 33.731 1.00 13.34 251 GLY B O 1
ATOM 4896 N N . TYR B 1 227 ? 37.031 48.842 34.129 1.00 13.03 252 TYR B N 1
ATOM 4897 C CA . TYR B 1 227 ? 37.897 49.161 35.277 1.00 12.56 252 TYR B CA 1
ATOM 4898 C C . TYR B 1 227 ? 37.728 48.149 36.416 1.00 12.56 252 TYR B C 1
ATOM 4899 O O . TYR B 1 227 ? 38.709 47.737 37.052 1.00 12.37 252 TYR B O 1
ATOM 4908 N N . VAL B 1 228 ? 36.483 47.766 36.678 1.00 12.35 253 VAL B N 1
ATOM 4909 C CA . VAL B 1 228 ? 36.191 46.771 37.707 1.00 12.16 253 VAL B CA 1
ATOM 4910 C C . VAL B 1 228 ? 36.835 45.435 37.356 1.00 13.73 253 VAL B C 1
ATOM 4911 O O . VAL B 1 228 ? 37.483 44.827 38.199 1.00 11.47 253 VAL B O 1
ATOM 4915 N N . ASP B 1 229 ? 36.692 44.999 36.102 1.00 11.92 254 ASP B N 1
ATOM 4916 C CA . ASP B 1 229 ? 37.340 43.771 35.645 1.00 12.40 254 ASP B CA 1
ATOM 4917 C C . ASP B 1 229 ? 38.844 43.823 35.907 1.00 13.51 254 ASP B C 1
ATOM 4918 O O . ASP B 1 229 ? 39.452 42.847 36.346 1.00 15.49 254 ASP B O 1
ATOM 4923 N N . SER B 1 230 ? 39.438 44.973 35.610 1.00 13.80 255 SER B N 1
ATOM 4924 C CA . SER B 1 230 ? 40.879 45.138 35.736 1.00 14.37 255 SER B CA 1
ATOM 4925 C C . SER B 1 230 ? 41.320 45.092 37.191 1.00 14.14 255 SER B C 1
ATOM 4926 O O . SER B 1 230 ? 42.444 44.695 37.483 1.00 15.57 255 SER B O 1
ATOM 4929 N N . ALA B 1 231 ? 40.432 45.483 38.106 1.00 13.52 256 ALA B N 1
ATOM 4930 C CA . ALA B 1 231 ? 40.785 45.540 39.526 1.00 13.14 256 ALA B CA 1
ATOM 4931 C C . ALA B 1 231 ? 40.650 44.192 40.223 1.00 12.63 256 ALA B C 1
ATOM 4932 O O . ALA B 1 231 ? 41.227 43.971 41.284 1.00 13.72 256 ALA B O 1
ATOM 4934 N N . LEU B 1 232 ? 39.867 43.299 39.639 1.00 12.44 257 LEU B N 1
ATOM 4935 C CA . LEU B 1 232 ? 39.612 41.997 40.228 1.00 14.29 257 LEU B CA 1
ATOM 4936 C C . LEU B 1 232 ? 40.911 41.211 40.390 1.00 15.79 257 LEU B C 1
ATOM 4937 O O . LEU B 1 232 ? 41.583 40.878 39.405 1.00 16.51 257 LEU B O 1
ATOM 4942 N N . ASN B 1 233 ? 41.274 40.954 41.641 1.00 14.21 258 ASN B N 1
ATOM 4943 C CA . ASN B 1 233 ? 42.478 40.212 41.994 1.00 15.54 258 ASN B CA 1
ATOM 4944 C C . ASN B 1 233 ? 43.787 40.800 41.464 1.00 16.54 258 ASN B C 1
ATOM 4945 O O . ASN B 1 233 ? 44.702 40.046 41.133 1.00 20.09 258 ASN B O 1
ATOM 4950 N N . THR B 1 234 ? 43.905 42.128 41.417 1.00 14.07 259 THR B N 1
ATOM 4951 C CA . THR B 1 234 ? 45.144 42.757 40.931 1.00 17.50 259 THR B CA 1
ATOM 4952 C C . THR B 1 234 ? 45.703 43.845 41.856 1.00 19.63 259 THR B C 1
ATOM 4953 O O . THR B 1 234 ? 46.430 44.736 41.412 1.00 17.35 259 THR B O 1
ATOM 4957 N N . CYS B 1 235 ? 45.375 43.756 43.139 1.00 14.14 260 CYS B N 1
ATOM 4958 C CA . CYS B 1 235 ? 45.911 44.665 44.161 1.00 14.38 260 CYS B CA 1
ATOM 4959 C C . CYS B 1 235 ? 45.738 46.135 43.762 1.00 12.08 260 CYS B C 1
ATOM 4960 O O . CYS B 1 235 ? 46.676 46.934 43.832 1.00 12.10 260 CYS B O 1
ATOM 4963 N N . ALA B 1 236 ? 44.521 46.487 43.361 1.00 12.16 261 ALA B N 1
ATOM 4964 C CA . ALA B 1 236 ? 44.214 47.820 42.849 1.00 11.78 261 ALA B CA 1
ATOM 4965 C C . ALA B 1 236 ? 44.622 48.975 43.778 1.00 11.22 261 ALA B C 1
ATOM 4966 O O . ALA B 1 236 ? 45.008 50.030 43.284 1.00 10.71 261 ALA B O 1
ATOM 4968 N N . PRO B 1 237 ? 44.540 48.804 45.118 1.00 9.53 262 PRO B N 1
ATOM 4969 C CA . PRO B 1 237 ? 44.915 49.973 45.926 1.00 9.43 262 PRO B CA 1
ATOM 4970 C C . PRO B 1 237 ? 46.382 50.384 45.777 1.00 8.85 262 PRO B C 1
ATOM 4971 O O . PRO B 1 237 ? 46.719 51.521 46.116 1.00 10.32 262 PRO B O 1
ATOM 4975 N N . THR B 1 238 ? 47.232 49.499 45.248 1.00 9.91 263 THR B N 1
ATOM 4976 C CA . THR B 1 238 ? 48.627 49.884 45.018 1.00 10.01 263 THR B CA 1
ATOM 4977 C C . THR B 1 238 ? 48.842 50.524 43.647 1.00 9.89 263 THR B C 1
ATOM 4978 O O . THR B 1 238 ? 49.826 51.227 43.453 1.00 12.11 263 THR B O 1
ATOM 4982 N N . THR B 1 239 ? 47.935 50.287 42.704 1.00 10.42 264 THR B N 1
ATOM 4983 C CA . THR B 1 239 ? 48.153 50.729 41.320 1.00 10.77 264 THR B CA 1
ATOM 4984 C C . THR B 1 239 ? 47.236 51.880 40.920 1.00 11.38 264 THR B C 1
ATOM 4985 O O . THR B 1 239 ? 47.413 52.488 39.864 1.00 11.60 264 THR B O 1
ATOM 4989 N N . ILE B 1 240 ? 46.242 52.164 41.748 1.00 11.16 265 ILE B N 1
ATOM 4990 C CA . ILE B 1 240 ? 45.253 53.188 41.461 1.00 9.21 265 ILE B CA 1
ATOM 4991 C C . ILE B 1 240 ? 45.905 54.579 41.341 1.00 11.00 265 ILE B C 1
ATOM 4992 O O . ILE B 1 240 ? 46.861 54.890 42.044 1.00 11.63 265 ILE B O 1
ATOM 4997 N N . ASN B 1 241 ? 45.391 55.379 40.410 1.00 11.57 266 ASN B N 1
ATOM 4998 C CA . ASN B 1 241 ? 45.683 56.803 40.280 1.00 12.29 266 ASN B CA 1
ATOM 4999 C C . ASN B 1 241 ? 44.468 57.571 40.756 1.00 11.20 266 ASN B C 1
ATOM 5000 O O . ASN B 1 241 ? 43.348 57.126 40.520 1.00 12.53 266 ASN B O 1
ATOM 5005 N N . PRO B 1 242 ? 44.661 58.756 41.346 1.00 11.18 267 PRO B N 1
ATOM 5006 C CA . PRO B 1 242 ? 45.907 59.490 41.568 1.00 11.55 267 PRO B CA 1
ATOM 5007 C C . PRO B 1 242 ? 46.677 59.012 42.785 1.00 12.18 267 PRO B C 1
ATOM 5008 O O . PRO B 1 242 ? 46.187 58.146 43.533 1.00 11.19 267 PRO B O 1
ATOM 5012 N N . ILE B 1 243 ? 47.849 59.598 43.004 1.00 9.81 268 ILE B N 1
ATOM 5013 C CA . ILE B 1 243 ? 48.769 59.129 44.029 1.00 10.86 268 ILE B CA 1
ATOM 5014 C C . ILE B 1 243 ? 48.122 59.180 45.421 1.00 10.55 268 ILE B C 1
ATOM 5015 O O . ILE B 1 243 ? 48.391 58.311 46.256 1.00 10.34 268 ILE B O 1
ATOM 5020 N N . ASN B 1 244 ? 47.254 60.165 45.649 1.00 10.53 269 ASN B N 1
ATOM 5021 C CA . ASN B 1 244 ? 46.627 60.331 46.959 1.00 10.43 269 ASN B CA 1
ATOM 5022 C C . ASN B 1 244 ? 45.537 59.295 47.238 1.00 10.81 269 ASN B C 1
ATOM 5023 O O . ASN B 1 244 ? 45.014 59.243 48.349 1.00 11.14 269 ASN B O 1
ATOM 5028 N N . SER B 1 245 ? 45.214 58.459 46.256 1.00 10.42 270 SER B N 1
ATOM 5029 C CA . SER B 1 245 ? 44.233 57.387 46.451 1.00 9.25 270 SER B CA 1
ATOM 5030 C C . SER B 1 245 ? 44.905 56.042 46.693 1.00 10.01 270 SER B C 1
ATOM 5031 O O . SER B 1 245 ? 44.222 55.035 46.859 1.00 9.80 270 SER B O 1
ATOM 5034 N N . LYS B 1 246 ? 46.236 56.009 46.698 1.00 9.13 271 LYS B N 1
ATOM 5035 C CA . LYS B 1 246 ? 46.952 54.745 46.887 1.00 9.08 271 LYS B CA 1
ATOM 5036 C C . LYS B 1 246 ? 47.016 54.299 48.344 1.00 9.50 271 LYS B C 1
ATOM 5037 O O . LYS B 1 246 ? 47.075 55.122 49.268 1.00 9.48 271 LYS B O 1
ATOM 5043 N N . ALA B 1 247 ? 47.063 52.982 48.521 1.00 9.77 272 ALA B N 1
ATOM 5044 C CA . ALA B 1 247 ? 47.463 52.361 49.778 1.00 9.72 272 ALA B CA 1
ATOM 5045 C C . ALA B 1 247 ? 48.694 51.524 49.465 1.00 9.68 272 ALA B C 1
ATOM 5046 O O . ALA B 1 247 ? 48.584 50.362 49.075 1.00 9.89 272 ALA B O 1
ATOM 5048 N N . GLN B 1 248 ? 49.866 52.134 49.601 1.00 10.21 273 GLN B N 1
ATOM 5049 C CA . GLN B 1 248 ? 51.070 51.574 49.004 1.00 10.67 273 GLN B CA 1
ATOM 5050 C C . GLN B 1 248 ? 51.484 50.234 49.610 1.00 10.97 273 GLN B C 1
ATOM 5051 O O . GLN B 1 248 ? 52.032 49.388 48.907 1.00 13.54 273 GLN B O 1
ATOM 5057 N N . GLU B 1 249 ? 51.218 50.029 50.900 1.00 12.51 274 GLU B N 1
ATOM 5058 C CA . GLU B 1 249 ? 51.592 48.770 51.541 1.00 12.88 274 GLU B CA 1
ATOM 5059 C C . GLU B 1 249 ? 50.431 47.786 51.645 1.00 13.24 274 GLU B C 1
ATOM 5060 O O . GLU B 1 249 ? 50.449 46.875 52.476 1.00 15.12 274 GLU B O 1
ATOM 5066 N N . PHE B 1 250 ? 49.421 47.963 50.806 1.00 12.44 275 PHE B N 1
ATOM 5067 C CA . PHE B 1 250 ? 48.290 47.046 50.783 1.00 12.86 275 PHE B CA 1
ATOM 5068 C C . PHE B 1 250 ? 48.787 45.614 50.602 1.00 14.91 275 PHE B C 1
ATOM 5069 O O . PHE B 1 250 ? 49.606 45.351 49.723 1.00 14.65 275 PHE B O 1
ATOM 5077 N N . PRO B 1 251 ? 48.310 44.681 51.443 1.00 11.69 276 PRO B N 1
ATOM 5078 C CA . PRO B 1 251 ? 48.799 43.298 51.356 1.00 13.38 276 PRO B CA 1
ATOM 5079 C C . PRO B 1 251 ? 48.208 42.559 50.165 1.00 13.78 276 PRO B C 1
ATOM 5080 O O . PRO B 1 251 ? 47.208 41.868 50.292 1.00 13.72 276 PRO B O 1
ATOM 5084 N N . CYS B 1 252 ? 48.836 42.713 49.004 1.00 14.05 277 CYS B N 1
ATOM 5085 C CA . CYS B 1 252 ? 48.361 42.079 47.783 1.00 15.52 277 CYS B CA 1
ATOM 5086 C C . CYS B 1 252 ? 48.101 40.598 47.996 1.00 14.57 277 CYS B C 1
ATOM 5087 O O . CYS B 1 252 ? 48.909 39.916 48.617 1.00 16.44 277 CYS B O 1
ATOM 5090 N N . GLY B 1 253 ? 46.953 40.126 47.518 1.00 16.48 278 GLY B N 1
ATOM 5091 C CA . GLY B 1 253 ? 46.598 38.723 47.644 1.00 17.58 278 GLY B CA 1
ATOM 5092 C C . GLY B 1 253 ? 46.041 38.288 48.994 1.00 16.29 278 GLY B C 1
ATOM 5093 O O . GLY B 1 253 ? 45.773 37.099 49.187 1.00 20.60 278 GLY B O 1
ATOM 5094 N N . THR B 1 254 ? 45.871 39.226 49.926 1.00 15.46 279 THR B N 1
ATOM 5095 C CA . THR B 1 254 ? 45.322 38.891 51.244 1.00 13.62 279 THR B CA 1
ATOM 5096 C C . THR B 1 254 ? 43.967 38.193 51.042 1.00 14.89 279 THR B C 1
ATOM 5097 O O . THR B 1 254 ? 43.191 38.569 50.161 1.00 13.76 279 THR B O 1
ATOM 5101 N N . PRO B 1 255 ? 43.702 37.126 51.819 1.00 12.54 280 PRO B N 1
ATOM 5102 C CA . PRO B 1 255 ? 42.577 36.258 51.456 1.00 14.89 280 PRO B CA 1
ATOM 5103 C C . PRO B 1 255 ? 41.218 36.958 51.434 1.00 11.55 280 PRO B C 1
ATOM 5104 O O . PRO B 1 255 ? 40.430 36.666 50.536 1.00 11.50 280 PRO B O 1
ATOM 5108 N N . LEU B 1 256 ? 40.955 37.885 52.350 1.00 10.24 281 LEU B N 1
ATOM 5109 C CA . LEU B 1 256 ? 39.640 38.522 52.381 1.00 10.28 281 LEU B CA 1
ATOM 5110 C C . LEU B 1 256 ? 39.390 39.435 51.183 1.00 10.62 281 LEU B C 1
ATOM 5111 O O . LEU B 1 256 ? 38.256 39.811 50.923 1.00 11.63 281 LEU B O 1
ATOM 5116 N N . HIS B 1 257 ? 40.445 39.816 50.479 1.00 10.28 282 HIS B N 1
ATOM 5117 C CA . HIS B 1 257 ? 40.303 40.739 49.354 1.00 11.01 282 HIS B CA 1
ATOM 5118 C C . HIS B 1 257 ? 40.101 40.002 48.024 1.00 10.30 282 HIS B C 1
ATOM 5119 O O . HIS B 1 257 ? 39.721 40.618 47.031 1.00 11.76 282 HIS B O 1
ATOM 5126 N N . ALA B 1 258 ? 40.316 38.689 48.013 1.00 9.90 283 ALA B N 1
ATOM 5127 C CA . ALA B 1 258 ? 40.210 37.926 46.768 1.00 11.91 283 ALA B CA 1
ATOM 5128 C C . ALA B 1 258 ? 38.803 37.965 46.183 1.00 12.54 283 ALA B C 1
ATOM 5129 O O . ALA B 1 258 ? 37.805 37.913 46.910 1.00 12.54 283 ALA B O 1
ATOM 5131 N N . ASP B 1 259 ? 38.738 38.087 44.860 1.00 11.72 284 ASP B N 1
ATOM 5132 C CA . ASP B 1 259 ? 37.487 37.995 44.111 1.00 12.96 284 ASP B CA 1
ATOM 5133 C C . ASP B 1 259 ? 36.493 39.105 44.465 1.00 11.66 284 ASP B C 1
ATOM 5134 O O . ASP B 1 259 ? 35.281 38.948 44.279 1.00 10.75 284 ASP B O 1
ATOM 5139 N N . LYS B 1 260 ? 37.008 40.233 44.946 1.00 9.50 285 LYS B N 1
ATOM 5140 C CA . LYS B 1 260 ? 36.176 41.351 45.399 1.00 9.58 285 LYS B CA 1
ATOM 5141 C C . LYS B 1 260 ? 36.683 42.674 44.874 1.00 8.72 285 LYS B C 1
ATOM 5142 O O . LYS B 1 260 ? 37.891 42.894 44.793 1.00 10.32 285 LYS B O 1
ATOM 5148 N N . VAL B 1 261 ? 35.760 43.567 44.539 1.00 9.35 286 VAL B N 1
ATOM 5149 C CA . VAL B 1 261 ? 36.102 44.918 44.134 1.00 8.55 286 VAL B CA 1
ATOM 5150 C C . VAL B 1 261 ? 35.210 45.886 44.875 1.00 8.94 286 VAL B C 1
ATOM 5151 O O . VAL B 1 261 ? 33.984 45.827 44.752 1.00 9.19 286 VAL B O 1
ATOM 5155 N N . ILE B 1 262 ? 35.825 46.772 45.647 1.00 8.20 287 ILE B N 1
ATOM 5156 C CA . ILE B 1 262 ? 35.090 47.841 46.314 1.00 8.55 287 ILE B CA 1
ATOM 5157 C C . ILE B 1 262 ? 35.097 49.070 45.413 1.00 8.56 287 ILE B C 1
ATOM 5158 O O . ILE B 1 262 ? 36.170 49.602 45.075 1.00 8.40 287 ILE B O 1
ATOM 5163 N N . VAL B 1 263 ? 33.905 49.511 45.035 1.00 9.34 288 VAL B N 1
ATOM 5164 C CA . VAL B 1 263 ? 33.732 50.708 44.223 1.00 10.18 288 VAL B CA 1
ATOM 5165 C C . VAL B 1 263 ? 33.399 51.858 45.143 1.00 9.44 288 VAL B C 1
ATOM 5166 O O . VAL B 1 263 ? 32.472 51.745 45.947 1.00 8.64 288 VAL B O 1
ATOM 5170 N N . LEU B 1 264 ? 34.166 52.937 45.054 1.00 10.16 289 LEU B N 1
ATOM 5171 C CA . LEU B 1 264 ? 33.839 54.205 45.681 1.00 9.28 289 LEU B CA 1
ATOM 5172 C C . LEU B 1 264 ? 33.161 55.125 44.678 1.00 10.69 289 LEU B C 1
ATOM 5173 O O . LEU B 1 264 ? 33.627 55.239 43.548 1.00 10.22 289 LEU B O 1
ATOM 5178 N N . THR B 1 265 ? 32.072 55.773 45.066 1.00 9.46 290 THR B N 1
ATOM 5179 C CA . THR B 1 265 ? 31.586 56.937 44.336 1.00 10.04 290 THR B CA 1
ATOM 5180 C C . THR B 1 265 ? 30.825 57.833 45.322 1.00 10.96 290 THR B C 1
ATOM 5181 O O . THR B 1 265 ? 30.842 57.597 46.533 1.00 10.21 290 THR B O 1
ATOM 5185 N N . HIS B 1 266 ? 30.203 58.882 44.804 1.00 11.01 291 HIS B N 1
ATOM 5186 C CA . HIS B 1 266 ? 29.545 59.902 45.606 1.00 11.05 291 HIS B CA 1
ATOM 5187 C C . HIS B 1 266 ? 28.193 60.215 45.006 1.00 11.60 291 HIS B C 1
ATOM 5188 O O . HIS B 1 266 ? 28.121 60.465 43.799 1.00 11.65 291 HIS B O 1
ATOM 5195 N N . GLU B 1 267 ? 27.130 60.231 45.806 1.00 11.37 292 GLU B N 1
ATOM 5196 C CA . GLU B 1 267 ? 25.826 60.531 45.218 1.00 12.38 292 GLU B CA 1
ATOM 5197 C C . GLU B 1 267 ? 25.767 61.965 44.681 1.00 12.25 292 GLU B C 1
ATOM 5198 O O . GLU B 1 267 ? 24.929 62.241 43.828 1.00 12.48 292 GLU B O 1
ATOM 5204 N N . PHE B 1 268 ? 26.653 62.864 45.120 1.00 13.12 293 PHE B N 1
ATOM 5205 C CA . PHE B 1 268 ? 26.605 64.220 44.556 1.00 13.67 293 PHE B CA 1
ATOM 5206 C C . PHE B 1 268 ? 27.003 64.236 43.075 1.00 15.27 293 PHE B C 1
ATOM 5207 O O . PHE B 1 268 ? 26.780 65.235 42.393 1.00 15.20 293 PHE B O 1
ATOM 5215 N N . LEU B 1 269 ? 27.556 63.132 42.578 1.00 12.76 294 LEU B N 1
ATOM 5216 C CA . LEU B 1 269 ? 27.873 63.009 41.157 1.00 12.54 294 LEU B CA 1
ATOM 5217 C C . LEU B 1 269 ? 26.655 62.590 40.335 1.00 13.52 294 LEU B C 1
ATOM 5218 O O . LEU B 1 269 ? 26.736 62.506 39.105 1.00 13.54 294 LEU B O 1
ATOM 5223 N N . PHE B 1 270 ? 25.528 62.347 41.006 1.00 13.25 295 PHE B N 1
ATOM 5224 C CA . PHE B 1 270 ? 24.312 61.840 40.363 1.00 13.01 295 PHE B CA 1
ATOM 5225 C C . PHE B 1 270 ? 23.181 62.842 40.529 1.00 12.60 295 PHE B C 1
ATOM 5226 O O . PHE B 1 270 ? 22.008 62.473 40.625 1.00 14.67 295 PHE B O 1
ATOM 5234 N N . GLU B 1 271 ? 23.562 64.118 40.551 1.00 13.66 296 GLU B N 1
ATOM 5235 C CA . GLU B 1 271 ? 22.640 65.224 40.784 1.00 15.41 296 GLU B CA 1
ATOM 5236 C C . GLU B 1 271 ? 22.712 66.255 39.659 1.00 15.31 296 GLU B C 1
ATOM 5237 O O . GLU B 1 271 ? 23.799 66.615 39.220 1.00 16.98 296 GLU B O 1
ATOM 5243 N N . ASP B 1 272 ? 21.556 66.729 39.205 1.00 15.63 297 ASP B N 1
ATOM 5244 C CA . ASP B 1 272 ? 21.520 67.860 38.277 1.00 15.24 297 ASP B CA 1
ATOM 5245 C C . ASP B 1 272 ? 21.728 69.129 39.103 1.00 15.59 297 ASP B C 1
ATOM 5246 O O . ASP B 1 272 ? 20.915 69.466 39.962 1.00 20.02 297 ASP B O 1
ATOM 5251 N N . GLY B 1 273 ? 22.842 69.817 38.876 1.00 17.69 298 GLY B N 1
ATOM 5252 C CA . GLY B 1 273 ? 23.158 70.983 39.678 1.00 17.98 298 GLY B CA 1
ATOM 5253 C C . GLY B 1 273 ? 24.503 71.601 39.354 1.00 20.61 298 GLY B C 1
ATOM 5254 O O . GLY B 1 273 ? 24.930 71.612 38.201 1.00 19.91 298 GLY B O 1
ATOM 5255 N N . LYS B 1 274 ? 25.178 72.097 40.385 1.00 22.64 299 LYS B N 1
ATOM 5256 C CA . LYS B 1 274 ? 26.412 72.858 40.213 1.00 19.58 299 LYS B CA 1
ATOM 5257 C C . LYS B 1 274 ? 27.561 72.063 39.586 1.00 21.66 299 LYS B C 1
ATOM 5258 O O . LYS B 1 274 ? 28.493 72.647 39.038 1.00 23.46 299 LYS B O 1
ATOM 5264 N N . ARG B 1 275 ? 27.508 70.737 39.661 1.00 20.15 300 ARG B N 1
ATOM 5265 C CA . ARG B 1 275 ? 28.598 69.924 39.129 1.00 17.27 300 ARG B CA 1
ATOM 5266 C C . ARG B 1 275 ? 28.304 69.425 37.712 1.00 17.19 300 ARG B C 1
ATOM 5267 O O . ARG B 1 275 ? 29.157 68.806 37.073 1.00 19.66 300 ARG B O 1
ATOM 5275 N N . GLY B 1 276 ? 27.097 69.704 37.228 1.00 18.26 301 GLY B N 1
ATOM 5276 C CA . GLY B 1 276 ? 26.686 69.259 35.910 1.00 20.96 301 GLY B CA 1
ATOM 5277 C C . GLY B 1 276 ? 25.352 68.547 35.948 1.00 17.31 301 GLY B C 1
ATOM 5278 O O . GLY B 1 276 ? 24.640 68.611 36.942 1.00 19.15 301 GLY B O 1
ATOM 5279 N N . MET B 1 277 ? 25.020 67.853 34.867 1.00 18.67 302 MET B N 1
ATOM 5280 C CA . MET B 1 277 ? 23.752 67.138 34.784 1.00 18.31 302 MET B CA 1
ATOM 5281 C C . MET B 1 277 ? 23.892 65.698 35.268 1.00 17.11 302 MET B C 1
ATOM 5282 O O . MET B 1 277 ? 23.630 64.746 34.529 1.00 17.38 302 MET B O 1
ATOM 5287 N N . GLY B 1 278 ? 24.298 65.553 36.526 1.00 17.30 303 GLY B N 1
ATOM 5288 C CA . GLY B 1 278 ? 24.557 64.247 37.102 1.00 15.50 303 GLY B CA 1
ATOM 5289 C C . GLY B 1 278 ? 23.368 63.304 37.154 1.00 12.63 303 GLY B C 1
ATOM 5290 O O . GLY B 1 278 ? 23.531 62.105 36.953 1.00 14.40 303 GLY B O 1
ATOM 5291 N N . ALA B 1 279 ? 22.171 63.819 37.414 1.00 14.11 304 ALA B N 1
ATOM 5292 C CA . ALA B 1 279 ? 21.003 62.942 37.477 1.00 14.33 304 ALA B CA 1
ATOM 5293 C C . ALA B 1 279 ? 20.616 62.466 36.088 1.00 17.52 304 ALA B C 1
ATOM 5294 O O . ALA B 1 279 ? 20.459 61.268 35.844 1.00 17.60 304 ALA B O 1
ATOM 5296 N N . THR B 1 280 ? 20.469 63.421 35.173 1.00 16.85 305 THR B N 1
ATOM 5297 C CA . THR B 1 280 ? 20.065 63.117 33.809 1.00 15.81 305 THR B CA 1
ATOM 5298 C C . THR B 1 280 ? 21.069 62.209 33.106 1.00 15.29 305 THR B C 1
ATOM 5299 O O . THR B 1 280 ? 20.695 61.268 32.409 1.00 18.88 305 THR B O 1
ATOM 5303 N N . GLN B 1 281 ? 22.353 62.468 33.300 1.00 15.12 306 GLN B N 1
ATOM 5304 C CA . GLN B 1 281 ? 23.350 61.699 32.570 1.00 16.37 306 GLN B CA 1
ATOM 5305 C C . GLN B 1 281 ? 23.878 60.476 33.320 1.00 13.50 306 GLN B C 1
ATOM 5306 O O . GLN B 1 281 ? 24.181 59.464 32.699 1.00 15.40 306 GLN B O 1
ATOM 5312 N N . ASN B 1 282 ? 23.978 60.554 34.648 1.00 14.19 307 ASN B N 1
ATOM 5313 C CA . ASN B 1 282 ? 24.677 59.490 35.368 1.00 13.74 307 ASN B CA 1
ATOM 5314 C C . ASN B 1 282 ? 23.796 58.462 36.078 1.00 11.56 307 ASN B C 1
ATOM 5315 O O . ASN B 1 282 ? 24.244 57.337 36.262 1.00 13.26 307 ASN B O 1
ATOM 5320 N N . LEU B 1 283 ? 22.563 58.800 36.449 1.00 13.08 308 LEU B N 1
ATOM 5321 C CA . LEU B 1 283 ? 21.707 57.759 37.016 1.00 12.54 308 LEU B CA 1
ATOM 5322 C C . LEU B 1 283 ? 21.505 56.603 36.011 1.00 13.47 308 LEU B C 1
ATOM 5323 O O . LEU B 1 283 ? 21.560 55.444 36.406 1.00 13.96 308 LEU B O 1
ATOM 5328 N N . PRO B 1 284 ? 21.301 56.898 34.704 1.00 14.92 309 PRO B N 1
ATOM 5329 C CA . PRO B 1 284 ? 21.258 55.755 33.780 1.00 13.00 309 PRO B CA 1
ATOM 5330 C C . PRO B 1 284 ? 22.568 54.968 33.700 1.00 11.26 309 PRO B C 1
ATOM 5331 O O . PRO B 1 284 ? 22.521 53.769 33.417 1.00 12.44 309 PRO B O 1
ATOM 5335 N N . LYS B 1 285 ? 23.707 55.622 33.899 1.00 12.92 310 LYS B N 1
ATOM 5336 C CA . LYS B 1 285 ? 24.985 54.903 33.906 1.00 11.03 310 LYS B CA 1
ATOM 5337 C C . LYS B 1 285 ? 25.029 53.909 35.078 1.00 11.90 310 LYS B C 1
ATOM 5338 O O . LYS B 1 285 ? 25.465 52.763 34.926 1.00 12.13 310 LYS B O 1
ATOM 5344 N N . LEU B 1 286 ? 24.544 54.357 36.233 1.00 11.03 311 LEU B N 1
ATOM 5345 C CA . LEU B 1 286 ? 24.471 53.493 37.402 1.00 13.27 311 LEU B CA 1
ATOM 5346 C C . LEU B 1 286 ? 23.568 52.293 37.128 1.00 13.00 311 LEU B C 1
ATOM 5347 O O . LEU B 1 286 ? 23.951 51.156 37.382 1.00 11.85 311 LEU B O 1
ATOM 5352 N N . THR B 1 287 ? 22.379 52.540 36.579 1.00 11.91 312 THR B N 1
ATOM 5353 C CA . THR B 1 287 ? 21.478 51.452 36.242 1.00 13.52 312 THR B CA 1
ATOM 5354 C C . THR B 1 287 ? 22.132 50.469 35.286 1.00 12.93 312 THR B C 1
ATOM 5355 O O . THR B 1 287 ? 22.121 49.262 35.505 1.00 12.39 312 THR B O 1
ATOM 5359 N N . LYS B 1 288 ? 22.684 50.988 34.195 1.00 13.05 313 LYS B N 1
ATOM 5360 C CA . LYS B 1 288 ? 23.238 50.114 33.173 1.00 12.43 313 LYS B CA 1
ATOM 5361 C C . LYS B 1 288 ? 24.441 49.348 33.702 1.00 11.67 313 LYS B C 1
ATOM 5362 O O . LYS B 1 288 ? 24.625 48.180 33.386 1.00 14.59 313 LYS B O 1
ATOM 5368 N N . PHE B 1 289 ? 25.252 49.999 34.524 1.00 12.64 314 PHE B N 1
ATOM 5369 C CA . PHE B 1 289 ? 26.404 49.311 35.107 1.00 15.32 314 PHE B CA 1
ATOM 5370 C C . PHE B 1 289 ? 25.994 48.111 35.971 1.00 9.44 314 PHE B C 1
ATOM 5371 O O . PHE B 1 289 ? 26.584 47.032 35.861 1.00 11.34 314 PHE B O 1
ATOM 5379 N N . ILE B 1 290 ? 24.977 48.297 36.811 1.00 10.99 315 ILE B N 1
ATOM 5380 C CA . ILE B 1 290 ? 24.497 47.203 37.644 1.00 12.92 315 ILE B CA 1
ATOM 5381 C C . ILE B 1 290 ? 24.027 46.042 36.774 1.00 12.07 315 ILE B C 1
ATOM 5382 O O . ILE B 1 290 ? 24.377 44.886 37.014 1.00 12.54 315 ILE B O 1
ATOM 5387 N N . GLN B 1 291 ? 23.277 46.358 35.717 1.00 12.33 316 GLN B N 1
ATOM 5388 C CA . GLN B 1 291 ? 22.754 45.327 34.827 1.00 14.81 316 GLN B CA 1
ATOM 5389 C C . GLN B 1 291 ? 23.869 44.604 34.087 1.00 11.59 316 GLN B C 1
ATOM 5390 O O . GLN B 1 291 ? 23.889 43.375 34.015 1.00 13.87 316 GLN B O 1
ATOM 5396 N N . LEU B 1 292 ? 24.805 45.368 33.536 1.00 13.02 317 LEU B N 1
ATOM 5397 C CA . LEU B 1 292 ? 25.918 44.786 32.805 1.00 13.80 317 LEU B CA 1
ATOM 5398 C C . LEU B 1 292 ? 26.794 43.936 33.719 1.00 12.66 317 LEU B C 1
ATOM 5399 O O . LEU B 1 292 ? 27.254 42.871 33.335 1.00 14.46 317 LEU B O 1
ATOM 5404 N N . ALA B 1 293 ? 27.017 44.407 34.941 1.00 13.68 318 ALA B N 1
ATOM 5405 C CA . ALA B 1 293 ? 27.847 43.672 35.895 1.00 12.95 318 ALA B CA 1
ATOM 5406 C C . ALA B 1 293 ? 27.200 42.335 36.254 1.00 11.42 318 ALA B C 1
ATOM 5407 O O . ALA B 1 293 ? 27.864 41.299 36.273 1.00 14.16 318 ALA B O 1
ATOM 5409 N N . LYS B 1 294 ? 25.893 42.352 36.487 1.00 12.43 319 LYS B N 1
ATOM 5410 C CA . LYS B 1 294 ? 25.174 41.109 36.748 1.00 13.46 319 LYS B CA 1
ATOM 5411 C C . LYS B 1 294 ? 25.240 40.153 35.572 1.00 15.09 319 LYS B C 1
ATOM 5412 O O . LYS B 1 294 ? 25.419 38.950 35.746 1.00 17.54 319 LYS B O 1
ATOM 5418 N N . GLN B 1 295 ? 25.080 40.692 34.366 1.00 17.83 320 GLN B N 1
ATOM 5419 C CA . GLN B 1 295 ? 25.078 39.868 33.163 1.00 19.83 320 GLN B CA 1
ATOM 5420 C C . GLN B 1 295 ? 26.455 39.264 32.926 1.00 20.47 320 GLN B C 1
ATOM 5421 O O . GLN B 1 295 ? 26.587 38.182 32.340 1.00 21.62 320 GLN B O 1
ATOM 5427 N N . ALA B 1 296 ? 27.482 39.953 33.414 1.00 18.11 321 ALA B N 1
ATOM 5428 C CA . ALA B 1 296 ? 28.854 39.485 33.295 1.00 18.34 321 ALA B CA 1
ATOM 5429 C C . ALA B 1 296 ? 29.210 38.450 34.366 1.00 18.84 321 ALA B C 1
ATOM 5430 O O . ALA B 1 296 ? 30.275 37.833 34.309 1.00 22.54 321 ALA B O 1
ATOM 5432 N N . GLY B 1 297 ? 28.328 38.267 35.346 1.00 16.90 322 GLY B N 1
ATOM 5433 C CA . GLY B 1 297 ? 28.548 37.254 36.365 1.00 16.98 322 GLY B CA 1
ATOM 5434 C C . GLY B 1 297 ? 28.897 37.764 37.752 1.00 16.64 322 GLY B C 1
ATOM 5435 O O . GLY B 1 297 ? 29.121 36.965 38.663 1.00 17.51 322 GLY B O 1
ATOM 5436 N N . TYR B 1 298 ? 28.936 39.082 37.924 1.00 13.23 323 TYR B N 1
ATOM 5437 C CA . TYR B 1 298 ? 29.192 39.658 39.249 1.00 12.81 323 TYR B CA 1
ATOM 5438 C C . TYR B 1 298 ? 27.951 39.624 40.108 1.00 12.47 323 TYR B C 1
ATOM 5439 O O . TYR B 1 298 ? 26.831 39.686 39.598 1.00 14.19 323 TYR B O 1
ATOM 5448 N N . VAL B 1 299 ? 28.142 39.561 41.421 1.00 11.84 324 VAL B N 1
ATOM 5449 C CA . VAL B 1 299 ? 27.044 39.836 42.331 1.00 13.20 324 VAL B CA 1
ATOM 5450 C C . VAL B 1 299 ? 27.410 41.046 43.182 1.00 10.00 324 VAL B C 1
ATOM 5451 O O . VAL B 1 299 ? 28.597 41.378 43.334 1.00 11.10 324 VAL B O 1
ATOM 5455 N N . PHE B 1 300 ? 26.395 41.699 43.733 1.00 9.66 325 PHE B N 1
ATOM 5456 C CA . PHE B 1 300 ? 26.572 42.885 44.554 1.00 9.01 325 PHE B CA 1
ATOM 5457 C C . PHE B 1 300 ? 26.350 42.576 46.029 1.00 10.67 325 PHE B C 1
ATOM 5458 O O . PHE B 1 300 ? 25.407 41.870 46.374 1.00 11.68 325 PHE B O 1
ATOM 5466 N N . ASP B 1 301 ? 27.211 43.094 46.903 1.00 9.19 326 ASP B N 1
ATOM 5467 C CA . ASP B 1 301 ? 27.026 42.879 48.329 1.00 10.60 326 ASP B CA 1
ATOM 5468 C C . ASP B 1 301 ? 27.387 44.145 49.098 1.00 8.40 326 ASP B C 1
ATOM 5469 O O . ASP B 1 301 ? 27.857 45.137 48.518 1.00 8.36 326 ASP B O 1
ATOM 5474 N N . THR B 1 302 ? 27.176 44.104 50.410 1.00 9.42 327 THR B N 1
ATOM 5475 C CA . THR B 1 302 ? 27.417 45.246 51.275 1.00 8.28 327 THR B CA 1
ATOM 5476 C C . THR B 1 302 ? 28.597 44.996 52.231 1.00 8.74 327 THR B C 1
ATOM 5477 O O . THR B 1 302 ? 29.018 43.853 52.455 1.00 8.51 327 THR B O 1
ATOM 5481 N N . MET B 1 303 ? 29.115 46.078 52.787 1.00 7.80 328 MET B N 1
ATOM 5482 C CA . MET B 1 303 ? 30.389 46.008 53.496 1.00 7.78 328 MET B CA 1
ATOM 5483 C C . MET B 1 303 ? 30.302 45.254 54.816 1.00 8.83 328 MET B C 1
ATOM 5484 O O . MET B 1 303 ? 31.329 44.783 55.318 1.00 9.12 328 MET B O 1
ATOM 5489 N N . ASP B 1 304 ? 29.096 45.117 55.366 1.00 9.21 329 ASP B N 1
ATOM 5490 C CA . ASP B 1 304 ? 28.927 44.299 56.571 1.00 9.26 329 ASP B CA 1
ATOM 5491 C C . ASP B 1 304 ? 29.260 42.834 56.301 1.00 8.97 329 ASP B C 1
ATOM 5492 O O . ASP B 1 304 ? 29.499 42.080 57.244 1.00 10.02 329 ASP B O 1
ATOM 5497 N N . ASN B 1 305 ? 29.315 42.439 55.026 1.00 8.59 330 ASN B N 1
ATOM 5498 C CA . ASN B 1 305 ? 29.614 41.063 54.643 1.00 8.40 330 ASN B CA 1
ATOM 5499 C C . ASN B 1 305 ? 30.984 40.890 53.991 1.00 7.85 330 ASN B C 1
ATOM 5500 O O . ASN B 1 305 ? 31.348 39.780 53.615 1.00 9.96 330 ASN B O 1
ATOM 5505 N N . TYR B 1 306 ? 31.734 41.981 53.854 1.00 8.12 331 TYR B N 1
ATOM 5506 C CA . TYR B 1 306 ? 33.063 41.908 53.252 1.00 8.13 331 TYR B CA 1
ATOM 5507 C C . TYR B 1 306 ? 33.938 40.875 53.973 1.00 7.91 331 TYR B C 1
ATOM 5508 O O . TYR B 1 306 ? 34.590 40.035 53.336 1.00 8.29 331 TYR B O 1
ATOM 5517 N N . THR B 1 307 ? 33.960 40.960 55.306 1.00 8.25 332 THR B N 1
ATOM 5518 C CA . THR B 1 307 ? 34.363 39.823 56.128 1.00 9.24 332 THR B CA 1
ATOM 5519 C C . THR B 1 307 ? 33.088 39.051 56.445 1.00 7.37 332 THR B C 1
ATOM 5520 O O . THR B 1 307 ? 32.164 39.618 57.029 1.00 8.74 332 THR B O 1
ATOM 5524 N N . PRO B 1 308 ? 33.018 37.773 56.058 1.00 9.27 333 PRO B N 1
ATOM 5525 C CA . PRO B 1 308 ? 31.721 37.096 56.233 1.00 9.58 333 PRO B CA 1
ATOM 5526 C C . PRO B 1 308 ? 31.358 36.885 57.688 1.00 10.43 333 PRO B C 1
ATOM 5527 O O . PRO B 1 308 ? 32.213 36.647 58.538 1.00 9.44 333 PRO B O 1
ATOM 5531 N N . ASN B 1 309 ? 30.077 36.997 57.970 1.00 11.37 334 ASN B N 1
ATOM 5532 C CA . ASN B 1 309 ? 29.603 36.809 59.313 1.00 9.84 334 ASN B CA 1
ATOM 5533 C C . ASN B 1 309 ? 29.596 35.324 59.651 1.00 8.95 334 ASN B C 1
ATOM 5534 O O . ASN B 1 309 ? 29.200 34.497 58.840 1.00 10.59 334 ASN B O 1
ATOM 5539 N N . TRP B 1 310 ? 30.067 34.988 60.849 1.00 7.62 335 TRP B N 1
ATOM 5540 C CA . TRP B 1 310 ? 30.036 33.607 61.310 1.00 6.73 335 TRP B CA 1
ATOM 5541 C C . TRP B 1 310 ? 28.613 33.053 61.200 1.00 7.80 335 TRP B C 1
ATOM 5542 O O . TRP B 1 310 ? 27.655 33.704 61.609 1.00 8.33 335 TRP B O 1
ATOM 5553 N N . GLN B 1 311 ? 28.487 31.842 60.677 1.00 8.13 336 GLN B N 1
ATOM 5554 C CA . GLN B 1 311 ? 27.170 31.264 60.437 1.00 11.00 336 GLN B CA 1
ATOM 5555 C C . GLN B 1 311 ? 27.131 29.783 60.772 1.00 9.10 336 GLN B C 1
ATOM 5556 O O . GLN B 1 311 ? 27.955 29.004 60.287 1.00 11.04 336 GLN B O 1
ATOM 5562 N N . VAL B 1 312 ? 26.165 29.405 61.602 1.00 10.65 337 VAL B N 1
ATOM 5563 C CA . VAL B 1 312 ? 25.938 28.004 61.937 1.00 11.32 337 VAL B CA 1
ATOM 5564 C C . VAL B 1 312 ? 25.698 27.194 60.676 1.00 9.63 337 VAL B C 1
ATOM 5565 O O . VAL B 1 312 ? 24.922 27.604 59.805 1.00 13.29 337 VAL B O 1
ATOM 5569 N N . GLY B 1 313 ? 26.389 26.067 60.564 1.00 10.29 338 GLY B N 1
ATOM 5570 C CA . GLY B 1 313 ? 26.234 25.170 59.439 1.00 11.35 338 GLY B CA 1
ATOM 5571 C C . GLY B 1 313 ? 27.227 25.403 58.329 1.00 12.45 338 GLY B C 1
ATOM 5572 O O . GLY B 1 313 ? 27.350 24.585 57.426 1.00 14.09 338 GLY B O 1
ATOM 5573 N N . ASN B 1 314 ? 27.948 26.518 58.387 1.00 10.53 339 ASN B N 1
ATOM 5574 C CA . ASN B 1 314 ? 28.968 26.777 57.390 1.00 12.49 339 ASN B CA 1
ATOM 5575 C C . ASN B 1 314 ? 30.217 25.974 57.695 1.00 11.59 339 ASN B C 1
ATOM 5576 O O . ASN B 1 314 ? 30.552 25.739 58.856 1.00 11.05 339 ASN B O 1
ATOM 5581 N N . ASN B 1 315 ? 30.880 25.529 56.643 1.00 11.35 340 ASN B N 1
ATOM 5582 C CA . ASN B 1 315 ? 32.175 24.893 56.749 1.00 12.77 340 ASN B CA 1
ATOM 5583 C C . ASN B 1 315 ? 33.258 25.959 56.728 1.00 13.01 340 ASN B C 1
ATOM 5584 O O . ASN B 1 315 ? 33.260 26.846 55.862 1.00 15.41 340 ASN B O 1
ATOM 5589 N N . TYR B 1 316 ? 34.175 25.877 57.683 1.00 9.37 341 TYR B N 1
ATOM 5590 C CA . TYR B 1 316 ? 35.300 26.787 57.738 1.00 10.03 341 TYR B CA 1
ATOM 5591 C C . TYR B 1 316 ? 36.585 26.004 57.629 1.00 10.19 341 TYR B C 1
ATOM 5592 O O . TYR B 1 316 ? 36.714 24.905 58.179 1.00 11.71 341 TYR B O 1
ATOM 5601 N N . SER B 1 317 ? 37.527 26.561 56.883 1.00 9.11 342 SER B N 1
ATOM 5602 C CA . SER B 1 317 ? 38.864 2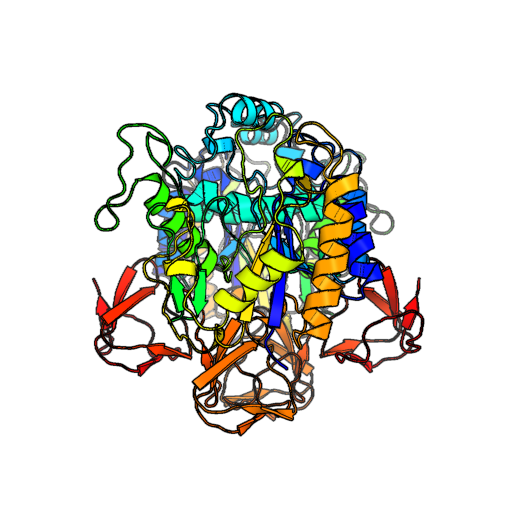5.998 56.793 1.00 9.39 342 SER B CA 1
ATOM 5603 C C . SER B 1 317 ? 39.771 26.767 57.728 1.00 10.10 342 SER B C 1
ATOM 5604 O O . SER B 1 317 ? 39.602 27.971 57.903 1.00 8.68 342 SER B O 1
ATOM 5607 N N . ALA B 1 318 ? 40.760 26.086 58.298 1.00 8.87 343 ALA B N 1
ATOM 5608 C CA . ALA B 1 318 ? 41.785 26.762 59.079 1.00 9.60 343 ALA B CA 1
ATOM 5609 C C . ALA B 1 318 ? 42.303 27.979 58.315 1.00 9.74 343 ALA B C 1
ATOM 5610 O O . ALA B 1 318 ? 42.593 27.893 57.114 1.00 9.95 343 ALA B O 1
ATOM 5612 N N . GLY B 1 319 ? 42.394 29.109 59.000 1.00 8.46 344 GLY B N 1
ATOM 5613 C CA . GLY B 1 319 ? 42.831 30.339 58.366 1.00 9.15 344 GLY B CA 1
ATOM 5614 C C . GLY B 1 319 ? 41.714 31.272 57.915 1.00 8.77 344 GLY B C 1
ATOM 5615 O O . GLY B 1 319 ? 41.970 32.447 57.669 1.00 9.37 344 GLY B O 1
ATOM 5616 N N . ASP B 1 320 ? 40.494 30.759 57.798 1.00 7.92 345 ASP B N 1
ATOM 5617 C CA . ASP B 1 320 ? 39.353 31.583 57.371 1.00 9.12 345 ASP B CA 1
ATOM 5618 C C . ASP B 1 320 ? 39.043 32.668 58.396 1.00 8.04 345 ASP B C 1
ATOM 5619 O O . ASP B 1 320 ? 39.145 32.432 59.600 1.00 8.56 345 ASP B O 1
ATOM 5624 N N . TYR B 1 321 ? 38.648 33.843 57.915 1.00 7.76 346 TYR B N 1
ATOM 5625 C CA . TYR B 1 321 ? 38.220 34.940 58.779 1.00 7.92 346 TYR B CA 1
ATOM 5626 C C . TYR B 1 321 ? 36.706 35.089 58.794 1.00 8.57 346 TYR B C 1
ATOM 5627 O O . TYR B 1 321 ? 36.047 34.979 57.755 1.00 9.08 346 TYR B O 1
ATOM 5636 N N . VAL B 1 322 ? 36.161 35.362 59.974 1.00 7.28 347 VAL B N 1
ATOM 5637 C CA . VAL B 1 322 ? 34.747 35.699 60.118 1.00 7.61 347 VAL B CA 1
ATOM 5638 C C . VAL B 1 322 ? 34.593 36.904 61.027 1.00 7.60 347 VAL B C 1
ATOM 5639 O O . VAL B 1 322 ? 35.511 37.250 61.767 1.00 7.72 347 VAL B O 1
ATOM 5643 N N . LEU B 1 323 ? 33.398 37.499 60.998 1.00 7.57 348 LEU B N 1
ATOM 5644 C CA . LEU B 1 323 ? 32.973 38.466 62.003 1.00 7.18 348 LEU B CA 1
ATOM 5645 C C . LEU B 1 323 ? 31.997 37.813 62.944 1.00 8.26 348 LEU B C 1
ATOM 5646 O O . LEU B 1 323 ? 31.135 37.055 62.508 1.00 9.04 348 LEU B O 1
ATOM 5651 N N . HIS B 1 324 ? 32.118 38.136 64.222 1.00 7.23 349 HIS B N 1
ATOM 5652 C CA . HIS B 1 324 ? 31.163 37.690 65.224 1.00 7.84 349 HIS B CA 1
ATOM 5653 C C . HIS B 1 324 ? 30.990 38.826 66.219 1.00 8.56 349 HIS B C 1
ATOM 5654 O O . HIS B 1 324 ? 31.945 39.224 66.881 1.00 8.19 349 HIS B O 1
ATOM 5661 N N . LEU B 1 325 ? 29.782 39.379 66.290 1.00 8.68 350 LEU B N 1
ATOM 5662 C CA . LEU B 1 325 ? 29.500 40.531 67.149 1.00 8.24 350 LEU B CA 1
ATOM 5663 C C . LEU B 1 325 ? 30.552 41.635 66.999 1.00 8.86 350 LEU B C 1
ATOM 5664 O O . LEU B 1 325 ? 31.079 42.158 67.984 1.00 10.20 350 LEU B O 1
ATOM 5669 N N . GLY B 1 326 ? 30.860 41.962 65.752 1.00 8.97 351 GLY B N 1
ATOM 5670 C CA . GLY B 1 326 ? 31.744 43.077 65.457 1.00 10.76 351 GLY B CA 1
ATOM 5671 C C . GLY B 1 326 ? 33.224 42.771 65.570 1.00 8.82 351 GLY B C 1
ATOM 5672 O O . GLY B 1 326 ? 34.043 43.643 65.329 1.00 8.93 351 GLY B O 1
ATOM 5673 N N . THR B 1 327 ? 33.568 41.548 65.952 1.00 8.21 352 THR B N 1
ATOM 5674 C CA . THR B 1 327 ? 34.962 41.185 66.174 1.00 8.05 352 THR B CA 1
ATOM 5675 C C . THR B 1 327 ? 35.415 40.210 65.101 1.00 6.40 352 THR B C 1
ATOM 5676 O O . THR B 1 327 ? 34.703 39.249 64.804 1.00 6.79 352 THR B O 1
ATOM 5680 N N . VAL B 1 328 ? 36.612 40.424 64.549 1.00 7.23 353 VAL B N 1
ATOM 5681 C CA . VAL B 1 328 ? 37.180 39.494 63.589 1.00 8.02 353 VAL B CA 1
ATOM 5682 C C . VAL B 1 328 ? 37.798 38.304 64.310 1.00 6.65 353 VAL B C 1
ATOM 5683 O O . VAL B 1 328 ? 38.540 38.478 65.275 1.00 7.00 353 VAL B O 1
ATOM 5687 N N . TYR B 1 329 ? 37.502 37.106 63.823 1.00 5.99 354 TYR B N 1
ATOM 5688 C CA . TYR B 1 329 ? 38.157 35.891 64.292 1.00 5.49 354 TYR B CA 1
ATOM 5689 C C . TYR B 1 329 ? 38.733 35.103 63.122 1.00 6.93 354 TYR B C 1
ATOM 5690 O O . TYR B 1 329 ? 38.246 35.211 61.997 1.00 7.70 354 TYR B O 1
ATOM 5699 N N . GLN B 1 330 ? 39.762 34.306 63.413 1.00 6.97 355 GLN B N 1
ATOM 5700 C CA . GLN B 1 330 ? 40.408 33.449 62.428 1.00 7.39 355 GLN B CA 1
ATOM 5701 C C . GLN B 1 330 ? 40.328 31.998 62.882 1.00 6.69 355 GLN B C 1
ATOM 5702 O O . GLN B 1 330 ? 40.612 31.696 64.033 1.00 7.61 355 GLN B O 1
ATOM 5708 N N . ALA B 1 331 ? 39.925 31.105 61.982 1.00 7.89 356 ALA B N 1
ATOM 5709 C CA . ALA B 1 331 ? 39.735 29.706 62.341 1.00 6.98 356 ALA B CA 1
ATOM 5710 C C . ALA B 1 331 ? 41.066 29.012 62.597 1.00 7.70 356 ALA B C 1
ATOM 5711 O O . ALA B 1 331 ? 42.012 29.127 61.802 1.00 9.39 356 ALA B O 1
ATOM 5713 N N . VAL B 1 332 ? 41.116 28.283 63.704 1.00 8.03 357 VAL B N 1
ATOM 5714 C CA . VAL B 1 332 ? 42.299 27.518 64.081 1.00 8.81 357 VAL B CA 1
ATOM 5715 C C . VAL B 1 332 ? 42.295 26.142 63.431 1.00 10.22 357 VAL B C 1
ATOM 5716 O O . VAL B 1 332 ? 43.321 25.667 62.936 1.00 11.52 357 VAL B O 1
ATOM 5720 N N . THR B 1 333 ? 41.122 25.525 63.402 1.00 10.54 358 THR B N 1
ATOM 5721 C CA . THR B 1 333 ? 40.948 24.169 62.898 1.00 11.33 358 THR B CA 1
ATOM 5722 C C . THR B 1 333 ? 39.755 24.137 61.959 1.00 10.65 358 THR B C 1
ATOM 5723 O O . THR B 1 333 ? 38.729 24.763 62.227 1.00 10.88 358 THR B O 1
ATOM 5727 N N . SER B 1 334 ? 39.897 23.435 60.848 1.00 9.49 359 SER B N 1
ATOM 5728 C CA . SER B 1 334 ? 38.789 23.281 59.918 1.00 9.66 359 SER B CA 1
ATOM 5729 C C . SER B 1 334 ? 37.640 22.537 60.587 1.00 9.32 359 SER B C 1
ATOM 5730 O O . SER B 1 334 ? 37.869 21.529 61.257 1.00 10.09 359 SER B O 1
ATOM 5733 N N . HIS B 1 335 ? 36.405 23.014 60.402 1.00 8.54 360 HIS B N 1
ATOM 5734 C CA . HIS B 1 335 ? 35.256 22.402 61.061 1.00 8.17 360 HIS B CA 1
ATOM 5735 C C . HIS B 1 335 ? 33.980 22.957 60.466 1.00 8.56 360 HIS B C 1
ATOM 5736 O O . HIS B 1 335 ? 34.014 23.954 59.753 1.00 9.59 360 HIS B O 1
ATOM 5743 N N . THR B 1 336 ? 32.860 22.322 60.779 1.00 8.91 361 THR B N 1
ATOM 5744 C CA . THR B 1 336 ? 31.545 22.861 60.472 1.00 10.01 361 THR B CA 1
ATOM 5745 C C . THR B 1 336 ? 31.041 23.587 61.713 1.00 8.36 361 THR B C 1
ATOM 5746 O O . THR B 1 336 ? 30.994 23.001 62.807 1.00 9.27 361 THR B O 1
ATOM 5750 N N . ALA B 1 337 ? 30.684 24.859 61.573 1.00 9.17 362 ALA B N 1
ATOM 5751 C CA . ALA B 1 337 ? 30.203 25.633 62.718 1.00 8.39 362 ALA B CA 1
ATOM 5752 C C . ALA B 1 337 ? 28.887 25.096 63.252 1.00 9.38 362 ALA B C 1
ATOM 5753 O O . ALA B 1 337 ? 27.968 24.814 62.479 1.00 10.22 362 ALA B O 1
ATOM 5755 N N . GLN B 1 338 ? 28.795 24.987 64.574 1.00 9.27 363 GLN B N 1
ATOM 5756 C CA . GLN B 1 338 ? 27.569 24.561 65.235 1.00 9.34 363 GLN B CA 1
ATOM 5757 C C . GLN B 1 338 ? 27.184 25.601 66.269 1.00 7.92 363 GLN B C 1
ATOM 5758 O O . GLN B 1 338 ? 28.037 26.377 66.709 1.00 8.10 363 GLN B O 1
ATOM 5764 N N . GLN B 1 339 ? 25.917 25.618 66.679 1.00 8.30 364 GLN B N 1
ATOM 5765 C CA . GLN B 1 339 ? 25.424 26.792 67.386 1.00 9.00 364 GLN B CA 1
ATOM 5766 C C . GLN B 1 339 ? 26.125 27.050 68.720 1.00 7.94 364 GLN B C 1
ATOM 5767 O O . GLN B 1 339 ? 26.247 28.204 69.108 1.00 8.28 364 GLN B O 1
ATOM 5773 N N . ASP B 1 340 ? 26.625 26.016 69.389 1.00 8.70 365 ASP B N 1
ATOM 5774 C CA . ASP B 1 340 ? 27.292 26.204 70.674 1.00 8.57 365 ASP B CA 1
ATOM 5775 C C . ASP B 1 340 ? 28.769 26.607 70.532 1.00 8.73 365 ASP B C 1
ATOM 5776 O O . ASP B 1 340 ? 29.403 27.003 71.517 1.00 9.84 365 ASP B O 1
ATOM 5781 N N . TRP B 1 341 ? 29.289 26.551 69.315 1.00 8.92 366 TRP B N 1
ATOM 5782 C CA . TRP B 1 341 ? 30.717 26.775 69.077 1.00 8.78 366 TRP B CA 1
ATOM 5783 C C . TRP B 1 341 ? 31.007 28.127 68.435 1.00 8.72 366 TRP B C 1
ATOM 5784 O O . TRP B 1 341 ? 31.812 28.238 67.516 1.00 10.00 366 TRP B O 1
ATOM 5795 N N . ALA B 1 342 ? 30.347 29.167 68.918 1.00 8.77 367 ALA B N 1
ATOM 5796 C CA . ALA B 1 342 ? 30.650 30.501 68.438 1.00 8.52 367 ALA B CA 1
ATOM 5797 C C . ALA B 1 342 ? 32.082 30.886 68.781 1.00 7.29 367 ALA B C 1
ATOM 5798 O O . ALA B 1 342 ? 32.613 30.474 69.811 1.00 7.24 367 ALA B O 1
ATOM 5800 N N . PRO B 1 343 ? 32.704 31.722 67.942 1.00 5.97 368 PRO B N 1
ATOM 5801 C CA . PRO B 1 343 ? 33.997 32.298 68.332 1.00 6.57 368 PRO B CA 1
ATOM 5802 C C . PRO B 1 343 ? 33.853 33.094 69.625 1.00 7.03 368 PRO B C 1
ATOM 5803 O O . PRO B 1 343 ? 32.786 33.634 69.900 1.00 7.11 368 PRO B O 1
ATOM 5807 N N . SER B 1 344 ? 34.920 33.166 70.409 1.00 7.31 369 SER B N 1
ATOM 5808 C CA . SER B 1 344 ? 34.871 33.875 71.685 1.00 6.90 369 SER B CA 1
ATOM 5809 C C . SER B 1 344 ? 36.290 34.082 72.184 1.00 6.98 369 SER B C 1
ATOM 5810 O O . SER B 1 344 ? 37.230 33.531 71.617 1.00 7.48 369 SER B O 1
ATOM 5813 N N . PRO B 1 345 ? 36.455 34.848 73.265 1.00 6.36 370 PRO B N 1
ATOM 5814 C CA . PRO B 1 345 ? 37.766 34.976 73.921 1.00 6.45 370 PRO B CA 1
ATOM 5815 C C . PRO B 1 345 ? 38.337 33.676 74.494 1.00 7.77 370 PRO B C 1
ATOM 5816 O O . PRO B 1 345 ? 39.494 33.700 74.912 1.00 8.18 370 PRO B O 1
ATOM 5820 N N . THR B 1 346 ? 37.571 32.592 74.553 1.00 6.52 371 THR B N 1
ATOM 5821 C CA . THR B 1 346 ? 38.100 31.345 75.083 1.00 8.19 371 THR B CA 1
ATOM 5822 C C . THR B 1 346 ? 38.017 30.178 74.108 1.00 7.72 371 THR B C 1
ATOM 5823 O O . THR B 1 346 ? 38.447 29.079 74.439 1.00 9.72 371 THR B O 1
ATOM 5827 N N . SER B 1 347 ? 37.479 30.402 72.905 1.00 7.44 372 SER B N 1
ATOM 5828 C CA . SER B 1 347 ? 37.319 29.308 71.949 1.00 7.13 372 SER B CA 1
ATOM 5829 C C . SER B 1 347 ? 38.650 28.739 71.477 1.00 8.83 372 SER B C 1
ATOM 5830 O O . SER B 1 347 ? 39.560 29.489 71.127 1.00 10.04 372 SER B O 1
ATOM 5833 N N . SER B 1 348 ? 38.752 27.417 71.452 1.00 8.67 373 SER B N 1
ATOM 5834 C CA . SER B 1 348 ? 39.922 26.756 70.876 1.00 10.57 373 SER B CA 1
ATOM 5835 C C . SER B 1 348 ? 39.863 26.724 69.351 1.00 9.49 373 SER B C 1
ATOM 5836 O O . SER B 1 348 ? 40.871 26.453 68.708 1.00 10.55 373 SER B O 1
ATOM 5839 N N . LEU B 1 349 ? 38.690 26.963 68.771 1.00 8.31 374 LEU B N 1
ATOM 5840 C CA . LEU B 1 349 ? 38.501 26.861 67.319 1.00 9.67 374 LEU B CA 1
ATOM 5841 C C . LEU B 1 349 ? 38.785 28.146 66.559 1.00 7.15 374 LEU B C 1
ATOM 5842 O O . LEU B 1 349 ? 38.924 28.121 65.335 1.00 7.80 374 LEU B O 1
ATOM 5847 N N . TRP B 1 350 ? 38.864 29.251 67.289 1.00 7.20 375 TRP B N 1
ATOM 5848 C CA . TRP B 1 350 ? 39.025 30.586 66.723 1.00 7.66 375 TRP B CA 1
ATOM 5849 C C . TRP B 1 350 ? 39.992 31.403 67.552 1.00 8.36 375 TRP B C 1
ATOM 5850 O O . TRP B 1 350 ? 40.009 31.263 68.769 1.00 9.43 375 TRP B O 1
ATOM 5861 N N . THR B 1 351 ? 40.746 32.287 66.913 1.00 7.39 376 THR B N 1
ATOM 5862 C CA . THR B 1 351 ? 41.455 33.327 67.644 1.00 8.08 376 THR B CA 1
ATOM 5863 C C . THR B 1 351 ? 40.958 34.694 67.185 1.00 7.42 376 THR B C 1
ATOM 5864 O O . THR B 1 351 ? 40.503 34.854 66.048 1.00 7.91 376 THR B O 1
ATOM 5868 N N . ASN B 1 352 ? 41.006 35.663 68.087 1.00 6.83 377 ASN B N 1
ATOM 5869 C CA . ASN B 1 352 ? 40.699 37.054 67.772 1.00 6.55 377 ASN B CA 1
ATOM 5870 C C . ASN B 1 352 ? 41.737 37.600 66.797 1.00 6.92 377 ASN B C 1
ATOM 5871 O O . ASN B 1 352 ? 42.946 37.517 67.072 1.00 7.62 377 ASN B O 1
ATOM 5876 N N . ALA B 1 353 ? 41.289 38.144 65.674 1.00 7.35 378 ALA B N 1
ATOM 5877 C CA . ALA B 1 353 ? 42.197 38.729 64.691 1.00 6.63 378 ALA B CA 1
ATOM 5878 C C . ALA B 1 353 ? 41.752 40.146 64.325 1.00 6.25 378 ALA B C 1
ATOM 5879 O O . ALA B 1 353 ? 41.935 40.593 63.195 1.00 6.88 378 ALA B O 1
ATOM 5881 N N . ASP B 1 354 ? 41.164 40.860 65.275 1.00 6.01 379 ASP B N 1
ATOM 5882 C CA . ASP B 1 354 ? 40.861 42.281 65.087 1.00 7.60 379 ASP B CA 1
ATOM 5883 C C . ASP B 1 354 ? 42.135 43.054 64.747 1.00 7.57 379 ASP B C 1
ATOM 5884 O O . ASP B 1 354 ? 43.233 42.685 65.191 1.00 7.89 379 ASP B O 1
ATOM 5889 N N . PRO B 1 355 ? 41.994 44.164 64.012 1.00 6.77 380 PRO B N 1
ATOM 5890 C CA . PRO B 1 355 ? 43.159 44.969 63.620 1.00 8.54 380 PRO B CA 1
ATOM 5891 C C . PRO B 1 355 ? 43.639 45.908 64.729 1.00 10.48 380 PRO B C 1
ATOM 5892 O O . PRO B 1 355 ? 44.337 46.876 64.456 1.00 15.16 380 PRO B O 1
ATOM 5896 N N . ALA B 1 356 ? 43.255 45.630 65.967 1.00 9.21 381 ALA B N 1
ATOM 5897 C CA . ALA B 1 356 ? 43.630 46.457 67.116 1.00 9.62 381 ALA B CA 1
ATOM 5898 C C . ALA B 1 356 ? 45.058 46.182 67.548 1.00 8.56 381 ALA B C 1
ATOM 5899 O O . ALA B 1 356 ? 45.617 45.136 67.233 1.00 11.52 381 ALA B O 1
ATOM 5901 N N . THR B 1 357 ? 45.645 47.129 68.277 1.00 8.45 382 THR B N 1
ATOM 5902 C CA . THR B 1 357 ? 47.014 46.987 68.764 1.00 9.65 382 THR B CA 1
ATOM 5903 C C . THR B 1 357 ? 47.116 46.945 70.300 1.00 9.61 382 THR B C 1
ATOM 5904 O O . THR B 1 357 ? 48.189 46.689 70.833 1.00 10.06 382 THR B O 1
ATOM 5908 N N . ASN B 1 358 ? 46.022 47.191 71.016 1.00 7.16 383 ASN B N 1
ATOM 5909 C CA . ASN B 1 358 ? 45.980 46.922 72.450 1.00 7.42 383 ASN B CA 1
ATOM 5910 C C . ASN B 1 358 ? 46.063 45.425 72.677 1.00 7.45 383 ASN B C 1
ATOM 5911 O O . ASN B 1 358 ? 45.504 44.645 71.890 1.00 8.58 383 ASN B O 1
ATOM 5916 N N . TRP B 1 359 ? 46.764 45.004 73.724 1.00 6.89 384 TRP B N 1
ATOM 5917 C CA . TRP B 1 359 ? 46.780 43.583 74.070 1.00 7.57 384 TRP B CA 1
ATOM 5918 C C . TRP B 1 359 ? 45.350 43.089 74.245 1.00 9.06 384 TRP B C 1
ATOM 5919 O O . TRP B 1 359 ? 44.533 43.737 74.888 1.00 8.69 384 TRP B O 1
ATOM 5930 N N . THR B 1 360 ? 45.080 41.912 73.704 1.00 9.70 385 THR B N 1
ATOM 5931 C CA . THR B 1 360 ? 43.746 41.343 73.678 1.00 13.26 385 THR B CA 1
ATOM 5932 C C . THR B 1 360 ? 43.869 39.846 73.921 1.00 10.40 385 THR B C 1
ATOM 5933 O O . THR B 1 360 ? 44.824 39.218 73.458 1.00 9.29 385 THR B O 1
ATOM 5937 N N . GLN B 1 361 ? 42.921 39.283 74.661 1.00 10.38 386 GLN B N 1
ATOM 5938 C CA . GLN B 1 361 ? 42.860 37.850 74.912 1.00 11.00 386 GLN B CA 1
ATOM 5939 C C . GLN B 1 361 ? 42.560 37.033 73.647 1.00 8.61 386 GLN B C 1
ATOM 5940 O O . GLN B 1 361 ? 41.821 37.481 72.777 1.00 9.58 386 GLN B O 1
ATOM 5946 N N . ASN B 1 362 ? 43.144 35.836 73.567 1.00 8.07 387 ASN B N 1
ATOM 5947 C CA . ASN B 1 362 ? 42.925 34.864 72.486 1.00 7.75 387 ASN B CA 1
ATOM 5948 C C . ASN B 1 362 ? 43.362 35.369 71.120 1.00 7.25 387 ASN B C 1
ATOM 5949 O O . ASN B 1 362 ? 42.744 35.045 70.112 1.00 8.04 387 ASN B O 1
ATOM 5954 N N . VAL B 1 363 ? 44.459 36.115 71.083 1.00 7.38 388 VAL B N 1
ATOM 5955 C CA . VAL B 1 363 ? 45.080 36.572 69.847 1.00 7.47 388 VAL B CA 1
ATOM 5956 C C . VAL B 1 363 ? 46.317 35.723 69.561 1.00 6.50 388 VAL B C 1
ATOM 5957 O O . VAL B 1 363 ? 47.106 35.443 70.474 1.00 8.12 388 VAL B O 1
ATOM 5961 N N . SER B 1 364 ? 46.493 35.317 68.311 1.00 7.66 389 SER B N 1
ATOM 5962 C CA . SER B 1 364 ? 47.698 34.583 67.931 1.00 7.50 389 SER B CA 1
ATOM 5963 C C . SER B 1 364 ? 48.822 35.594 67.647 1.00 8.85 389 SER B C 1
ATOM 5964 O O . SER B 1 364 ? 48.896 36.186 66.578 1.00 8.88 389 SER B O 1
ATOM 5967 N N . TYR B 1 365 ? 49.670 35.827 68.649 1.00 7.83 390 TYR B N 1
ATOM 5968 C CA . TYR B 1 365 ? 50.754 36.800 68.535 1.00 9.06 390 TYR B CA 1
ATOM 5969 C C . TYR B 1 365 ? 52.025 36.191 67.945 1.00 8.83 390 TYR B C 1
ATOM 5970 O O . TYR B 1 365 ? 52.332 35.015 68.174 1.00 9.30 390 TYR B O 1
ATOM 5979 N N . LYS B 1 366 ? 52.748 37.014 67.203 1.00 8.90 391 LYS B N 1
ATOM 5980 C CA . LYS B 1 366 ? 53.981 36.595 66.559 1.00 9.16 391 LYS B CA 1
ATOM 5981 C C . LYS B 1 366 ? 55.144 37.398 67.103 1.00 9.39 391 LYS B C 1
ATOM 5982 O O . LYS B 1 366 ? 54.967 38.500 67.607 1.00 8.97 391 LYS B O 1
ATOM 5988 N N . GLN B 1 367 ? 56.346 36.834 66.993 1.00 10.03 392 GLN B N 1
ATOM 5989 C CA . GLN B 1 367 ? 57.549 37.557 67.394 1.00 10.16 392 GLN B CA 1
ATOM 5990 C C . GLN B 1 367 ? 57.601 38.903 66.710 1.00 9.27 392 GLN B C 1
ATOM 5991 O O . GLN B 1 367 ? 57.381 38.988 65.503 1.00 10.04 392 GLN B O 1
ATOM 5997 N N . GLY B 1 368 ? 57.893 39.949 67.476 1.00 9.28 393 GLY B N 1
ATOM 5998 C CA . GLY B 1 368 ? 58.006 41.283 66.931 1.00 9.85 393 GLY B CA 1
ATOM 5999 C C . GLY B 1 368 ? 56.725 42.099 67.027 1.00 10.09 393 GLY B C 1
ATOM 6000 O O . GLY B 1 368 ? 56.757 43.309 66.799 1.00 11.04 393 GLY B O 1
ATOM 6001 N N . ASP B 1 369 ? 55.599 41.452 67.344 1.00 9.11 394 ASP B N 1
ATOM 6002 C CA . ASP B 1 369 ? 54.355 42.209 67.545 1.00 11.48 394 ASP B CA 1
ATOM 6003 C C . ASP B 1 369 ? 54.501 43.154 68.732 1.00 9.67 394 ASP B C 1
ATOM 6004 O O . ASP B 1 369 ? 55.099 42.800 69.745 1.00 10.79 394 ASP B O 1
ATOM 6009 N N . VAL B 1 370 ? 53.957 44.355 68.607 1.00 8.57 395 VAL B N 1
ATOM 6010 C CA . VAL B 1 370 ? 53.923 45.291 69.718 1.00 10.40 395 VAL B CA 1
ATOM 6011 C C . VAL B 1 370 ? 52.494 45.416 70.221 1.00 10.16 395 VAL B C 1
ATOM 6012 O O . VAL B 1 370 ? 51.561 45.590 69.436 1.00 10.38 395 VAL B O 1
ATOM 6016 N N . VAL B 1 371 ? 52.320 45.305 71.526 1.00 8.22 396 VAL B N 1
ATOM 6017 C CA . VAL B 1 371 ? 51.011 45.485 72.141 1.00 8.65 396 VAL B CA 1
ATOM 6018 C C . VAL B 1 371 ? 51.087 46.594 73.179 1.00 9.75 396 VAL B C 1
ATOM 6019 O O . VAL B 1 371 ? 52.146 46.882 73.732 1.00 9.67 396 VAL B O 1
ATOM 6023 N N . THR B 1 372 ? 49.945 47.202 73.467 1.00 8.72 397 THR B N 1
ATOM 6024 C CA . THR B 1 372 ? 49.847 48.164 74.554 1.00 8.56 397 THR B CA 1
ATOM 6025 C C . THR B 1 372 ? 48.921 47.611 75.634 1.00 9.38 397 THR B C 1
ATOM 6026 O O . THR B 1 372 ? 47.852 47.066 75.344 1.00 9.06 397 THR B O 1
ATOM 6030 N N . TYR B 1 373 ? 49.336 47.741 76.886 1.00 8.64 398 TYR B N 1
ATOM 6031 C CA . TYR B 1 373 ? 48.585 47.194 77.999 1.00 8.96 398 TYR B CA 1
ATOM 6032 C C . TYR B 1 373 ? 48.847 48.052 79.209 1.00 9.48 398 TYR B C 1
ATOM 6033 O O . TYR B 1 373 ? 50.010 48.275 79.564 1.00 9.78 398 TYR B O 1
ATOM 6042 N N . GLN B 1 374 ? 47.776 48.546 79.819 1.00 9.43 399 GLN B N 1
ATOM 6043 C CA . GLN B 1 374 ? 47.870 49.408 80.999 1.00 9.19 399 GLN B CA 1
ATOM 6044 C C . GLN B 1 374 ? 48.792 50.599 80.733 1.00 11.00 399 GLN B C 1
ATOM 6045 O O . GLN B 1 374 ? 49.591 50.991 81.603 1.00 12.31 399 GLN B O 1
ATOM 6051 N N . GLY B 1 375 ? 48.684 51.157 79.531 1.00 10.78 400 GLY B N 1
ATOM 6052 C CA . GLY B 1 375 ? 49.428 52.344 79.147 1.00 12.45 400 GLY B CA 1
ATOM 6053 C C . GLY B 1 375 ? 50.872 52.126 78.724 1.00 13.43 400 GLY B C 1
ATOM 6054 O O . GLY B 1 375 ? 51.570 53.087 78.402 1.00 17.98 400 GLY B O 1
ATOM 6055 N N . LEU B 1 376 ? 51.318 50.872 78.734 1.00 11.08 401 LEU B N 1
ATOM 6056 C CA . LEU B 1 376 ? 52.713 50.543 78.454 1.00 12.56 401 LEU B CA 1
ATOM 6057 C C . LEU B 1 376 ? 52.833 49.668 77.215 1.00 12.41 401 LEU B C 1
ATOM 6058 O O . LEU B 1 376 ? 51.976 48.824 76.951 1.00 11.59 401 LEU B O 1
ATOM 6063 N N . ARG B 1 377 ? 53.903 49.865 76.456 1.00 12.65 402 ARG B N 1
ATOM 6064 C CA . ARG B 1 377 ? 54.126 49.085 75.248 1.00 11.83 402 ARG B CA 1
ATOM 6065 C C . ARG B 1 377 ? 55.026 47.890 75.535 1.00 11.06 402 ARG B C 1
ATOM 6066 O O . ARG B 1 377 ? 55.982 47.985 76.310 1.00 12.75 402 ARG B O 1
ATOM 6074 N N . TYR B 1 378 ? 54.704 46.763 74.914 1.00 10.39 403 TYR B N 1
ATOM 6075 C CA . TYR B 1 378 ? 55.459 45.520 75.068 1.00 10.95 403 TYR B CA 1
ATOM 6076 C C . TYR B 1 378 ? 55.716 44.897 73.713 1.00 11.16 403 TYR B C 1
ATOM 6077 O O . TYR B 1 378 ? 54.868 44.956 72.824 1.00 10.85 403 TYR B O 1
ATOM 6086 N N . LEU B 1 379 ? 56.888 44.282 73.572 1.00 11.43 404 LEU B N 1
ATOM 6087 C CA . LEU B 1 379 ? 57.246 43.503 72.400 1.00 9.96 404 LEU B CA 1
ATOM 6088 C C . LEU B 1 379 ? 57.032 42.021 72.693 1.00 9.78 404 LEU B C 1
ATOM 6089 O O . LEU B 1 379 ? 57.437 41.512 73.741 1.00 10.75 404 LEU B O 1
ATOM 6094 N N . VAL B 1 380 ? 56.397 41.323 71.757 1.00 8.27 405 VAL B N 1
ATOM 6095 C CA . VAL B 1 380 ? 56.245 39.880 71.838 1.00 8.00 405 VAL B CA 1
ATOM 6096 C C . VAL B 1 380 ? 57.555 39.195 71.452 1.00 9.03 405 VAL B C 1
ATOM 6097 O O . VAL B 1 380 ? 58.022 39.343 70.325 1.00 9.71 405 VAL B O 1
ATOM 6101 N N . ASN B 1 381 ? 58.130 38.450 72.388 1.00 8.75 406 ASN B N 1
ATOM 6102 C CA . ASN B 1 381 ? 59.360 37.707 72.107 1.00 10.08 406 ASN B CA 1
ATOM 6103 C C . ASN B 1 381 ? 59.107 36.261 71.693 1.00 10.84 406 ASN B C 1
ATOM 6104 O O . ASN B 1 381 ? 59.913 35.639 71.001 1.00 12.83 406 ASN B O 1
ATOM 6109 N N . VAL B 1 382 ? 57.988 35.717 72.156 1.00 10.17 407 VAL B N 1
ATOM 6110 C CA . VAL B 1 382 ? 57.643 34.315 71.992 1.00 11.84 407 VAL B CA 1
ATOM 6111 C C . VAL B 1 382 ? 56.275 34.240 71.323 1.00 10.78 407 VAL B C 1
ATOM 6112 O O . VAL B 1 382 ? 55.306 34.794 71.852 1.00 10.90 407 VAL B O 1
ATOM 6116 N N . PRO B 1 383 ? 56.179 33.577 70.171 1.00 9.58 408 PRO B N 1
ATOM 6117 C CA . PRO B 1 383 ? 54.852 33.480 69.549 1.00 9.72 408 PRO B CA 1
ATOM 6118 C C . PRO B 1 383 ? 53.936 32.633 70.416 1.00 9.55 408 PRO B C 1
ATOM 6119 O O . PRO B 1 383 ? 54.372 31.623 70.959 1.00 11.15 408 PRO B O 1
ATOM 6123 N N . HIS B 1 384 ? 52.681 33.051 70.560 1.00 9.30 409 HIS B N 1
ATOM 6124 C CA . HIS B 1 384 ? 51.767 32.364 71.444 1.00 9.07 409 HIS B CA 1
ATOM 6125 C C . HIS B 1 384 ? 50.369 32.900 71.219 1.00 9.54 409 HIS B C 1
ATOM 6126 O O . HIS B 1 384 ? 50.201 33.981 70.677 1.00 8.52 409 HIS B O 1
ATOM 6133 N N . VAL B 1 385 ? 49.383 32.142 71.671 1.00 9.54 410 VAL B N 1
ATOM 6134 C CA . VAL B 1 385 ? 48.008 32.615 71.728 1.00 8.99 410 VAL B CA 1
ATOM 6135 C C . VAL B 1 385 ? 47.776 33.184 73.112 1.00 8.87 410 VAL B C 1
ATOM 6136 O O . VAL B 1 385 ? 47.970 32.484 74.111 1.00 9.50 410 VAL B O 1
ATOM 6140 N N . SER B 1 386 ? 47.429 34.462 73.188 1.00 8.44 411 SER B N 1
ATOM 6141 C CA . SER B 1 386 ? 47.281 35.120 74.479 1.00 8.26 411 SER B CA 1
ATOM 6142 C C . SER B 1 386 ? 46.135 34.529 75.289 1.00 11.21 411 SER B C 1
ATOM 6143 O O . SER B 1 386 ? 45.130 34.065 74.741 1.00 11.23 411 SER B O 1
ATOM 6146 N N . GLN B 1 387 ? 46.297 34.534 76.603 1.00 11.60 412 GLN B N 1
ATOM 6147 C CA . GLN B 1 387 ? 45.213 34.137 77.492 1.00 13.00 412 GLN B CA 1
ATOM 6148 C C . GLN B 1 387 ? 45.243 35.047 78.694 1.00 12.32 412 GLN B C 1
ATOM 6149 O O . GLN B 1 387 ? 46.194 35.795 78.887 1.00 11.36 412 GLN B O 1
ATOM 6155 N N . ALA B 1 388 ? 44.169 35.001 79.474 1.00 14.60 413 ALA B N 1
ATOM 6156 C CA . ALA B 1 388 ? 43.963 35.957 80.550 1.00 14.83 413 ALA B CA 1
ATOM 6157 C C . ALA B 1 388 ? 45.100 35.980 81.565 1.00 18.00 413 ALA B C 1
ATOM 6158 O O . ALA B 1 388 ? 45.485 37.047 82.044 1.00 19.82 413 ALA B O 1
ATOM 6160 N N . ASP B 1 389 ? 45.664 34.822 81.883 1.00 16.18 414 ASP B N 1
ATOM 6161 C CA . ASP B 1 389 ? 46.718 34.804 82.889 1.00 16.87 414 ASP B CA 1
ATOM 6162 C C . ASP B 1 389 ? 48.115 35.009 82.294 1.00 18.29 414 ASP B C 1
ATOM 6163 O O . ASP B 1 389 ? 49.117 34.954 83.009 1.00 20.19 414 ASP B O 1
ATOM 6168 N N . TRP B 1 390 ? 48.180 35.264 80.991 1.00 15.92 415 TRP B N 1
ATOM 6169 C CA . TRP B 1 390 ? 49.449 35.574 80.335 1.00 16.38 415 TRP B CA 1
ATOM 6170 C C . TRP B 1 390 ? 49.491 37.023 79.863 1.00 12.80 415 TRP B C 1
ATOM 6171 O O . TRP B 1 390 ? 50.180 37.338 78.896 1.00 12.36 415 TRP B O 1
ATOM 6182 N N . SER B 1 391 ? 48.758 37.911 80.527 1.00 12.40 416 SER B N 1
ATOM 6183 C CA . SER B 1 391 ? 48.769 39.317 80.142 1.00 12.77 416 SER B CA 1
ATOM 6184 C C . SER B 1 391 ? 50.164 39.913 80.375 1.00 12.63 416 SER B C 1
ATOM 6185 O O . SER B 1 391 ? 50.923 39.426 81.220 1.00 13.33 416 SER B O 1
ATOM 6188 N N . PRO B 1 392 ? 50.525 40.955 79.619 1.00 10.13 417 PRO B N 1
ATOM 6189 C CA . PRO B 1 392 ? 51.879 41.503 79.739 1.00 12.36 417 PRO B CA 1
ATOM 6190 C C . PRO B 1 392 ? 52.175 42.028 81.135 1.00 13.35 417 PRO B C 1
ATOM 6191 O O . PRO B 1 392 ? 51.313 42.606 81.795 1.00 15.70 417 PRO B O 1
ATOM 6195 N N . SER B 1 393 ? 53.406 41.801 81.571 1.00 14.27 418 SER B N 1
ATOM 6196 C CA . SER B 1 393 ? 53.881 42.288 82.857 1.00 16.20 418 SER B CA 1
ATOM 6197 C C . SER B 1 393 ? 55.390 42.224 82.792 1.00 19.30 418 SER B C 1
ATOM 6198 O O . SER B 1 393 ? 55.940 41.599 81.890 1.00 18.17 418 SER B O 1
ATOM 6201 N N . SER B 1 394 ? 56.057 42.851 83.755 1.00 20.16 419 SER B N 1
ATOM 6202 C CA . SER B 1 394 ? 57.516 42.828 83.815 1.00 22.75 419 SER B CA 1
ATOM 6203 C C . SER B 1 394 ? 58.082 41.418 84.003 1.00 24.49 419 SER B C 1
ATOM 6204 O O . SER B 1 394 ? 59.233 41.156 83.653 1.00 29.55 419 SER B O 1
ATOM 6207 N N . GLN B 1 395 ? 57.275 40.514 84.547 1.00 20.42 420 GLN B N 1
ATOM 6208 C CA . GLN B 1 395 ? 57.735 39.162 84.862 1.00 23.69 420 GLN B CA 1
ATOM 6209 C C . GLN B 1 395 ? 57.340 38.129 83.807 1.00 21.42 420 GLN B C 1
ATOM 6210 O O . GLN B 1 395 ? 57.694 36.955 83.914 1.00 22.82 420 GLN B O 1
ATOM 6216 N N . ASN B 1 396 ? 56.606 38.566 82.792 1.00 20.52 421 ASN B N 1
ATOM 6217 C CA . ASN B 1 396 ? 56.091 37.657 81.773 1.00 18.80 421 ASN B CA 1
ATOM 6218 C C . ASN B 1 396 ? 57.156 37.328 80.731 1.00 16.38 421 ASN B C 1
ATOM 6219 O O . ASN B 1 396 ? 57.594 38.213 80.004 1.00 17.63 421 ASN B O 1
ATOM 6224 N N . THR B 1 397 ? 57.545 36.054 80.644 1.00 15.93 422 THR B N 1
ATOM 6225 C CA . THR B 1 397 ? 58.619 35.635 79.740 1.00 17.43 422 THR B CA 1
ATOM 6226 C C . THR B 1 397 ? 58.241 35.667 78.258 1.00 15.93 422 THR B C 1
ATOM 6227 O O . THR B 1 397 ? 59.066 35.379 77.409 1.00 13.37 422 THR B O 1
ATOM 6231 N N . LEU B 1 398 ? 56.994 36.003 77.940 1.00 12.76 423 LEU B N 1
ATOM 6232 C CA . LEU B 1 398 ? 56.580 36.074 76.540 1.00 12.53 423 LEU B CA 1
ATOM 6233 C C . LEU B 1 398 ? 56.836 37.443 75.923 1.00 8.65 423 LEU B C 1
ATOM 6234 O O . LEU B 1 398 ? 56.828 37.588 74.705 1.00 10.98 423 LEU B O 1
ATOM 6239 N N . PHE B 1 399 ? 57.052 38.442 76.774 1.00 9.72 424 PHE B N 1
ATOM 6240 C CA . PHE B 1 399 ? 57.153 39.838 76.356 1.00 8.94 424 PHE B CA 1
ATOM 6241 C C . PHE B 1 399 ? 58.394 40.509 76.934 1.00 10.21 424 PHE B C 1
ATOM 6242 O O . PHE B 1 399 ? 58.957 40.045 77.928 1.00 13.03 424 PHE B O 1
ATOM 6250 N N . THR B 1 400 ? 58.778 41.625 76.324 1.00 10.11 425 THR B N 1
ATOM 6251 C CA . THR B 1 400 ? 59.697 42.591 76.936 1.00 10.81 425 THR B CA 1
ATOM 6252 C C . THR B 1 400 ? 59.059 43.971 76.939 1.00 9.73 425 THR B C 1
ATOM 6253 O O . THR B 1 400 ? 58.575 44.438 75.907 1.00 10.86 425 THR B O 1
ATOM 6257 N N . ALA B 1 401 ? 59.050 44.635 78.091 1.00 12.04 426 ALA B N 1
ATOM 6258 C CA . ALA B 1 401 ? 58.535 45.993 78.151 1.00 13.87 426 ALA B CA 1
ATOM 6259 C C . ALA B 1 401 ? 59.451 46.937 77.376 1.00 15.58 426 ALA B C 1
ATOM 6260 O O . ALA B 1 401 ? 60.682 46.860 77.512 1.00 16.02 426 ALA B O 1
ATOM 6262 N N . LEU B 1 402 ? 58.874 47.812 76.562 1.00 14.77 427 LEU B N 1
ATOM 6263 C CA . LEU B 1 402 ? 59.653 48.729 75.734 1.00 15.76 427 LEU B CA 1
ATOM 6264 C C . LEU B 1 402 ? 59.910 50.037 76.464 1.00 19.52 427 LEU B C 1
ATOM 6265 O O . LEU B 1 402 ? 59.327 50.303 77.514 1.00 20.29 427 LEU B O 1
#

Nearest PDB structures (foldseek):
  3wx7-assembly1_A  TM=1.002E+00  e=2.919E-92  Vibrio parahaemolyticus
  4nyu-assembly1_A  TM=9.948E-01  e=1.949E-80  Vibrio cholerae O1 str. NHCC-010F
  4nz3-assembly1_B  TM=9.893E-01  e=9.444E-79  Vibrio cholerae O1 str. NHCC-010F
  8fqc-assembly1_P1  TM=4.616E-01  e=2.214E-05  Agrobacterium phage Milano
  8fqc-assembly1_Q1  TM=4.605E-01  e=2.084E-05  Agrobacterium phage Milano

InterPro domains:
  IPR002509 NodB homology domain [PF01522] (24-125)
  IPR002509 NodB homology domain [PS51677] (28-326)
  IPR003610 Carbohydrate binding module family 5/12 [PF02839] (334-376)
  IPR003610 Carbohydrate binding module family 5/12 [PF02839] (383-424)
  IPR003610 Carbohydrate binding module family 5/12 [SM00495] (332-378)
  IPR003610 Carbohydrate binding module family 5/12 [SM00495] (381-427)
  IPR011330 Glycoside hydrolase/deacetylase, beta/alpha-barrel [SSF88713] (29-336)
  IPR036573 Carbohydrate-binding module superfamily 5/12 [SSF51055] (334-377)
  IPR036573 Carbohydrate-binding module superfamily 5/12 [SSF51055] (383-426)
  IPR050248 Polysaccharide deacetylase, ArnD subfamily [PTHR10587] (27-328)

Radius of gyration: 27.46 Å; Cα contacts (8 Å, |Δi|>4): 1892; chains: 2; bounding box: 58×57×83 Å

B-factor: mean 16.15, std 7.5, range [5.49, 47.95]

Organism: Vibrio parahaemolyticus (NCBI:txid670)

CATH classification: 3.20.20.370 (+1 more: 2.10.10.90)

Solvent-accessible surface area: 30731 Å² total; per-residue (Å²): 143,91,4,25,0,4,0,0,0,5,23,0,0,1,30,6,0,11,68,0,0,59,12,0,52,128,29,148,7,92,0,0,0,0,0,1,0,12,7,19,49,52,30,4,56,31,84,17,125,106,2,63,78,0,0,78,49,0,4,90,19,31,0,7,0,0,0,4,0,23,2,22,2,3,23,16,27,30,185,151,69,19,97,92,2,3,49,85,0,66,90,80,33,48,46,57,16,61,3,3,97,70,37,27,109,1,8,24,16,0,32,65,0,41,26,12,0,28,104,62,19,91,66,0,35,5,11,69,14,23,53,0,78,48,5,0,0,2,0,35,1,0,2,0,11,0,1,37,84,2,73,4,30,2,21,4,2,5,10,53,97,61,26,38,192,47,124,70,45,91,42,76,62,85,112,26,28,103,2,0,107,8,3,38,34,0,1,54,57,6,4,39,68,32,16,4,1,1,0,12,1,16,53,0,27,13,101,69,146,70,76,101,72,16,0,36,23,4,8,83,0,96,66,0,21,29,100,0,56,80,5,29,82,75,16,7,0,35,91,21,124,72,64,15,9,38,0,40,126,8,36,81,69,14,97,13,5,44,76,32,0,0,0,7,0,34,1,29,2,1,23,56,34,134,42,1,70,0,22,86,73,0,26,58,10,0,28,86,0,0,64,54,0,85,141,43,26,3,68,30,44,8,0,24,55,0,1,59,73,24,110,67,47,63,121,18,65,59,30,54,24,0,7,20,106,18,25,0,4,51,5,70,68,78,33,72,4,105,87,32,82,4,2,2,27,34,8,53,29,0,11,16,6,25,4,28,54,16,33,44,53,11,8,45,12,107,132,40,33,59,2,17,23,72,27,106,127,7,57,0,62,69,78,21,65,2,75,68,111,99,29,3,40,96,143,25,121,35,10,68,58,120,142,91,4,24,0,4,0,0,0,5,21,0,0,1,29,5,0,13,66,0,0,53,11,0,49,124,32,148,7,92,0,0,0,0,0,0,0,12,7,18,49,52,31,5,54,31,84,17,126,105,3,56,80,0,0,88,48,0,4,98,19,31,0,7,0,0,0,3,0,23,1,22,2,3,21,16,30,30,185,151,68,20,97,95,2,3,47,89,1,62,90,80,33,49,46,58,19,63,2,3,99,68,40,26,116,1,8,22,17,0,32,65,0,33,24,6,0,36,88,69,20,102,65,0,41,5,17,71,15,18,48,0,81,47,6,0,0,3,0,36,2,0,2,0,10,0,0,37,88,1,75,4,31,3,21,4,2,5,9,54,102,61,25,35,191,44,124,70,46,90,41,76,62,84,108,28,28,101,2,2,108,9,4,36,33,0,1,53,33,5,3,39,75,33,16,6,0,0,0,12,2,15,50,0,25,13,100,72,145,71,79,100,75,15,0,37,26,3,7,84,0,94,63,1,20,30,94,0,57,79,5,27,83,74,16,7,0,37,93,21,125,72,62,16,9,38,0,42,128,7,37,80,69,14,96,13,4,44,77,32,0,0,0,8,0,31,0,29,2,1,23,59,35,128,39,2,67,0,23,91,70,0,25,61,9,0,29,84,0,0,65,56,0,88,138,43,27,4,69,29,45,9,0,20,52,0,1,59,68,24,106,64,46,62,119,16,65,59,30,54,23,0,14,23,111,20,26,0,4,50,5,74,72,66,35,60,0,85,88,24,84,4,3,3,28,37,5,58,28,0,10,16,6,25,2,28,52,15,34,44,52,9,9,40,12,116,128,45,35,57,2,17,24,72,28,104,126,9,42,0,58,62,79,23,65,3,71,69,114,100,29,2,50,100,153,24,120,25,12,74,55,126

Foldseek 3Di:
DLFAEAEEAEEDDAPLLVLLLVLCVVLVFAHEYAYALVLVVVQQPGRRPCRLVSVVSNLVSLHAYAHAFHHLLLCQQDDHDDSCSNVVCVVVVQCQASSFDALVVRLCRLVVRVVSNCVSPVCLVVGPRHQHLAEYEYRQWQWWFAWQPFTFTQQQRGANDDDPVDPPDDADSVDGHNRRVSVVSNCQVSLQSLYTYHGFQEEQAFPDQPDQQRLLRGDALVVVVVVQVVRQQPQRLCVDDDSSSHRNVGDRPDPLRHRYGYYYYHSVSQPDDRNHNNVVRPSVRVNVNSVVCVVVPYHYDYPVCSAHADDAQDWDAAQRWHDYPSWIKGFNHTDGHHDVQDDDLDGPGIATTRSHQADDGRHFDAAQRWHADPRWIKGAHHTDGHHDVQPDDCPRVRIDTD/DLFAEAEEAEEDDAPLLVLLLVLCVVLVFAHEYAYALVLVVVQQPDRHPCRLVSVVSNLVSLHAYAHAFHHLLLCQVDVHDDSPSNVVCVVVVQCQASSFAALVVRLCRLVVRVVSNCVSPVCLVVGPRHQHLAEYEYRQWQWWFAWQPFTFTLQARGANDDDPVDPPDDADSVDGHNRRVSVVVNCQVSLQSQYTYHGFQEEQAFPDQPDQQRLLRGDALVVVVVSVVVSAQPQRLCVDDDSSSHRNVGPRPDPLCHRYGYYYYHSVSQPDDRNHNNVVRPSVRVSVNSVVCVVVPYHYDYPVCSAHADDAQDWDAAQHWHDDPSWIKGAHHTDGHHDVQDDDLPHPGIATTRSHQADDGRHFDDAQRWHADPRWIKGFHATDGHHDVQPDDCPRPRIHTD

Secondary structure (DSSP, 8-state):
--EEEEEEEES--SHHHHHHHHHHHHTT---EEEE-GGGTTT-SSSS-TTHHHHHHHHHHTT-EEEE--SSTTGGGTSSS-STTHHHHHHHHT-TTBS----HHHHHHHHHHHHHHHHHHSTTGGG-TTB-TTTEE--TT---EEEETTEEE--TTSSBSS--TTSTT----TTS--HHHHHHHHHHHHHHHTT-EE---SEE--BS-TTSSSGGGGBPPHHHHHHHHHHHTTTTHHHH-SSGGG--TT--TT-GGGTTEEEEEE-GGGGSEETTEEHHHHHHHHHHHHHHHHHHHTEEE--GGGSSPBP-TT-EE-TT-EEEETTEEEEESS-EE--TTS---TT-SSEEE--S--B--TTBEE-TT-EEEETTEEEEESS-EE--GGG---TT-TTEEE-/--EEEEEEEES--SHHHHHHHHHHHHTT---EEEE-GGGTTT-SSSS-TTHHHHHHHHHHTT-EEEE--SSTTGGGGSSS-STTHHHHHHHHT-TTBS----HHHHHHHHHHHHHHHHHHSTTGGG-TTB-TTTEE--TT---EEEETTEEE--TTSSBSS--TTSTT----TTS--HHHHHHHHHHHHHHHTT-EE---SEE--BS-TTSSSGGGGBPPHHHHHHHHHHHTTTTHHHH-SSGGG--TT--TT-GGGTTEEEEEEEGGGGSEETTEEHHHHHHHHHHHHHHHHHHTTEEEE-GGGTSPBP-TT-EE-TT-EEEETTEEEEESS-EE--TT----TT-SSEEE--S--B--TTBEE-TT-EEEETTEEEEE-S-EE--GGG---TT-TTEEE-